Protein AF-A0A4P5QQM6-F1 (afdb_monomer)

Solvent-accessible surface area (backbone atoms only — not comparable to full-atom values): 51561 Å² total; per-residue (Å²): 108,37,74,22,31,48,23,88,73,41,32,28,24,44,24,43,24,39,34,57,88,54,42,33,37,31,19,16,26,48,24,46,38,66,28,71,62,77,76,40,7,29,31,35,34,35,30,49,86,85,70,85,52,37,51,79,44,75,39,62,28,41,76,70,37,54,58,41,33,13,32,40,58,60,100,52,33,38,42,35,30,29,49,24,30,30,33,38,33,30,24,88,82,72,78,56,39,54,76,45,78,45,79,28,31,42,33,54,14,52,36,50,87,80,37,30,66,53,44,24,47,29,15,43,35,78,42,67,71,57,35,38,38,32,14,22,1,35,64,18,20,81,56,20,36,23,66,73,70,45,75,44,67,42,86,26,6,26,36,33,34,26,31,87,77,12,32,77,59,45,78,36,34,34,16,35,48,27,25,28,10,47,10,58,38,73,81,70,48,32,36,34,32,23,31,37,34,84,83,70,81,40,45,18,30,33,40,74,57,88,55,64,42,40,46,18,37,69,25,25,59,77,74,36,53,91,75,29,54,78,56,58,44,76,67,44,83,49,31,30,17,14,24,27,42,38,41,40,67,63,47,69,92,66,35,77,23,44,34,34,16,19,36,64,77,26,20,37,30,34,43,48,68,45,82,47,75,66,50,63,37,61,81,48,85,67,44,67,73,42,81,35,58,32,16,28,15,35,32,61,23,49,58,34,40,37,37,39,26,14,30,42,72,50,56,55,34,70,62,68,82,74,15,17,28,31,34,32,37,56,42,88,90,54,76,60,74,83,80,75,64,66,91,77,49,52,69,70,56,30,60,55,37,29,69,46,83,29,49,51,45,24,42,53,28,38,55,52,57,67,75,45,83,89,49,74,66,59,46,49,54,25,52,51,47,38,65,39,80,91,51,58,67,50,34,19,44,43,24,43,29,57,50,40,51,64,18,24,77,60,60,45,69,70,57,52,52,57,51,56,60,51,43,78,40,76,93,50,20,34,58,40,34,41,45,56,22,54,38,20,56,66,39,25,78,71,61,47,57,90,67,65,65,67,58,32,58,51,26,56,69,44,92,49,45,39,28,22,40,24,13,51,52,14,34,48,57,29,52,48,59,92,45,39,58,68,47,47,65,35,32,63,48,94,44,67,67,44,22,51,29,34,28,44,39,43,30,75,59,67,48,57,66,39,30,48,56,44,57,70,35,84,85,50,54,70,68,30,28,49,34,24,40,60,16,44,37,65,40,95,44,69,70,50,56,53,53,43,52,59,47,55,76,71,56,71,60,66,75,71,37,48,54,46,53,50,25,44,40,51,49,33,40,44,70,39,86,84,83,80,82,77,73,65,73,70,54,67,47,47,22,82,40,88,50,68,26,80,53,98,55,22,66,63,42,47,53,54,52,52,50,43,46,73,72,39,57,73,70,51,24,54,51,48,48,51,43,28,50,42,40,71,48,87,53,72,68,45,55,54,46,39,52,58,44,33,78,78,35,75,85,35,41,61,58,40,41,59,51,45,60,72,42,95,65,77,60,77,88,48,45,66,58,39,27,49,47,17,63,43,87,89,56,56,62,61,55,30,22,44,23,24,42,39,36,29,76,42,93,41,71,66,33,52,52,22,35,40,50,28,46,44,54,43,65,69,51,89,71,93,50,69,38,35,55,49,21,47,55,36,35,67,68,23,79,46,50,61,82,43,48,69,57,29,52,61,40,36,67,45,68,91,44,82,46,13,38,52,21,38,37,46,32,54,46,43,42,69,52,93,70,81,63,70,63,51,20,51,52,26,42,51,52,50,56,61,32,54,73,38,70,73,46,28,40,36,45,49,54,21,34,48,75,72,60,50,68,93,46,51,70,62,39,61,60,27,53,72,38,90,50,64,66,38,16,51,47,22,51,53,31,34,64,74,68,66,63,78,88,80,80,78,79,90,57,66,43,41,61,80,50,57,69,71,58,46,41,64,47,32,73,76,39,81,40,50,45,72,59,7,52,50,45,39,52,74,59,48,46,61,64,40,40,22,65,53,91,91,50,76,66,36,44,69,66,38,34,52,38,51,79,78,39,54,71,59,57,48,48,45,45,56,64,41,24,56,81,62,63,58,89,70,56,54,33,33,39,39,33,31,72,89,70,52,75,51,63,26,21,62,79,45,80,55,98,63,35,38,31,33,32,26,63,85,47,48,76,48,75,44,48,54,89,50,54,67,44,80,44,74,52,85,53,42,86,59,61,72,57,63,59,31,85,31,24,46,50,53,50,14,2,35,51,46,27,45,46,48,42,49,70,68,128

Radius of gyration: 36.92 Å; Cα contacts (8 Å, |Δi|>4): 2162; chains: 1; bounding box: 78×96×104 Å

pLDDT: mean 92.13, std 6.58, range [40.66, 98.75]

Mean predicted aligned error: 12.24 Å

Secondary structure (DSSP, 8-state):
-EEEE-HHHHSSEEEEEE-TTS-EEEEEETTTTT---SS-EEEEEEE-SSSSSS--EEEEEEEEESS---EEEETTEEEEEETTEEEEEE-TTSSSS--EEEEEEE-SS--TTT--STTSEEEEEE-TTSPEEEEEBTT-EEEEEETT--EEEE-S-EEEEE-TTS---EES-B--SB----EE-TT--EEEEPPP-SSSS---EEEEE-SS-B--TTTTTTT-GGGSPPPSEE--S--EEEEEEE--TT-GGGSSEEEEEETTTTEEEEEEEEEETTEEEEEEEEEEEEE-SSEEEEEE-TTSPEEEEE-TT--SS---S---EEEEE--TT--PPPPP-TTTS-HHHHHHHTT-SSHHHHHHHHHHHHHSPP-HHHHHHHHHHHH-TTS-HHHHHHHHHHHHGGGTTS--HHHHHHHHHGGGSTTTHHHHHHHHHTS-HHHHHTT---S-HHHHHHHHT-SSHHHHHHHHHHHHHTT-GGGHHHHHGGGG-SSHHHHHHHHHHHHHHT-HHHHHHHHT-TTS-HHHHHHHHHHHTT---HHHHHHHHHHHHH--SHHHHHHHHHHHHHHS-EEPPP-S----SS-----S-SSEE--TTHHHHHHHHHHHHHHS-HHHHHHHHHHHHHTT---HHHHHHHHHHHTT-GGGHHHHHHHHHH-SS--GGGHHHHHHHHH-SSS-HHHHHHHHHHHTTS--HHHHHHHHHHHHHHTTSSS--HHHHHHHHHHHT-GGGGGGHHHHHHHHHSTTSTTHHHHHHHHHHHHT-SSS-HHHHHHHHHHHHHHHHSHHHHHHHHHHHHHTT-GGGHHHHHHGGG-SSHHHHHHHHHHHHHHT----PPP-SPBGGGS-HHHHHHHHTS----HHHHHHHHHHTTHHHH-B-STTS---SSB-TTHHHHS-HHHHHHHHH-TTTSPPTT--EEEEEETTS-EEEEEEEEE-SSEEEEE-TTS-EEEEEGGGEEEEEE-SS-SS-TTTTTTSBHHHHHHHHHHHHHHTT--

Sequence (1003 aa):
MTLFANSKAANYPVCVASAPDGTLYVSSDGNGSLGRQPHRGRILRLRDTDGDGRADEVREFVTDIDSPRGLVWDSDRLYLIHPPDISVYVDKDGKGVASEEKTIVKGIAFGFDGRPADHTTNGLELGIDGYLYIAGGDFGFMDAVGTDGRHLQHRGGGVIRVRPDGSGLELVSTGTRNIVGVAVGPLMNMFARDNTNDGDGWDVRFHHFTGLEHHGYPVLYKNFPDEEIAPLNDYGGGSGCGAVFLDEPGFGKWNNAPLTADWGTGALWHHTVERKGSTYAETVKPAPFIKLQRPTDADVDALGHVYGASWRGGGFSWSGPDVGYIVRVTPGDFKAPALPDFSRATDEALVKLLESPGHRTRLEAQRTLLRRDDSPATRGLLLALAADKSKPLATRIAALYGVSQRNVGAPDEANIKAVAALASEPAIQPYVLLALGDSGLAAREQARSLVPASLFSAGMKSSDAQTRLNAVIGATRQRTTSLAPEIAALLGDGDDVIVHTTQRALAMLDTPDACFAIVDDEKAAAKTRDSALRSLRMMHTPQVADGLIKRLAVTNGMDARKGLLAALCRLHFTEGKWTGAGWGTRPDHRGPYYQPAPWSETDKIAAALKSAVAGGPPGEASFLVSELRRNRIQFNEALQRILTLAKNDAKALPELVAELAVAAAVPADSIPLLAQVARSKDLDASVTAQAVAVLAKTDSADGSLASLEAIARLGEIAGPSKERDRAMGAFFNAPKLESHHLLFEAEAEKSGTPLAKWADAALLTLSARKTGGPESRELSAKALDAGWRNPGRRLQILKAVGDIRHTGYADKVLAALDDPDKAVAAEAKNVVLKLKLKQVTRDAGPVIGKMEIKDVIAQVVKTRGDVALGEQLFTRQTCVACHTTAQNQPQKGPYLGNIAQTYKRPELAESILDPNKTIAQGFVTNVFTLKDGTVNAGFVVREGAEGITLRNVAAQEVTYNVKDIAKRETLPTSIMPPGLVNSLTVREFAGLLDYLESLAAKK

Foldseek 3Di:
DFQAWFCVQQPQFFEWEAEQVGWIKTWHAQFFQARLDFFRIFIKTFDDPPPPRYTPDIDTQGRGAAQWAAWYDFDFWIWIDGPPFIKIFGRPPPPSHGPDIDTFKGFQWHHSVLGGNHQAWHHWDAALLQKIKIWHAQLTTAWMAGPVGDTDGDHATAIWIAGPNRPDTDGFEGAAHGWREWAQDLVRWIKTWGAALVPQQRATFIAITQGLFHQQPPAQRPPPVVLHDHGLDGDGHWAKAYKYAAQAPQPPPQHRWIWIDTQGVFAGWTFDWDDDFQHIHRPDDIDGPDGGHRWHYWYAHRQGKIKIWHQVQDDNGRRDSRGIGMHIDHRDPDGGDDQDPLLPDDLLRLLVQLLPSGPNSLSNSLSSLVVDDDDPVSLVSLLVQLLDPVGDNSSNLSSLSSQLVVQQDPHDLVSLVSLLVSLVDPSCVLSSLQSLLRGPNPCLVVLHRSHDLVSLLVQCVDPGRSSNQSSLSSCLSSLVLVCLLSLLVQCPPPDVSSNSSSLSSCLSSLPLVSLLVLLPDPPHDPSSNLSSLSSLLSHQDPCSLVSLLVCLVPDDDQSSNLSSLLSLLSNLFDADNDPSDHDRSRQDNADPHNRTDGDPCNVVSVVSLLCCLQPPDLVNNLSNLSSNVSHVHDDPSSLVSLLVVCVPDVVSLLSNLSNLLPDPDDDPSCLVSLLVLLQDPPDDLQSNLSSLLSLLQDLDLSSLQSLLNSLLVQVVPPDDDPSSVSSCVSNLPRLSLLSCLVVLLVLLVVQPDSRNLVSLLSLLSLLPDPDDDPVSNVVSVVSVVVQCVDPRSVLSNLVSCLVVVRPVCLVVLVVQCPPPDPSSNVSSVVSCVSNVRDDDDADPFDFCLVDDLVVLLVLLVVAAAAQVLLVVLCVVLVVVLQEALDPPDQGQDDHLLQVCVVDPSSRVSCCLQCVLVDPDPQWFWKWWQFPVRDIDIAGFPDDDDFWTWGAHSNSDIDIDGPVGTPDMDTDSDGPNDHCSRRRHHSRSVSNNSVNSNVSNVDD

Structure (mmCIF, N/CA/C/O backbone):
data_AF-A0A4P5QQM6-F1
#
_entry.id   AF-A0A4P5QQM6-F1
#
loop_
_atom_site.group_PDB
_atom_site.id
_atom_site.type_symbol
_atom_site.label_atom_id
_atom_site.label_alt_id
_atom_site.label_comp_id
_atom_site.label_asym_id
_atom_site.label_entity_id
_atom_site.label_seq_id
_atom_site.pdbx_PDB_ins_code
_atom_site.Cartn_x
_atom_site.Cartn_y
_atom_site.Cartn_z
_atom_site.occupancy
_atom_site.B_iso_or_equiv
_atom_site.auth_seq_id
_atom_site.auth_comp_id
_atom_site.auth_asym_id
_atom_site.auth_atom_id
_atom_site.pdbx_PDB_model_num
ATOM 1 N N . MET A 1 1 ? 7.889 -19.321 27.268 1.00 92.06 1 MET A N 1
ATOM 2 C CA . MET A 1 1 ? 7.406 -19.693 25.920 1.00 92.06 1 MET A CA 1
ATOM 3 C C . MET A 1 1 ? 7.237 -21.199 25.871 1.00 92.06 1 MET A C 1
ATOM 5 O O . MET A 1 1 ? 8.177 -21.900 26.233 1.00 92.06 1 MET A O 1
ATOM 9 N N . THR A 1 2 ? 6.080 -21.680 25.431 1.00 94.25 2 THR A N 1
ATOM 10 C CA . THR A 1 2 ? 5.761 -23.102 25.247 1.00 94.25 2 THR A CA 1
ATOM 11 C C . THR A 1 2 ? 5.351 -23.370 23.797 1.00 9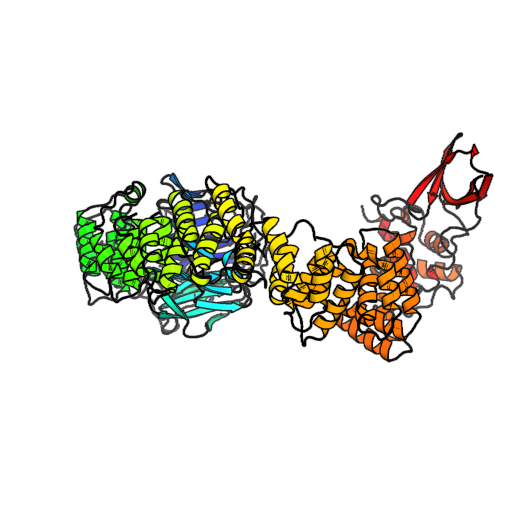4.25 2 THR A C 1
ATOM 13 O O . THR A 1 2 ? 4.919 -22.465 23.079 1.00 94.25 2 THR A O 1
ATOM 16 N N . LEU A 1 3 ? 5.513 -24.617 23.344 1.00 97.06 3 LEU A N 1
ATOM 17 C CA . LEU A 1 3 ? 4.882 -25.090 22.112 1.00 97.06 3 LEU A CA 1
ATOM 18 C C . LEU A 1 3 ? 3.417 -25.380 22.438 1.00 97.06 3 LEU A C 1
ATOM 20 O O . LEU A 1 3 ? 3.131 -26.426 23.013 1.00 97.06 3 LEU A O 1
ATOM 24 N N . PHE A 1 4 ? 2.530 -24.451 22.097 1.00 98.38 4 PHE A N 1
ATOM 25 C CA . PHE A 1 4 ? 1.111 -24.557 22.415 1.00 98.38 4 PHE A CA 1
ATOM 26 C C . PHE A 1 4 ? 0.431 -25.631 21.567 1.00 98.38 4 PHE A C 1
ATOM 28 O O . PHE A 1 4 ? -0.237 -26.505 22.100 1.00 98.38 4 PHE A O 1
ATOM 35 N N . ALA A 1 5 ? 0.668 -25.623 20.253 1.00 98.12 5 ALA A N 1
ATOM 36 C CA . ALA A 1 5 ? 0.112 -26.612 19.335 1.00 98.12 5 ALA A CA 1
ATOM 37 C C . ALA A 1 5 ? 1.133 -26.993 18.260 1.00 98.12 5 ALA A C 1
ATOM 39 O O . ALA A 1 5 ? 1.821 -26.138 17.706 1.00 98.12 5 ALA A O 1
ATOM 40 N N . ASN A 1 6 ? 1.249 -28.285 17.955 1.00 96.25 6 ASN A N 1
ATOM 41 C CA . ASN A 1 6 ? 2.136 -28.796 16.905 1.00 96.25 6 ASN A CA 1
ATOM 42 C C . ASN A 1 6 ? 1.429 -28.844 15.530 1.00 96.25 6 ASN A C 1
ATOM 44 O O . ASN A 1 6 ? 0.271 -28.449 15.403 1.00 96.25 6 ASN A O 1
ATOM 48 N N . SER A 1 7 ? 2.107 -29.360 14.500 1.00 93.94 7 SER A N 1
ATOM 49 C CA . SER A 1 7 ? 1.568 -29.451 13.132 1.00 93.94 7 SER A CA 1
ATOM 50 C C . SER A 1 7 ? 0.314 -30.317 13.002 1.00 93.94 7 SER A C 1
ATOM 52 O O . SER A 1 7 ? -0.481 -30.077 12.096 1.00 93.94 7 SER A O 1
ATOM 54 N N . LYS A 1 8 ? 0.120 -31.298 13.893 1.00 91.75 8 LYS A N 1
ATOM 55 C CA . LYS A 1 8 ? -1.077 -32.150 13.908 1.00 91.75 8 LYS A CA 1
ATOM 56 C C . LYS A 1 8 ? -2.287 -31.413 14.474 1.00 91.75 8 LYS A C 1
ATOM 58 O O . LYS A 1 8 ? -3.390 -31.625 13.994 1.00 91.75 8 LYS A O 1
ATOM 63 N N . ALA A 1 9 ? -2.064 -30.565 15.478 1.00 94.06 9 ALA A N 1
ATOM 64 C CA . ALA A 1 9 ? -3.120 -29.805 16.138 1.00 94.06 9 ALA A CA 1
ATOM 65 C C . ALA A 1 9 ? -3.485 -28.514 15.389 1.00 94.06 9 ALA A C 1
ATOM 67 O O . ALA A 1 9 ? -4.660 -28.203 15.288 1.00 94.06 9 ALA A O 1
ATOM 68 N N . ALA A 1 10 ? -2.503 -27.766 14.868 1.00 93.81 10 ALA A N 1
ATOM 69 C CA . ALA A 1 10 ? -2.738 -26.454 14.251 1.00 93.81 10 ALA A CA 1
ATOM 70 C C . ALA A 1 10 ? -2.789 -26.476 12.715 1.00 93.81 10 ALA A C 1
ATOM 72 O O . ALA A 1 10 ? -3.545 -25.712 12.138 1.00 93.81 10 ALA A O 1
ATOM 73 N N . ASN A 1 11 ? -1.968 -27.321 12.078 1.00 93.38 11 ASN A N 1
ATOM 74 C CA . ASN A 1 11 ? -1.870 -27.560 10.632 1.00 93.38 11 ASN A CA 1
ATOM 75 C C . ASN A 1 11 ? -1.995 -26.325 9.712 1.00 93.38 11 ASN A C 1
ATOM 77 O O . ASN A 1 11 ? -3.091 -25.861 9.447 1.00 93.38 11 ASN A O 1
ATOM 81 N N . TYR A 1 12 ? -0.900 -25.827 9.132 1.00 96.00 12 TYR A N 1
ATOM 82 C CA . TYR A 1 12 ? -0.921 -24.601 8.306 1.00 96.00 12 TYR A CA 1
ATOM 83 C C . TYR A 1 12 ? -1.575 -23.375 8.992 1.00 96.00 12 TYR A C 1
ATOM 85 O O . TYR A 1 12 ? -2.402 -22.709 8.368 1.00 96.00 12 TYR A O 1
ATOM 93 N N . PRO A 1 13 ? -1.191 -23.008 10.229 1.00 96.88 13 PRO A N 1
ATOM 94 C CA . PRO A 1 13 ? -1.775 -21.850 10.902 1.00 96.88 13 PRO A CA 1
ATOM 95 C C . PRO A 1 13 ? -1.432 -20.541 10.164 1.00 96.88 13 PRO A C 1
ATOM 97 O O . PRO A 1 13 ? -0.259 -20.171 10.066 1.00 96.88 13 PRO A O 1
ATOM 100 N N . VAL A 1 14 ? -2.443 -19.856 9.629 1.00 94.81 14 VAL A N 1
ATOM 101 C CA . VAL A 1 14 ? -2.299 -18.607 8.856 1.00 94.81 14 VAL A CA 1
ATOM 102 C C . VAL A 1 14 ? -2.520 -17.393 9.736 1.00 94.81 14 VAL A C 1
ATOM 104 O O . VAL A 1 14 ? -1.648 -16.538 9.814 1.00 94.81 14 VAL A O 1
ATOM 107 N N . CYS A 1 15 ? -3.671 -17.355 10.399 1.00 96.62 15 CYS A N 1
ATOM 108 C CA . CYS A 1 15 ? -4.093 -16.290 11.295 1.00 96.62 15 CYS A CA 1
ATOM 109 C C . CYS A 1 15 ? -4.615 -16.893 12.600 1.00 96.62 15 CYS A C 1
ATOM 111 O O . CYS A 1 15 ? -5.053 -18.051 12.618 1.00 96.62 15 CYS A O 1
ATOM 113 N N . VAL A 1 16 ? -4.568 -16.126 13.685 1.00 98.00 16 VAL A N 1
ATOM 114 C CA . VAL A 1 16 ? -5.028 -16.565 15.009 1.00 98.00 16 VAL A CA 1
ATOM 115 C C . VAL A 1 16 ? -5.898 -15.501 15.666 1.00 98.00 16 VAL A C 1
ATOM 117 O O . VAL A 1 16 ? -5.625 -14.319 15.529 1.00 98.00 16 VAL A O 1
ATOM 120 N N . ALA A 1 17 ? -6.925 -15.929 16.400 1.00 98.00 17 ALA A N 1
ATOM 121 C CA . ALA A 1 17 ? -7.713 -15.053 17.262 1.00 98.00 17 ALA A CA 1
ATOM 122 C C . ALA A 1 17 ? -7.949 -15.722 18.609 1.00 98.00 17 ALA A C 1
ATOM 124 O O . ALA A 1 17 ? -8.361 -16.879 18.685 1.00 98.00 17 ALA A O 1
ATOM 125 N N . SER A 1 18 ? -7.714 -14.987 19.676 1.00 97.31 18 SER A N 1
ATOM 126 C CA . SER A 1 18 ? -7.841 -15.441 21.046 1.00 97.31 18 SER A CA 1
ATOM 127 C C . SER A 1 18 ? -9.101 -14.867 21.690 1.00 97.31 18 SER A C 1
ATOM 129 O O . SER A 1 18 ? -9.411 -13.673 21.598 1.00 97.31 18 SER A O 1
ATOM 131 N N . ALA A 1 19 ? -9.853 -15.744 22.348 1.00 96.81 19 ALA A N 1
ATOM 132 C CA . ALA A 1 19 ? -10.905 -15.346 23.265 1.00 96.81 19 ALA A CA 1
ATOM 133 C C . ALA A 1 19 ? -10.286 -14.859 24.587 1.00 96.81 19 ALA A C 1
ATOM 135 O O . ALA A 1 19 ? -9.160 -15.247 24.915 1.00 96.81 19 ALA A O 1
ATOM 136 N N . PRO A 1 20 ? -11.008 -14.052 25.389 1.00 96.31 20 PRO A N 1
ATOM 137 C CA . PRO A 1 20 ? -10.490 -13.548 26.660 1.00 96.31 20 PRO A CA 1
ATOM 138 C C . PRO A 1 20 ? -9.941 -14.640 27.589 1.00 96.31 20 PRO A C 1
ATOM 140 O O . PRO A 1 20 ? -8.935 -14.412 28.249 1.00 96.31 20 PRO A O 1
ATOM 143 N N . ASP A 1 21 ? -10.563 -15.821 27.605 1.00 94.81 21 ASP A N 1
ATOM 144 C CA . ASP A 1 21 ? -10.225 -16.954 28.476 1.00 94.81 21 ASP A CA 1
ATOM 145 C C . ASP A 1 21 ? -9.032 -17.809 28.005 1.00 94.81 21 ASP A C 1
ATOM 147 O O . ASP A 1 21 ? -8.696 -18.798 28.654 1.00 94.81 21 ASP A O 1
ATOM 151 N N . GLY A 1 22 ? -8.394 -17.444 26.890 1.00 95.56 22 GLY A N 1
ATOM 152 C CA . GLY A 1 22 ? -7.282 -18.189 26.299 1.00 95.56 22 GLY A CA 1
ATOM 153 C C . GLY A 1 22 ? -7.687 -19.320 25.356 1.00 95.56 22 GLY A C 1
ATOM 154 O O . GLY A 1 22 ? -6.818 -20.033 24.851 1.00 95.56 22 GLY A O 1
ATOM 155 N N . THR A 1 23 ? -8.979 -19.473 25.048 1.00 97.31 23 THR A N 1
ATOM 156 C CA . THR A 1 23 ? -9.409 -20.284 23.902 1.00 97.31 23 THR A CA 1
ATOM 157 C C . THR A 1 23 ? -8.877 -19.661 22.611 1.00 97.31 23 THR A C 1
ATOM 159 O O . THR A 1 23 ? -9.110 -18.484 22.341 1.00 97.31 23 THR A O 1
ATOM 162 N N . LEU A 1 24 ? -8.179 -20.450 21.791 1.00 98.38 24 LEU A N 1
ATOM 163 C CA . LEU A 1 24 ? -7.566 -19.975 20.552 1.00 98.38 24 LEU A CA 1
ATOM 164 C C . LEU A 1 24 ? -8.308 -20.510 19.328 1.00 98.38 24 LEU A C 1
ATOM 166 O O . LEU A 1 24 ? -8.484 -21.718 19.178 1.00 98.38 24 LEU A O 1
ATOM 170 N N . TYR A 1 25 ? -8.667 -19.617 18.418 1.00 98.50 25 TYR A N 1
ATOM 171 C CA . TYR A 1 25 ? -9.161 -19.931 17.086 1.00 98.50 25 TYR A CA 1
ATOM 172 C C . TYR A 1 25 ? -8.033 -19.764 16.075 1.00 98.50 25 TYR A C 1
ATOM 174 O O . TYR A 1 25 ? -7.270 -18.800 16.122 1.00 98.50 25 TYR A O 1
ATOM 182 N N . VAL A 1 26 ? -7.907 -20.723 15.166 1.00 98.44 26 VAL A N 1
ATOM 183 C CA . VAL A 1 26 ? -6.791 -20.817 14.225 1.00 98.44 26 VAL A CA 1
ATOM 184 C C . VAL A 1 26 ? -7.347 -20.991 12.827 1.00 98.44 26 VAL A C 1
ATOM 186 O O . VAL A 1 26 ? -8.009 -21.991 12.547 1.00 98.44 26 VAL A O 1
ATOM 189 N N . SER A 1 27 ? -7.030 -20.053 11.939 1.00 97.06 27 SER A N 1
ATOM 190 C CA . SER A 1 27 ? -7.163 -20.294 10.507 1.00 97.06 27 SER A CA 1
ATOM 191 C C . SER A 1 27 ? -6.106 -21.310 10.072 1.00 97.06 27 SER A C 1
ATOM 193 O O . SER A 1 27 ? -4.907 -21.077 10.231 1.00 97.06 27 SER A O 1
ATOM 195 N N . SER A 1 28 ? -6.559 -22.434 9.527 1.00 96.25 28 SER A N 1
ATOM 196 C CA . SER A 1 28 ? -5.742 -23.496 8.949 1.00 96.25 28 SER A CA 1
ATOM 197 C C . SER A 1 28 ? -5.982 -23.501 7.443 1.00 96.25 28 SER A C 1
ATOM 199 O O . SER A 1 28 ? -7.099 -23.789 7.028 1.00 96.25 28 SER A O 1
ATOM 201 N N . ASP A 1 29 ? -4.973 -23.180 6.624 1.00 94.56 29 ASP A N 1
ATOM 202 C CA . ASP A 1 29 ? -5.118 -23.165 5.156 1.00 94.56 29 ASP A CA 1
ATOM 203 C C . ASP A 1 29 ? -3.972 -23.892 4.443 1.00 94.56 29 ASP A C 1
ATOM 205 O O . ASP A 1 29 ? -2.853 -23.388 4.302 1.00 94.56 29 ASP A O 1
ATOM 209 N N . GLY A 1 30 ? -4.276 -25.080 3.918 1.00 92.19 30 GLY A N 1
ATOM 210 C CA . GLY A 1 30 ? -3.333 -25.866 3.127 1.00 92.19 30 GLY A CA 1
ATOM 211 C C . GLY A 1 30 ? -2.978 -25.268 1.757 1.00 92.19 30 GLY A C 1
ATOM 212 O O . GLY A 1 30 ? -2.060 -25.776 1.105 1.00 92.19 30 GLY A O 1
ATOM 213 N N . ASN A 1 31 ? -3.672 -24.230 1.276 1.00 90.31 31 ASN A N 1
ATOM 214 C CA . ASN A 1 31 ? -3.333 -23.592 0.001 1.00 90.31 31 ASN A CA 1
ATOM 215 C C . ASN A 1 31 ? -2.077 -22.719 0.075 1.00 90.31 31 ASN A C 1
ATOM 217 O O . ASN A 1 31 ? -1.391 -22.565 -0.940 1.00 90.31 31 ASN A O 1
ATOM 221 N N . GLY A 1 32 ? -1.733 -22.185 1.247 1.00 87.31 32 GLY A N 1
ATOM 222 C CA . GLY A 1 32 ? -0.711 -21.143 1.340 1.00 87.31 32 GLY A CA 1
ATOM 223 C C . GLY A 1 32 ? -1.089 -19.905 0.510 1.00 87.31 32 GLY A C 1
ATOM 224 O O . GLY A 1 32 ? -2.259 -19.664 0.238 1.00 87.31 32 GLY A O 1
ATOM 225 N N . SER A 1 33 ? -0.099 -19.117 0.073 1.00 86.12 33 SER A N 1
ATOM 226 C CA . SER A 1 33 ? -0.379 -17.862 -0.657 1.00 86.12 33 SER A CA 1
ATOM 227 C C . SER A 1 33 ? -0.891 -18.077 -2.091 1.00 86.12 33 SER A C 1
ATOM 229 O O . SER A 1 33 ? -1.746 -17.338 -2.562 1.00 86.12 33 SER A O 1
ATOM 231 N N . LEU A 1 34 ? -0.361 -19.074 -2.814 1.00 89.81 34 LEU A N 1
ATOM 232 C CA . LEU A 1 34 ? -0.574 -19.258 -4.261 1.00 89.81 34 LEU A CA 1
ATOM 233 C C . LEU A 1 34 ? -1.428 -20.482 -4.624 1.00 89.81 34 LEU A C 1
ATOM 235 O O . LEU A 1 34 ? -1.773 -20.650 -5.797 1.00 89.81 34 LEU A O 1
ATOM 239 N N . GLY A 1 35 ? -1.743 -21.354 -3.660 1.00 90.00 35 GLY A N 1
ATOM 240 C CA . GLY A 1 35 ? -2.627 -22.497 -3.879 1.00 90.00 35 GLY A CA 1
ATOM 241 C C . GLY A 1 35 ? -4.060 -22.070 -4.202 1.00 90.00 35 GLY A C 1
ATOM 242 O O . GLY A 1 35 ? -4.499 -20.982 -3.845 1.00 90.00 35 GLY A O 1
ATOM 243 N N . ARG A 1 36 ? -4.780 -22.934 -4.923 1.00 91.12 36 ARG A N 1
ATOM 244 C CA . ARG A 1 36 ? -6.157 -22.696 -5.400 1.00 91.12 36 ARG A CA 1
ATOM 245 C C . ARG A 1 36 ? -7.021 -23.959 -5.335 1.00 91.12 36 ARG A C 1
ATOM 247 O O . ARG A 1 36 ? -7.911 -24.156 -6.153 1.00 91.12 36 ARG A O 1
ATOM 254 N N . GLN A 1 37 ? -6.662 -24.891 -4.463 1.00 89.69 37 GLN A N 1
ATOM 255 C CA . GLN A 1 37 ? -7.363 -26.161 -4.340 1.00 89.69 37 GLN A CA 1
ATOM 256 C C . GLN A 1 37 ? -8.490 -25.990 -3.316 1.00 89.69 37 GLN A C 1
ATOM 258 O O . GLN A 1 37 ? -8.184 -25.608 -2.185 1.00 89.69 37 GLN A O 1
ATOM 263 N N . PRO A 1 38 ? -9.751 -26.267 -3.680 1.00 89.56 38 PRO A N 1
ATOM 264 C CA . PRO A 1 38 ? -10.863 -26.122 -2.750 1.00 89.56 38 PRO A CA 1
ATOM 265 C C . PRO A 1 38 ? -10.757 -27.126 -1.595 1.00 89.56 38 PRO A C 1
ATOM 267 O O . PRO A 1 38 ? -10.023 -28.120 -1.692 1.00 89.56 38 PRO A O 1
ATOM 270 N N . HIS A 1 39 ? -11.507 -26.881 -0.523 1.00 90.06 39 HIS A N 1
ATOM 271 C CA . HIS A 1 39 ? -11.645 -27.785 0.629 1.00 90.06 39 HIS A CA 1
ATOM 272 C C . HIS A 1 39 ? -10.334 -28.059 1.377 1.00 90.06 39 HIS A C 1
ATOM 274 O O . HIS A 1 39 ? -10.070 -29.162 1.867 1.00 90.06 39 HIS A O 1
ATOM 280 N N . ARG A 1 40 ? -9.450 -27.057 1.421 1.00 90.50 40 ARG A N 1
ATOM 281 C CA . ARG A 1 40 ? -8.166 -27.133 2.142 1.00 90.50 40 ARG A CA 1
ATOM 282 C C . ARG A 1 40 ? -8.099 -26.272 3.386 1.00 90.50 40 ARG A C 1
ATOM 284 O O . ARG A 1 40 ? -7.150 -26.445 4.158 1.00 90.50 40 ARG A O 1
ATOM 291 N N . GLY A 1 41 ? -9.048 -25.361 3.549 1.00 94.31 41 GLY A N 1
ATOM 292 C CA . GLY A 1 41 ? -9.109 -24.487 4.699 1.00 94.31 41 GLY A CA 1
ATOM 293 C C . GLY A 1 41 ? -10.158 -24.935 5.709 1.00 94.31 41 GLY A C 1
ATOM 294 O O . GLY A 1 41 ? -11.136 -25.602 5.377 1.00 94.31 41 GLY A O 1
ATOM 295 N N . ARG A 1 42 ? -9.907 -24.592 6.969 1.00 96.69 42 ARG A N 1
ATOM 296 C CA . ARG A 1 42 ? -10.791 -24.825 8.114 1.00 96.69 42 ARG A CA 1
ATOM 297 C C . ARG A 1 42 ? -10.425 -23.876 9.248 1.00 96.69 42 ARG A C 1
ATOM 299 O O . ARG A 1 42 ? -9.322 -23.327 9.271 1.00 96.69 42 ARG A O 1
ATOM 306 N N . ILE A 1 43 ? -11.325 -23.715 10.210 1.00 98.25 43 ILE A N 1
ATOM 307 C CA . ILE A 1 43 ? -11.037 -23.025 11.468 1.00 98.25 43 ILE A CA 1
ATOM 308 C C . ILE A 1 43 ? -10.974 -24.050 12.590 1.00 98.25 43 ILE A C 1
ATOM 310 O O . ILE A 1 43 ? -11.911 -24.823 12.788 1.00 98.25 43 ILE A O 1
ATOM 314 N N . LEU A 1 44 ? -9.885 -24.036 13.350 1.00 98.06 44 LEU A N 1
ATOM 315 C CA . LEU A 1 44 ? -9.685 -24.906 14.505 1.00 98.06 44 LEU A CA 1
ATOM 316 C C . LEU A 1 44 ? -9.873 -24.111 15.796 1.00 98.06 44 LEU A C 1
ATOM 318 O O . LEU A 1 44 ? -9.399 -22.984 15.894 1.00 98.06 44 LEU A O 1
ATOM 322 N N . ARG A 1 45 ? -10.518 -24.711 16.795 1.00 98.00 45 ARG A N 1
ATOM 323 C CA . ARG A 1 45 ? -10.552 -24.241 18.181 1.00 98.00 45 ARG A CA 1
ATOM 324 C C . ARG A 1 45 ? -9.599 -25.086 19.014 1.00 98.00 45 ARG A C 1
ATOM 326 O O . ARG A 1 45 ? -9.723 -26.311 19.029 1.00 98.00 45 ARG A O 1
ATOM 333 N N . LEU A 1 46 ? -8.688 -24.431 19.720 1.00 98.31 46 LEU A N 1
ATOM 334 C CA . LEU A 1 46 ? -7.680 -25.038 20.579 1.00 98.31 46 LEU A CA 1
ATOM 335 C C . LEU A 1 46 ? -7.857 -24.545 22.018 1.00 98.31 46 LEU A C 1
ATOM 337 O O . LEU A 1 46 ? -8.013 -23.342 22.238 1.00 98.31 46 LEU A O 1
ATOM 341 N N . ARG A 1 47 ? -7.815 -25.455 22.995 1.00 97.62 47 ARG A N 1
ATOM 342 C CA . ARG A 1 47 ? -7.859 -25.116 24.429 1.00 97.62 47 ARG A CA 1
ATOM 343 C C . ARG A 1 47 ? -6.794 -25.873 25.205 1.00 97.62 47 ARG A C 1
ATOM 345 O O . ARG A 1 47 ? -6.464 -26.996 24.845 1.00 97.62 47 ARG A O 1
ATOM 352 N N . ASP A 1 48 ? -6.297 -25.220 26.246 1.00 96.62 48 ASP A N 1
ATOM 353 C CA . ASP A 1 48 ? -5.439 -25.768 27.297 1.00 96.62 48 ASP A CA 1
ATOM 354 C C . ASP A 1 48 ? -6.319 -25.952 28.540 1.00 96.62 48 ASP A C 1
ATOM 356 O O . ASP A 1 48 ? -6.624 -24.978 29.232 1.00 96.62 48 ASP A O 1
ATOM 360 N N . THR A 1 49 ? -6.858 -27.160 28.737 1.00 95.69 49 THR A N 1
ATOM 361 C CA . THR A 1 49 ? -7.848 -27.422 29.794 1.00 95.69 49 THR A CA 1
ATOM 362 C C . THR A 1 49 ? -7.232 -27.779 31.144 1.00 95.69 49 THR A C 1
ATOM 364 O O . THR A 1 49 ? -7.927 -27.688 32.159 1.00 95.69 49 THR A O 1
ATOM 367 N N . ASP A 1 50 ? -5.945 -28.133 31.181 1.00 94.88 50 ASP A N 1
ATOM 368 C CA . ASP A 1 50 ? -5.206 -28.455 32.406 1.00 94.88 50 ASP A CA 1
ATOM 369 C C . ASP A 1 50 ? -4.231 -27.351 32.869 1.00 94.88 50 ASP A C 1
ATOM 371 O O . ASP A 1 50 ? -3.757 -27.380 34.009 1.00 94.88 50 ASP A O 1
ATOM 375 N N . GLY A 1 51 ? -3.994 -26.333 32.036 1.00 91.12 51 GLY A N 1
ATOM 376 C CA . GLY A 1 51 ? -3.166 -25.170 32.338 1.00 91.12 51 GLY A CA 1
ATOM 377 C C . GLY A 1 51 ? -1.660 -25.397 32.162 1.00 91.12 51 GLY A C 1
ATOM 378 O O . GLY A 1 51 ? -0.874 -24.566 32.632 1.00 91.12 51 GLY A O 1
ATOM 379 N N . ASP A 1 52 ? -1.221 -26.487 31.518 1.00 92.25 52 ASP A N 1
ATOM 380 C CA . ASP A 1 52 ? 0.205 -26.814 31.336 1.00 92.25 52 ASP A CA 1
ATOM 381 C C . ASP A 1 52 ? 0.907 -25.964 30.254 1.00 92.25 52 ASP A C 1
ATOM 383 O O . ASP A 1 52 ? 2.139 -25.981 30.104 1.00 92.25 52 ASP A O 1
ATOM 387 N N . GLY A 1 53 ? 0.128 -25.188 29.504 1.00 92.06 53 GLY A N 1
ATOM 388 C CA . GLY A 1 53 ? 0.587 -24.360 28.404 1.00 92.06 53 GLY A CA 1
ATOM 389 C C . GLY A 1 53 ? 0.653 -25.011 27.044 1.00 92.06 53 GLY A C 1
ATOM 390 O O . GLY A 1 53 ? 1.336 -24.472 26.157 1.00 92.06 53 GLY A O 1
ATOM 391 N N . ARG A 1 54 ? -0.070 -26.111 26.866 1.00 96.25 54 ARG A N 1
ATOM 392 C CA . ARG A 1 54 ? -0.275 -26.817 25.608 1.00 96.25 54 ARG A CA 1
ATOM 393 C C . ARG A 1 54 ? -1.762 -27.020 25.373 1.00 96.25 54 ARG A C 1
ATOM 395 O O . ARG A 1 54 ? -2.531 -27.247 26.293 1.00 96.25 54 ARG A O 1
ATOM 402 N N . ALA A 1 55 ? -2.161 -26.957 24.111 1.00 97.25 55 ALA A N 1
ATOM 403 C CA . ALA A 1 55 ? -3.509 -27.326 23.738 1.00 97.25 55 ALA A CA 1
ATOM 404 C C . ALA A 1 55 ? -3.684 -28.846 23.877 1.00 97.25 55 ALA A C 1
ATOM 406 O O . ALA A 1 55 ? -2.975 -29.616 23.220 1.00 97.25 55 ALA A O 1
ATOM 407 N N . ASP A 1 56 ? -4.636 -29.261 24.704 1.00 95.94 56 ASP A N 1
ATOM 408 C CA . ASP A 1 56 ? -5.041 -30.652 24.926 1.00 95.94 56 ASP A CA 1
ATOM 409 C C . ASP A 1 56 ? -6.390 -30.974 24.257 1.00 95.94 56 ASP A C 1
ATOM 411 O O . ASP A 1 56 ? -6.695 -32.137 23.985 1.00 95.94 56 ASP A O 1
ATOM 415 N N . GLU A 1 57 ? -7.156 -29.945 23.887 1.00 96.94 57 GLU A N 1
ATOM 416 C CA . GLU A 1 57 ? -8.386 -30.067 23.119 1.00 96.94 57 GLU A CA 1
ATOM 417 C C . GLU A 1 57 ? -8.277 -29.362 21.762 1.00 96.94 57 GLU A C 1
ATOM 419 O O . GLU A 1 57 ? -7.929 -28.183 21.676 1.00 96.94 57 GLU A O 1
ATOM 424 N N . VAL A 1 58 ? -8.644 -30.084 20.698 1.00 96.88 58 VAL A N 1
ATOM 425 C CA . VAL A 1 58 ? -8.733 -29.579 19.322 1.00 96.88 58 VAL A CA 1
ATOM 426 C C . VAL A 1 58 ? -10.117 -29.895 18.770 1.00 96.88 58 VAL A C 1
ATOM 428 O O . VAL A 1 58 ? -10.538 -31.053 18.794 1.00 96.88 58 VAL A O 1
ATOM 431 N N . ARG A 1 59 ? -10.821 -28.887 18.250 1.00 96.38 59 ARG A N 1
ATOM 432 C CA . ARG A 1 59 ? -12.081 -29.068 17.511 1.00 96.38 59 ARG A CA 1
ATOM 433 C C . ARG A 1 59 ? -12.063 -28.291 16.206 1.00 96.38 59 ARG A C 1
ATOM 435 O O . ARG A 1 59 ? -11.499 -27.206 16.145 1.00 96.38 59 ARG A O 1
ATOM 442 N N . GLU A 1 60 ? -12.713 -28.815 15.177 1.00 96.75 60 GLU A N 1
ATOM 443 C CA . GLU A 1 60 ? -12.997 -28.041 13.969 1.00 96.75 60 GLU A CA 1
ATOM 444 C C . GLU A 1 60 ? -14.205 -27.144 14.247 1.00 96.75 60 GLU A C 1
ATOM 446 O O . GLU A 1 60 ? -15.324 -27.622 14.422 1.00 96.75 60 GLU A O 1
ATOM 451 N N . PHE A 1 61 ? -13.957 -25.842 14.361 1.00 97.81 61 PHE A N 1
ATOM 452 C CA . PHE A 1 61 ? -14.993 -24.838 14.576 1.00 97.81 61 PHE A CA 1
ATOM 453 C C . PHE A 1 61 ? -15.805 -24.604 13.297 1.00 97.81 61 PHE A C 1
ATOM 455 O O . PHE A 1 61 ? -17.031 -24.541 13.345 1.00 97.81 61 PHE A O 1
ATOM 462 N N . VAL A 1 62 ? -15.101 -24.526 12.162 1.00 97.06 62 VAL A N 1
ATOM 463 C CA . VAL A 1 62 ? -15.641 -24.505 10.794 1.00 97.06 62 VAL A CA 1
ATOM 464 C C . VAL A 1 62 ? -14.834 -25.521 9.994 1.00 97.06 62 VAL A C 1
ATOM 466 O O . VAL A 1 62 ? -13.610 -25.414 9.940 1.00 97.06 62 VAL A O 1
ATOM 469 N N . THR A 1 63 ? -15.492 -26.524 9.418 1.00 92.69 63 THR A N 1
ATOM 470 C CA . THR A 1 63 ? -14.828 -27.723 8.871 1.00 92.69 63 THR A CA 1
ATOM 471 C C . THR A 1 63 ? -14.312 -27.556 7.445 1.00 92.69 63 THR A C 1
ATOM 473 O O . THR A 1 63 ? -13.379 -28.247 7.051 1.00 92.69 63 THR A O 1
ATOM 476 N N . ASP A 1 64 ? -14.929 -26.675 6.659 1.00 89.69 64 ASP A N 1
ATOM 477 C CA . ASP A 1 64 ? -14.658 -26.548 5.229 1.00 89.69 64 ASP A CA 1
ATOM 478 C C . ASP A 1 64 ? -14.872 -25.103 4.782 1.00 89.69 64 ASP A C 1
ATOM 480 O O . ASP A 1 64 ? -16.003 -24.618 4.745 1.00 89.69 64 ASP A O 1
ATOM 484 N N . ILE A 1 65 ? -13.774 -24.398 4.517 1.00 92.88 65 ILE A N 1
ATOM 485 C CA . ILE A 1 65 ? -13.804 -23.023 4.028 1.00 92.88 65 ILE A CA 1
ATOM 486 C C . ILE A 1 65 ? -12.566 -22.727 3.187 1.00 92.88 65 ILE A C 1
ATOM 488 O O . ILE A 1 65 ? -11.457 -23.140 3.525 1.00 92.88 65 ILE A O 1
ATOM 492 N N . ASP A 1 66 ? -12.729 -21.991 2.095 1.00 89.56 66 ASP A N 1
ATOM 493 C CA . ASP A 1 66 ? -11.615 -21.674 1.210 1.00 89.56 66 ASP A CA 1
ATOM 494 C C . ASP A 1 66 ? -10.845 -20.441 1.694 1.00 89.56 66 ASP A C 1
ATOM 496 O O . ASP A 1 66 ? -11.412 -19.395 2.001 1.00 89.56 66 ASP A O 1
ATOM 500 N N . SER A 1 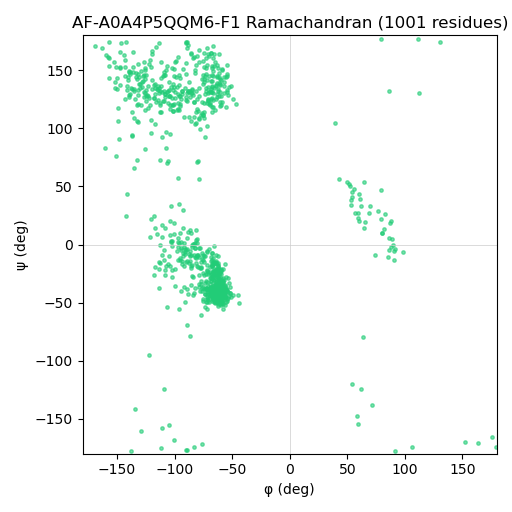67 ? -9.519 -20.584 1.763 1.00 91.12 67 SER A N 1
ATOM 501 C CA . SER A 1 67 ? -8.571 -19.531 2.142 1.00 91.12 67 SER A CA 1
ATOM 502 C C . SER A 1 67 ? -8.998 -18.668 3.341 1.00 91.12 67 SER A C 1
ATOM 504 O O . SER A 1 67 ? -9.032 -17.442 3.222 1.00 91.12 67 SER A O 1
ATOM 506 N N . PRO A 1 68 ? -9.282 -19.263 4.517 1.00 94.81 68 PRO A N 1
ATOM 507 C CA . PRO A 1 68 ? -9.579 -18.488 5.717 1.00 94.81 68 PRO A CA 1
ATOM 508 C C . PRO A 1 68 ? -8.390 -17.579 6.057 1.00 94.81 68 PRO A C 1
ATOM 510 O O . PRO A 1 68 ? -7.264 -18.048 6.227 1.00 94.81 68 PRO A O 1
ATOM 513 N N . ARG A 1 69 ? -8.607 -16.266 6.139 1.00 94.38 69 ARG A N 1
ATOM 514 C CA . ARG A 1 69 ? -7.572 -15.263 6.440 1.00 94.38 69 ARG A CA 1
ATOM 515 C C . ARG A 1 69 ? -7.790 -14.686 7.833 1.00 94.38 69 ARG A C 1
ATOM 517 O O . ARG A 1 69 ? -7.795 -15.456 8.784 1.00 94.38 69 ARG A O 1
ATOM 524 N N . GLY A 1 70 ? -7.908 -13.366 7.966 1.00 94.38 70 GLY A N 1
ATOM 525 C CA . GLY A 1 70 ? -8.061 -12.684 9.245 1.00 94.38 70 GLY A CA 1
ATOM 526 C C . GLY A 1 70 ? -9.319 -13.117 9.982 1.00 94.38 70 GLY A C 1
ATOM 527 O O . GLY A 1 70 ? -10.384 -13.242 9.374 1.00 94.38 70 GLY A O 1
ATOM 528 N N . LEU A 1 71 ? -9.191 -13.314 11.292 1.00 95.94 71 LEU A N 1
ATOM 529 C CA . LEU A 1 71 ? -10.298 -13.670 12.165 1.00 95.94 71 LEU A CA 1
ATOM 530 C C . LEU A 1 71 ? -10.264 -12.864 13.461 1.00 95.94 71 LEU A C 1
ATOM 532 O O . LEU A 1 71 ? -9.194 -12.525 13.946 1.00 95.94 71 LEU A O 1
ATOM 536 N N . VAL A 1 72 ? -11.440 -12.585 14.023 1.00 97.19 72 VAL A N 1
ATOM 537 C CA . VAL A 1 72 ? -11.607 -11.939 15.333 1.00 97.19 72 VAL A CA 1
ATOM 538 C C . VAL A 1 72 ? -12.716 -12.644 16.101 1.00 97.19 72 VAL A C 1
ATOM 540 O O . VAL A 1 72 ? -13.800 -12.869 15.559 1.00 97.19 72 VAL A O 1
ATOM 543 N N . TRP A 1 73 ? -12.464 -12.951 17.372 1.00 97.00 73 TRP A N 1
ATOM 544 C CA . TRP A 1 73 ? -13.477 -13.453 18.299 1.00 97.00 73 TRP A CA 1
ATOM 545 C C . TRP A 1 73 ? -14.164 -12.305 19.054 1.00 97.00 73 TRP A C 1
ATOM 547 O O . TRP A 1 73 ? -13.488 -11.413 19.565 1.00 97.00 73 TRP A O 1
ATOM 557 N N . ASP A 1 74 ? -15.496 -12.338 19.151 1.00 95.50 74 ASP A N 1
ATOM 558 C CA . ASP A 1 74 ? -16.310 -11.392 19.935 1.00 95.50 74 ASP A CA 1
ATOM 559 C C . ASP A 1 74 ? -17.409 -12.158 20.690 1.00 95.50 74 ASP A C 1
ATOM 561 O O . ASP A 1 74 ? -18.496 -12.391 20.162 1.00 95.50 74 ASP A O 1
ATOM 565 N N . SER A 1 75 ? -17.140 -12.535 21.943 1.00 92.50 75 SER A N 1
ATOM 566 C CA . SER A 1 75 ? -18.059 -13.261 22.836 1.00 92.50 75 SER A CA 1
ATOM 567 C C . SER A 1 75 ? -18.460 -14.672 22.386 1.00 92.50 75 SER A C 1
ATOM 569 O O . SER A 1 75 ? -17.910 -15.638 22.906 1.00 92.50 75 SER A O 1
ATOM 571 N N . ASP A 1 76 ? -19.405 -14.791 21.452 1.00 93.88 76 ASP A N 1
ATOM 572 C CA . ASP A 1 76 ? -20.043 -16.036 20.994 1.00 93.88 76 ASP A CA 1
ATOM 573 C C . ASP A 1 76 ? -19.869 -16.272 19.488 1.00 93.88 76 ASP A C 1
ATOM 575 O O . ASP A 1 76 ? -20.485 -17.171 18.911 1.00 93.88 76 ASP A O 1
ATOM 579 N N . ARG A 1 77 ? -19.081 -15.428 18.819 1.00 96.38 77 ARG A N 1
ATOM 580 C CA . ARG A 1 77 ? -18.951 -15.447 17.365 1.00 96.38 77 ARG A CA 1
ATOM 581 C C . ARG A 1 77 ? -17.544 -15.137 16.894 1.00 96.38 77 ARG A C 1
ATOM 583 O O . ARG A 1 77 ? -16.805 -14.378 17.520 1.00 96.38 77 ARG A O 1
ATOM 590 N N . LEU A 1 78 ? -17.241 -15.671 15.720 1.00 98.12 78 LEU A N 1
ATOM 591 C CA . LEU A 1 78 ? -16.023 -15.430 14.975 1.00 98.12 78 LEU A CA 1
ATOM 592 C C . LEU A 1 78 ? -16.344 -14.654 13.699 1.00 98.12 78 LEU A C 1
ATOM 594 O O . LEU A 1 78 ? -17.092 -15.138 12.850 1.00 98.12 78 LEU A O 1
ATOM 598 N N . TYR A 1 79 ? -15.761 -13.472 13.544 1.00 98.44 79 TYR A N 1
ATOM 599 C CA . TYR A 1 79 ? -15.719 -12.778 12.260 1.00 98.44 79 TYR A CA 1
ATOM 600 C C . TYR A 1 79 ? -14.533 -13.303 11.466 1.00 98.44 79 TYR A C 1
ATOM 602 O O . TYR A 1 79 ? -13.444 -13.422 12.020 1.00 98.44 79 TYR A O 1
ATOM 610 N N . LEU A 1 80 ? -14.742 -13.619 10.193 1.00 98.00 80 LEU A N 1
ATOM 611 C CA . LEU A 1 80 ? -13.749 -14.272 9.353 1.00 98.00 80 LEU A CA 1
ATOM 612 C C . LEU A 1 80 ? -13.753 -13.670 7.952 1.00 98.00 80 LEU A C 1
ATOM 614 O O . LEU A 1 80 ? -14.791 -13.630 7.287 1.00 98.00 80 LEU A O 1
ATOM 618 N N . ILE A 1 81 ? -12.573 -13.256 7.500 1.00 96.75 81 ILE A N 1
ATOM 619 C CA . ILE A 1 81 ? -12.308 -12.966 6.094 1.00 96.75 81 ILE A CA 1
ATOM 620 C C . ILE A 1 81 ? -11.990 -14.286 5.397 1.00 96.75 81 ILE A C 1
ATOM 622 O O . ILE A 1 81 ? -11.047 -14.982 5.772 1.00 96.75 81 ILE A O 1
ATOM 626 N N . HIS A 1 82 ? -12.754 -14.616 4.366 1.00 93.88 82 HIS A N 1
ATOM 627 C CA . HIS A 1 82 ? -12.519 -15.758 3.489 1.00 93.88 82 HIS A CA 1
ATOM 628 C C . HIS A 1 82 ? -12.759 -15.281 2.053 1.00 93.88 82 HIS A C 1
ATOM 630 O O . HIS A 1 82 ? -13.901 -15.163 1.622 1.00 93.88 82 HIS A O 1
ATOM 636 N N . PRO A 1 83 ? -11.708 -14.857 1.326 1.00 93.12 83 PRO A N 1
ATOM 637 C CA . PRO A 1 83 ? -11.873 -14.237 0.019 1.00 93.12 83 PRO A CA 1
ATOM 638 C C . PRO A 1 83 ? -12.794 -15.055 -0.906 1.00 93.12 83 PRO A C 1
ATOM 640 O O . PRO A 1 83 ? -12.530 -16.237 -1.134 1.00 93.12 83 PRO A O 1
ATOM 643 N N . PRO A 1 84 ? -13.856 -14.436 -1.459 1.00 94.56 84 PRO A N 1
ATOM 644 C CA . PRO A 1 84 ? -14.028 -12.988 -1.603 1.00 94.56 84 PRO A CA 1
ATOM 645 C C . PRO A 1 84 ? -14.756 -12.253 -0.458 1.00 94.56 84 PRO A C 1
ATOM 647 O O . PRO A 1 84 ? -14.868 -11.031 -0.530 1.00 94.56 84 PRO A O 1
ATOM 650 N N . ASP A 1 85 ? -15.244 -12.930 0.580 1.00 97.19 85 ASP A N 1
ATOM 651 C CA . ASP A 1 85 ? -16.256 -12.392 1.497 1.00 97.19 85 ASP A CA 1
ATOM 652 C C . ASP A 1 85 ? -15.767 -12.231 2.952 1.00 97.19 85 ASP A C 1
ATOM 654 O O . ASP A 1 85 ? -14.700 -12.699 3.356 1.00 97.19 85 ASP A O 1
ATOM 658 N N . ILE A 1 86 ? -16.581 -11.547 3.763 1.00 98.06 86 ILE A N 1
ATOM 659 C CA . ILE A 1 86 ? -16.485 -11.549 5.229 1.00 98.06 86 ILE A CA 1
ATOM 660 C C . ILE A 1 86 ? -17.771 -12.139 5.786 1.00 98.06 86 ILE A C 1
ATOM 662 O O . ILE A 1 86 ? -18.867 -11.650 5.493 1.00 98.06 86 ILE A O 1
ATOM 666 N N . SER A 1 87 ? -17.640 -13.157 6.632 1.00 98.12 87 SER A N 1
ATOM 667 C CA . SER A 1 87 ? -18.771 -13.791 7.310 1.00 98.12 87 SER A CA 1
ATOM 668 C C . SER A 1 87 ? -18.575 -13.843 8.819 1.00 98.12 87 SER A C 1
ATOM 670 O O . SER A 1 87 ? -17.458 -13.766 9.326 1.00 98.12 87 SER A O 1
ATOM 672 N N . VAL A 1 88 ? -19.688 -13.948 9.538 1.00 98.19 88 VAL A N 1
ATOM 673 C CA . VAL A 1 88 ? -19.726 -14.204 10.975 1.00 98.19 88 VAL A CA 1
ATOM 674 C C . VAL A 1 88 ? -20.247 -15.614 11.229 1.00 98.19 88 VAL A C 1
ATOM 676 O O . VAL A 1 88 ? -21.271 -16.004 10.668 1.00 98.19 88 VAL A O 1
ATOM 679 N N . TYR A 1 89 ? -19.545 -16.352 12.083 1.00 98.06 89 TYR A N 1
ATOM 680 C CA . TYR A 1 89 ? -19.870 -17.710 12.511 1.00 98.06 89 TYR A CA 1
ATOM 681 C C . TYR A 1 89 ? -20.208 -17.702 14.000 1.00 98.06 89 TYR A C 1
ATOM 683 O O . TYR A 1 89 ? -19.397 -17.232 14.795 1.00 98.06 89 TYR A O 1
ATOM 691 N N . VAL A 1 90 ? -21.384 -18.191 14.392 1.00 97.06 90 VAL A N 1
ATOM 692 C CA . VAL A 1 90 ? -21.901 -18.067 15.770 1.00 97.06 90 VAL A CA 1
ATOM 693 C C . VAL A 1 90 ? -21.982 -19.429 16.461 1.00 97.06 90 VAL A C 1
ATOM 695 O O . VAL A 1 90 ? -22.552 -20.378 15.922 1.00 97.06 90 VAL A O 1
ATOM 698 N N . ASP A 1 91 ? -21.470 -19.511 17.686 1.00 95.12 91 ASP A N 1
ATOM 699 C CA . ASP A 1 91 ? -21.522 -20.671 18.584 1.00 95.12 91 ASP A CA 1
ATOM 700 C C . ASP A 1 91 ? -22.535 -20.434 19.709 1.00 95.12 91 ASP A C 1
ATOM 702 O O . ASP A 1 91 ? -22.187 -20.196 20.865 1.00 95.12 91 ASP A O 1
ATOM 706 N N . LYS A 1 92 ? -23.825 -20.460 19.361 1.00 88.56 92 LYS A N 1
ATOM 707 C CA . LYS A 1 92 ? -24.903 -20.110 20.300 1.00 88.56 92 LYS A CA 1
ATOM 708 C C . LYS A 1 92 ? -24.998 -21.041 21.504 1.00 88.56 92 LYS A C 1
ATOM 710 O O . LYS A 1 92 ? -25.505 -20.630 22.545 1.00 88.56 92 LYS A O 1
ATOM 715 N N . ASP A 1 93 ? -24.587 -22.298 21.351 1.00 88.62 93 ASP A N 1
ATOM 716 C CA . ASP A 1 93 ? -24.706 -23.320 22.391 1.00 88.62 93 ASP A CA 1
ATOM 717 C C . ASP A 1 93 ? -23.391 -23.606 23.133 1.00 88.62 93 ASP A C 1
ATOM 719 O O . ASP A 1 93 ? -23.373 -24.457 24.027 1.00 88.62 93 ASP A O 1
ATOM 723 N N . GLY A 1 94 ? -22.314 -22.879 22.809 1.00 88.50 94 GLY A N 1
ATOM 724 C CA . GLY A 1 94 ? -21.027 -22.974 23.496 1.00 88.50 94 GLY A CA 1
ATOM 725 C C . GLY A 1 94 ? -20.333 -24.326 23.321 1.00 88.50 94 GLY A C 1
ATOM 726 O O . GLY A 1 94 ? -19.474 -24.699 24.127 1.00 88.50 94 GLY A O 1
ATOM 727 N N . LYS A 1 95 ? -20.709 -25.116 22.306 1.00 90.25 95 LYS A N 1
ATOM 728 C CA . LYS A 1 95 ? -20.041 -26.394 22.003 1.00 90.25 95 LYS A CA 1
ATOM 729 C C . LYS A 1 95 ? -18.736 -26.168 21.235 1.00 90.25 95 LYS A C 1
ATOM 731 O O . LYS A 1 95 ? -17.939 -27.106 21.073 1.00 90.25 95 LYS A O 1
ATOM 736 N N . GLY A 1 96 ? -18.499 -24.931 20.802 1.00 91.06 96 GLY A N 1
ATOM 737 C CA . GLY A 1 96 ? -17.401 -24.451 19.975 1.00 91.06 96 GLY A CA 1
ATOM 738 C C . GLY A 1 96 ? -17.290 -25.207 18.665 1.00 91.06 96 GLY A C 1
ATOM 739 O O . GLY A 1 96 ? -16.206 -25.643 18.274 1.00 91.06 96 GLY A O 1
ATOM 740 N N . VAL A 1 97 ? -18.451 -25.332 18.032 1.00 94.88 97 VAL A N 1
ATOM 741 C CA . VAL A 1 97 ? -18.645 -25.570 16.606 1.00 94.88 97 VAL A CA 1
ATOM 742 C C . VAL A 1 97 ? -19.624 -24.497 16.145 1.00 94.88 97 VAL A C 1
ATOM 744 O O . VAL A 1 97 ? -20.608 -24.235 16.835 1.00 94.88 97 VAL A O 1
ATOM 747 N N . ALA A 1 98 ? -19.365 -23.863 15.005 1.00 95.62 98 ALA A N 1
ATOM 748 C CA . ALA A 1 98 ? -20.283 -22.867 14.477 1.00 95.62 98 ALA A CA 1
ATOM 749 C C . ALA A 1 98 ? -21.651 -23.504 14.179 1.00 95.62 98 ALA A C 1
ATOM 751 O O . ALA A 1 98 ? -21.755 -24.518 13.491 1.00 95.62 98 ALA A O 1
ATOM 752 N N . SER A 1 99 ? -22.703 -22.888 14.707 1.00 93.56 99 SER A N 1
ATOM 753 C CA . SER A 1 99 ? -24.102 -23.296 14.522 1.00 93.56 99 SER A CA 1
ATOM 754 C C . SER A 1 99 ? -24.842 -22.424 13.507 1.00 93.56 99 SER A C 1
ATOM 756 O O . SER A 1 99 ? -25.835 -22.859 12.930 1.00 93.56 99 SER A O 1
ATOM 758 N N . GLU A 1 100 ? -24.353 -21.204 13.269 1.00 95.88 100 GLU A N 1
ATOM 759 C CA . GLU A 1 100 ? -24.911 -20.262 12.300 1.00 95.88 100 GLU A CA 1
ATOM 760 C C . GLU A 1 100 ? -23.797 -19.549 11.540 1.00 95.88 100 GLU A C 1
ATOM 762 O O . GLU A 1 100 ? -22.736 -19.272 12.099 1.00 95.88 100 GLU A O 1
ATOM 767 N N . GLU A 1 101 ? -24.080 -19.204 10.287 1.00 96.25 101 GLU A N 1
ATOM 768 C CA . GLU A 1 101 ? -23.210 -18.431 9.408 1.00 96.25 101 GLU A CA 1
ATOM 769 C C . GLU A 1 101 ? -24.010 -17.299 8.760 1.00 96.25 101 GLU A C 1
ATOM 771 O O . GLU A 1 101 ? -25.145 -17.490 8.313 1.00 96.25 101 GLU A O 1
ATOM 776 N N . LYS A 1 102 ? -23.410 -16.109 8.681 1.00 97.62 102 LYS A N 1
ATOM 777 C CA . LYS A 1 102 ? -23.964 -14.981 7.931 1.00 97.62 102 LYS A CA 1
ATOM 778 C C . LYS A 1 102 ? -22.859 -14.182 7.251 1.00 97.62 102 LYS A C 1
ATOM 780 O O . LYS A 1 102 ? -21.984 -13.642 7.920 1.00 97.62 102 LYS A O 1
ATOM 785 N N . THR A 1 103 ? -22.959 -14.003 5.939 1.00 98.25 103 THR A N 1
ATOM 786 C CA . THR A 1 103 ? -22.110 -13.059 5.201 1.00 98.25 103 THR A CA 1
ATOM 787 C C . THR A 1 103 ? -22.499 -11.618 5.527 1.00 98.25 103 THR A C 1
ATOM 789 O O . THR A 1 103 ? -23.663 -11.236 5.379 1.00 98.25 103 THR A O 1
ATOM 792 N N . ILE A 1 104 ? -21.528 -10.819 5.976 1.00 98.31 104 ILE A N 1
ATOM 793 C CA . ILE A 1 104 ? -21.711 -9.409 6.359 1.00 98.31 104 ILE A CA 1
ATOM 794 C C . ILE A 1 104 ? -21.079 -8.432 5.363 1.00 98.31 104 ILE A C 1
ATOM 796 O O . ILE A 1 104 ? -21.508 -7.286 5.287 1.00 98.31 104 ILE A O 1
ATOM 800 N N . VAL A 1 105 ? -20.103 -8.883 4.573 1.00 98.56 105 VAL A N 1
ATOM 801 C CA . VAL A 1 105 ? -19.589 -8.138 3.419 1.00 98.56 105 VAL A CA 1
ATOM 802 C C . VAL A 1 105 ? -19.364 -9.114 2.277 1.00 98.56 105 VAL A C 1
ATOM 804 O O . VAL A 1 105 ? -18.716 -10.140 2.471 1.00 98.56 105 VAL A O 1
ATOM 807 N N . LYS A 1 106 ? -19.889 -8.793 1.095 1.00 98.31 106 LYS A N 1
ATOM 808 C CA . LYS A 1 106 ? -19.657 -9.570 -0.130 1.00 98.31 106 LYS A CA 1
ATOM 809 C C . LYS A 1 106 ? -18.599 -8.904 -0.993 1.00 98.31 106 LYS A C 1
ATOM 811 O O . LYS A 1 106 ? -18.601 -7.681 -1.053 1.00 98.31 106 LYS A O 1
ATOM 816 N N . GLY A 1 107 ? -17.762 -9.664 -1.692 1.00 96.62 107 GLY A N 1
ATOM 817 C CA . GLY A 1 107 ? -16.907 -9.139 -2.764 1.00 96.62 107 GLY A CA 1
ATOM 818 C C . GLY A 1 107 ? -15.780 -8.205 -2.309 1.00 96.62 107 GLY A C 1
ATOM 819 O O . GLY A 1 107 ? -15.352 -7.356 -3.087 1.00 96.62 107 GLY A O 1
ATOM 820 N N . ILE A 1 108 ? -15.286 -8.343 -1.074 1.00 96.44 108 ILE A N 1
ATOM 821 C CA . ILE A 1 108 ? -14.160 -7.556 -0.538 1.00 96.44 108 ILE A CA 1
ATOM 822 C C . ILE A 1 108 ? -12.782 -8.074 -0.971 1.00 96.44 108 ILE A C 1
ATOM 824 O O . ILE A 1 108 ? -11.751 -7.571 -0.530 1.00 96.44 108 ILE A O 1
ATOM 828 N N . ALA A 1 109 ? -12.738 -9.077 -1.837 1.00 94.94 109 ALA A N 1
ATOM 829 C CA . ALA A 1 109 ? -11.550 -9.536 -2.541 1.00 94.94 109 ALA A CA 1
ATOM 830 C C . ALA A 1 109 ? -11.974 -10.281 -3.815 1.00 94.94 109 ALA A C 1
ATOM 832 O O . ALA A 1 109 ? -13.156 -10.526 -4.052 1.00 94.94 109 ALA A O 1
ATOM 833 N N . PHE A 1 110 ? -11.003 -10.670 -4.636 1.00 91.44 110 PHE A N 1
ATOM 834 C CA . PHE A 1 110 ? -11.233 -11.677 -5.669 1.00 91.44 110 PHE A CA 1
ATOM 835 C C . PHE A 1 110 ? -11.341 -13.068 -5.033 1.00 91.44 110 PHE A C 1
ATOM 837 O O . PHE A 1 110 ? -10.627 -13.364 -4.074 1.00 91.44 110 PHE A O 1
ATOM 844 N N . GLY A 1 111 ? -12.199 -13.923 -5.590 1.00 86.94 111 GLY A N 1
ATOM 845 C CA . GLY A 1 111 ? -12.200 -15.349 -5.271 1.00 86.94 111 GLY A CA 1
ATOM 846 C C . GLY A 1 111 ? -10.958 -16.050 -5.829 1.00 86.94 111 GLY A C 1
ATOM 847 O O . GLY A 1 111 ? -10.291 -15.542 -6.734 1.00 86.94 111 GLY A O 1
ATOM 848 N N . PHE A 1 112 ? -10.658 -17.236 -5.301 1.00 84.00 112 PHE A N 1
ATOM 849 C CA . PHE A 1 112 ? -9.503 -18.067 -5.672 1.00 84.00 112 PHE A CA 1
ATOM 850 C C . PHE A 1 112 ? -9.455 -18.488 -7.157 1.00 84.00 112 PHE A C 1
ATOM 852 O O . PHE A 1 112 ? -8.375 -18.782 -7.687 1.00 84.00 112 PHE A O 1
ATOM 859 N N . ASP A 1 113 ? -10.593 -18.471 -7.856 1.00 81.88 113 ASP A N 1
ATOM 860 C CA . ASP A 1 113 ? -10.707 -18.641 -9.308 1.00 81.88 113 ASP A CA 1
ATOM 861 C C . ASP A 1 113 ? -10.086 -17.452 -10.066 1.00 81.88 113 ASP A C 1
ATOM 863 O O . ASP A 1 113 ? -9.275 -17.642 -10.977 1.00 81.88 113 ASP A O 1
ATOM 867 N N . GLY A 1 114 ? -10.361 -16.226 -9.618 1.00 83.56 114 GLY A N 1
ATOM 868 C CA . GLY A 1 114 ? -9.716 -15.012 -10.106 1.00 83.56 114 GLY A CA 1
ATOM 869 C C . GLY A 1 114 ? -8.265 -14.907 -9.635 1.00 83.56 114 GLY A C 1
ATOM 870 O O . GLY A 1 114 ? -7.333 -14.813 -10.443 1.00 83.56 114 GLY A O 1
ATOM 871 N N . ARG A 1 115 ? -8.044 -14.969 -8.319 1.00 87.44 115 ARG A N 1
ATOM 872 C CA . ARG A 1 115 ? -6.744 -14.727 -7.687 1.00 87.44 115 ARG A CA 1
ATOM 873 C C . ARG A 1 115 ? -6.586 -15.542 -6.396 1.00 87.44 115 ARG A C 1
ATOM 875 O O . ARG A 1 115 ? -7.494 -15.510 -5.578 1.00 87.44 115 ARG A O 1
ATOM 882 N N . PRO A 1 116 ? -5.447 -16.228 -6.166 1.00 88.75 116 PRO A N 1
ATOM 883 C CA . PRO A 1 116 ? -5.220 -16.890 -4.885 1.00 88.75 116 PRO A CA 1
ATOM 884 C C . PRO A 1 116 ? -5.088 -15.833 -3.777 1.00 88.75 116 PRO A C 1
ATOM 886 O O . PRO A 1 116 ? -4.948 -14.647 -4.069 1.00 88.75 116 PRO A O 1
ATOM 889 N N . ALA A 1 117 ? -5.071 -16.252 -2.514 1.00 88.00 117 ALA A N 1
ATOM 890 C CA . ALA A 1 117 ? -5.100 -15.337 -1.370 1.00 88.00 117 ALA A CA 1
ATOM 891 C C . ALA A 1 117 ? -3.840 -14.436 -1.225 1.00 88.00 117 ALA A C 1
ATOM 893 O O . ALA A 1 117 ? -3.740 -13.598 -0.328 1.00 88.00 117 ALA A O 1
ATOM 894 N N . ASP A 1 118 ? -2.855 -14.582 -2.110 1.00 88.69 118 ASP A N 1
ATOM 895 C CA . ASP A 1 118 ? -1.707 -13.692 -2.226 1.00 88.69 118 ASP A CA 1
ATOM 896 C C . ASP A 1 118 ? -2.123 -12.251 -2.548 1.00 88.69 118 ASP A C 1
ATOM 898 O O . ASP A 1 118 ? -2.690 -11.971 -3.609 1.00 88.69 118 ASP A O 1
ATOM 902 N N . HIS A 1 119 ? -1.779 -11.323 -1.654 1.00 90.69 119 HIS A N 1
ATOM 903 C CA . HIS A 1 119 ? -2.085 -9.896 -1.779 1.00 90.69 119 HIS A CA 1
ATOM 904 C C . HIS A 1 119 ? -3.580 -9.559 -1.934 1.00 90.69 119 HIS A C 1
ATOM 906 O O . HIS A 1 119 ? -3.952 -8.547 -2.535 1.00 90.69 119 HIS A O 1
ATOM 912 N N . THR A 1 120 ? -4.455 -10.413 -1.413 1.00 90.56 120 THR A N 1
ATOM 913 C CA . THR A 1 120 ? -5.878 -10.095 -1.291 1.00 90.56 120 THR A CA 1
ATOM 914 C C . THR A 1 120 ? -6.131 -9.272 -0.031 1.00 90.56 120 THR A C 1
ATOM 916 O O . THR A 1 120 ? -5.211 -8.884 0.686 1.00 90.56 120 THR A O 1
ATOM 919 N N . THR A 1 121 ? -7.397 -9.019 0.275 1.00 93.19 121 THR A N 1
ATOM 920 C CA . THR A 1 121 ? -7.804 -8.641 1.629 1.00 93.19 121 THR A CA 1
ATOM 921 C C . THR A 1 121 ? -7.446 -9.770 2.604 1.00 93.19 121 THR A C 1
ATOM 923 O O . THR A 1 121 ? -7.685 -10.942 2.304 1.00 93.19 121 THR A O 1
ATOM 926 N N . ASN A 1 122 ? -6.803 -9.423 3.723 1.00 92.12 122 ASN A N 1
ATOM 927 C CA . ASN A 1 122 ? -6.120 -10.362 4.616 1.00 92.12 122 ASN A CA 1
ATOM 928 C C . ASN A 1 122 ? -6.666 -10.315 6.054 1.00 92.12 122 ASN A C 1
ATOM 930 O O . ASN A 1 122 ? -7.599 -11.045 6.369 1.00 92.12 122 ASN A O 1
ATOM 934 N N . GLY A 1 123 ? -6.023 -9.541 6.934 1.00 92.94 123 GLY A N 1
ATOM 935 C CA . GLY A 1 123 ? -6.222 -9.533 8.382 1.00 92.94 123 GLY A CA 1
ATOM 936 C C . GLY A 1 123 ? -7.431 -8.730 8.838 1.00 92.94 123 GLY A C 1
ATOM 937 O O . GLY A 1 123 ? -7.932 -7.877 8.104 1.00 92.94 123 GLY A O 1
ATOM 938 N N . LEU A 1 124 ? -7.858 -9.004 10.069 1.00 95.75 124 LEU A N 1
ATOM 939 C CA . LEU A 1 124 ? -9.020 -8.416 10.721 1.00 95.75 124 LEU A CA 1
ATOM 940 C C . LEU A 1 124 ? -8.663 -8.100 12.180 1.00 95.75 124 LEU A C 1
ATOM 942 O O . LEU A 1 124 ? -8.095 -8.957 12.843 1.00 95.75 124 LEU A O 1
ATOM 946 N N . GLU A 1 125 ? -9.012 -6.915 12.676 1.00 97.06 125 GLU A N 1
ATOM 947 C CA . GLU A 1 125 ? -8.827 -6.508 14.080 1.00 97.06 125 GLU A CA 1
ATOM 948 C C . GLU A 1 125 ? -10.048 -5.707 14.556 1.00 97.06 125 GLU A C 1
ATOM 950 O O . GLU A 1 125 ? -10.627 -4.952 13.774 1.00 97.06 125 GLU A O 1
ATOM 955 N N . LEU A 1 126 ? -10.463 -5.840 15.820 1.00 97.50 126 LEU A N 1
ATOM 956 C CA . LEU A 1 126 ? -11.611 -5.097 16.361 1.00 97.50 126 LEU A CA 1
ATOM 957 C C . LEU A 1 126 ? -11.139 -3.915 17.208 1.00 97.50 126 LEU A C 1
ATOM 959 O O . LEU A 1 126 ? -10.577 -4.083 18.287 1.00 97.50 126 LEU A O 1
ATOM 963 N N . GLY A 1 127 ? -11.435 -2.702 16.744 1.00 97.44 127 GLY A N 1
ATOM 964 C CA . GLY A 1 127 ? -11.160 -1.482 17.494 1.00 97.44 127 GLY A CA 1
ATOM 965 C C . GLY A 1 127 ? -12.126 -1.276 18.662 1.00 97.44 127 GLY A C 1
ATOM 966 O O . GLY A 1 127 ? -13.295 -1.670 18.617 1.00 97.44 127 GLY A O 1
ATOM 967 N N . ILE A 1 128 ? -11.666 -0.564 19.698 1.00 97.44 128 ILE A N 1
ATOM 968 C CA . ILE A 1 128 ? -12.512 -0.151 20.835 1.00 97.44 128 ILE A CA 1
ATOM 969 C C . ILE A 1 128 ? -13.596 0.865 20.426 1.00 97.44 128 ILE A C 1
ATOM 971 O O . ILE A 1 128 ? -14.521 1.138 21.189 1.00 97.44 128 ILE A O 1
ATOM 975 N N . ASP A 1 129 ? -13.501 1.424 19.219 1.00 96.62 129 ASP A N 1
ATOM 976 C CA . ASP A 1 129 ? -14.529 2.248 18.581 1.00 96.62 129 ASP A CA 1
ATOM 977 C C . ASP A 1 129 ? -15.631 1.426 17.886 1.00 96.62 129 ASP A C 1
ATOM 979 O O . ASP A 1 129 ? -16.593 2.000 17.364 1.00 96.62 129 ASP A O 1
ATOM 983 N N . GLY A 1 130 ? -15.506 0.094 17.893 1.00 95.00 130 GLY A N 1
ATOM 984 C CA . GLY A 1 130 ? -16.479 -0.857 17.375 1.00 95.00 130 GLY A CA 1
ATOM 985 C C . GLY A 1 130 ? -16.459 -1.038 15.866 1.00 95.00 130 GLY A C 1
ATOM 986 O O . GLY A 1 130 ? -17.492 -1.409 15.306 1.00 95.00 130 GLY A O 1
ATOM 987 N N . TYR A 1 131 ? -15.359 -0.719 15.189 1.00 97.50 131 TYR A N 1
ATOM 988 C CA . TYR A 1 131 ? -15.136 -1.127 13.803 1.00 97.50 131 TYR A CA 1
ATOM 989 C C . TYR A 1 131 ? -14.244 -2.366 13.728 1.00 97.50 131 TYR A C 1
ATOM 991 O O . TYR A 1 131 ? -13.285 -2.511 14.482 1.00 97.50 131 TYR A O 1
ATOM 999 N N . LEU A 1 132 ? -14.544 -3.230 12.763 1.00 98.38 132 LEU A N 1
ATOM 1000 C CA . LEU A 1 132 ? -13.616 -4.226 12.254 1.00 98.38 132 LEU A CA 1
ATOM 1001 C C . LEU A 1 132 ? -12.685 -3.542 11.248 1.00 98.38 132 LEU A C 1
ATOM 1003 O O . LEU A 1 132 ? -13.148 -3.054 10.216 1.00 98.38 132 LEU A O 1
ATOM 1007 N N . TYR A 1 133 ? -11.396 -3.499 11.558 1.00 98.50 133 TYR A N 1
ATOM 1008 C CA . TYR A 1 133 ? -10.331 -2.976 10.711 1.00 98.50 133 TYR A CA 1
ATOM 1009 C C . TYR A 1 133 ? -9.714 -4.096 9.895 1.00 98.50 133 TYR A C 1
ATOM 1011 O O . TYR A 1 133 ? -9.391 -5.158 10.417 1.00 98.50 133 TYR A O 1
ATOM 1019 N N . ILE A 1 134 ? -9.558 -3.847 8.603 1.00 98.19 134 ILE A N 1
ATOM 1020 C CA . ILE A 1 134 ? -9.243 -4.856 7.605 1.00 98.19 134 ILE A CA 1
ATOM 1021 C C . ILE A 1 134 ? -7.959 -4.455 6.878 1.00 98.19 134 ILE A C 1
ATOM 1023 O O . ILE A 1 134 ? -7.858 -3.346 6.344 1.00 98.19 134 ILE A O 1
ATOM 1027 N N . ALA A 1 135 ? -6.992 -5.370 6.827 1.00 97.81 135 ALA A N 1
ATOM 1028 C CA . ALA A 1 135 ? -5.742 -5.191 6.095 1.00 97.81 135 ALA A CA 1
ATOM 1029 C C . ALA A 1 135 ? -5.943 -5.544 4.608 1.00 97.81 135 ALA A C 1
ATOM 1031 O O . ALA A 1 135 ? -6.141 -6.712 4.264 1.00 97.81 135 ALA A O 1
ATOM 1032 N N . GLY A 1 136 ? -5.921 -4.545 3.723 1.00 96.19 136 GLY A N 1
ATOM 1033 C CA . GLY A 1 136 ? -6.117 -4.711 2.281 1.00 96.19 136 GLY A CA 1
ATOM 1034 C C . GLY A 1 136 ? -4.807 -4.780 1.495 1.00 96.19 136 GLY A C 1
ATOM 1035 O O . GLY A 1 136 ? -3.954 -3.896 1.627 1.00 96.19 136 GLY A O 1
ATOM 1036 N N . GLY A 1 137 ? -4.672 -5.800 0.643 1.00 94.62 137 GLY A N 1
ATOM 1037 C CA . GLY A 1 137 ? -3.601 -5.917 -0.349 1.00 94.62 137 GLY A CA 1
ATOM 1038 C C . GLY A 1 137 ? -3.899 -5.201 -1.672 1.00 94.62 137 GLY A C 1
ATOM 1039 O O . GLY A 1 137 ? -5.034 -4.836 -1.971 1.00 94.62 137 GLY A O 1
ATOM 1040 N N . ASP A 1 138 ? -2.858 -5.004 -2.478 1.00 93.31 138 ASP A N 1
ATOM 1041 C CA . ASP A 1 138 ? -2.820 -4.110 -3.636 1.00 93.31 138 ASP A CA 1
ATOM 1042 C C . ASP A 1 138 ? -3.693 -4.522 -4.812 1.00 93.31 138 ASP A C 1
ATOM 1044 O O . ASP A 1 138 ? -4.042 -3.680 -5.638 1.00 93.31 138 ASP A O 1
ATOM 1048 N N . PHE A 1 139 ? -4.128 -5.776 -4.865 1.00 91.88 139 PHE A N 1
ATOM 1049 C CA . PHE A 1 139 ? -5.111 -6.183 -5.862 1.00 91.88 139 PHE A CA 1
ATOM 1050 C C . PHE A 1 139 ? -6.499 -5.629 -5.570 1.00 91.88 139 PHE A C 1
ATOM 1052 O O . PHE A 1 139 ? -7.273 -5.490 -6.511 1.00 91.88 139 PHE A O 1
ATOM 1059 N N . GLY A 1 140 ? -6.790 -5.262 -4.319 1.00 93.69 140 GLY A N 1
ATOM 1060 C CA . GLY A 1 140 ? -8.046 -4.637 -3.932 1.00 93.69 140 GLY A CA 1
ATOM 1061 C C . GLY A 1 140 ? -9.279 -5.483 -4.266 1.00 93.69 140 GLY A C 1
ATOM 1062 O O . GLY A 1 140 ? -9.242 -6.717 -4.218 1.00 93.69 140 GLY A O 1
ATOM 1063 N N . PHE A 1 141 ? -10.383 -4.809 -4.588 1.00 94.88 141 PHE A N 1
ATOM 1064 C CA . PHE A 1 141 ? -11.681 -5.424 -4.858 1.00 94.88 141 PHE A CA 1
ATOM 1065 C C . PHE A 1 141 ? -12.592 -4.535 -5.713 1.00 94.88 141 PHE A C 1
ATOM 1067 O O . PHE A 1 141 ? -12.618 -3.310 -5.582 1.00 94.88 141 PHE A O 1
ATOM 1074 N N . MET A 1 142 ? -13.356 -5.175 -6.598 1.00 93.69 142 MET A N 1
ATOM 1075 C CA . MET A 1 142 ? -14.134 -4.498 -7.641 1.00 93.69 142 MET A CA 1
ATOM 1076 C C . MET A 1 142 ? -15.434 -3.872 -7.135 1.00 93.69 142 MET A C 1
ATOM 1078 O O . MET A 1 142 ? -15.803 -2.798 -7.612 1.00 93.69 142 MET A O 1
ATOM 1082 N N . ASP A 1 143 ? -16.136 -4.575 -6.244 1.00 95.62 143 ASP A N 1
ATOM 1083 C CA . ASP A 1 143 ? -17.473 -4.212 -5.774 1.00 95.62 143 ASP A CA 1
ATOM 1084 C C . ASP A 1 143 ? -17.782 -4.928 -4.452 1.00 95.62 143 ASP A C 1
ATOM 1086 O O . ASP A 1 143 ? -18.381 -6.005 -4.425 1.00 95.62 143 ASP A O 1
ATOM 1090 N N . ALA A 1 144 ? -17.305 -4.349 -3.352 1.00 97.88 144 ALA A N 1
ATOM 1091 C CA . ALA A 1 144 ? -17.600 -4.835 -2.017 1.00 97.88 144 ALA A CA 1
ATOM 1092 C C . ALA A 1 144 ? -18.929 -4.259 -1.522 1.00 97.88 144 ALA A C 1
ATOM 1094 O O . ALA A 1 144 ? -19.141 -3.049 -1.610 1.00 97.88 144 ALA A O 1
ATOM 1095 N N . VAL A 1 145 ? -19.797 -5.106 -0.967 1.00 98.44 145 VAL A N 1
ATOM 1096 C CA . VAL A 1 145 ? -21.157 -4.726 -0.560 1.00 98.44 145 VAL A CA 1
ATOM 1097 C C . VAL A 1 145 ? -21.387 -5.025 0.916 1.00 98.44 145 VAL A C 1
ATOM 1099 O O . VAL A 1 145 ? -21.335 -6.186 1.328 1.00 98.44 145 VAL A O 1
ATOM 1102 N N . GLY A 1 146 ? -21.652 -3.978 1.701 1.00 97.88 146 GLY A N 1
ATOM 1103 C CA . GLY A 1 146 ? -22.057 -4.078 3.107 1.00 97.88 146 GLY A CA 1
ATOM 1104 C C . GLY A 1 146 ? -23.538 -4.439 3.282 1.00 97.88 146 GLY A C 1
ATOM 1105 O O . GLY A 1 146 ? -24.335 -4.367 2.344 1.00 97.88 146 GLY A O 1
ATOM 1106 N N . THR A 1 147 ? -23.946 -4.799 4.501 1.00 97.06 147 THR A N 1
ATOM 1107 C CA . THR A 1 147 ? -25.344 -5.183 4.805 1.00 97.06 147 THR A CA 1
ATOM 1108 C C . THR A 1 147 ? -26.342 -4.031 4.692 1.00 97.06 147 THR A C 1
ATOM 1110 O O . THR A 1 147 ? -27.540 -4.268 4.554 1.00 97.06 147 THR A O 1
ATOM 1113 N N . ASP A 1 148 ? -25.856 -2.793 4.721 1.00 93.94 148 ASP A N 1
ATOM 1114 C CA . ASP A 1 148 ? -26.631 -1.565 4.539 1.00 93.94 148 ASP A CA 1
ATOM 1115 C C . ASP A 1 148 ? -26.740 -1.122 3.067 1.00 93.94 148 ASP A C 1
ATOM 1117 O O . ASP A 1 148 ? -27.281 -0.052 2.784 1.00 93.94 148 ASP A O 1
ATOM 1121 N N . GLY A 1 149 ? -26.234 -1.933 2.131 1.00 94.69 149 GLY A N 1
ATOM 1122 C CA . GLY A 1 149 ? -26.256 -1.654 0.697 1.00 94.69 149 GLY A CA 1
ATOM 1123 C C . GLY A 1 149 ? -25.171 -0.685 0.229 1.00 94.69 149 GLY A C 1
ATOM 1124 O O . GLY A 1 149 ? -25.220 -0.244 -0.917 1.00 94.69 149 GLY A O 1
ATOM 1125 N N . ARG A 1 150 ? -24.193 -0.328 1.073 1.00 93.62 150 ARG A N 1
ATOM 1126 C CA . ARG A 1 150 ? -23.031 0.449 0.623 1.00 93.62 150 ARG A CA 1
ATOM 1127 C C . ARG A 1 150 ? -22.152 -0.381 -0.298 1.00 93.62 150 ARG A C 1
ATOM 1129 O O . ARG A 1 150 ? -21.759 -1.488 0.059 1.00 93.62 150 ARG A O 1
ATOM 1136 N N . HIS A 1 151 ? -21.809 0.214 -1.434 1.00 96.44 151 HIS A N 1
ATOM 1137 C CA . HIS A 1 151 ? -20.854 -0.322 -2.391 1.00 96.44 151 HIS A CA 1
ATOM 1138 C C . HIS A 1 151 ? -19.511 0.387 -2.241 1.00 96.44 151 HIS A C 1
ATOM 1140 O O . HIS A 1 151 ? -19.458 1.612 -2.107 1.00 96.44 151 HIS A O 1
ATOM 1146 N N . LEU A 1 152 ? -18.428 -0.377 -2.307 1.00 95.94 152 LEU A N 1
ATOM 1147 C CA . LEU A 1 152 ? -17.071 0.143 -2.271 1.00 95.94 152 LEU A CA 1
ATOM 1148 C C . LEU A 1 152 ? -16.229 -0.541 -3.347 1.00 95.94 152 LEU A C 1
ATOM 1150 O O . LEU A 1 152 ? -16.224 -1.761 -3.468 1.00 95.94 152 LEU A O 1
ATOM 1154 N N . GLN A 1 153 ? -15.471 0.251 -4.095 1.00 94.69 153 GLN A N 1
ATOM 1155 C CA . GLN A 1 153 ? -14.420 -0.234 -4.981 1.00 94.69 153 GLN A CA 1
ATOM 1156 C C . GLN A 1 153 ? -13.083 0.273 -4.456 1.00 94.69 153 GLN A C 1
ATOM 1158 O O . GLN A 1 153 ? -12.968 1.448 -4.102 1.00 94.69 153 GLN A O 1
ATOM 1163 N N . HIS A 1 154 ? -12.069 -0.588 -4.440 1.00 93.94 154 HIS A N 1
ATOM 1164 C CA . HIS A 1 154 ? -10.715 -0.183 -4.087 1.00 93.94 154 HIS A CA 1
ATOM 1165 C C . HIS A 1 154 ? -9.693 -0.859 -4.988 1.00 93.94 154 HIS A C 1
ATOM 1167 O O . HIS A 1 154 ? -9.703 -2.077 -5.146 1.00 93.94 154 HIS A O 1
ATOM 1173 N N . ARG A 1 155 ? -8.802 -0.060 -5.573 1.00 90.81 155 ARG A N 1
ATOM 1174 C CA . ARG A 1 155 ? -7.723 -0.514 -6.450 1.00 90.81 155 ARG A CA 1
ATOM 1175 C C . ARG A 1 155 ? -6.395 -0.091 -5.832 1.00 90.81 155 ARG A C 1
ATOM 1177 O O . ARG A 1 155 ? -5.956 1.041 -6.014 1.00 90.81 155 ARG A O 1
ATOM 1184 N N . GLY A 1 156 ? -5.771 -0.998 -5.094 1.00 92.06 156 GLY A N 1
ATOM 1185 C CA . GLY A 1 156 ? -4.599 -0.726 -4.264 1.00 92.06 156 GLY A CA 1
ATOM 1186 C C . GLY A 1 156 ? -4.782 -1.279 -2.854 1.00 92.06 156 GLY A C 1
ATOM 1187 O O . GLY A 1 156 ? -5.843 -1.800 -2.520 1.00 92.06 156 GLY A O 1
ATOM 1188 N N . GLY A 1 157 ? -3.733 -1.193 -2.034 1.00 95.31 157 GLY A N 1
ATOM 1189 C CA . GLY A 1 157 ? -3.775 -1.641 -0.646 1.00 95.31 157 GLY A CA 1
ATOM 1190 C C . GLY A 1 157 ? -4.226 -0.521 0.282 1.00 95.31 157 GLY A C 1
ATOM 1191 O O . GLY A 1 157 ? -4.416 0.627 -0.139 1.00 95.31 157 GLY A O 1
ATOM 1192 N N . GLY A 1 158 ? -4.418 -0.846 1.550 1.00 97.06 158 GLY A N 1
ATOM 1193 C CA . GLY A 1 158 ? -4.737 0.126 2.590 1.00 97.06 158 GLY A CA 1
ATOM 1194 C C . GLY A 1 158 ? -5.531 -0.498 3.722 1.00 97.06 158 GLY A C 1
ATOM 1195 O O . GLY A 1 158 ? -5.688 -1.716 3.786 1.00 97.06 158 GLY A O 1
ATOM 1196 N N . VAL A 1 159 ? -6.040 0.345 4.612 1.00 98.50 159 VAL A N 1
ATOM 1197 C CA . VAL A 1 159 ? -6.909 -0.088 5.706 1.00 98.50 159 VAL A CA 1
ATOM 1198 C C . VAL A 1 159 ? -8.361 0.184 5.330 1.00 98.50 159 VAL A C 1
ATOM 1200 O O . VAL A 1 159 ? -8.726 1.311 4.990 1.00 98.50 159 VAL A O 1
ATOM 1203 N N . ILE A 1 160 ? -9.193 -0.851 5.407 1.00 98.50 160 ILE A N 1
ATOM 1204 C CA . ILE A 1 160 ? -10.650 -0.779 5.236 1.00 98.50 160 ILE A CA 1
ATOM 1205 C C . ILE A 1 160 ? -11.293 -0.949 6.613 1.00 98.50 160 ILE A C 1
ATOM 1207 O O . ILE A 1 160 ? -10.694 -1.557 7.501 1.00 98.50 160 ILE A O 1
ATOM 1211 N N . ARG A 1 161 ? -12.498 -0.418 6.823 1.00 97.69 161 ARG A N 1
ATOM 1212 C CA . ARG A 1 161 ? -13.278 -0.731 8.022 1.00 97.69 161 ARG A CA 1
ATOM 1213 C C . ARG A 1 161 ? -14.745 -0.998 7.724 1.00 97.69 161 ARG A C 1
ATOM 1215 O O . ARG A 1 161 ? -15.296 -0.472 6.760 1.00 97.69 161 ARG A O 1
ATOM 1222 N N . VAL A 1 162 ? -15.368 -1.804 8.577 1.00 97.94 162 VAL A N 1
ATOM 1223 C CA . VAL A 1 162 ? -16.806 -2.107 8.554 1.00 97.94 162 VAL A CA 1
ATOM 1224 C C . VAL A 1 162 ? -17.305 -2.342 9.977 1.00 97.94 162 VAL A C 1
ATOM 1226 O O . VAL A 1 162 ? -16.537 -2.726 10.860 1.00 97.94 162 VAL A O 1
ATOM 1229 N N . ARG A 1 163 ? -18.579 -2.075 10.251 1.00 96.31 163 ARG A N 1
ATOM 1230 C CA . ARG A 1 163 ? -19.184 -2.411 11.540 1.00 96.31 163 ARG A CA 1
ATOM 1231 C C . ARG A 1 163 ? -19.387 -3.927 11.660 1.00 96.31 163 ARG A C 1
ATOM 1233 O O . ARG A 1 163 ? -19.558 -4.601 10.646 1.00 96.31 163 ARG A O 1
ATOM 1240 N N . PRO A 1 164 ? -19.428 -4.479 12.884 1.00 95.69 164 PRO A N 1
ATOM 1241 C CA . PRO A 1 164 ? -19.676 -5.904 13.105 1.00 95.69 164 PRO A CA 1
ATOM 1242 C C . PRO A 1 164 ? -21.005 -6.423 12.528 1.00 95.69 164 PRO A C 1
ATOM 1244 O O . PRO A 1 164 ? -21.149 -7.615 12.279 1.00 95.69 164 PRO A O 1
ATOM 1247 N N . ASP A 1 165 ? -21.982 -5.546 12.288 1.00 94.94 165 ASP A N 1
ATOM 1248 C CA . ASP A 1 165 ? -23.237 -5.894 11.613 1.00 94.94 165 ASP A CA 1
ATOM 1249 C C . ASP A 1 165 ? -23.156 -5.848 10.071 1.00 94.94 165 ASP A C 1
ATOM 1251 O O . ASP A 1 165 ? -24.132 -6.192 9.399 1.00 94.94 165 ASP A O 1
ATOM 1255 N N . GLY A 1 166 ? -22.006 -5.460 9.508 1.00 96.62 166 GLY A N 1
ATOM 1256 C CA . GLY A 1 166 ? -21.752 -5.303 8.073 1.00 96.62 166 GLY A CA 1
ATOM 1257 C C . GLY A 1 166 ? -22.054 -3.909 7.516 1.00 96.62 166 GLY A C 1
ATOM 1258 O O . GLY A 1 166 ? -21.866 -3.684 6.320 1.00 96.62 166 GLY A O 1
ATOM 1259 N N . SER A 1 167 ? -22.522 -2.978 8.349 1.00 95.38 167 SER A N 1
ATOM 1260 C CA . SER A 1 167 ? -22.812 -1.604 7.936 1.00 95.38 167 SER A CA 1
ATOM 1261 C C . SER A 1 167 ? -21.562 -0.719 7.930 1.00 95.38 167 SER A C 1
ATOM 1263 O O . SER A 1 167 ? -20.540 -1.015 8.549 1.00 95.38 167 SER A O 1
ATOM 1265 N N . GLY A 1 168 ? -21.626 0.405 7.224 1.00 94.00 168 GLY A N 1
ATOM 1266 C CA . GLY A 1 168 ? -20.600 1.446 7.280 1.00 94.00 168 GLY A CA 1
ATOM 1267 C C . GLY A 1 168 ? -19.269 1.052 6.652 1.00 94.00 168 GLY A C 1
ATOM 1268 O O . GLY A 1 168 ? -18.229 1.482 7.145 1.00 94.00 168 GLY A O 1
ATOM 1269 N N . LEU A 1 169 ? -19.307 0.237 5.594 1.00 96.94 169 LEU A N 1
ATOM 1270 C CA . LEU A 1 169 ? -18.135 -0.142 4.809 1.00 96.94 169 LEU A CA 1
ATOM 1271 C C . LEU A 1 169 ? -17.462 1.096 4.189 1.00 96.94 169 LEU A C 1
ATOM 1273 O O . LEU A 1 169 ? -18.086 1.812 3.406 1.00 96.94 169 LEU A O 1
ATOM 1277 N N . GLU A 1 170 ? -16.194 1.344 4.529 1.00 95.75 170 GLU A N 1
ATOM 1278 C CA . GLU A 1 170 ? -15.438 2.503 4.034 1.00 95.75 170 GLU A CA 1
ATOM 1279 C C . GLU A 1 170 ? -13.911 2.314 4.082 1.00 95.75 170 GLU A C 1
ATOM 1281 O O . GLU A 1 170 ? -13.383 1.489 4.831 1.00 95.75 170 GLU A O 1
ATOM 1286 N N . LEU A 1 171 ? -13.188 3.121 3.296 1.00 97.19 171 LEU A N 1
ATOM 1287 C CA . LEU A 1 171 ? -11.725 3.196 3.333 1.00 97.19 171 LEU A CA 1
ATOM 1288 C C . LEU A 1 171 ? -11.263 4.099 4.481 1.00 97.19 171 LEU A C 1
ATOM 1290 O O . LEU A 1 171 ? -11.732 5.228 4.626 1.00 97.19 171 LEU A O 1
ATOM 1294 N N . VAL A 1 172 ? -10.295 3.620 5.259 1.00 97.50 172 VAL A N 1
ATOM 1295 C CA . VAL A 1 172 ? -9.584 4.414 6.269 1.00 97.50 172 VAL A CA 1
ATOM 1296 C C . VAL A 1 172 ? -8.346 5.043 5.651 1.00 97.50 172 VAL A C 1
ATOM 1298 O O . VAL A 1 172 ? -8.150 6.245 5.782 1.00 97.50 172 VAL A O 1
ATOM 1301 N N . SER A 1 173 ? -7.537 4.246 4.957 1.00 97.62 173 SER A N 1
ATOM 1302 C CA . SER A 1 173 ? -6.295 4.673 4.313 1.00 97.62 173 SER A CA 1
ATOM 1303 C C . SER A 1 173 ? -6.098 3.929 2.996 1.00 97.62 173 SER A C 1
ATOM 1305 O O . SER A 1 173 ? -6.727 2.900 2.746 1.00 97.62 173 SER A O 1
ATOM 1307 N N . THR A 1 174 ? -5.224 4.447 2.138 1.00 97.06 174 THR A N 1
ATOM 1308 C CA . THR A 1 174 ? -4.947 3.857 0.819 1.00 97.06 174 THR A CA 1
ATOM 1309 C C . THR A 1 174 ? -3.453 3.828 0.521 1.00 97.06 174 THR A C 1
ATOM 1311 O O . THR A 1 174 ? -2.661 4.498 1.179 1.00 97.06 174 THR A O 1
ATOM 1314 N N . GLY A 1 175 ? -3.050 3.070 -0.492 1.00 95.31 175 GLY A N 1
ATOM 1315 C CA . GLY A 1 175 ? -1.721 3.146 -1.086 1.00 95.31 175 GLY A CA 1
ATOM 1316 C C . GLY A 1 175 ? -0.619 2.375 -0.359 1.00 95.31 175 GLY A C 1
ATOM 1317 O O . GLY A 1 175 ? 0.543 2.755 -0.456 1.00 95.31 175 GLY A O 1
ATOM 1318 N N . THR A 1 176 ? -0.954 1.315 0.373 1.00 96.31 176 THR A N 1
ATOM 1319 C CA . THR A 1 176 ? 0.027 0.282 0.759 1.00 96.31 176 THR A CA 1
ATOM 1320 C C . THR A 1 176 ? 0.087 -0.813 -0.311 1.00 96.31 176 THR A C 1
ATOM 1322 O O . THR A 1 176 ? -0.746 -0.844 -1.225 1.00 96.31 176 THR A O 1
ATOM 1325 N N . ARG A 1 177 ? 1.080 -1.703 -0.234 1.00 94.62 177 ARG A N 1
ATOM 1326 C CA . ARG A 1 177 ? 1.221 -2.834 -1.156 1.00 94.62 177 ARG A CA 1
ATOM 1327 C C . ARG A 1 177 ? 0.475 -4.071 -0.665 1.00 94.62 177 ARG A C 1
ATOM 1329 O O . ARG A 1 177 ? -0.489 -4.496 -1.270 1.00 94.62 177 ARG A O 1
ATOM 1336 N N . ASN A 1 178 ? 0.920 -4.701 0.404 1.00 94.12 178 ASN A N 1
ATOM 1337 C CA . ASN A 1 178 ? 0.301 -5.899 0.951 1.00 94.12 178 ASN A CA 1
ATOM 1338 C C . ASN A 1 178 ? 0.527 -5.971 2.460 1.00 94.12 178 ASN A C 1
ATOM 1340 O O . ASN A 1 178 ? 1.346 -6.754 2.944 1.00 94.12 178 ASN A O 1
ATOM 1344 N N . ILE A 1 179 ? -0.227 -5.157 3.195 1.00 96.12 179 ILE A N 1
ATOM 1345 C CA . ILE A 1 179 ? -0.352 -5.329 4.639 1.00 96.12 179 ILE A CA 1
ATOM 1346 C C . ILE A 1 179 ? -1.228 -6.555 4.915 1.00 96.12 179 ILE A C 1
ATOM 1348 O O . ILE A 1 179 ? -2.293 -6.732 4.319 1.00 96.12 179 ILE A O 1
ATOM 1352 N N . VAL A 1 180 ? -0.767 -7.424 5.813 1.00 95.69 180 VAL A N 1
ATOM 1353 C CA . VAL A 1 180 ? -1.475 -8.671 6.142 1.00 95.69 180 VAL A CA 1
ATOM 1354 C C . VAL A 1 180 ? -2.225 -8.558 7.468 1.00 95.69 180 VAL A C 1
ATOM 1356 O O . VAL A 1 180 ? -3.267 -9.184 7.598 1.00 95.69 180 VAL A O 1
ATOM 1359 N N . GLY A 1 181 ? -1.767 -7.726 8.407 1.00 96.19 181 GLY A N 1
ATOM 1360 C CA . GLY A 1 181 ? -2.474 -7.401 9.650 1.00 96.19 181 GLY A CA 1
ATOM 1361 C C . GLY A 1 181 ? -2.280 -5.939 10.053 1.00 96.19 181 GLY A C 1
ATOM 1362 O O . GLY A 1 181 ? -1.324 -5.293 9.618 1.00 96.19 181 GLY A O 1
ATOM 1363 N N . VAL A 1 182 ? -3.194 -5.420 10.875 1.00 97.62 182 VAL A N 1
ATOM 1364 C CA . VAL A 1 182 ? -3.146 -4.057 11.423 1.00 97.62 182 VAL A CA 1
ATOM 1365 C C . VAL A 1 182 ? -3.250 -4.148 12.940 1.00 97.62 182 VAL A C 1
ATOM 1367 O O . VAL A 1 182 ? -4.282 -4.543 13.465 1.00 97.62 182 VAL A O 1
ATOM 1370 N N . ALA A 1 183 ? -2.199 -3.744 13.647 1.00 98.00 183 ALA A N 1
ATOM 1371 C CA . ALA A 1 183 ? -2.201 -3.656 15.100 1.00 98.00 183 ALA A CA 1
ATOM 1372 C C . ALA A 1 183 ? -2.955 -2.393 15.541 1.00 98.00 183 ALA A C 1
ATOM 1374 O O . ALA A 1 183 ? -2.460 -1.282 15.325 1.00 98.00 183 ALA A O 1
ATOM 1375 N N . VAL A 1 184 ? -4.122 -2.559 16.167 1.00 98.00 184 VAL A N 1
ATOM 1376 C CA . VAL A 1 184 ? -4.941 -1.459 16.704 1.00 98.00 184 VAL A CA 1
ATOM 1377 C C . VAL A 1 184 ? -4.743 -1.364 18.217 1.00 98.00 184 VAL A C 1
ATOM 1379 O O . VAL A 1 184 ? -5.004 -2.313 18.947 1.00 98.00 184 VAL A O 1
ATOM 1382 N N . GLY A 1 185 ? -4.259 -0.221 18.703 1.00 96.75 185 GLY A N 1
ATOM 1383 C CA . GLY A 1 185 ? -4.058 0.011 20.135 1.00 96.75 185 GLY A CA 1
ATOM 1384 C C . GLY A 1 185 ? -5.286 0.576 20.860 1.00 96.75 185 GLY A C 1
ATOM 1385 O O . GLY A 1 185 ? -6.238 1.046 20.232 1.00 96.75 185 GLY A O 1
ATOM 1386 N N . PRO A 1 186 ? -5.246 0.652 22.204 1.00 96.38 186 PRO A N 1
ATOM 1387 C CA . PRO A 1 186 ? -6.352 1.157 23.026 1.00 96.38 186 PRO A CA 1
ATOM 1388 C C . PRO A 1 186 ? -6.654 2.651 22.822 1.00 96.38 186 PRO A C 1
ATOM 1390 O O . PRO A 1 186 ? -7.712 3.127 23.233 1.00 96.38 186 PRO A O 1
ATOM 1393 N N . LEU A 1 187 ? -5.726 3.397 22.214 1.00 96.19 187 LEU A N 1
ATOM 1394 C CA . LEU A 1 187 ? -5.892 4.800 21.834 1.00 96.19 187 LEU A CA 1
ATOM 1395 C C . LEU A 1 187 ? -6.212 4.952 20.336 1.00 96.19 187 LEU A C 1
ATOM 1397 O O . LEU A 1 187 ? -6.025 6.027 19.780 1.00 96.19 187 LEU A O 1
ATOM 1401 N N . MET A 1 188 ? -6.669 3.889 19.665 1.00 95.75 188 MET A N 1
ATOM 1402 C CA . MET A 1 188 ? -6.978 3.877 18.226 1.00 95.75 188 MET A CA 1
ATOM 1403 C C . MET A 1 188 ? -5.789 4.210 17.307 1.00 95.75 188 MET A C 1
ATOM 1405 O O . MET A 1 188 ? -5.976 4.573 16.150 1.00 95.75 188 MET A O 1
ATOM 1409 N N . ASN A 1 189 ? -4.557 4.069 17.800 1.00 95.12 189 ASN A N 1
ATOM 1410 C CA . ASN A 1 189 ? -3.356 4.088 16.969 1.00 95.12 189 ASN A CA 1
ATOM 1411 C C . ASN A 1 189 ? -3.265 2.787 16.157 1.00 95.12 189 ASN A C 1
ATOM 1413 O O . ASN A 1 189 ? -3.445 1.703 16.712 1.00 95.12 189 ASN A O 1
ATOM 1417 N N . MET A 1 190 ? -2.960 2.883 14.866 1.00 98.12 190 MET A N 1
ATOM 1418 C CA . MET A 1 190 ? -2.977 1.737 13.954 1.00 98.12 190 MET A CA 1
ATOM 1419 C C . MET A 1 190 ? -1.639 1.584 13.249 1.00 98.12 190 MET A C 1
ATOM 1421 O O . MET A 1 190 ? -1.167 2.533 12.625 1.00 98.12 190 MET A O 1
ATOM 1425 N N . PHE A 1 191 ? -1.051 0.391 13.309 1.00 98.50 191 PHE A N 1
ATOM 1426 C CA . PHE A 1 191 ? 0.259 0.121 12.723 1.00 98.50 191 PHE A CA 1
ATOM 1427 C C . PHE A 1 191 ? 0.259 -1.144 11.874 1.00 98.50 191 PHE A C 1
ATOM 1429 O O . PHE A 1 191 ? -0.374 -2.134 12.232 1.00 98.50 191 PHE A O 1
ATOM 1436 N N . ALA A 1 192 ? 1.020 -1.147 10.783 1.00 97.81 192 ALA A N 1
ATOM 1437 C CA . ALA A 1 192 ? 1.258 -2.362 10.008 1.00 97.81 192 ALA A CA 1
ATOM 1438 C C . ALA A 1 192 ? 2.650 -2.369 9.383 1.00 97.81 192 ALA A C 1
ATOM 1440 O O . ALA A 1 192 ? 3.223 -1.323 9.069 1.00 97.81 192 ALA A O 1
ATOM 1441 N N . ARG A 1 193 ? 3.164 -3.580 9.169 1.00 95.75 193 ARG A N 1
ATOM 1442 C CA . ARG A 1 193 ? 4.334 -3.835 8.332 1.00 95.75 193 ARG A CA 1
ATOM 1443 C C . ARG A 1 193 ? 3.854 -4.238 6.939 1.00 95.75 193 ARG A C 1
ATOM 1445 O O . ARG A 1 193 ? 3.040 -5.147 6.810 1.00 95.75 193 ARG A O 1
ATOM 1452 N N . ASP A 1 194 ? 4.361 -3.557 5.922 1.00 95.31 194 ASP A N 1
ATOM 1453 C CA . ASP A 1 194 ? 4.039 -3.794 4.516 1.00 95.31 194 ASP A CA 1
ATOM 1454 C C . ASP A 1 194 ? 5.093 -4.687 3.829 1.00 95.31 194 ASP A C 1
ATOM 1456 O O . ASP A 1 194 ? 6.221 -4.821 4.309 1.00 95.31 194 ASP A O 1
ATOM 1460 N N . ASN A 1 195 ? 4.749 -5.293 2.692 1.00 91.75 195 ASN A N 1
ATOM 1461 C CA . ASN A 1 195 ? 5.648 -6.151 1.917 1.00 91.75 195 ASN A CA 1
ATOM 1462 C C . ASN A 1 195 ? 6.453 -5.377 0.875 1.00 91.75 195 ASN A C 1
ATOM 1464 O O . ASN A 1 195 ? 5.941 -4.469 0.227 1.00 91.75 195 ASN A O 1
ATOM 1468 N N . THR A 1 196 ? 7.684 -5.832 0.623 1.00 90.31 196 THR A N 1
ATOM 1469 C CA . THR A 1 196 ? 8.531 -5.327 -0.470 1.00 90.31 196 THR A CA 1
ATOM 1470 C C . THR A 1 196 ? 7.981 -5.684 -1.854 1.00 90.31 196 THR A C 1
ATOM 1472 O O . THR A 1 196 ? 7.364 -6.728 -2.032 1.00 90.31 196 THR A O 1
ATOM 1475 N N . ASN A 1 197 ? 8.277 -4.867 -2.866 1.00 87.19 197 ASN A N 1
ATOM 1476 C CA . ASN A 1 197 ? 8.023 -5.130 -4.283 1.00 87.19 197 ASN A CA 1
ATOM 1477 C C . ASN A 1 197 ? 9.202 -5.794 -5.027 1.00 87.19 197 ASN A C 1
ATOM 1479 O O . ASN A 1 197 ? 9.379 -5.597 -6.231 1.00 87.19 197 ASN A O 1
ATOM 1483 N N . ASP A 1 198 ? 10.009 -6.582 -4.315 1.00 82.06 198 ASP A N 1
ATOM 1484 C CA . ASP A 1 198 ? 11.093 -7.401 -4.872 1.00 82.06 198 ASP A CA 1
ATOM 1485 C C . ASP A 1 198 ? 12.176 -6.584 -5.603 1.00 82.06 198 ASP A C 1
ATOM 1487 O O . ASP A 1 198 ? 12.665 -6.947 -6.683 1.00 82.06 198 ASP A O 1
ATOM 1491 N N . GLY A 1 199 ? 12.568 -5.463 -4.988 1.00 76.81 199 GLY A N 1
ATOM 1492 C CA . GLY A 1 199 ? 13.700 -4.642 -5.421 1.00 76.81 199 GLY A CA 1
ATOM 1493 C C . GLY A 1 199 ? 13.372 -3.588 -6.479 1.00 76.81 199 GLY A C 1
ATOM 1494 O O . GLY A 1 199 ? 14.294 -3.080 -7.129 1.00 76.81 199 GLY A O 1
ATOM 1495 N N . ASP A 1 200 ? 12.092 -3.241 -6.644 1.00 80.56 200 ASP A N 1
ATOM 1496 C CA . ASP A 1 200 ? 11.625 -2.166 -7.520 1.00 80.56 200 ASP A CA 1
ATOM 1497 C C . ASP A 1 200 ? 11.246 -0.887 -6.745 1.00 80.56 200 ASP A C 1
ATOM 1499 O O . ASP A 1 200 ? 10.342 -0.152 -7.142 1.00 80.56 200 ASP A O 1
ATOM 1503 N N . GLY A 1 201 ? 11.941 -0.602 -5.639 1.00 84.00 201 GLY A N 1
ATOM 1504 C CA . GLY A 1 201 ? 11.892 0.676 -4.910 1.00 84.00 201 GLY A CA 1
ATOM 1505 C C . GLY A 1 201 ? 10.826 0.801 -3.816 1.00 84.00 201 GLY A C 1
ATOM 1506 O O . GLY A 1 201 ? 10.682 1.883 -3.257 1.00 84.00 201 GLY A O 1
ATOM 1507 N N . TRP A 1 202 ? 10.080 -0.265 -3.521 1.00 91.00 202 TRP A N 1
ATOM 1508 C CA . TRP A 1 202 ? 9.217 -0.351 -2.342 1.00 91.00 202 TRP A CA 1
ATOM 1509 C C . TRP A 1 202 ? 9.738 -1.485 -1.466 1.00 91.00 202 TRP A C 1
ATOM 1511 O O . TRP A 1 202 ? 9.587 -2.657 -1.805 1.00 91.00 202 TRP A O 1
ATOM 1521 N N . ASP A 1 203 ? 10.414 -1.146 -0.381 1.00 92.12 203 ASP A N 1
ATOM 1522 C CA . ASP A 1 203 ? 10.946 -2.113 0.573 1.00 92.12 203 ASP A CA 1
ATOM 1523 C C . ASP A 1 203 ? 9.913 -2.419 1.675 1.00 92.12 203 ASP A C 1
ATOM 1525 O O . ASP A 1 203 ? 8.759 -1.992 1.596 1.00 92.12 203 ASP A O 1
ATOM 1529 N N . VAL A 1 204 ? 10.272 -3.236 2.666 1.00 94.06 204 VAL A N 1
ATOM 1530 C CA . VAL A 1 204 ? 9.408 -3.489 3.826 1.00 94.06 204 VAL A CA 1
ATOM 1531 C C . VAL A 1 204 ? 9.305 -2.208 4.639 1.00 94.06 204 VAL A C 1
ATOM 1533 O O . VAL A 1 204 ? 10.279 -1.760 5.242 1.00 94.06 204 VAL A O 1
ATOM 1536 N N . ARG A 1 205 ? 8.104 -1.641 4.681 1.00 95.25 205 ARG A N 1
ATOM 1537 C CA . ARG A 1 205 ? 7.814 -0.363 5.331 1.00 95.25 205 ARG A CA 1
ATOM 1538 C C . ARG A 1 205 ? 6.978 -0.565 6.587 1.00 95.25 205 ARG A C 1
ATOM 1540 O O . ARG A 1 205 ? 6.110 -1.436 6.633 1.00 95.25 205 ARG A O 1
ATOM 1547 N N . PHE A 1 206 ? 7.221 0.253 7.605 1.00 97.88 206 PHE A N 1
ATOM 1548 C CA . PHE A 1 206 ? 6.394 0.313 8.808 1.00 97.88 206 PHE A CA 1
ATOM 1549 C C . PHE A 1 206 ? 5.508 1.554 8.770 1.00 97.88 206 PHE A C 1
ATOM 1551 O O . PHE A 1 206 ? 6.011 2.672 8.694 1.00 97.88 206 PHE A O 1
ATOM 1558 N N . HIS A 1 207 ? 4.194 1.364 8.802 1.00 98.12 207 HIS A N 1
ATOM 1559 C CA . HIS A 1 207 ? 3.206 2.427 8.630 1.00 98.12 207 HIS A CA 1
ATOM 1560 C C . HIS A 1 207 ? 2.481 2.734 9.940 1.00 98.12 207 HIS A C 1
ATOM 1562 O O . HIS A 1 207 ? 2.233 1.834 10.741 1.00 98.12 207 HIS A O 1
ATOM 1568 N N . HIS A 1 208 ? 2.094 4.000 10.106 1.00 98.38 208 HIS A N 1
ATOM 1569 C CA . HIS A 1 208 ? 1.049 4.432 11.031 1.00 98.38 208 HIS A CA 1
ATOM 1570 C C . HIS A 1 208 ? -0.130 4.968 10.214 1.00 98.38 208 HIS A C 1
ATOM 1572 O O . HIS A 1 208 ? 0.093 5.719 9.263 1.00 98.38 208 HIS A O 1
ATOM 1578 N N . PHE A 1 209 ? -1.352 4.578 10.577 1.00 98.25 209 PHE A N 1
ATOM 1579 C CA . PHE A 1 209 ? -2.578 4.979 9.885 1.00 98.25 209 PHE A CA 1
ATOM 1580 C C . PHE A 1 209 ? -3.410 5.908 10.764 1.00 98.25 209 PHE A C 1
ATOM 1582 O O . PHE A 1 209 ? -3.673 5.603 11.928 1.00 98.25 209 PHE A O 1
ATOM 1589 N N . THR A 1 210 ? -3.844 7.026 10.193 1.00 95.00 210 THR A N 1
ATOM 1590 C CA . THR A 1 210 ? -4.547 8.103 10.899 1.00 95.00 210 THR A CA 1
ATOM 1591 C C . THR A 1 210 ? -5.968 8.345 10.386 1.00 95.00 210 THR A C 1
ATOM 1593 O O . THR A 1 210 ? -6.823 8.769 11.160 1.00 95.00 210 THR A O 1
ATOM 1596 N N . GLY A 1 211 ? -6.254 8.018 9.124 1.00 94.81 211 GLY A N 1
ATOM 1597 C CA . GLY A 1 211 ? -7.488 8.326 8.406 1.00 94.81 211 GLY A CA 1
ATOM 1598 C C . GLY A 1 211 ? -7.303 9.337 7.259 1.00 94.81 211 GLY A C 1
ATOM 1599 O O . GLY A 1 211 ? -6.821 10.445 7.458 1.00 94.81 211 GLY A O 1
ATOM 1600 N N . LEU A 1 212 ? -7.826 8.983 6.076 1.00 96.31 212 LEU A N 1
ATOM 1601 C CA . LEU A 1 212 ? -7.832 9.719 4.794 1.00 96.31 212 LEU A CA 1
ATOM 1602 C C . LEU A 1 212 ? -6.494 9.761 4.034 1.00 96.31 212 LEU A C 1
ATOM 1604 O O . LEU A 1 212 ? -6.466 10.183 2.868 1.00 96.31 212 LEU A O 1
ATOM 1608 N N . GLU A 1 213 ? -5.400 9.309 4.650 1.00 95.50 213 GLU A N 1
ATOM 1609 C CA . GLU A 1 213 ? -4.082 9.314 4.021 1.00 95.50 213 GLU A CA 1
ATOM 1610 C C . GLU A 1 213 ? -3.907 8.337 2.844 1.00 95.50 213 GLU A C 1
ATOM 1612 O O . GLU A 1 213 ? -4.687 7.408 2.601 1.00 95.50 213 GLU A O 1
ATOM 1617 N N . HIS A 1 214 ? -2.827 8.575 2.096 1.00 96.44 214 HIS A N 1
ATOM 1618 C CA . HIS A 1 214 ? -2.393 7.784 0.955 1.00 96.44 214 HIS A CA 1
ATOM 1619 C C . HIS A 1 214 ? -0.890 7.507 1.093 1.00 96.44 214 HIS A C 1
ATOM 1621 O O . HIS A 1 214 ? -0.094 8.441 1.132 1.00 96.44 214 HIS A O 1
ATOM 1627 N N . HIS A 1 215 ? -0.496 6.238 1.153 1.00 96.94 215 HIS A N 1
ATOM 1628 C CA . HIS A 1 215 ? 0.890 5.800 1.365 1.00 96.94 215 HIS A CA 1
ATOM 1629 C C . HIS A 1 215 ? 1.682 5.590 0.071 1.00 96.94 215 HIS A C 1
ATOM 1631 O O . HIS A 1 215 ? 2.893 5.430 0.127 1.00 96.94 215 HIS A O 1
ATOM 1637 N N . GLY A 1 216 ? 1.010 5.654 -1.083 1.00 93.81 216 GLY A N 1
ATOM 1638 C CA . GLY A 1 216 ? 1.630 5.932 -2.377 1.00 93.81 216 GLY A CA 1
ATOM 1639 C C . GLY A 1 216 ? 1.951 4.756 -3.295 1.00 93.81 216 GLY A C 1
ATOM 1640 O O . GLY A 1 216 ? 2.235 4.971 -4.474 1.00 93.81 216 GLY A O 1
ATOM 1641 N N . TYR A 1 217 ? 1.790 3.514 -2.857 1.00 93.56 217 TYR A N 1
ATOM 1642 C CA . TYR A 1 217 ? 1.763 2.369 -3.766 1.00 93.56 217 TYR A CA 1
ATOM 1643 C C . TYR A 1 217 ? 0.442 2.324 -4.572 1.00 93.56 217 TYR A C 1
ATOM 1645 O O . TYR A 1 217 ? -0.597 2.709 -4.043 1.00 93.56 217 TYR A O 1
ATOM 1653 N N . PRO A 1 218 ? 0.415 1.863 -5.838 1.00 89.31 218 PRO A N 1
ATOM 1654 C CA . PRO A 1 218 ? 1.548 1.470 -6.678 1.00 89.31 218 PRO A CA 1
ATOM 1655 C C . PRO A 1 218 ? 2.134 2.612 -7.523 1.00 89.31 218 PRO A C 1
ATOM 1657 O O . PRO A 1 218 ? 3.105 2.389 -8.239 1.00 89.31 218 PRO A O 1
ATOM 1660 N N . VAL A 1 219 ? 1.543 3.810 -7.515 1.00 87.88 219 VAL A N 1
ATOM 1661 C CA . VAL A 1 219 ? 1.810 4.833 -8.549 1.00 87.88 219 VAL A CA 1
ATOM 1662 C C . VAL A 1 219 ? 2.634 6.034 -8.082 1.00 87.88 219 VAL A C 1
ATOM 1664 O O . VAL A 1 219 ? 3.294 6.659 -8.908 1.00 87.88 219 VAL A O 1
ATOM 1667 N N . LEU A 1 220 ? 2.613 6.386 -6.793 1.00 91.62 220 LEU A N 1
ATOM 1668 C CA . LEU A 1 220 ? 3.248 7.610 -6.287 1.00 91.62 220 LEU A CA 1
ATOM 1669 C C . LEU A 1 220 ? 4.691 7.388 -5.823 1.00 91.62 220 LEU A C 1
ATOM 1671 O O . LEU A 1 220 ? 5.551 8.214 -6.104 1.00 91.62 220 LEU A O 1
ATOM 1675 N N . TYR A 1 221 ? 4.990 6.242 -5.220 1.00 89.94 221 TYR A N 1
ATOM 1676 C CA . TYR A 1 221 ? 6.219 5.994 -4.447 1.00 89.94 221 TYR A CA 1
ATOM 1677 C C . TYR A 1 221 ? 7.574 6.221 -5.125 1.00 89.94 221 TYR A C 1
ATOM 1679 O O . TYR A 1 221 ? 8.596 6.317 -4.448 1.00 89.94 221 TYR A O 1
ATOM 1687 N N . LYS A 1 222 ? 7.613 6.298 -6.458 1.00 87.19 222 LYS A N 1
ATOM 1688 C CA . LYS A 1 222 ? 8.830 6.610 -7.222 1.00 87.19 222 LYS A CA 1
ATOM 1689 C C . LYS A 1 222 ? 8.827 8.006 -7.810 1.00 87.19 222 LYS A C 1
ATOM 1691 O O . LYS A 1 222 ? 9.791 8.745 -7.653 1.00 87.19 222 LYS A O 1
ATOM 1696 N N . ASN A 1 223 ? 7.774 8.325 -8.554 1.00 88.00 223 ASN A N 1
ATOM 1697 C CA . ASN A 1 223 ? 7.720 9.537 -9.362 1.00 88.00 223 ASN A CA 1
ATOM 1698 C C . ASN A 1 223 ? 7.024 10.692 -8.650 1.00 88.00 223 ASN A C 1
ATOM 1700 O O . ASN A 1 223 ? 7.099 11.809 -9.141 1.00 88.00 223 ASN A O 1
ATOM 1704 N N . PHE A 1 224 ? 6.331 10.437 -7.546 1.00 92.00 224 PHE A N 1
ATOM 1705 C CA . PHE A 1 224 ? 5.555 11.401 -6.774 1.00 92.00 224 PHE A CA 1
ATOM 1706 C C . PHE A 1 224 ? 5.673 11.156 -5.250 1.00 92.00 224 PHE A C 1
ATOM 1708 O O . PHE A 1 224 ? 4.658 11.173 -4.551 1.00 92.00 224 PHE A O 1
ATOM 1715 N N . PRO A 1 225 ? 6.877 10.880 -4.702 1.00 90.94 225 PRO A N 1
ATOM 1716 C CA . PRO A 1 225 ? 7.037 10.536 -3.285 1.00 90.94 225 PRO A CA 1
ATOM 1717 C C . PRO A 1 225 ? 6.714 11.709 -2.344 1.00 90.94 225 PRO A C 1
ATOM 1719 O O . PRO A 1 225 ? 6.512 11.528 -1.152 1.00 90.94 225 PRO A O 1
ATOM 1722 N N . ASP A 1 226 ? 6.645 12.927 -2.871 1.00 91.81 226 ASP A N 1
ATOM 1723 C CA . ASP A 1 226 ? 6.198 14.131 -2.177 1.00 91.81 226 ASP A CA 1
ATOM 1724 C C . ASP A 1 226 ? 4.660 14.257 -2.117 1.00 91.81 226 ASP A C 1
ATOM 1726 O O . ASP A 1 226 ? 4.128 15.273 -1.666 1.00 91.81 226 ASP A O 1
ATOM 1730 N N . GLU A 1 227 ? 3.928 13.261 -2.617 1.00 93.62 227 GLU A N 1
ATOM 1731 C CA . GLU A 1 227 ? 2.462 13.172 -2.593 1.00 93.62 227 GLU A CA 1
ATOM 1732 C C . GLU A 1 227 ? 1.945 12.036 -1.699 1.00 93.62 227 GLU A C 1
ATOM 1734 O O . GLU A 1 227 ? 0.733 11.830 -1.619 1.00 93.62 227 GLU A O 1
ATOM 1739 N N . GLU A 1 228 ? 2.843 11.279 -1.066 1.00 94.06 228 GLU A N 1
ATOM 1740 C CA . GLU A 1 228 ? 2.509 10.175 -0.167 1.00 94.06 228 GLU A CA 1
ATOM 1741 C C . GLU A 1 228 ? 2.885 10.481 1.285 1.00 94.06 228 GLU A C 1
ATOM 1743 O O . GLU A 1 228 ? 3.780 11.278 1.567 1.00 94.06 228 GLU A O 1
ATOM 1748 N N . ILE A 1 229 ? 2.227 9.796 2.222 1.00 95.31 229 ILE A N 1
ATOM 1749 C CA . ILE A 1 229 ? 2.700 9.732 3.603 1.00 95.31 229 ILE A CA 1
ATOM 1750 C C . ILE A 1 229 ? 3.899 8.797 3.682 1.00 95.31 229 ILE A C 1
ATOM 1752 O O . ILE A 1 229 ? 3.792 7.600 3.396 1.00 95.31 229 ILE A O 1
ATOM 1756 N N . ALA A 1 230 ? 5.017 9.347 4.151 1.00 94.44 230 ALA A N 1
ATOM 1757 C CA . ALA A 1 230 ? 6.222 8.584 4.423 1.00 94.44 230 ALA A CA 1
ATOM 1758 C C . ALA A 1 230 ? 5.960 7.487 5.475 1.00 94.44 230 ALA A C 1
ATOM 1760 O O . ALA A 1 230 ? 5.240 7.721 6.453 1.00 94.44 230 ALA A O 1
ATOM 1761 N N . PRO A 1 231 ? 6.555 6.293 5.314 1.00 96.00 231 PRO A N 1
ATOM 1762 C CA . PRO A 1 231 ? 6.523 5.291 6.366 1.00 96.00 231 PRO A CA 1
ATOM 1763 C C . PRO A 1 231 ? 7.297 5.788 7.596 1.00 96.00 231 PRO A C 1
ATOM 1765 O O . PRO A 1 231 ? 8.192 6.627 7.493 1.00 96.00 231 PRO A O 1
ATOM 1768 N N . LEU A 1 232 ? 6.988 5.230 8.766 1.00 97.25 232 LEU A N 1
ATOM 1769 C CA . LEU A 1 232 ? 7.756 5.475 9.986 1.00 97.25 232 LEU A CA 1
ATOM 1770 C C . LEU A 1 232 ? 9.192 4.962 9.864 1.00 97.25 232 LEU A C 1
ATOM 1772 O O . LEU A 1 232 ? 10.104 5.555 10.438 1.00 97.25 232 LEU A O 1
ATOM 1776 N N . ASN A 1 233 ? 9.377 3.849 9.149 1.00 96.38 233 ASN A N 1
ATOM 1777 C CA . ASN A 1 233 ? 10.688 3.283 8.864 1.00 96.38 233 ASN A CA 1
ATOM 1778 C C . ASN A 1 233 ? 10.666 2.372 7.627 1.00 96.38 233 ASN A C 1
ATOM 1780 O O . ASN A 1 233 ? 9.608 1.880 7.225 1.00 96.38 233 ASN A O 1
ATOM 1784 N N . ASP A 1 234 ? 11.849 2.124 7.072 1.00 94.31 234 ASP A N 1
ATOM 1785 C CA . ASP A 1 234 ? 12.105 1.209 5.962 1.00 94.31 234 ASP A CA 1
ATOM 1786 C C . ASP A 1 234 ? 13.157 0.172 6.392 1.00 94.31 234 ASP A C 1
ATOM 1788 O O . ASP A 1 234 ? 14.211 0.511 6.940 1.00 94.31 234 ASP A O 1
ATOM 1792 N N . TYR A 1 235 ? 12.855 -1.109 6.190 1.00 93.19 235 TYR A N 1
ATOM 1793 C CA . TYR A 1 235 ? 13.678 -2.228 6.644 1.00 93.19 235 TYR A CA 1
ATOM 1794 C C . TYR A 1 235 ? 14.354 -3.004 5.506 1.00 93.19 235 TYR A C 1
ATOM 1796 O O . TYR A 1 235 ? 14.997 -4.023 5.775 1.00 93.19 235 TYR A O 1
ATOM 1804 N N . GLY A 1 236 ? 14.256 -2.549 4.255 1.00 91.00 236 GLY A N 1
ATOM 1805 C CA . GLY A 1 236 ? 14.799 -3.268 3.104 1.00 91.00 236 GLY A CA 1
ATOM 1806 C C . GLY A 1 236 ? 14.005 -4.540 2.772 1.00 91.00 236 GLY A C 1
ATOM 1807 O O . GLY A 1 236 ? 12.777 -4.559 2.791 1.00 91.00 236 GLY A O 1
ATOM 1808 N N . GLY A 1 237 ? 14.702 -5.631 2.443 1.00 88.38 237 GLY A N 1
ATOM 1809 C CA . GLY A 1 237 ? 14.058 -6.900 2.089 1.00 88.38 237 GLY A CA 1
ATOM 1810 C C . GLY A 1 237 ? 13.385 -7.599 3.278 1.00 88.38 237 GLY A C 1
ATOM 1811 O O . GLY A 1 237 ? 13.902 -7.596 4.392 1.00 88.38 237 GLY A O 1
ATOM 1812 N N . GLY A 1 238 ? 12.265 -8.273 3.024 1.00 90.38 238 GLY A N 1
ATOM 1813 C CA . GLY A 1 238 ? 11.519 -9.044 4.021 1.00 90.38 238 GLY A CA 1
ATOM 1814 C C . GLY A 1 238 ? 10.105 -9.353 3.532 1.00 90.38 238 GLY A C 1
ATOM 1815 O O . GLY A 1 238 ? 9.791 -9.135 2.364 1.00 90.38 238 GLY A O 1
ATOM 1816 N N . SER A 1 239 ? 9.257 -9.881 4.412 1.00 92.88 239 SER A N 1
ATOM 1817 C CA . SER A 1 239 ? 7.863 -10.195 4.078 1.00 92.88 239 SER A CA 1
ATOM 1818 C C . SER A 1 239 ? 7.002 -10.015 5.319 1.00 92.88 239 SER A C 1
ATOM 1820 O O . SER A 1 239 ? 6.863 -10.953 6.103 1.00 92.88 239 SER A O 1
ATOM 1822 N N . GLY A 1 240 ? 6.455 -8.813 5.505 1.00 94.44 240 GLY A N 1
ATOM 1823 C CA . GLY A 1 240 ? 5.498 -8.517 6.566 1.00 94.44 240 GLY A CA 1
ATOM 1824 C C . GLY A 1 240 ? 4.280 -9.444 6.526 1.00 94.44 240 GLY A C 1
ATOM 1825 O O . GLY A 1 240 ? 3.839 -9.904 5.473 1.00 94.44 240 GLY A O 1
ATOM 1826 N N . CYS A 1 241 ? 3.778 -9.797 7.701 1.00 95.44 241 CYS A N 1
ATOM 1827 C CA . CYS A 1 241 ? 2.609 -10.651 7.868 1.00 95.44 241 CYS A CA 1
ATOM 1828 C C . CYS A 1 241 ? 1.663 -10.037 8.918 1.00 95.44 241 CYS A C 1
ATOM 1830 O O . CYS A 1 241 ? 1.458 -8.821 8.913 1.00 95.44 241 CYS A O 1
ATOM 1832 N N . GLY A 1 242 ? 1.035 -10.857 9.760 1.00 96.38 242 GLY A N 1
ATOM 1833 C CA . GLY A 1 242 ? 0.092 -10.406 10.777 1.00 96.38 242 GLY A CA 1
ATOM 1834 C C . GLY A 1 242 ? 0.690 -9.456 11.818 1.00 96.38 242 GLY A C 1
ATOM 1835 O O . GLY A 1 242 ? 1.913 -9.317 11.944 1.00 96.38 242 GLY A O 1
ATOM 1836 N N . ALA A 1 243 ? -0.181 -8.768 12.549 1.00 97.38 243 ALA A N 1
ATOM 1837 C CA . ALA A 1 243 ? 0.202 -7.757 13.523 1.00 97.38 243 ALA A CA 1
ATOM 1838 C C . ALA A 1 243 ? -0.822 -7.679 14.657 1.00 97.38 243 ALA A C 1
ATOM 1840 O O . ALA A 1 243 ? -2.014 -7.758 14.397 1.00 97.38 243 ALA A O 1
ATOM 1841 N N . VAL A 1 244 ? -0.347 -7.449 15.882 1.00 97.50 244 VAL A N 1
ATOM 1842 C CA . VAL A 1 244 ? -1.175 -7.276 17.088 1.00 97.50 244 VAL A CA 1
ATOM 1843 C C . VAL A 1 244 ? -0.600 -6.161 17.954 1.00 97.50 244 VAL A C 1
ATOM 1845 O O . VAL A 1 244 ? 0.613 -5.945 17.967 1.00 97.50 244 VAL A O 1
ATOM 1848 N N . PHE A 1 245 ? -1.443 -5.430 18.680 1.00 98.00 245 PHE A N 1
ATOM 1849 C CA . PHE A 1 245 ? -0.982 -4.442 19.655 1.00 98.00 245 PHE A CA 1
ATOM 1850 C C . PHE A 1 245 ? -0.926 -5.059 21.056 1.00 98.00 245 PHE A C 1
ATOM 1852 O O . PHE A 1 245 ? -1.946 -5.486 21.591 1.00 98.00 245 PHE A O 1
ATOM 1859 N N . LEU A 1 246 ? 0.257 -5.095 21.672 1.00 97.75 246 LEU A N 1
ATOM 1860 C CA . LEU A 1 246 ? 0.424 -5.624 23.022 1.00 97.75 246 LEU A CA 1
ATOM 1861 C C . LEU A 1 246 ? 0.133 -4.522 24.049 1.00 97.75 246 LEU A C 1
ATOM 1863 O O . LEU A 1 246 ? 0.938 -3.606 24.216 1.00 97.75 246 LEU A O 1
ATOM 1867 N N . ASP A 1 247 ? -1.017 -4.612 24.719 1.00 96.62 247 ASP A N 1
ATOM 1868 C CA . ASP A 1 247 ? -1.378 -3.805 25.894 1.00 96.62 247 ASP A CA 1
ATOM 1869 C C . ASP A 1 247 ? -2.011 -4.677 26.994 1.00 96.62 247 ASP A C 1
ATOM 1871 O O . ASP A 1 247 ? -3.193 -4.558 27.317 1.00 96.62 247 ASP A O 1
ATOM 1875 N N . GLU A 1 248 ? -1.213 -5.588 27.549 1.00 96.12 248 GLU A N 1
ATOM 1876 C CA . GLU A 1 248 ? -1.624 -6.505 28.611 1.00 96.12 248 GLU A CA 1
ATOM 1877 C C . GLU A 1 248 ? -0.652 -6.486 29.808 1.00 96.12 248 GLU A C 1
ATOM 1879 O O . GLU A 1 248 ? 0.555 -6.248 29.652 1.00 96.12 248 GLU A O 1
ATOM 1884 N N . PRO A 1 249 ? -1.136 -6.728 31.041 1.00 93.38 249 PRO A N 1
ATOM 1885 C CA . PRO A 1 249 ? -0.287 -6.692 32.225 1.00 93.38 249 PRO A CA 1
ATOM 1886 C C . PRO A 1 249 ? 0.816 -7.766 32.204 1.00 93.38 249 PRO A C 1
ATOM 1888 O O . PRO A 1 249 ? 0.696 -8.818 31.585 1.00 93.38 249 PRO A O 1
ATOM 1891 N N . GLY A 1 250 ? 1.918 -7.506 32.915 1.00 93.19 250 GLY A N 1
ATOM 1892 C CA . GLY A 1 250 ? 3.027 -8.459 33.071 1.00 93.19 250 GLY A CA 1
ATOM 1893 C C . GLY A 1 250 ? 4.143 -8.361 32.022 1.00 93.19 250 GLY A C 1
ATOM 1894 O O . GLY A 1 250 ? 5.234 -8.874 32.259 1.00 93.19 250 GLY A O 1
ATOM 1895 N N . PHE A 1 251 ? 3.941 -7.648 30.909 1.00 93.94 251 PHE A N 1
ATOM 1896 C CA . PHE A 1 251 ? 4.932 -7.558 29.822 1.00 93.94 251 PHE A CA 1
ATOM 1897 C C . PHE A 1 251 ? 5.999 -6.459 29.983 1.00 93.94 251 PHE A C 1
ATOM 1899 O O . PHE A 1 251 ? 7.000 -6.452 29.259 1.00 93.94 251 PHE A O 1
ATOM 1906 N N . GLY A 1 252 ? 5.839 -5.551 30.952 1.00 92.94 252 GLY A N 1
ATOM 1907 C CA . GLY A 1 252 ? 6.824 -4.512 31.268 1.00 92.94 252 GLY A CA 1
ATOM 1908 C C . GLY A 1 252 ? 7.199 -3.676 30.040 1.00 92.94 252 GLY A C 1
ATOM 1909 O O . GLY A 1 252 ? 6.338 -3.064 29.419 1.00 92.94 252 GLY A O 1
ATOM 1910 N N . LYS A 1 253 ? 8.486 -3.680 29.669 1.00 91.50 253 LYS A N 1
ATOM 1911 C CA . LYS A 1 253 ? 9.012 -2.903 28.530 1.00 91.50 253 LYS A CA 1
ATOM 1912 C C . LYS A 1 253 ? 8.489 -3.326 27.150 1.00 91.50 253 LYS A C 1
ATOM 1914 O O . LYS A 1 253 ? 8.742 -2.609 26.193 1.00 91.50 253 LYS A O 1
ATOM 1919 N N . TRP A 1 254 ? 7.871 -4.504 27.041 1.00 94.75 254 TRP A N 1
ATOM 1920 C CA . TRP A 1 254 ? 7.303 -5.001 25.784 1.00 94.75 254 TRP A CA 1
ATOM 1921 C C . TRP A 1 254 ? 5.863 -4.525 25.563 1.00 94.75 254 TRP A C 1
ATOM 1923 O O . TRP A 1 254 ? 5.296 -4.779 24.507 1.00 94.75 254 TRP A O 1
ATOM 1933 N N . ASN A 1 255 ? 5.260 -3.894 26.574 1.00 95.06 255 ASN A N 1
ATOM 1934 C CA . ASN A 1 255 ? 3.873 -3.460 26.541 1.00 95.06 255 ASN A CA 1
ATOM 1935 C C . ASN A 1 255 ? 3.711 -2.078 25.888 1.00 95.06 255 ASN A C 1
ATOM 1937 O O . ASN A 1 255 ? 4.666 -1.306 25.821 1.00 95.06 255 ASN A O 1
ATOM 1941 N N . ASN A 1 256 ? 2.479 -1.732 25.510 1.00 95.50 256 ASN A N 1
ATOM 1942 C CA . ASN A 1 256 ? 2.112 -0.509 24.788 1.00 95.50 256 ASN A CA 1
ATOM 1943 C C . ASN A 1 256 ? 2.786 -0.384 23.412 1.00 95.50 256 ASN A C 1
ATOM 1945 O O . ASN A 1 256 ? 3.204 0.707 23.018 1.00 95.50 256 ASN A O 1
ATOM 1949 N N . ALA A 1 257 ? 2.909 -1.495 22.687 1.00 96.94 257 ALA A N 1
ATOM 1950 C CA . ALA A 1 257 ? 3.666 -1.543 21.443 1.00 96.94 257 ALA A CA 1
ATOM 1951 C C . ALA A 1 257 ? 3.015 -2.454 20.393 1.00 96.94 257 ALA A C 1
ATOM 1953 O O . ALA A 1 257 ? 2.469 -3.506 20.739 1.00 96.94 257 ALA A O 1
ATOM 1954 N N . PRO A 1 258 ? 3.110 -2.107 19.097 1.00 97.88 258 PRO A N 1
ATOM 1955 C CA . PRO A 1 258 ? 2.725 -3.020 18.039 1.00 97.88 258 PRO A CA 1
ATOM 1956 C C . PRO A 1 258 ? 3.786 -4.114 17.865 1.00 97.88 258 PRO A C 1
ATOM 1958 O O . PRO A 1 258 ? 4.997 -3.861 17.861 1.00 97.88 258 PRO A O 1
ATOM 1961 N N . LEU A 1 259 ? 3.306 -5.339 17.684 1.00 98.25 259 LEU A N 1
ATOM 1962 C CA . LEU A 1 259 ? 4.074 -6.502 17.277 1.00 98.25 259 LEU A CA 1
ATOM 1963 C C . LEU A 1 259 ? 3.747 -6.825 15.816 1.00 98.25 259 LEU A C 1
ATOM 1965 O O . LEU A 1 259 ? 2.574 -6.889 15.461 1.00 98.25 259 LEU A O 1
ATOM 1969 N N . THR A 1 260 ? 4.755 -7.049 14.969 1.00 97.94 260 THR A N 1
ATOM 1970 C CA . THR A 1 260 ? 4.546 -7.428 13.558 1.00 97.94 260 THR A CA 1
ATOM 1971 C C . THR A 1 260 ? 5.313 -8.693 13.194 1.00 97.94 260 THR A C 1
ATOM 1973 O O . THR A 1 260 ? 6.500 -8.835 13.495 1.00 97.94 260 THR A O 1
ATOM 1976 N N . ALA A 1 261 ? 4.639 -9.650 12.563 1.00 97.75 261 ALA A N 1
ATOM 1977 C CA . ALA A 1 261 ? 5.264 -10.849 12.031 1.00 97.75 261 ALA A CA 1
ATOM 1978 C C . ALA A 1 261 ? 6.006 -10.521 10.731 1.00 97.75 261 ALA A C 1
ATOM 1980 O O . ALA A 1 261 ? 5.535 -9.737 9.907 1.00 97.75 261 ALA A O 1
ATOM 1981 N N . ASP A 1 262 ? 7.165 -11.143 10.526 1.00 96.56 262 ASP A N 1
ATOM 1982 C CA . ASP A 1 262 ? 7.878 -11.073 9.253 1.00 96.56 262 ASP A CA 1
ATOM 1983 C C . ASP A 1 262 ? 8.380 -12.460 8.840 1.00 96.56 262 ASP A C 1
ATOM 1985 O O . ASP A 1 262 ? 9.298 -13.037 9.439 1.00 96.56 262 ASP A O 1
ATOM 1989 N N . TRP A 1 263 ? 7.740 -13.001 7.805 1.00 94.00 263 TRP A N 1
ATOM 1990 C CA . TRP A 1 263 ? 7.975 -14.338 7.277 1.00 94.00 263 TRP A CA 1
ATOM 1991 C C . TRP A 1 263 ? 9.402 -14.521 6.757 1.00 94.00 263 TRP A C 1
ATOM 1993 O O . TRP A 1 263 ? 10.001 -15.582 6.957 1.00 94.00 263 TRP A O 1
ATOM 2003 N N . GLY A 1 264 ? 9.953 -13.482 6.121 1.00 91.25 264 GLY A N 1
ATOM 2004 C CA . GLY A 1 264 ? 11.274 -13.508 5.496 1.00 91.25 264 GLY A CA 1
ATOM 2005 C C . GLY A 1 264 ? 12.415 -13.423 6.507 1.00 91.25 264 GLY A C 1
ATOM 2006 O O . GLY A 1 264 ? 13.417 -14.124 6.366 1.00 91.25 264 GLY A O 1
ATOM 2007 N N . THR A 1 265 ? 12.261 -12.597 7.544 1.00 93.12 265 THR A N 1
ATOM 2008 C CA . THR A 1 265 ? 13.300 -12.385 8.569 1.00 93.12 265 THR A CA 1
ATOM 2009 C C . THR A 1 265 ? 13.175 -13.319 9.776 1.00 93.12 265 THR A C 1
ATOM 2011 O O . THR A 1 265 ? 14.162 -13.535 10.481 1.00 93.12 265 THR A O 1
ATOM 2014 N N . GLY A 1 266 ? 12.006 -13.933 9.994 1.00 95.56 266 GLY A N 1
ATOM 2015 C CA . GLY A 1 266 ? 11.822 -14.999 10.980 1.00 95.56 266 GLY A CA 1
ATOM 2016 C C . GLY A 1 266 ? 11.688 -14.516 12.428 1.00 95.56 266 GLY A C 1
ATOM 2017 O O . GLY A 1 266 ? 12.330 -15.063 13.335 1.00 95.56 266 GLY A O 1
ATOM 2018 N N . ALA A 1 267 ? 10.862 -13.497 12.668 1.00 96.56 267 ALA A N 1
ATOM 2019 C CA . ALA A 1 267 ? 10.542 -13.039 14.019 1.00 96.56 267 ALA A CA 1
ATOM 2020 C C . ALA A 1 267 ? 9.165 -12.372 14.114 1.00 96.56 267 ALA A C 1
ATOM 2022 O O . ALA A 1 267 ? 8.643 -11.843 13.132 1.00 96.56 267 ALA A O 1
ATOM 2023 N N . LEU A 1 268 ? 8.622 -12.375 15.333 1.00 97.62 268 LEU A N 1
ATOM 2024 C CA . LEU A 1 268 ? 7.618 -11.405 15.751 1.00 97.62 268 LEU A CA 1
ATOM 2025 C C . LEU A 1 268 ? 8.379 -10.192 16.299 1.00 97.62 268 LEU A C 1
ATOM 2027 O O . LEU A 1 268 ? 9.068 -10.291 17.318 1.00 97.62 268 LEU A O 1
ATOM 2031 N N . TRP A 1 269 ? 8.339 -9.083 15.571 1.00 97.88 269 TRP A N 1
ATOM 2032 C CA . TRP A 1 269 ? 9.095 -7.867 15.847 1.00 97.88 269 TRP A CA 1
ATOM 2033 C C . TRP A 1 269 ? 8.314 -6.934 16.759 1.00 97.88 269 TRP A C 1
ATOM 2035 O O . TRP A 1 269 ? 7.169 -6.619 16.471 1.00 97.88 269 TRP A O 1
ATOM 2045 N N . HIS A 1 270 ? 8.954 -6.462 17.821 1.00 98.06 270 HIS A N 1
ATOM 2046 C CA . HIS A 1 270 ? 8.451 -5.409 18.689 1.00 98.06 270 HIS A CA 1
ATOM 2047 C C . HIS A 1 270 ? 8.974 -4.051 18.233 1.00 98.06 270 HIS A C 1
ATOM 2049 O O . HIS A 1 270 ? 10.186 -3.875 18.054 1.00 98.06 270 HIS A O 1
ATOM 2055 N N . HIS A 1 271 ? 8.065 -3.089 18.127 1.00 97.75 271 HIS A N 1
ATOM 2056 C CA . HIS A 1 271 ? 8.349 -1.731 17.687 1.00 97.75 271 HIS A CA 1
ATOM 2057 C C . HIS A 1 271 ? 8.215 -0.743 18.847 1.00 97.75 271 HIS A C 1
ATOM 2059 O O . HIS A 1 271 ? 7.157 -0.633 19.461 1.00 97.75 271 HIS A O 1
ATOM 2065 N N . THR A 1 272 ? 9.277 0.009 19.129 1.00 96.62 272 THR A N 1
ATOM 2066 C CA . THR A 1 272 ? 9.236 1.086 20.126 1.00 96.62 272 THR A CA 1
ATOM 2067 C C . THR A 1 272 ? 8.880 2.393 19.428 1.00 96.62 272 THR A C 1
ATOM 2069 O O . THR A 1 272 ? 9.687 2.929 18.668 1.00 96.62 272 THR A O 1
ATOM 2072 N N . VAL A 1 273 ? 7.672 2.898 19.683 1.00 96.19 273 VAL A N 1
ATOM 2073 C CA . VAL A 1 273 ? 7.140 4.106 19.042 1.00 96.19 273 VAL A CA 1
ATOM 2074 C C . VAL A 1 273 ? 6.809 5.190 20.060 1.00 96.19 273 VAL A C 1
ATOM 2076 O O . VAL A 1 273 ? 6.270 4.915 21.130 1.00 96.19 273 VAL A O 1
ATOM 2079 N N . GLU A 1 274 ? 7.085 6.439 19.700 1.00 95.94 274 GLU A N 1
ATOM 2080 C CA . GLU A 1 274 ? 6.728 7.619 20.489 1.00 95.94 274 GLU A CA 1
ATOM 2081 C C . GLU A 1 274 ? 5.940 8.606 19.632 1.00 95.94 274 GLU A C 1
ATOM 2083 O O . GLU A 1 274 ? 6.164 8.723 18.425 1.00 95.94 274 GLU A O 1
ATOM 2088 N N . ARG A 1 275 ? 4.990 9.316 20.249 1.00 95.38 275 ARG A N 1
ATOM 2089 C CA . ARG A 1 275 ? 4.152 10.288 19.540 1.00 95.38 275 ARG A CA 1
ATOM 2090 C C . ARG A 1 275 ? 5.002 11.470 19.070 1.00 95.38 275 ARG A C 1
ATOM 2092 O O . ARG A 1 275 ? 5.704 12.092 19.865 1.00 95.38 275 ARG A O 1
ATOM 2099 N N . LYS A 1 276 ? 4.874 11.830 17.794 1.00 96.25 276 LYS A N 1
ATOM 2100 C CA . LYS A 1 276 ? 5.516 12.984 17.158 1.00 96.25 276 LYS A CA 1
ATOM 2101 C C . LYS A 1 276 ? 4.465 13.761 16.370 1.00 96.25 276 LYS A C 1
ATOM 2103 O O . LYS A 1 276 ? 4.047 13.336 15.297 1.00 96.25 276 LYS A O 1
ATOM 2108 N N . GLY A 1 277 ? 4.052 14.907 16.910 1.00 96.56 277 GLY A N 1
ATOM 2109 C CA . GLY A 1 277 ? 2.983 15.705 16.312 1.00 96.56 277 GLY A CA 1
ATOM 2110 C C . GLY A 1 277 ? 1.670 14.922 16.270 1.00 96.56 277 GLY A C 1
ATOM 2111 O O . GLY A 1 277 ? 1.198 14.456 17.308 1.00 96.56 277 GLY A O 1
ATOM 2112 N N . SER A 1 278 ? 1.088 14.801 15.081 1.00 96.88 278 SER A N 1
ATOM 2113 C CA . SER A 1 278 ? -0.158 14.080 14.816 1.00 96.88 278 SER A CA 1
ATOM 2114 C C . SER A 1 278 ? 0.044 12.578 14.535 1.00 96.88 278 SER A C 1
ATOM 2116 O O . SER A 1 278 ? -0.929 11.831 14.440 1.00 96.88 278 SER A O 1
ATOM 2118 N N . THR A 1 279 ? 1.301 12.124 14.452 1.00 97.19 279 THR A N 1
ATOM 2119 C CA . THR A 1 279 ? 1.699 10.742 14.138 1.00 97.19 279 THR A CA 1
ATOM 2120 C C . THR A 1 279 ? 2.703 10.198 15.166 1.00 97.19 279 THR A C 1
ATOM 2122 O O . THR A 1 279 ? 2.796 10.700 16.289 1.00 97.19 279 THR A O 1
ATOM 2125 N N . TYR A 1 280 ? 3.447 9.150 14.812 1.00 97.62 280 TYR A N 1
ATOM 2126 C CA . TYR A 1 280 ? 4.488 8.530 15.628 1.00 97.62 280 TYR A CA 1
ATOM 2127 C C . TYR A 1 280 ? 5.858 8.573 14.944 1.00 97.62 280 TYR A C 1
ATOM 2129 O O . TYR A 1 280 ? 5.976 8.853 13.755 1.00 97.62 280 TYR A O 1
ATOM 2137 N N . ALA A 1 281 ? 6.903 8.290 15.712 1.00 96.56 281 ALA A N 1
ATOM 2138 C CA .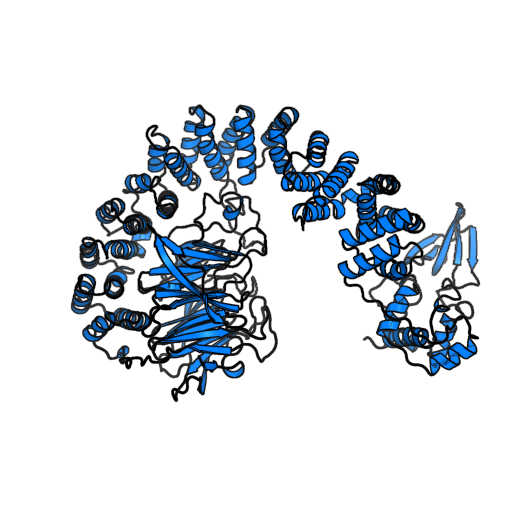 ALA A 1 281 ? 8.228 7.941 15.222 1.00 96.56 281 ALA A CA 1
ATOM 2139 C C . ALA A 1 281 ? 8.679 6.638 15.890 1.00 96.56 281 ALA A C 1
ATOM 2141 O O . ALA A 1 281 ? 8.459 6.450 17.087 1.00 96.56 281 ALA A O 1
ATOM 2142 N N . GLU A 1 282 ? 9.326 5.750 15.134 1.00 95.44 282 GLU A N 1
ATOM 2143 C CA . GLU A 1 282 ? 10.029 4.606 15.714 1.00 95.44 282 GLU A CA 1
ATOM 2144 C C . GLU A 1 282 ? 11.379 5.088 16.261 1.00 95.44 282 GLU A C 1
ATOM 2146 O O . GLU A 1 282 ? 12.276 5.455 15.501 1.00 95.44 282 GLU A O 1
ATOM 2151 N N . THR A 1 283 ? 11.513 5.146 17.587 1.00 91.00 283 THR A N 1
ATOM 2152 C CA . THR A 1 283 ? 12.677 5.769 18.243 1.00 91.00 283 THR A CA 1
ATOM 2153 C C . THR A 1 283 ? 13.865 4.824 18.376 1.00 91.00 283 THR A C 1
ATOM 2155 O O . THR A 1 283 ? 14.999 5.269 18.565 1.00 91.00 283 THR A O 1
ATOM 2158 N N . VAL A 1 284 ? 13.631 3.518 18.237 1.00 92.81 284 VAL A N 1
ATOM 2159 C CA . VAL A 1 284 ? 14.656 2.473 18.305 1.00 92.81 284 VAL A CA 1
ATOM 2160 C C . VAL A 1 284 ? 14.366 1.414 17.249 1.00 92.81 284 VAL A C 1
ATOM 2162 O O . VAL A 1 284 ? 13.215 1.041 17.043 1.00 92.81 284 VAL A O 1
ATOM 2165 N N . LYS A 1 285 ? 15.418 0.882 16.613 1.00 93.62 285 LYS A N 1
ATOM 2166 C CA . LYS A 1 285 ? 15.301 -0.245 15.676 1.00 93.62 285 LYS A CA 1
ATOM 2167 C C . LYS A 1 285 ? 14.503 -1.397 16.317 1.00 93.62 285 LYS A C 1
ATOM 2169 O O . LYS A 1 285 ? 14.801 -1.740 17.466 1.00 93.62 285 LYS A O 1
ATOM 2174 N N . PRO A 1 286 ? 13.567 -2.039 15.591 1.00 95.25 286 PRO A N 1
ATOM 2175 C CA . PRO A 1 286 ? 12.728 -3.077 16.168 1.00 95.25 286 PRO A CA 1
ATOM 2176 C C . PRO A 1 286 ? 13.566 -4.250 16.680 1.00 95.25 286 PRO A C 1
ATOM 2178 O O . PRO A 1 286 ? 14.563 -4.653 16.070 1.00 95.25 286 PRO A O 1
ATOM 2181 N N . ALA A 1 287 ? 13.140 -4.809 17.809 1.00 96.06 287 ALA A N 1
ATOM 2182 C CA . ALA A 1 287 ? 13.770 -5.960 18.447 1.00 96.06 287 ALA A CA 1
ATOM 2183 C C . ALA A 1 287 ? 12.871 -7.194 18.293 1.00 96.06 287 ALA A C 1
ATOM 2185 O O . ALA A 1 287 ? 11.649 -7.059 18.328 1.00 96.06 287 ALA A O 1
ATOM 2186 N N . PRO A 1 288 ? 13.422 -8.409 18.139 1.00 96.81 288 PRO A N 1
ATOM 2187 C CA . PRO A 1 288 ? 12.587 -9.602 18.114 1.00 96.81 288 PRO A CA 1
ATOM 2188 C C . PRO A 1 288 ? 11.970 -9.805 19.504 1.00 96.81 288 PRO A C 1
ATOM 2190 O O . PRO A 1 288 ? 12.703 -10.022 20.470 1.00 96.81 288 PRO A O 1
ATOM 2193 N N . PHE A 1 289 ? 10.640 -9.763 19.601 1.00 97.19 289 PHE A N 1
ATOM 2194 C CA . PHE A 1 289 ? 9.918 -10.203 20.798 1.00 97.19 289 PHE A CA 1
ATOM 2195 C C . PHE A 1 289 ? 10.137 -11.705 2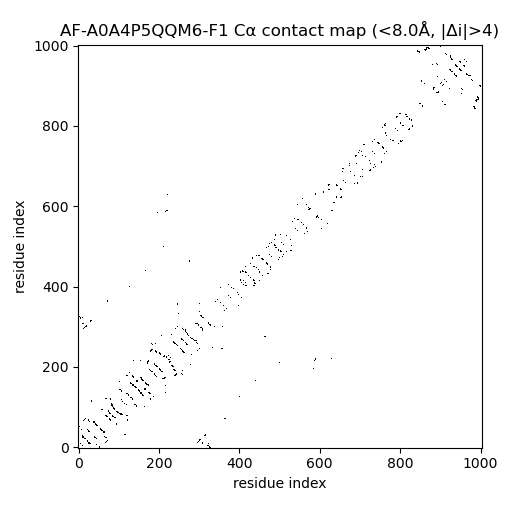0.991 1.00 97.19 289 PHE A C 1
ATOM 2197 O O . PHE A 1 289 ? 10.592 -12.156 22.041 1.00 97.19 289 PHE A O 1
ATOM 2204 N N . ILE A 1 290 ? 9.924 -12.467 19.913 1.00 96.31 290 ILE A N 1
ATOM 2205 C CA . ILE A 1 290 ? 10.333 -13.866 19.787 1.00 96.31 290 ILE A CA 1
ATOM 2206 C C . ILE A 1 290 ? 10.885 -14.139 18.388 1.00 96.31 290 ILE A C 1
ATOM 2208 O O . ILE A 1 290 ? 10.427 -13.578 17.392 1.00 96.31 290 ILE A O 1
ATOM 2212 N N . LYS A 1 291 ? 11.860 -15.048 18.303 1.00 96.44 291 LYS A N 1
ATOM 2213 C CA . LYS A 1 291 ? 12.283 -15.630 17.024 1.00 96.44 291 LYS A CA 1
ATOM 2214 C C . LYS A 1 291 ? 11.362 -16.792 16.688 1.00 96.44 291 LYS A C 1
ATOM 2216 O O . LYS A 1 291 ? 11.189 -17.698 17.502 1.00 96.44 291 LYS A O 1
ATOM 2221 N N . LEU A 1 292 ? 10.813 -16.779 15.484 1.00 94.56 292 LEU A N 1
ATOM 2222 C CA . LEU A 1 292 ? 9.869 -17.782 15.015 1.00 94.56 292 LEU A CA 1
ATOM 2223 C C . LEU A 1 292 ? 10.185 -18.061 13.549 1.00 94.56 292 LEU A C 1
ATOM 2225 O O . LEU A 1 292 ? 10.412 -17.132 12.788 1.00 94.56 292 LEU A O 1
ATOM 2229 N N . GLN A 1 293 ? 10.261 -19.320 13.126 1.00 94.00 293 GLN A N 1
ATOM 2230 C CA . GLN A 1 293 ? 10.484 -19.585 11.704 1.00 94.00 293 GLN A CA 1
ATOM 2231 C C . GLN A 1 293 ? 9.202 -19.283 10.945 1.00 94.00 293 GLN A C 1
ATOM 2233 O O . GLN A 1 293 ? 8.159 -19.822 11.307 1.00 94.00 293 GLN A O 1
ATOM 2238 N N . ARG A 1 294 ? 9.285 -18.485 9.877 1.00 95.25 294 ARG A N 1
ATOM 2239 C CA . ARG A 1 294 ? 8.138 -18.218 9.002 1.00 95.25 294 ARG A CA 1
ATOM 2240 C C . ARG A 1 294 ? 6.877 -17.798 9.791 1.00 95.25 294 ARG A C 1
ATOM 2242 O O . ARG A 1 294 ? 5.857 -18.476 9.663 1.00 95.25 294 ARG A O 1
ATOM 2249 N N . PRO A 1 295 ? 6.952 -16.765 10.651 1.00 97.12 295 PRO A N 1
ATOM 2250 C CA . PRO A 1 295 ? 5.795 -16.300 11.401 1.00 97.12 295 PRO A CA 1
ATOM 2251 C C . PRO A 1 295 ? 4.739 -15.778 10.429 1.00 97.12 295 PRO A C 1
ATOM 2253 O O . PRO A 1 295 ? 5.083 -15.120 9.447 1.00 97.12 295 PRO A O 1
ATOM 2256 N N . THR A 1 296 ? 3.480 -16.089 10.701 1.00 96.50 296 THR A N 1
ATOM 2257 C CA . THR A 1 296 ? 2.346 -15.691 9.857 1.00 96.50 296 THR A CA 1
ATOM 2258 C C . THR A 1 296 ? 1.434 -14.707 10.566 1.00 96.50 296 THR A C 1
ATOM 2260 O O . THR A 1 296 ? 0.982 -13.753 9.941 1.00 96.50 296 THR A O 1
ATOM 2263 N N . ASP A 1 297 ? 1.228 -14.876 11.871 1.00 97.75 297 ASP A N 1
ATOM 2264 C CA . ASP A 1 297 ? 0.356 -14.010 12.661 1.00 97.75 297 ASP A CA 1
ATOM 2265 C C . ASP A 1 297 ? 0.616 -14.148 14.167 1.00 97.75 297 ASP A C 1
ATOM 2267 O O . ASP A 1 297 ? 1.340 -15.055 14.603 1.00 97.75 297 ASP A O 1
ATOM 2271 N N . ALA A 1 298 ? 0.031 -13.252 14.958 1.00 97.81 298 ALA A N 1
ATOM 2272 C CA . ALA A 1 298 ? 0.023 -13.320 16.411 1.00 97.81 298 ALA A CA 1
ATOM 2273 C C . ALA A 1 298 ? -1.227 -12.653 16.995 1.00 97.81 298 ALA A C 1
ATOM 2275 O O . ALA A 1 298 ? -1.739 -11.713 16.405 1.00 97.81 298 ALA A O 1
ATOM 2276 N N . ASP A 1 299 ? -1.656 -13.092 18.179 1.00 98.00 299 ASP A N 1
ATOM 2277 C CA . ASP A 1 299 ? -2.728 -12.440 18.944 1.00 98.00 299 ASP A CA 1
ATOM 2278 C C . ASP A 1 299 ? -2.498 -12.588 20.463 1.00 98.00 299 ASP A C 1
ATOM 2280 O O . ASP A 1 299 ? -1.645 -13.379 20.886 1.00 98.00 299 ASP A O 1
ATOM 2284 N N . VAL A 1 300 ? -3.216 -11.821 21.288 1.00 97.31 300 VAL A N 1
ATOM 2285 C CA . VAL A 1 300 ? -3.087 -11.791 22.752 1.00 97.31 300 VAL A CA 1
ATOM 2286 C C . VAL A 1 300 ? -4.440 -11.890 23.469 1.00 97.31 300 VAL A C 1
ATOM 2288 O O . VAL A 1 300 ? -5.380 -11.162 23.146 1.00 97.31 300 VAL A O 1
ATOM 2291 N N . ASP A 1 301 ? -4.527 -12.763 24.479 1.00 96.69 301 ASP A N 1
ATOM 2292 C CA . ASP A 1 301 ? -5.734 -12.939 25.302 1.00 96.69 301 ASP A CA 1
ATOM 2293 C C . ASP A 1 301 ? -5.770 -12.017 26.541 1.00 96.69 301 ASP A C 1
ATOM 2295 O O . ASP A 1 301 ? -4.815 -11.304 26.852 1.00 96.69 301 ASP A O 1
ATOM 2299 N N . ALA A 1 302 ? -6.884 -12.033 27.284 1.00 95.81 302 ALA A N 1
ATOM 2300 C CA . ALA A 1 302 ? -7.048 -11.223 28.498 1.00 95.81 302 ALA A CA 1
ATOM 2301 C C . ALA A 1 302 ? -6.319 -11.797 29.731 1.00 95.81 302 ALA A C 1
ATOM 2303 O O . ALA A 1 302 ? -6.340 -11.185 30.801 1.00 95.81 302 ALA A O 1
ATOM 2304 N N . LEU A 1 303 ? -5.679 -12.962 29.593 1.00 94.25 303 LEU A N 1
ATOM 2305 C CA . LEU A 1 303 ? -4.840 -13.589 30.615 1.00 94.25 303 LEU A CA 1
ATOM 2306 C C . LEU A 1 303 ? -3.351 -13.262 30.408 1.00 94.25 303 LEU A C 1
ATOM 2308 O O . LEU A 1 303 ? -2.501 -13.702 31.185 1.00 94.25 303 LEU A O 1
ATOM 2312 N N . GLY A 1 304 ? -3.019 -12.462 29.391 1.00 92.56 304 GLY A N 1
ATOM 2313 C CA . GLY A 1 304 ? -1.649 -12.080 29.078 1.00 92.56 304 GLY A CA 1
ATOM 2314 C C . GLY A 1 304 ? -0.865 -13.190 28.380 1.00 92.56 304 GLY A C 1
ATOM 2315 O O . GLY A 1 304 ? 0.354 -13.268 28.535 1.00 92.56 304 GLY A O 1
ATOM 2316 N N . HIS A 1 305 ? -1.524 -14.064 27.619 1.00 95.88 305 HIS A N 1
ATOM 2317 C CA . HIS A 1 305 ? -0.845 -14.993 26.725 1.00 95.88 305 HIS A CA 1
ATOM 2318 C C . HIS A 1 305 ? -0.760 -14.425 25.314 1.00 95.88 305 HIS A C 1
ATOM 2320 O O . HIS A 1 305 ? -1.776 -14.121 24.700 1.00 95.88 305 HIS A O 1
ATOM 2326 N N . VAL A 1 306 ? 0.456 -14.352 24.770 1.00 97.88 306 VAL A N 1
ATOM 2327 C CA . VAL A 1 306 ? 0.682 -14.016 23.357 1.00 97.88 306 VAL A CA 1
ATOM 2328 C C . VAL A 1 306 ? 0.872 -15.303 22.564 1.00 97.88 306 VAL A C 1
ATOM 2330 O O . VAL A 1 306 ? 1.797 -16.076 22.837 1.00 97.88 306 VAL A O 1
ATOM 2333 N N . TYR A 1 307 ? 0.029 -15.523 21.564 1.00 98.44 307 TYR A N 1
ATOM 2334 C CA . TYR A 1 307 ? 0.102 -16.653 20.645 1.00 98.44 307 TYR A CA 1
ATOM 2335 C C . TYR A 1 307 ? 0.806 -16.230 19.359 1.00 98.44 307 TYR A C 1
ATOM 2337 O O . TYR A 1 307 ? 0.522 -15.168 18.822 1.00 98.44 307 TYR A O 1
ATOM 2345 N N . GLY A 1 308 ? 1.729 -17.051 18.859 1.00 98.19 308 GLY A N 1
ATOM 2346 C CA . GLY A 1 308 ? 2.424 -16.812 17.591 1.00 98.19 308 GLY A CA 1
ATOM 2347 C C . GLY A 1 308 ? 2.279 -17.999 16.648 1.00 98.19 308 GLY A C 1
ATOM 2348 O O . GLY A 1 308 ? 2.673 -19.116 16.999 1.00 98.19 308 GLY A O 1
ATOM 2349 N N . ALA A 1 309 ? 1.751 -17.759 15.451 1.00 98.06 309 ALA A N 1
ATOM 2350 C CA . ALA A 1 309 ? 1.588 -18.756 14.401 1.00 98.06 309 ALA A CA 1
ATOM 2351 C C . ALA A 1 309 ? 2.840 -18.860 13.519 1.00 98.06 309 ALA A C 1
ATOM 2353 O O . ALA A 1 309 ? 3.477 -17.863 13.174 1.00 98.06 309 ALA A O 1
ATOM 2354 N N . SER A 1 310 ? 3.205 -20.089 13.153 1.00 96.94 310 SER A N 1
ATOM 2355 C CA . SER A 1 310 ? 4.354 -20.395 12.303 1.00 96.94 310 SER A CA 1
ATOM 2356 C C . SER A 1 310 ? 3.963 -21.319 11.163 1.00 96.94 310 SER A C 1
ATOM 2358 O O . SER A 1 310 ? 3.388 -22.383 11.384 1.00 96.94 310 SER A O 1
ATOM 2360 N N . TRP A 1 311 ? 4.421 -20.988 9.959 1.00 94.88 311 TRP A N 1
ATOM 2361 C CA . TRP A 1 311 ? 4.382 -21.845 8.773 1.00 94.88 311 TRP A CA 1
ATOM 2362 C C . TRP A 1 311 ? 5.694 -22.602 8.538 1.00 94.88 311 TRP A C 1
ATOM 2364 O O . TRP A 1 311 ? 6.119 -22.836 7.401 1.00 94.88 311 TRP A O 1
ATOM 2374 N N . ARG A 1 312 ? 6.394 -23.013 9.599 1.00 94.69 312 ARG A N 1
ATOM 2375 C CA . ARG A 1 312 ? 7.580 -23.865 9.435 1.00 94.69 312 ARG A CA 1
ATOM 2376 C C . ARG A 1 312 ? 7.244 -25.110 8.607 1.00 94.69 312 ARG A C 1
ATOM 2378 O O . ARG A 1 312 ? 6.312 -25.841 8.927 1.00 94.69 312 ARG A O 1
ATOM 2385 N N . GLY A 1 313 ? 8.050 -25.365 7.577 1.00 90.69 313 GLY A N 1
ATOM 2386 C CA . GLY A 1 313 ? 7.850 -26.476 6.640 1.00 90.69 313 GLY A CA 1
ATOM 2387 C C . GLY A 1 313 ? 6.902 -26.165 5.475 1.00 90.69 313 GLY A C 1
ATOM 2388 O O . GLY A 1 313 ? 6.885 -26.928 4.519 1.00 90.69 313 GLY A O 1
ATOM 2389 N N . GLY A 1 314 ? 6.176 -25.041 5.503 1.00 88.94 314 GLY A N 1
ATOM 2390 C CA . GLY A 1 314 ? 5.252 -24.621 4.442 1.00 88.94 314 GLY A CA 1
ATOM 2391 C C . GLY A 1 314 ? 5.872 -23.638 3.452 1.00 88.94 314 GLY A C 1
ATOM 2392 O O . GLY A 1 314 ? 6.709 -22.822 3.834 1.00 88.94 314 GLY A O 1
ATOM 2393 N N . GLY A 1 315 ? 5.488 -23.711 2.180 1.00 87.81 315 GLY A N 1
ATOM 2394 C CA . GLY A 1 315 ? 5.854 -22.756 1.130 1.00 87.81 315 GLY A CA 1
ATOM 2395 C C . GLY A 1 315 ? 4.666 -21.916 0.655 1.00 87.81 315 GLY A C 1
ATOM 2396 O O . GLY A 1 315 ? 3.660 -21.786 1.340 1.00 87.81 315 GLY A O 1
ATOM 2397 N N . PHE A 1 316 ? 4.769 -21.380 -0.562 1.00 87.69 316 PHE A N 1
ATOM 2398 C CA . PHE A 1 316 ? 3.671 -20.652 -1.210 1.00 87.69 316 PHE A CA 1
ATOM 2399 C C . PHE A 1 316 ? 2.512 -21.555 -1.667 1.00 87.69 316 PHE A C 1
ATOM 2401 O O . PHE A 1 316 ? 1.504 -21.061 -2.159 1.00 87.69 316 PHE A O 1
ATOM 2408 N N . SER A 1 317 ? 2.658 -22.873 -1.563 1.00 88.25 317 SER A N 1
ATOM 2409 C CA . SER A 1 317 ? 1.653 -23.867 -1.943 1.00 88.25 317 SER A CA 1
ATOM 2410 C C . SER A 1 317 ? 1.743 -25.074 -1.009 1.00 88.25 317 SER A C 1
ATOM 2412 O O . SER A 1 317 ? 2.679 -25.172 -0.203 1.00 88.25 317 SER A O 1
ATOM 2414 N N . TRP A 1 318 ? 0.801 -26.011 -1.146 1.00 90.56 318 TRP A N 1
ATOM 2415 C CA . TRP A 1 318 ? 0.782 -27.256 -0.378 1.00 90.56 318 TRP A CA 1
ATOM 2416 C C . TRP A 1 318 ? 2.158 -27.937 -0.352 1.00 90.56 318 TRP A C 1
ATOM 2418 O O . TRP A 1 318 ? 2.726 -28.281 -1.388 1.00 90.56 318 TRP A O 1
ATOM 2428 N N . SER A 1 319 ? 2.684 -28.132 0.854 1.00 91.06 319 SER A N 1
ATOM 2429 C CA . SER A 1 319 ? 4.022 -28.670 1.129 1.00 91.06 319 SER A CA 1
ATOM 2430 C C . SER A 1 319 ? 3.986 -30.025 1.853 1.00 91.06 319 SER A C 1
ATOM 2432 O O . SER A 1 319 ? 5.022 -30.521 2.285 1.00 91.06 319 SER A O 1
ATOM 2434 N N . GLY A 1 320 ? 2.804 -30.639 1.978 1.00 91.38 320 GLY A N 1
ATOM 2435 C CA . GLY A 1 320 ? 2.585 -31.885 2.721 1.00 91.38 320 GLY A CA 1
ATOM 2436 C C . GLY A 1 320 ? 1.752 -31.693 3.994 1.00 91.38 320 GLY A C 1
ATOM 2437 O O . GLY A 1 320 ? 1.372 -30.569 4.312 1.00 91.38 320 GLY A O 1
ATOM 2438 N N . PRO A 1 321 ? 1.433 -32.778 4.716 1.00 88.06 321 PRO A N 1
ATOM 2439 C CA . PRO A 1 321 ? 0.488 -32.743 5.832 1.00 88.06 321 PRO A CA 1
ATOM 2440 C C . PRO A 1 321 ? 1.063 -32.160 7.129 1.00 88.06 321 PRO A C 1
ATOM 2442 O O . PRO A 1 321 ? 0.288 -31.739 7.974 1.00 88.06 321 PRO A O 1
ATOM 2445 N N . ASP A 1 322 ? 2.385 -32.101 7.304 1.00 91.81 322 ASP A N 1
ATOM 2446 C CA . ASP A 1 322 ? 3.021 -31.705 8.569 1.00 91.81 322 ASP A CA 1
ATOM 2447 C C . ASP A 1 322 ? 3.641 -30.304 8.495 1.00 91.81 322 ASP A C 1
ATOM 2449 O O . ASP A 1 322 ? 4.863 -30.136 8.505 1.00 91.81 322 ASP A O 1
ATOM 2453 N N . VAL A 1 323 ? 2.788 -29.280 8.424 1.00 95.50 323 VAL A N 1
ATOM 2454 C CA . VAL A 1 323 ? 3.226 -27.879 8.351 1.00 95.50 323 VAL A CA 1
ATOM 2455 C C . VAL A 1 323 ? 2.766 -27.078 9.557 1.00 95.50 323 VAL A C 1
ATOM 2457 O O . VAL A 1 323 ? 1.599 -27.095 9.946 1.00 95.50 323 VAL A O 1
ATOM 2460 N N . GLY A 1 324 ? 3.711 -26.306 10.082 1.00 96.62 324 GLY A N 1
ATOM 2461 C CA . GLY A 1 324 ? 3.467 -25.242 11.035 1.00 96.62 324 GLY A CA 1
ATOM 2462 C C . GLY A 1 324 ? 3.249 -25.681 12.476 1.00 96.62 324 GLY A C 1
ATOM 2463 O O . GLY A 1 324 ? 3.322 -26.860 12.818 1.00 96.62 324 GLY A O 1
ATOM 2464 N N . TYR A 1 325 ? 3.085 -24.687 13.341 1.00 97.62 325 TYR A N 1
ATOM 2465 C CA . TYR A 1 325 ? 2.836 -24.834 14.774 1.00 97.62 325 TYR A CA 1
ATOM 2466 C C . TYR A 1 325 ? 2.435 -23.484 15.380 1.00 97.62 325 TYR A C 1
ATOM 2468 O O . TYR A 1 325 ? 2.575 -22.444 14.735 1.00 97.62 325 TYR A O 1
ATOM 2476 N N . ILE A 1 326 ? 1.989 -23.504 16.635 1.00 98.62 326 ILE A N 1
ATOM 2477 C CA . ILE A 1 326 ? 1.674 -22.314 17.430 1.00 98.62 326 ILE A CA 1
ATOM 2478 C C . ILE A 1 326 ? 2.500 -22.337 18.712 1.00 98.62 326 ILE A C 1
ATOM 2480 O O . ILE A 1 326 ? 2.625 -23.373 19.371 1.00 98.62 326 ILE A O 1
ATOM 2484 N N . VAL A 1 327 ? 3.068 -21.190 19.073 1.00 98.38 327 VAL A N 1
ATOM 2485 C CA . VAL A 1 327 ? 3.726 -20.975 20.369 1.00 98.38 327 VAL A CA 1
ATOM 2486 C C . VAL A 1 327 ? 2.876 -20.083 21.255 1.00 98.38 327 VAL A C 1
ATOM 2488 O O . VAL A 1 327 ? 2.187 -19.206 20.745 1.00 98.38 327 VAL A O 1
ATOM 2491 N N . ARG A 1 328 ? 2.977 -20.274 22.573 1.00 97.25 328 ARG A N 1
ATOM 2492 C CA . ARG A 1 328 ? 2.413 -19.369 23.581 1.00 97.25 328 ARG A CA 1
ATOM 2493 C C . ARG A 1 328 ? 3.535 -18.732 24.393 1.00 97.25 328 ARG A C 1
ATOM 2495 O O . ARG A 1 328 ? 4.466 -19.410 24.844 1.00 97.25 328 ARG A O 1
ATOM 2502 N N . VAL A 1 329 ? 3.464 -17.424 24.592 1.00 96.06 329 VAL A N 1
ATOM 2503 C CA . VAL A 1 329 ? 4.359 -16.654 25.457 1.00 96.06 329 VAL A CA 1
ATOM 2504 C C . VAL A 1 329 ? 3.549 -16.131 26.634 1.00 96.06 329 VAL A C 1
ATOM 2506 O O . VAL A 1 329 ? 2.588 -15.398 26.446 1.00 96.06 329 VAL A O 1
ATOM 2509 N N . THR A 1 330 ? 3.971 -16.500 27.840 1.00 92.50 330 THR A N 1
ATOM 2510 C CA . THR A 1 330 ? 3.400 -16.038 29.110 1.00 92.50 330 THR A CA 1
ATOM 2511 C C . THR A 1 330 ? 4.483 -15.257 29.865 1.00 92.50 330 THR A C 1
ATOM 2513 O O . THR A 1 330 ? 5.639 -15.710 29.859 1.00 92.50 330 THR A O 1
ATOM 2516 N N . PRO A 1 331 ? 4.173 -14.114 30.505 1.00 89.12 331 PRO A N 1
ATOM 2517 C CA . PRO A 1 331 ? 5.125 -13.427 31.366 1.00 89.12 331 PRO A CA 1
ATOM 2518 C C . PRO A 1 331 ? 5.455 -14.287 32.595 1.00 89.12 331 PRO A C 1
ATOM 2520 O O . PRO A 1 331 ? 4.563 -14.859 33.208 1.00 89.12 331 PRO A O 1
ATOM 2523 N N . GLY A 1 332 ? 6.742 -14.397 32.940 1.00 83.75 332 GLY A N 1
ATOM 2524 C CA . GLY A 1 332 ? 7.239 -15.412 33.884 1.00 83.75 332 GLY A CA 1
ATOM 2525 C C . GLY A 1 332 ? 6.602 -15.368 35.278 1.00 83.75 332 GLY A C 1
ATOM 2526 O O . GLY A 1 332 ? 6.049 -16.368 35.721 1.00 83.75 332 GLY A O 1
ATOM 2527 N N . ASP A 1 333 ? 6.651 -14.213 35.945 1.00 82.94 333 ASP A N 1
ATOM 2528 C CA . ASP A 1 333 ? 6.160 -14.054 37.325 1.00 82.94 333 ASP A CA 1
ATOM 2529 C C . ASP A 1 333 ? 4.735 -13.474 37.399 1.00 82.94 333 ASP A C 1
ATOM 2531 O O . ASP A 1 333 ? 4.233 -13.162 38.482 1.00 82.94 333 ASP A O 1
ATOM 2535 N N . PHE A 1 334 ? 4.071 -13.291 36.254 1.00 86.12 334 PHE A N 1
ATOM 2536 C CA . PHE A 1 334 ? 2.739 -12.699 36.205 1.00 86.12 334 PHE A CA 1
ATOM 2537 C C . PHE A 1 334 ? 1.660 -13.760 36.427 1.00 86.12 334 PHE A C 1
ATOM 2539 O O . PHE A 1 334 ? 1.635 -14.794 35.765 1.00 86.12 334 PHE A O 1
ATOM 2546 N N . LYS A 1 335 ? 0.730 -13.472 37.340 1.00 86.44 335 LYS A N 1
ATOM 2547 C CA . LYS A 1 335 ? -0.502 -14.243 37.511 1.00 86.44 335 LYS A CA 1
ATOM 2548 C C . LYS A 1 335 ? -1.679 -13.374 37.104 1.00 86.44 335 LYS A C 1
ATOM 2550 O O . LYS A 1 335 ? -1.955 -12.373 37.766 1.00 86.44 335 LYS A O 1
ATOM 2555 N N . ALA A 1 336 ? -2.354 -13.769 36.032 1.00 86.75 336 ALA A N 1
ATOM 2556 C CA . ALA A 1 336 ? -3.547 -13.083 35.572 1.00 86.75 336 ALA A CA 1
ATOM 2557 C C . ALA A 1 336 ? -4.653 -13.128 36.642 1.00 86.75 336 ALA A C 1
ATOM 2559 O O . ALA A 1 336 ? -4.842 -14.168 37.285 1.00 86.75 336 ALA A O 1
ATOM 2560 N N . PRO A 1 337 ? -5.393 -12.026 36.852 1.00 85.62 337 PRO A N 1
ATOM 2561 C CA . PRO A 1 337 ? -6.624 -12.061 37.628 1.00 85.62 337 PRO A CA 1
ATOM 2562 C C . PRO A 1 337 ? -7.632 -13.028 36.998 1.00 85.62 337 PRO A C 1
ATOM 2564 O O . PRO A 1 337 ? -7.670 -13.185 35.779 1.00 85.62 337 PRO A O 1
ATOM 2567 N N . ALA A 1 338 ? -8.489 -13.634 37.822 1.00 88.69 338 ALA A N 1
ATOM 2568 C CA . ALA A 1 338 ? -9.611 -14.408 37.306 1.00 88.69 338 ALA A CA 1
ATOM 2569 C C . ALA A 1 338 ? -10.553 -13.496 36.506 1.00 88.69 338 ALA A C 1
ATOM 2571 O O . ALA A 1 338 ? -10.930 -12.418 36.977 1.00 88.69 338 ALA A O 1
ATOM 2572 N N . LEU A 1 339 ? -10.940 -13.942 35.311 1.00 92.69 339 LEU A N 1
ATOM 2573 C CA . LEU A 1 339 ? -11.897 -13.218 34.486 1.00 92.69 339 LEU A CA 1
ATOM 2574 C C . LEU A 1 339 ? -13.314 -13.377 35.055 1.00 92.69 339 LEU A C 1
ATOM 2576 O O . LEU A 1 339 ? -13.680 -14.469 35.500 1.00 92.69 339 LEU A O 1
ATOM 2580 N N . PRO A 1 340 ? -14.125 -12.309 35.056 1.00 94.06 340 PRO A N 1
ATOM 2581 C CA . PRO A 1 340 ? -15.527 -12.409 35.423 1.00 94.06 340 PRO A CA 1
ATOM 2582 C C . PRO A 1 340 ? -16.324 -13.117 34.322 1.00 94.06 340 PRO A C 1
ATOM 2584 O O . PRO A 1 340 ? -15.938 -13.125 33.155 1.00 94.06 340 PRO A O 1
ATOM 2587 N N . ASP A 1 341 ? -17.501 -13.632 34.674 1.00 94.62 341 ASP A N 1
ATOM 2588 C CA . ASP A 1 341 ? -18.510 -13.982 33.674 1.00 94.62 341 ASP A CA 1
ATOM 2589 C C . ASP A 1 341 ? -19.127 -12.686 33.125 1.00 94.62 341 ASP A C 1
ATOM 2591 O O . ASP A 1 341 ? -20.065 -12.126 33.702 1.00 94.62 341 ASP A O 1
ATOM 2595 N N . PHE A 1 342 ? -18.562 -12.183 32.024 1.00 95.56 342 PHE A N 1
ATOM 2596 C CA . PHE A 1 342 ? -19.003 -10.945 31.376 1.00 95.56 342 PHE A CA 1
ATOM 2597 C C . PHE A 1 342 ? -20.497 -10.979 31.036 1.00 95.56 342 PHE A C 1
ATOM 2599 O O . PHE A 1 342 ? -21.199 -9.988 31.240 1.00 95.56 342 PHE A O 1
ATOM 2606 N N . SER A 1 343 ? -21.010 -12.131 30.590 1.00 92.69 343 SER A N 1
ATOM 2607 C CA . SER A 1 343 ? -22.408 -12.280 30.176 1.00 92.69 343 SER A CA 1
ATOM 2608 C C . SER A 1 343 ? -23.388 -12.055 31.332 1.00 92.69 343 SER A C 1
ATOM 2610 O O . SER A 1 343 ? -24.459 -11.476 31.126 1.00 92.69 343 SER A O 1
ATOM 2612 N N . ARG A 1 344 ? -22.995 -12.438 32.557 1.00 95.31 344 ARG A N 1
ATOM 2613 C CA . ARG A 1 344 ? -23.805 -12.330 33.783 1.00 95.31 344 ARG A CA 1
ATOM 2614 C C . ARG A 1 344 ? -23.511 -11.095 34.634 1.00 95.31 344 ARG A C 1
ATOM 2616 O O . ARG A 1 344 ? -24.285 -10.800 35.543 1.00 95.31 344 ARG A O 1
ATOM 2623 N N . ALA A 1 345 ? -22.419 -10.379 34.377 1.00 97.06 345 ALA A N 1
ATOM 2624 C CA . ALA A 1 345 ? -22.070 -9.161 35.106 1.00 97.06 345 ALA A CA 1
ATOM 2625 C C . ALA A 1 345 ? -23.127 -8.054 34.904 1.00 97.06 345 ALA A C 1
ATOM 2627 O O . ALA A 1 345 ? -23.694 -7.925 33.818 1.00 97.06 345 ALA A O 1
ATOM 2628 N N . THR A 1 346 ? -23.396 -7.230 35.924 1.00 97.25 346 THR A N 1
ATOM 2629 C CA . THR A 1 346 ? -24.289 -6.061 35.771 1.00 97.25 346 THR A CA 1
ATOM 2630 C C . THR A 1 346 ? -23.629 -4.974 34.923 1.00 97.25 346 THR A C 1
ATOM 2632 O O . THR A 1 346 ? -22.410 -4.983 34.738 1.00 97.25 346 THR A O 1
ATOM 2635 N N . ASP A 1 347 ? -24.407 -4.017 34.418 1.00 97.50 347 ASP A N 1
ATOM 2636 C CA . ASP A 1 347 ? -23.859 -2.898 33.644 1.00 97.50 347 ASP A CA 1
ATOM 2637 C C . ASP A 1 347 ? -22.862 -2.070 34.473 1.00 97.50 347 ASP A C 1
ATOM 2639 O O . ASP A 1 347 ? -21.806 -1.699 33.967 1.00 97.50 347 ASP A O 1
ATOM 2643 N N . GLU A 1 348 ? -23.118 -1.857 35.769 1.00 97.88 348 GLU A N 1
ATOM 2644 C CA . GLU A 1 348 ? -22.185 -1.187 36.687 1.00 97.88 348 GLU A CA 1
ATOM 2645 C C . GLU A 1 348 ? -20.865 -1.954 36.810 1.00 97.88 348 GLU A C 1
ATOM 2647 O O . GLU A 1 348 ? -19.786 -1.356 36.778 1.00 97.88 348 GLU A O 1
ATOM 2652 N N . ALA A 1 349 ? -20.940 -3.282 36.937 1.00 98.06 349 ALA A N 1
ATOM 2653 C CA . ALA A 1 349 ? -19.763 -4.137 37.020 1.00 98.06 349 ALA A CA 1
ATOM 2654 C C . ALA A 1 349 ? -18.970 -4.125 35.703 1.00 98.06 349 ALA A C 1
ATOM 2656 O O . ALA A 1 349 ? -17.744 -4.027 35.729 1.00 98.06 349 ALA A O 1
ATOM 2657 N N . LEU A 1 350 ? -19.649 -4.152 34.554 1.00 98.19 350 LEU A N 1
ATOM 2658 C CA . LEU A 1 350 ? -19.015 -4.045 33.238 1.00 98.19 350 LEU A CA 1
ATOM 2659 C C . LEU A 1 350 ? -18.350 -2.679 33.028 1.00 98.19 350 LEU A C 1
ATOM 2661 O O . LEU A 1 350 ? -17.208 -2.626 32.576 1.00 98.19 350 LEU A O 1
ATOM 2665 N N . VAL A 1 351 ? -18.999 -1.576 33.416 1.00 98.44 351 VAL A N 1
ATOM 2666 C CA . VAL A 1 351 ? -18.375 -0.242 33.373 1.00 98.44 351 VAL A CA 1
ATOM 2667 C C . VAL A 1 351 ? -17.141 -0.201 34.278 1.00 98.44 351 VAL A C 1
ATOM 2669 O O . VAL A 1 351 ? -16.113 0.348 33.882 1.00 98.44 351 VAL A O 1
ATOM 2672 N N . LYS A 1 352 ? -17.185 -0.841 35.454 1.00 98.12 352 LYS A N 1
ATOM 2673 C CA . LYS A 1 352 ? -16.019 -0.939 36.342 1.00 98.12 352 LYS A CA 1
ATOM 2674 C C . LYS A 1 352 ? -14.857 -1.710 35.707 1.00 98.12 352 LYS A C 1
ATOM 2676 O O . LYS A 1 352 ? -13.704 -1.337 35.917 1.00 98.12 352 LYS A O 1
ATOM 2681 N N . LEU A 1 353 ? -15.134 -2.739 34.904 1.00 97.81 353 LEU A N 1
ATOM 2682 C CA . LEU A 1 353 ? -14.110 -3.507 34.182 1.00 97.81 353 LEU A CA 1
ATOM 2683 C C . LEU A 1 353 ? -13.396 -2.697 33.089 1.00 97.81 353 LEU A C 1
ATOM 2685 O O . LEU A 1 353 ? -12.278 -3.052 32.718 1.00 97.81 353 LEU A O 1
ATOM 2689 N N . LEU A 1 354 ? -13.957 -1.572 32.631 1.00 98.31 354 LEU A N 1
ATOM 2690 C CA . LEU A 1 354 ? -13.248 -0.646 31.736 1.00 98.31 354 LEU A CA 1
ATOM 2691 C C . LEU A 1 354 ? -12.032 0.018 32.414 1.00 98.31 354 LEU A C 1
ATOM 2693 O O . LEU A 1 354 ? -11.146 0.535 31.731 1.00 98.31 354 LEU A O 1
ATOM 2697 N N . GLU A 1 355 ? -11.950 -0.015 33.749 1.00 97.62 355 GLU A N 1
ATOM 2698 C CA . GLU A 1 355 ? -10.761 0.395 34.511 1.00 97.62 355 GLU A CA 1
ATOM 2699 C C . GLU A 1 355 ? -9.652 -0.675 34.530 1.00 97.62 355 GLU A C 1
ATOM 2701 O O . GLU A 1 355 ? -8.588 -0.431 35.099 1.00 97.62 355 GLU A O 1
ATOM 2706 N N . SER A 1 356 ? -9.872 -1.853 33.930 1.00 95.75 356 SER A N 1
ATOM 2707 C CA . SER A 1 356 ? -8.850 -2.901 33.850 1.00 95.75 356 SER A CA 1
ATOM 2708 C C . SER A 1 356 ? -7.579 -2.387 33.159 1.00 95.75 356 SER A C 1
ATOM 2710 O O . SER A 1 356 ? -7.679 -1.687 32.143 1.00 95.75 356 SER A O 1
ATOM 2712 N N . PRO A 1 357 ? -6.377 -2.753 33.648 1.00 93.69 357 PRO A N 1
ATOM 2713 C CA . PRO A 1 357 ? -5.129 -2.420 32.969 1.00 93.69 357 PRO A CA 1
ATOM 2714 C C . PRO A 1 357 ? -4.965 -3.142 31.620 1.00 93.69 357 PRO A C 1
ATOM 2716 O O . PRO A 1 357 ? -4.254 -2.620 30.770 1.00 93.69 357 PRO A O 1
ATOM 2719 N N . GLY A 1 358 ? -5.642 -4.275 31.389 1.00 95.06 358 GLY A N 1
ATOM 2720 C CA . GLY A 1 358 ? -5.569 -5.035 30.132 1.00 95.06 358 GLY A CA 1
ATOM 2721 C C . GLY A 1 358 ? -6.571 -4.572 29.074 1.00 95.06 358 GLY A C 1
ATOM 2722 O O . GLY A 1 358 ? -7.764 -4.416 29.364 1.00 95.06 358 GLY A O 1
ATOM 2723 N N . HIS A 1 359 ? -6.104 -4.358 27.845 1.00 96.25 359 HIS A N 1
ATOM 2724 C CA . HIS A 1 359 ? -6.928 -3.926 26.718 1.00 96.25 359 HIS A CA 1
ATOM 2725 C C . HIS A 1 359 ? -8.048 -4.911 26.378 1.00 96.25 359 HIS A C 1
ATOM 2727 O O . HIS A 1 359 ? -9.193 -4.480 26.210 1.00 96.25 359 HIS A O 1
ATOM 2733 N N . ARG A 1 360 ? -7.763 -6.215 26.347 1.00 96.38 360 ARG A N 1
ATOM 2734 C CA . ARG A 1 360 ? -8.735 -7.254 25.979 1.00 96.38 360 ARG A CA 1
ATOM 2735 C C . ARG A 1 360 ? -9.894 -7.331 26.970 1.00 96.38 360 ARG A C 1
ATOM 2737 O O . ARG A 1 360 ? -11.043 -7.469 26.561 1.00 96.38 360 ARG A O 1
ATOM 2744 N N . THR A 1 361 ? -9.626 -7.130 28.265 1.00 97.00 361 THR A N 1
ATOM 2745 C CA . THR A 1 361 ? -10.687 -7.041 29.289 1.00 97.00 361 THR A CA 1
ATOM 2746 C C . THR A 1 361 ? -11.583 -5.821 29.065 1.00 97.00 361 THR A C 1
ATOM 2748 O O . THR A 1 361 ? -12.807 -5.933 29.151 1.00 97.00 361 THR A O 1
ATOM 2751 N N . ARG A 1 362 ? -10.992 -4.650 28.768 1.00 97.69 362 ARG A N 1
ATOM 2752 C CA . ARG A 1 362 ? -11.763 -3.426 28.485 1.00 97.69 362 ARG A CA 1
ATOM 2753 C C . ARG A 1 362 ? -12.638 -3.604 27.244 1.00 97.69 362 ARG A C 1
ATOM 2755 O O . ARG A 1 362 ? -13.798 -3.196 27.264 1.00 97.69 362 ARG A O 1
ATOM 2762 N N . LEU A 1 363 ? -12.090 -4.217 26.193 1.00 97.44 363 LEU A N 1
ATOM 2763 C CA . LEU A 1 363 ? -12.810 -4.488 24.954 1.00 97.44 363 LEU A CA 1
ATOM 2764 C C . LEU A 1 363 ? -13.998 -5.423 25.206 1.00 97.44 363 LEU A C 1
ATOM 2766 O O . LEU A 1 363 ? -15.122 -5.033 24.910 1.00 97.44 363 LEU A O 1
ATOM 2770 N N . GLU A 1 364 ? -13.798 -6.584 25.836 1.00 97.56 364 GLU A N 1
ATOM 2771 C CA . GLU A 1 364 ? -14.894 -7.532 26.099 1.00 97.56 364 GLU A CA 1
ATOM 2772 C C . GLU A 1 364 ? -16.003 -6.916 26.970 1.00 97.56 364 GLU A C 1
ATOM 2774 O O . GLU A 1 364 ? -17.194 -7.073 26.679 1.00 97.56 364 GLU A O 1
ATOM 2779 N N . ALA A 1 365 ? -15.635 -6.151 28.005 1.00 97.94 365 ALA A N 1
ATOM 2780 C CA . ALA A 1 365 ? -16.606 -5.468 28.856 1.00 97.94 365 ALA A CA 1
ATOM 2781 C C . ALA A 1 365 ? -17.434 -4.430 28.075 1.00 97.94 365 ALA A C 1
ATOM 2783 O O . ALA A 1 365 ? -18.663 -4.407 28.185 1.00 97.94 365 ALA A O 1
ATOM 2784 N N . GLN A 1 366 ? -16.787 -3.605 27.243 1.00 97.88 366 GLN A N 1
ATOM 2785 C CA . GLN A 1 366 ? -17.476 -2.614 26.411 1.00 97.88 366 GLN A CA 1
ATOM 2786 C C . GLN A 1 366 ? -18.378 -3.284 25.366 1.00 97.88 366 GLN A C 1
ATOM 2788 O O . GLN A 1 366 ? -19.536 -2.899 25.202 1.00 97.88 366 GLN A O 1
ATOM 2793 N N . ARG A 1 367 ? -17.870 -4.304 24.671 1.00 96.44 367 ARG A N 1
ATOM 2794 C CA . ARG A 1 367 ? -18.621 -5.047 23.654 1.00 96.44 367 ARG A CA 1
ATOM 2795 C C . ARG A 1 367 ? -19.840 -5.739 24.256 1.00 96.44 367 ARG A C 1
ATOM 2797 O O . ARG A 1 367 ? -20.911 -5.713 23.654 1.00 96.44 367 ARG A O 1
ATOM 2804 N N . THR A 1 368 ? -19.721 -6.249 25.481 1.00 96.62 368 THR A N 1
ATOM 2805 C CA . THR A 1 368 ? -20.856 -6.807 26.226 1.00 96.62 368 THR A CA 1
ATOM 2806 C C . THR A 1 368 ? -21.920 -5.751 26.522 1.00 96.62 368 THR A C 1
ATOM 2808 O O . THR A 1 368 ? -23.095 -6.003 26.266 1.00 96.62 368 THR A O 1
ATOM 2811 N N . LEU A 1 369 ? -21.534 -4.554 26.979 1.00 96.62 369 LEU A N 1
ATOM 2812 C CA . LEU A 1 369 ? -22.470 -3.437 27.189 1.00 96.62 369 LEU A CA 1
ATOM 2813 C C . LEU A 1 369 ? -23.192 -3.022 25.898 1.00 96.62 369 LEU A C 1
ATOM 2815 O O . LEU A 1 369 ? -24.368 -2.667 25.932 1.00 96.62 369 LEU A O 1
ATOM 2819 N N . LEU A 1 370 ? -22.500 -3.058 24.758 1.00 94.56 370 LEU A N 1
ATOM 2820 C CA . LEU A 1 370 ? -23.045 -2.654 23.458 1.00 94.56 370 LEU A CA 1
ATOM 2821 C C . LEU A 1 370 ? -23.969 -3.701 22.823 1.00 94.56 370 LEU A C 1
ATOM 2823 O O . LEU A 1 370 ? -24.781 -3.349 21.972 1.00 94.56 370 LEU A O 1
ATOM 2827 N N . ARG A 1 371 ? -23.873 -4.970 23.237 1.00 92.25 371 ARG A N 1
ATOM 2828 C CA . ARG A 1 371 ? -24.838 -6.021 22.871 1.00 92.25 371 ARG A CA 1
ATOM 2829 C C . ARG A 1 371 ? -26.147 -5.935 23.662 1.00 92.25 371 ARG A C 1
ATOM 2831 O O . ARG A 1 371 ? -27.116 -6.586 23.282 1.00 92.25 371 ARG A O 1
ATOM 2838 N N . ARG A 1 372 ? -26.169 -5.178 24.763 1.00 92.38 372 ARG A N 1
ATOM 2839 C CA . ARG A 1 372 ? -27.356 -4.953 25.597 1.00 92.38 372 ARG A CA 1
ATOM 2840 C C . ARG A 1 372 ? -28.134 -3.727 25.127 1.00 92.38 372 ARG A C 1
ATOM 2842 O O . ARG A 1 372 ? -27.572 -2.799 24.533 1.00 92.38 372 ARG A O 1
ATOM 2849 N N . ASP A 1 373 ? -29.421 -3.711 25.462 1.00 89.94 373 ASP A N 1
ATOM 2850 C CA . ASP A 1 373 ? -30.288 -2.559 25.231 1.00 89.94 373 ASP A CA 1
ATOM 2851 C C . ASP A 1 373 ? -29.701 -1.288 25.858 1.00 89.94 373 ASP A C 1
ATOM 2853 O O . ASP A 1 373 ? -29.045 -1.311 26.902 1.00 89.94 373 ASP A O 1
ATOM 2857 N N . ASP A 1 374 ? -29.917 -0.154 25.195 1.00 87.75 374 ASP A N 1
ATOM 2858 C CA . ASP A 1 374 ? -29.488 1.135 25.725 1.00 87.75 374 ASP A CA 1
ATOM 2859 C C . ASP A 1 374 ? -30.330 1.559 26.930 1.00 87.75 374 ASP A C 1
ATOM 2861 O O . ASP A 1 374 ? -31.558 1.508 26.891 1.00 87.75 374 ASP A O 1
ATOM 2865 N N . SER A 1 375 ? -29.670 2.058 27.978 1.00 90.62 375 SER A N 1
ATOM 2866 C CA . SER A 1 375 ? -30.332 2.613 29.155 1.00 90.62 375 SER A CA 1
ATOM 2867 C C . SER A 1 375 ? -29.716 3.963 29.555 1.00 90.62 375 SER A C 1
ATOM 2869 O O . SER A 1 375 ? -28.491 4.134 29.490 1.00 90.62 375 SER A O 1
ATOM 2871 N N . PRO A 1 376 ? -30.524 4.938 30.020 1.00 91.81 376 PRO A N 1
ATOM 2872 C CA . PRO A 1 376 ? -30.003 6.204 30.538 1.00 91.81 376 PRO A CA 1
ATOM 2873 C C . PRO A 1 376 ? -29.031 6.033 31.713 1.00 91.81 376 PRO A C 1
ATOM 2875 O O . PRO A 1 376 ? -28.093 6.819 31.846 1.00 91.81 376 PRO A O 1
ATOM 2878 N N . ALA A 1 377 ? -29.227 5.005 32.549 1.00 94.69 377 ALA A N 1
ATOM 2879 C CA . ALA A 1 377 ? -28.348 4.708 33.679 1.00 94.69 377 ALA A CA 1
ATOM 2880 C C . ALA A 1 377 ? -26.948 4.301 33.194 1.00 94.69 377 ALA A C 1
ATOM 2882 O O . ALA A 1 377 ? -25.951 4.902 33.595 1.00 94.69 377 ALA A O 1
ATOM 2883 N N . THR A 1 378 ? -26.882 3.359 32.250 1.00 95.25 378 THR A N 1
ATOM 2884 C CA . THR A 1 378 ? -25.632 2.880 31.647 1.00 95.25 378 THR A CA 1
ATOM 2885 C C . THR A 1 378 ? -24.909 4.003 30.903 1.00 95.25 378 THR A C 1
ATOM 2887 O O . THR A 1 378 ? -23.701 4.180 31.072 1.00 95.25 378 THR A O 1
ATOM 2890 N N . ARG A 1 379 ? -25.642 4.836 30.148 1.00 94.62 379 ARG A N 1
ATOM 2891 C CA . ARG A 1 379 ? -25.084 6.050 29.522 1.00 94.62 379 ARG A CA 1
ATOM 2892 C C . ARG A 1 379 ? -24.498 7.015 30.547 1.00 94.62 379 ARG A C 1
ATOM 2894 O O . ARG A 1 379 ? -23.394 7.512 30.341 1.00 94.62 379 ARG A O 1
ATOM 2901 N N . GLY A 1 380 ? -25.204 7.257 31.651 1.00 96.75 380 GLY A N 1
ATOM 2902 C CA . GLY A 1 380 ? -24.728 8.110 32.739 1.00 96.75 380 GLY A CA 1
ATOM 2903 C C . GLY A 1 380 ? -23.410 7.616 33.339 1.00 96.75 380 GLY A C 1
ATOM 2904 O O . GLY A 1 380 ? -22.484 8.408 33.506 1.00 96.75 380 GLY A O 1
ATOM 2905 N N . LEU A 1 381 ? -23.294 6.308 33.589 1.00 98.12 381 LEU A N 1
ATOM 2906 C CA . LEU A 1 381 ? -22.070 5.684 34.106 1.00 98.12 381 LEU A CA 1
ATOM 2907 C C . LEU A 1 381 ? -20.890 5.820 33.132 1.00 98.12 381 LEU A C 1
ATOM 2909 O O . LEU A 1 381 ? -19.792 6.195 33.541 1.00 98.12 381 LEU A O 1
ATOM 2913 N N . LEU A 1 382 ? -21.116 5.565 31.840 1.00 98.25 382 LEU A N 1
ATOM 2914 C CA . LEU A 1 382 ? -20.087 5.690 30.802 1.00 98.25 382 LEU A CA 1
ATOM 2915 C C . LEU A 1 382 ? -19.621 7.141 30.626 1.00 98.25 382 LEU A C 1
ATOM 2917 O O . LEU A 1 382 ? -18.420 7.399 30.561 1.00 98.25 382 LEU A O 1
ATOM 2921 N N . LEU A 1 383 ? -20.550 8.100 30.595 1.00 98.25 383 LEU A N 1
ATOM 2922 C CA . LEU A 1 383 ? -20.224 9.526 30.504 1.00 98.25 383 LEU A CA 1
ATOM 2923 C C . LEU A 1 383 ? -19.439 10.004 31.729 1.00 98.25 383 LEU A C 1
ATOM 2925 O O . LEU A 1 383 ? -18.452 10.726 31.576 1.00 98.25 383 LEU A O 1
ATOM 2929 N N . ALA A 1 384 ? -19.834 9.572 32.931 1.00 98.44 384 ALA A N 1
ATOM 2930 C CA . ALA A 1 384 ? -19.107 9.878 34.159 1.00 98.44 384 ALA A CA 1
ATOM 2931 C C . ALA A 1 384 ? -17.675 9.322 34.115 1.00 98.44 384 ALA A C 1
ATOM 2933 O O . ALA A 1 384 ? -16.728 10.047 34.418 1.00 98.44 384 ALA A O 1
ATOM 2934 N N . LEU A 1 385 ? -17.501 8.074 33.664 1.00 98.75 385 LEU A N 1
ATOM 2935 C CA . LEU A 1 385 ? -16.182 7.456 33.541 1.00 98.75 385 LEU A CA 1
ATOM 2936 C C . LEU A 1 385 ? -15.312 8.132 32.468 1.00 98.75 385 LEU A C 1
ATOM 2938 O O . LEU A 1 385 ? -14.123 8.348 32.689 1.00 98.75 385 LEU A O 1
ATOM 2942 N N . ALA A 1 386 ? -15.884 8.522 31.326 1.00 98.62 386 ALA A N 1
ATOM 2943 C CA . ALA A 1 386 ? -15.164 9.258 30.284 1.00 98.62 386 ALA A CA 1
ATOM 2944 C C . ALA A 1 386 ? -14.698 10.652 30.764 1.00 98.62 386 ALA A C 1
ATOM 2946 O O . ALA A 1 386 ? -13.612 11.124 30.396 1.00 98.62 386 ALA A O 1
ATOM 2947 N N . ALA A 1 387 ? -15.495 11.305 31.615 1.00 98.38 387 ALA A N 1
ATOM 2948 C CA . ALA A 1 387 ? -15.190 12.609 32.201 1.00 98.38 387 ALA A CA 1
ATOM 2949 C C . ALA A 1 387 ? -14.182 12.553 33.369 1.00 98.38 387 ALA A C 1
ATOM 2951 O O . ALA A 1 387 ? -13.552 13.570 33.671 1.00 98.38 387 ALA A O 1
ATOM 2952 N N . ASP A 1 388 ? -13.997 11.395 34.012 1.00 98.19 388 ASP A N 1
ATOM 2953 C CA . ASP A 1 388 ? -13.145 11.247 35.196 1.00 98.19 388 ASP A CA 1
ATOM 2954 C C . ASP A 1 388 ? -11.647 11.338 34.853 1.00 98.19 388 ASP A C 1
ATOM 2956 O O . ASP A 1 388 ? -11.012 10.388 34.392 1.00 98.19 388 ASP A O 1
ATOM 2960 N N . LYS A 1 389 ? -11.053 12.504 35.126 1.00 97.69 389 LYS A N 1
ATOM 2961 C CA . LYS A 1 389 ? -9.637 12.804 34.855 1.00 97.69 389 LYS A CA 1
ATOM 2962 C C . LYS A 1 389 ? -8.661 12.019 35.735 1.00 97.69 389 LYS A C 1
ATOM 2964 O O . LYS A 1 389 ? -7.473 12.006 35.426 1.00 97.69 389 LYS A O 1
ATOM 2969 N N . SER A 1 390 ? -9.132 11.383 36.811 1.00 97.56 390 SER A N 1
ATOM 2970 C CA . SER A 1 390 ? -8.294 10.526 37.658 1.00 97.56 390 SER A CA 1
ATOM 2971 C C . SER A 1 390 ? -8.000 9.167 37.016 1.00 97.56 390 SER A C 1
ATOM 2973 O O . SER A 1 390 ? -7.121 8.441 37.482 1.00 97.56 390 SER A O 1
ATOM 2975 N N . LYS A 1 391 ? -8.724 8.811 35.946 1.00 98.19 391 LYS A N 1
ATOM 2976 C CA . LYS A 1 391 ? -8.586 7.529 35.254 1.00 98.19 391 LYS A CA 1
ATOM 2977 C C . LYS A 1 391 ? -7.608 7.603 34.081 1.00 98.19 391 LYS A C 1
ATOM 2979 O O . LYS A 1 391 ? -7.500 8.650 33.435 1.00 98.19 391 LYS A O 1
ATOM 2984 N N . PRO A 1 392 ? -6.936 6.483 33.747 1.00 97.62 392 PRO A N 1
ATOM 2985 C CA . PRO A 1 392 ? -6.109 6.391 32.549 1.00 97.62 392 PRO A CA 1
ATOM 2986 C C . PRO A 1 392 ? -6.886 6.761 31.283 1.00 97.62 392 PRO A C 1
ATOM 2988 O O . PRO A 1 392 ? -8.072 6.454 31.147 1.00 97.62 392 PRO A O 1
ATOM 2991 N N . LEU A 1 393 ? -6.203 7.371 30.315 1.00 97.81 393 LEU A N 1
ATOM 2992 C CA . LEU A 1 393 ? -6.837 7.826 29.076 1.00 97.81 393 LEU A CA 1
ATOM 2993 C C . LEU A 1 393 ? -7.506 6.677 28.298 1.00 97.81 393 LEU A C 1
ATOM 2995 O O . LEU A 1 393 ? -8.625 6.846 27.824 1.00 97.81 393 LEU A O 1
ATOM 2999 N N . ALA A 1 394 ? -6.882 5.496 28.240 1.00 97.94 394 ALA A N 1
ATOM 3000 C CA . ALA A 1 394 ? -7.448 4.308 27.593 1.00 97.94 394 ALA A CA 1
ATOM 3001 C C . ALA A 1 394 ? -8.797 3.870 28.199 1.00 97.94 394 ALA A C 1
ATOM 3003 O O . ALA A 1 394 ? -9.721 3.519 27.468 1.00 97.94 394 ALA A O 1
ATOM 3004 N N . THR A 1 395 ? -8.945 3.945 29.526 1.00 98.56 395 THR A N 1
ATOM 3005 C CA . THR A 1 395 ? -10.215 3.677 30.222 1.00 98.56 395 THR A CA 1
ATOM 3006 C C . THR A 1 395 ? -11.283 4.688 29.826 1.00 98.56 395 THR A C 1
ATOM 3008 O O . THR A 1 395 ? -12.408 4.319 29.488 1.00 98.56 395 THR A O 1
ATOM 3011 N N . ARG A 1 396 ? -10.923 5.974 29.821 1.00 98.62 396 ARG A N 1
ATOM 3012 C CA . ARG A 1 396 ? -11.843 7.061 29.466 1.00 98.62 396 ARG A CA 1
ATOM 3013 C C . ARG A 1 396 ? -12.300 6.961 28.008 1.00 98.62 396 ARG A C 1
ATOM 3015 O O . ARG A 1 396 ? -13.465 7.208 27.718 1.00 98.62 396 ARG A O 1
ATOM 3022 N N . ILE A 1 397 ? -11.405 6.555 27.107 1.00 98.38 397 ILE A N 1
ATOM 3023 C CA . ILE A 1 397 ? -11.699 6.313 25.689 1.00 98.38 397 ILE A CA 1
ATOM 3024 C C . ILE A 1 397 ? -12.610 5.096 25.505 1.00 98.38 397 ILE A C 1
ATOM 3026 O O . ILE A 1 397 ? -13.570 5.174 24.742 1.00 98.38 397 ILE A O 1
ATOM 3030 N N . ALA A 1 398 ? -12.374 3.999 26.230 1.00 98.56 398 ALA A N 1
ATOM 3031 C CA . ALA A 1 398 ? -13.274 2.847 26.200 1.00 98.56 398 ALA A CA 1
ATOM 3032 C C . ALA A 1 398 ? -14.696 3.234 26.645 1.00 98.56 398 ALA A C 1
ATOM 3034 O O . ALA A 1 398 ? -15.674 2.836 26.011 1.00 98.56 398 ALA A O 1
ATOM 3035 N N . ALA A 1 399 ? -14.823 4.078 27.672 1.00 98.56 399 ALA A N 1
ATOM 3036 C CA . ALA A 1 399 ? -16.115 4.600 28.109 1.00 98.56 399 ALA A CA 1
ATOM 3037 C C . ALA A 1 399 ? -16.757 5.544 27.072 1.00 98.56 399 ALA A C 1
ATOM 3039 O O . ALA A 1 399 ? -17.935 5.386 26.749 1.00 98.56 399 ALA A O 1
ATOM 3040 N N . LEU A 1 400 ? -15.976 6.468 26.490 1.00 98.50 400 LEU A N 1
ATOM 3041 C CA . LEU A 1 400 ? -16.404 7.362 25.405 1.00 98.50 400 LEU A CA 1
ATOM 3042 C C . LEU A 1 400 ? -16.981 6.579 24.222 1.00 98.50 400 LEU A C 1
ATOM 3044 O O . LEU A 1 400 ? -18.064 6.900 23.740 1.00 98.50 400 LEU A O 1
ATOM 3048 N N . TYR A 1 401 ? -16.281 5.546 23.757 1.00 97.88 401 TYR A N 1
ATOM 3049 C CA . TYR A 1 401 ? -16.767 4.739 22.643 1.00 97.88 401 TYR A CA 1
ATOM 3050 C C . TYR A 1 401 ? -17.936 3.827 23.032 1.00 97.88 401 TYR A C 1
ATOM 3052 O O . TYR A 1 401 ? -18.785 3.554 22.188 1.00 97.88 401 TYR A O 1
ATOM 3060 N N . GLY A 1 402 ? -18.061 3.444 24.307 1.00 96.44 402 GLY A N 1
ATOM 3061 C CA . GLY A 1 402 ? -19.244 2.744 24.816 1.00 96.44 402 GLY A CA 1
ATOM 3062 C C . GLY A 1 402 ? -20.529 3.579 24.727 1.00 96.44 402 GLY A C 1
ATOM 3063 O O . GLY A 1 402 ? -21.616 3.020 24.584 1.00 96.44 402 GLY A O 1
ATOM 3064 N N . VAL A 1 403 ? -20.423 4.914 24.780 1.00 95.44 403 VAL A N 1
ATOM 3065 C CA . VAL A 1 403 ? -21.569 5.823 24.607 1.00 95.44 403 VAL A CA 1
ATOM 3066 C C . VAL A 1 403 ? -21.732 6.313 23.165 1.00 95.44 403 VAL A C 1
ATOM 3068 O O . VAL A 1 403 ? -22.858 6.385 22.670 1.00 95.44 403 VAL A O 1
ATOM 3071 N N . SER A 1 404 ? -20.643 6.629 22.458 1.00 94.50 404 SER A N 1
ATOM 3072 C CA . SER A 1 404 ? -20.721 7.230 21.119 1.00 94.50 404 SER A CA 1
ATOM 3073 C C . SER A 1 404 ? -21.166 6.248 20.036 1.00 94.50 404 SER A C 1
ATOM 3075 O O . SER A 1 404 ? -21.879 6.648 19.117 1.00 94.50 404 SER A O 1
ATOM 3077 N N . GLN A 1 405 ? -20.836 4.957 20.166 1.00 93.12 405 GLN A N 1
ATOM 3078 C CA . GLN A 1 405 ? -21.254 3.925 19.209 1.00 93.12 405 GLN A CA 1
ATOM 3079 C C . GLN A 1 405 ? -22.780 3.783 19.112 1.00 93.12 405 GLN A C 1
ATOM 3081 O O . GLN A 1 405 ? -23.303 3.399 18.067 1.00 93.12 405 GLN A O 1
ATOM 3086 N N . ARG A 1 406 ? -23.515 4.180 20.158 1.00 86.44 406 ARG A N 1
ATOM 3087 C CA . ARG A 1 406 ? -24.984 4.194 20.149 1.00 86.44 406 ARG A CA 1
ATOM 3088 C C . ARG A 1 406 ? -25.570 5.241 19.185 1.00 86.44 406 ARG A C 1
ATOM 3090 O O . ARG A 1 406 ? -26.723 5.109 18.799 1.00 86.44 406 ARG A O 1
ATOM 3097 N N . ASN A 1 407 ? -24.777 6.220 18.731 1.00 80.31 407 ASN A N 1
ATOM 3098 C CA . ASN A 1 407 ? -25.184 7.235 17.744 1.00 80.31 407 ASN A CA 1
ATOM 3099 C C . ASN A 1 407 ? -24.936 6.831 16.283 1.00 80.31 407 ASN A C 1
ATOM 3101 O O . ASN A 1 407 ? -25.243 7.614 15.384 1.00 80.31 407 ASN A O 1
ATOM 3105 N N . VAL A 1 408 ? -24.324 5.673 16.015 1.00 78.56 408 VAL A N 1
ATOM 3106 C CA . VAL A 1 408 ? -23.887 5.307 14.655 1.00 78.56 408 VAL A CA 1
ATOM 3107 C C . VAL A 1 408 ? -25.087 5.020 13.754 1.00 78.56 408 VAL A C 1
ATOM 3109 O O . VAL A 1 408 ? -25.171 5.581 12.663 1.00 78.56 408 VAL A O 1
ATOM 3112 N N . GLY A 1 409 ? -26.023 4.181 14.211 1.00 73.81 409 GLY A N 1
ATOM 3113 C CA . GLY A 1 409 ? -27.206 3.791 13.437 1.00 73.81 409 GLY A CA 1
ATOM 3114 C C . GLY A 1 409 ? -28.283 4.878 13.407 1.00 73.81 409 GLY A C 1
ATOM 3115 O O . GLY A 1 409 ? -28.620 5.393 12.342 1.00 73.81 409 GLY A O 1
ATOM 3116 N N . ALA A 1 410 ? -28.798 5.247 14.583 1.00 74.69 410 ALA A N 1
ATOM 3117 C CA . ALA A 1 410 ? -29.803 6.293 14.758 1.00 74.69 410 ALA A CA 1
ATOM 3118 C C . ALA A 1 410 ? -29.239 7.382 15.687 1.00 74.69 410 ALA A C 1
ATOM 3120 O O . ALA A 1 410 ? -29.076 7.131 16.881 1.00 74.69 410 ALA A O 1
ATOM 3121 N N . PRO A 1 411 ? -28.883 8.568 15.167 1.00 78.56 411 PRO A N 1
ATOM 3122 C CA . PRO A 1 411 ? -28.262 9.600 15.987 1.00 78.56 411 PRO A CA 1
ATOM 3123 C C . PRO A 1 411 ? -29.264 10.212 16.982 1.00 78.56 411 PRO A C 1
ATOM 3125 O O . PRO A 1 411 ? -30.352 10.630 16.593 1.00 78.56 411 PRO A O 1
ATOM 3128 N N . ASP A 1 412 ? -28.870 10.298 18.256 1.00 85.44 412 ASP A N 1
ATOM 3129 C CA . ASP A 1 412 ? -29.611 10.964 19.337 1.00 85.44 412 ASP A CA 1
ATOM 3130 C C . ASP A 1 412 ? -28.950 12.317 19.650 1.00 85.44 412 ASP A C 1
ATOM 3132 O O . ASP A 1 412 ? -27.801 12.370 20.094 1.00 85.44 412 ASP A O 1
ATOM 3136 N N . GLU A 1 413 ? -29.668 13.425 19.433 1.00 88.25 413 GLU A N 1
ATOM 3137 C CA . GLU A 1 413 ? -29.165 14.783 19.689 1.00 88.25 413 GLU A CA 1
ATOM 3138 C C . GLU A 1 413 ? -28.720 14.991 21.144 1.00 88.25 413 GLU A C 1
ATOM 3140 O O . GLU A 1 413 ? -27.704 15.649 21.395 1.00 88.25 413 GLU A O 1
ATOM 3145 N N . ALA A 1 414 ? -29.442 14.419 22.114 1.00 90.69 414 ALA A N 1
ATOM 3146 C CA . ALA A 1 414 ? -29.091 14.543 23.524 1.00 90.69 414 ALA A CA 1
ATOM 3147 C C . ALA A 1 414 ? -27.769 13.824 23.815 1.00 90.69 414 ALA A C 1
ATOM 3149 O O . ALA A 1 414 ? -26.907 14.358 24.520 1.00 90.69 414 ALA A O 1
ATOM 3150 N N . ASN A 1 415 ? -27.578 12.646 23.218 1.00 90.94 415 ASN A N 1
ATOM 3151 C CA . ASN A 1 415 ? -26.346 11.883 23.348 1.00 90.94 415 ASN A CA 1
ATOM 3152 C C . ASN A 1 415 ? -25.170 12.556 22.619 1.00 90.94 415 ASN A C 1
ATOM 3154 O O . ASN A 1 415 ? -24.083 12.661 23.184 1.00 90.94 415 ASN A O 1
ATOM 3158 N N . ILE A 1 416 ? -25.379 13.082 21.407 1.00 92.88 416 ILE A N 1
ATOM 3159 C CA . ILE A 1 416 ? -24.375 13.873 20.672 1.00 92.88 416 ILE A CA 1
ATOM 3160 C C . ILE A 1 416 ? -23.924 15.068 21.511 1.00 92.88 416 ILE A C 1
ATOM 3162 O O . ILE A 1 416 ? -22.724 15.297 21.659 1.00 92.88 416 ILE A O 1
ATOM 3166 N N . LYS A 1 417 ? -24.865 15.804 22.115 1.00 94.25 417 LYS A N 1
ATOM 3167 C CA . LYS A 1 417 ? -24.557 16.942 22.989 1.00 94.25 417 LYS A CA 1
ATOM 3168 C C . LYS A 1 417 ? -23.756 16.520 24.224 1.00 94.25 417 LYS A C 1
ATOM 3170 O O . LYS A 1 417 ? -22.806 17.211 24.590 1.00 94.25 417 LYS A O 1
ATOM 3175 N N . ALA A 1 418 ? -24.115 15.400 24.853 1.00 95.00 418 ALA A N 1
ATOM 3176 C CA . ALA A 1 418 ? -23.401 14.874 26.015 1.00 95.00 418 ALA A CA 1
ATOM 3177 C C . ALA A 1 418 ? -21.964 14.450 25.666 1.00 95.00 418 ALA A C 1
ATOM 3179 O O . ALA A 1 418 ? -21.026 14.818 26.372 1.00 95.00 418 ALA A O 1
ATOM 3180 N N . VAL A 1 419 ? -21.776 13.749 24.544 1.00 96.56 419 VAL A N 1
ATOM 3181 C CA . VAL A 1 419 ? -20.448 13.376 24.035 1.00 96.56 419 VAL A CA 1
ATOM 3182 C C . VAL A 1 419 ? -19.636 14.621 23.662 1.00 96.56 419 VAL A C 1
ATOM 3184 O O . VAL A 1 419 ? -18.478 14.731 24.054 1.00 96.56 419 VAL A O 1
ATOM 3187 N N . ALA A 1 420 ? -20.239 15.602 22.984 1.00 96.62 420 ALA A N 1
ATOM 3188 C CA . ALA A 1 420 ? -19.576 16.852 22.609 1.00 96.62 420 ALA A CA 1
ATOM 3189 C C . ALA A 1 420 ? -19.092 17.664 23.820 1.00 96.62 420 ALA A C 1
ATOM 3191 O O . ALA A 1 420 ? -18.049 18.311 23.741 1.00 96.62 420 ALA A O 1
ATOM 3192 N N . ALA A 1 421 ? -19.787 17.603 24.960 1.00 96.69 421 ALA A N 1
ATOM 3193 C CA . ALA A 1 421 ? -19.361 18.285 26.183 1.00 96.69 421 ALA A CA 1
ATOM 3194 C C . ALA A 1 421 ? -17.995 17.787 26.704 1.00 96.69 421 ALA A C 1
ATOM 3196 O O . ALA A 1 421 ? -17.230 18.568 27.282 1.00 96.69 421 ALA A O 1
ATOM 3197 N N . LEU A 1 422 ? -17.642 16.521 26.444 1.00 97.81 422 LEU A N 1
ATOM 3198 C CA . LEU A 1 422 ? -16.342 15.947 26.815 1.00 97.81 422 LEU A CA 1
ATOM 3199 C C . LEU A 1 422 ? -15.173 16.593 26.053 1.00 97.81 422 LEU A C 1
ATOM 3201 O O . LEU A 1 422 ? -14.047 16.586 26.545 1.00 97.81 422 LEU A O 1
ATOM 3205 N N . ALA A 1 423 ? -15.427 17.203 24.889 1.00 97.12 423 ALA A N 1
ATOM 3206 C CA . ALA A 1 423 ? -14.405 17.864 24.075 1.00 97.12 423 ALA A CA 1
ATOM 3207 C C . ALA A 1 423 ? -13.809 19.127 24.720 1.00 97.12 423 ALA A C 1
ATOM 3209 O O . ALA A 1 423 ? -12.860 19.692 24.181 1.00 97.12 423 ALA A O 1
ATOM 3210 N N . SER A 1 424 ? -14.359 19.583 25.849 1.00 95.06 424 SER A N 1
ATOM 3211 C CA . SER A 1 424 ? -13.776 20.661 26.654 1.00 95.06 424 SER A CA 1
ATOM 3212 C C . SER A 1 424 ? -12.470 20.256 27.350 1.00 95.06 424 SER A C 1
ATOM 3214 O O . SER A 1 424 ? -11.689 21.128 27.724 1.00 95.06 424 SER A O 1
ATOM 3216 N N . GLU A 1 425 ? -12.205 18.953 27.500 1.00 96.50 425 GLU A N 1
ATOM 3217 C CA . GLU A 1 425 ? -10.989 18.433 28.122 1.00 96.50 425 GLU A CA 1
ATOM 3218 C C . GLU A 1 425 ? -9.932 18.057 27.062 1.00 96.50 425 GLU A C 1
ATOM 3220 O O . GLU A 1 425 ? -10.148 17.100 26.309 1.00 96.50 425 GLU A O 1
ATOM 3225 N N . PRO A 1 426 ? -8.755 18.718 27.026 1.00 96.31 426 PRO A N 1
ATOM 3226 C CA . PRO A 1 426 ? -7.777 18.546 25.944 1.00 96.31 426 PRO A CA 1
ATOM 3227 C C . PRO A 1 426 ? -7.313 17.104 25.709 1.00 96.31 426 PRO A C 1
ATOM 3229 O O . PRO A 1 426 ? -7.161 16.684 24.567 1.00 96.31 426 PRO A O 1
ATOM 3232 N N . ALA A 1 427 ? -7.125 16.317 26.774 1.00 96.62 427 ALA A N 1
ATOM 3233 C CA . ALA A 1 427 ? -6.602 14.953 26.660 1.00 96.62 427 ALA A CA 1
ATOM 3234 C C . ALA A 1 427 ? -7.549 13.985 25.924 1.00 96.62 427 ALA A C 1
ATOM 3236 O O . ALA A 1 427 ? -7.080 13.042 25.291 1.00 96.62 427 ALA A O 1
ATOM 3237 N N . ILE A 1 428 ? -8.871 14.197 26.011 1.00 98.00 428 ILE A N 1
ATOM 3238 C CA . ILE A 1 428 ? -9.875 13.327 25.373 1.00 98.00 428 ILE A CA 1
ATOM 3239 C C . ILE A 1 428 ? -10.478 13.950 24.106 1.00 98.00 428 ILE A C 1
ATOM 3241 O O . ILE A 1 428 ? -11.013 13.232 23.263 1.00 98.00 428 ILE A O 1
ATOM 3245 N N . GLN A 1 429 ? -10.354 15.271 23.940 1.00 98.31 429 GLN A N 1
ATOM 3246 C CA . GLN A 1 429 ? -10.857 16.031 22.798 1.00 98.31 429 GLN A CA 1
ATOM 3247 C C . GLN A 1 429 ? -10.596 15.384 21.421 1.00 98.31 429 GLN A C 1
ATOM 3249 O O . GLN A 1 429 ? -11.573 15.220 20.687 1.00 98.31 429 GLN A O 1
ATOM 3254 N N . PRO A 1 430 ? -9.371 14.951 21.047 1.00 98.12 430 PRO A N 1
ATOM 3255 C CA . PRO A 1 430 ? -9.139 14.336 19.735 1.00 98.12 430 PRO A CA 1
ATOM 3256 C C . PRO A 1 430 ? -10.000 13.087 19.495 1.00 98.12 430 PRO A C 1
ATOM 3258 O O . PRO A 1 430 ? -10.441 12.848 18.372 1.00 98.12 430 PRO A O 1
ATOM 3261 N N . TYR A 1 431 ? -10.278 12.302 20.534 1.00 98.25 431 TYR A N 1
ATOM 3262 C CA . TYR A 1 431 ? -11.088 11.085 20.435 1.00 98.25 431 TYR A CA 1
ATOM 3263 C C . TYR A 1 431 ? -12.582 11.402 20.380 1.00 98.25 431 TYR A C 1
ATOM 3265 O O . TYR A 1 431 ? -13.325 10.737 19.665 1.00 98.25 431 TYR A O 1
ATOM 3273 N N . VAL A 1 432 ? -13.022 12.457 21.075 1.00 98.44 432 VAL A N 1
ATOM 3274 C CA . VAL A 1 432 ? -14.401 12.960 20.976 1.00 98.44 432 VAL A CA 1
ATOM 3275 C C . VAL A 1 432 ? -14.701 13.430 19.551 1.00 98.44 432 VAL A C 1
ATOM 3277 O O . VAL A 1 432 ? -15.763 13.119 19.016 1.00 98.44 432 VAL A O 1
ATOM 3280 N N . LEU A 1 433 ? -13.756 14.128 18.911 1.00 98.06 433 LEU A N 1
ATOM 3281 C CA . LEU A 1 433 ? -13.898 14.597 17.529 1.00 98.06 433 LEU A CA 1
ATOM 3282 C C . LEU A 1 433 ? -14.036 13.434 16.532 1.00 98.06 433 LEU A C 1
ATOM 3284 O O . LEU A 1 433 ? -14.906 13.493 15.665 1.00 98.06 433 LEU A O 1
ATOM 3288 N N . LEU A 1 434 ? -13.249 12.359 16.679 1.00 95.62 434 LEU A N 1
ATOM 3289 C CA . LEU A 1 434 ? -13.402 11.152 15.849 1.00 95.62 434 LEU A CA 1
ATOM 3290 C C . LEU A 1 434 ? -14.724 10.426 16.118 1.00 95.62 434 LEU A C 1
ATOM 3292 O O . LEU A 1 434 ? -15.438 10.096 15.175 1.00 95.62 434 LEU A O 1
ATOM 3296 N N . ALA A 1 435 ? -15.078 10.230 17.391 1.00 96.38 435 ALA A N 1
ATOM 3297 C CA . ALA A 1 435 ? -16.319 9.572 17.793 1.00 96.38 435 ALA A CA 1
ATOM 3298 C C . ALA A 1 435 ? -17.566 10.280 17.231 1.00 96.38 435 ALA A C 1
ATOM 3300 O O . ALA A 1 435 ? -18.500 9.636 16.751 1.00 96.38 435 ALA A O 1
ATOM 3301 N N . LEU A 1 436 ? -17.575 11.614 17.253 1.00 95.12 436 LEU A N 1
ATOM 3302 C CA . LEU A 1 436 ? -18.644 12.407 16.648 1.00 95.12 436 LEU A CA 1
ATOM 3303 C C . LEU A 1 436 ? -18.562 12.415 15.120 1.00 95.12 436 LEU A C 1
ATOM 3305 O O . LEU A 1 436 ? -19.596 12.377 14.463 1.00 95.12 436 LEU A O 1
ATOM 3309 N N . GLY A 1 437 ? -17.356 12.371 14.551 1.00 93.81 437 GLY A N 1
ATOM 3310 C CA . GLY A 1 437 ? -17.138 12.154 13.120 1.00 93.81 437 GLY A CA 1
ATOM 3311 C C . GLY A 1 437 ? -17.818 10.890 12.575 1.00 93.81 437 GLY A C 1
ATOM 3312 O O . GLY A 1 437 ? -18.244 10.881 11.422 1.00 93.81 437 GLY A O 1
ATOM 3313 N N . ASP A 1 438 ? -17.989 9.866 13.414 1.00 92.00 438 ASP A N 1
ATOM 3314 C CA . ASP A 1 438 ? -18.619 8.585 13.065 1.00 92.00 438 ASP A CA 1
ATOM 3315 C C . ASP A 1 438 ? -20.113 8.493 13.456 1.00 92.00 438 ASP A C 1
ATOM 3317 O O . ASP A 1 438 ? -20.751 7.461 13.237 1.00 92.00 438 ASP A O 1
ATOM 3321 N N . SER A 1 439 ? -20.697 9.560 14.015 1.00 91.25 439 SER A N 1
ATOM 3322 C CA . SER A 1 439 ? -22.119 9.599 14.388 1.00 91.25 439 SER A CA 1
ATOM 3323 C C . SER A 1 439 ? -23.032 9.754 13.165 1.00 91.25 439 SER A C 1
ATOM 3325 O O . SER A 1 439 ? -22.698 10.457 12.211 1.00 91.25 439 SER A O 1
ATOM 3327 N N . GLY A 1 440 ? -24.215 9.135 13.204 1.00 85.94 440 GLY A N 1
ATOM 3328 C CA . GLY A 1 440 ? -25.250 9.294 12.182 1.00 85.94 440 GLY A CA 1
ATOM 3329 C C . GLY A 1 440 ? -24.843 8.775 10.803 1.00 85.94 440 GLY A C 1
ATOM 3330 O O . GLY A 1 440 ? -24.954 9.499 9.815 1.00 85.94 440 GLY A O 1
ATOM 3331 N N . LEU A 1 441 ? -24.404 7.517 10.719 1.00 83.88 441 LEU A N 1
ATOM 3332 C CA . LEU A 1 441 ? -23.881 6.882 9.507 1.00 83.88 441 LEU A CA 1
ATOM 3333 C C . LEU A 1 441 ? -24.823 7.024 8.294 1.00 83.88 441 LEU A C 1
ATOM 3335 O O . LEU A 1 441 ? -24.365 7.284 7.184 1.00 83.88 441 LEU A O 1
ATOM 3339 N N . ALA A 1 442 ? -26.136 6.867 8.469 1.00 75.94 442 ALA A N 1
ATOM 3340 C CA . ALA A 1 442 ? -27.101 7.067 7.383 1.00 75.94 442 ALA A CA 1
ATOM 3341 C C . ALA A 1 442 ? -27.318 8.558 7.049 1.00 75.94 442 ALA A C 1
ATOM 3343 O O . ALA A 1 442 ? -27.434 8.927 5.880 1.00 75.94 442 ALA A O 1
ATOM 3344 N N . ALA A 1 443 ? -27.336 9.423 8.066 1.00 75.69 443 ALA A N 1
ATOM 3345 C CA . ALA A 1 443 ? -27.579 10.857 7.913 1.00 75.69 443 ALA A CA 1
ATOM 3346 C C . ALA A 1 443 ? -26.418 11.571 7.194 1.00 75.69 443 ALA A C 1
ATOM 3348 O O . ALA A 1 443 ? -26.657 12.421 6.331 1.00 75.69 443 ALA A O 1
ATOM 3349 N N . ARG A 1 444 ? -25.166 11.168 7.461 1.00 79.06 444 ARG A N 1
ATOM 3350 C CA . ARG A 1 444 ? -23.976 11.729 6.799 1.00 79.06 444 ARG A CA 1
ATOM 3351 C C . ARG A 1 444 ? -23.941 11.470 5.288 1.00 79.06 444 ARG A C 1
ATOM 3353 O O . ARG A 1 444 ? -23.460 12.326 4.553 1.00 79.06 444 ARG A O 1
ATOM 3360 N N . GLU A 1 445 ? -24.487 10.354 4.790 1.00 73.56 445 GLU A N 1
ATOM 3361 C CA . GLU A 1 445 ? -24.564 10.111 3.330 1.00 73.56 445 GLU A CA 1
ATOM 3362 C C . GLU A 1 445 ? -25.545 11.047 2.640 1.00 73.56 445 GLU A C 1
ATOM 3364 O O . GLU A 1 445 ? -25.365 11.401 1.480 1.00 73.56 445 GLU A O 1
ATOM 3369 N N . GLN A 1 446 ? -26.565 11.484 3.374 1.00 73.25 446 GLN A N 1
ATOM 3370 C CA . GLN A 1 446 ? -27.538 12.466 2.909 1.00 73.25 446 GLN A CA 1
ATOM 3371 C C . GLN A 1 446 ? -27.065 13.907 3.161 1.00 73.25 446 GLN A C 1
ATOM 3373 O O . GLN A 1 446 ? -27.871 14.831 3.067 1.00 73.25 446 GLN A O 1
ATOM 3378 N N . ALA A 1 447 ? -25.784 14.101 3.514 1.00 74.31 447 ALA A N 1
ATOM 3379 C CA . ALA A 1 447 ? -25.186 15.386 3.882 1.00 74.31 447 ALA A CA 1
ATOM 3380 C C . ALA A 1 447 ? -25.952 16.130 4.999 1.00 74.31 447 ALA A C 1
ATOM 3382 O O . ALA A 1 447 ? -26.017 17.359 5.020 1.00 74.31 447 ALA A O 1
ATOM 3383 N N . ARG A 1 448 ? -26.547 15.386 5.942 1.00 74.81 448 ARG A N 1
ATOM 3384 C CA . ARG A 1 448 ? -27.235 15.922 7.125 1.00 74.81 448 ARG A CA 1
ATOM 3385 C C . ARG A 1 448 ? -26.431 15.578 8.377 1.00 74.81 448 ARG A C 1
ATOM 3387 O O . ARG A 1 448 ? -26.601 14.504 8.945 1.00 74.81 448 ARG A O 1
ATOM 3394 N N . SER A 1 449 ? -25.548 16.485 8.795 1.00 81.06 449 SER A N 1
ATOM 3395 C CA . SER A 1 449 ? -24.808 16.357 10.058 1.00 81.06 449 SER A CA 1
ATOM 3396 C C . SER A 1 449 ? -25.618 16.931 11.220 1.00 81.06 449 SER A C 1
ATOM 3398 O O . SER A 1 449 ? -26.116 18.054 11.145 1.00 81.06 449 SER A O 1
ATOM 3400 N N . LEU A 1 450 ? -25.714 16.168 12.310 1.00 83.06 450 LEU A N 1
ATOM 3401 C CA . LEU A 1 450 ? -26.241 16.634 13.600 1.00 83.06 450 LEU A CA 1
ATOM 3402 C C . LEU A 1 450 ? -25.123 17.105 14.543 1.00 83.06 450 LEU A C 1
ATOM 3404 O O . LEU A 1 450 ? -25.388 17.574 15.649 1.00 83.06 450 LEU A O 1
ATOM 3408 N N . VAL A 1 451 ? -23.862 16.979 14.122 1.00 91.12 451 VAL A N 1
ATOM 3409 C CA . VAL A 1 451 ? -22.704 17.399 14.909 1.00 91.12 451 VAL A CA 1
ATOM 3410 C C . VAL A 1 451 ? -22.430 18.884 14.649 1.00 91.12 451 VAL A C 1
ATOM 3412 O O . VAL A 1 451 ? -22.258 19.276 13.493 1.00 91.12 451 VAL A O 1
ATOM 3415 N N . PRO A 1 452 ? -22.338 19.732 15.691 1.00 90.94 452 PRO A N 1
ATOM 3416 C CA . PRO A 1 452 ? -22.072 21.156 15.509 1.00 90.94 452 PRO A CA 1
ATOM 3417 C C . PRO A 1 452 ? -20.731 21.423 14.811 1.00 90.94 452 PRO A C 1
ATOM 3419 O O . PRO A 1 452 ? -19.671 21.080 15.334 1.00 90.94 452 PRO A O 1
ATOM 3422 N N . ALA A 1 453 ? -20.757 2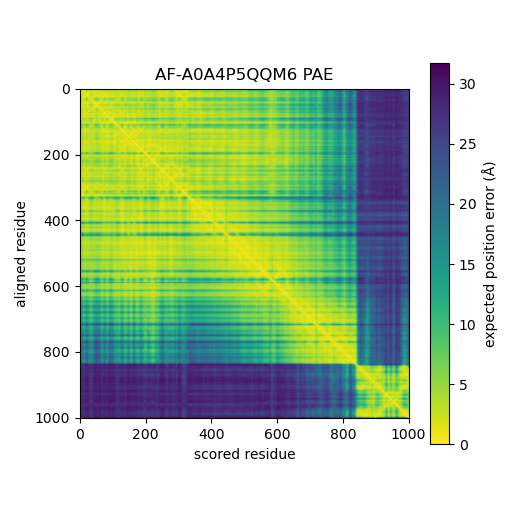2.125 13.673 1.00 94.69 453 ALA A N 1
ATOM 3423 C CA . ALA A 1 453 ? -19.549 22.511 12.931 1.00 94.69 453 ALA A CA 1
ATOM 3424 C C . ALA A 1 453 ? -18.556 23.335 13.779 1.00 94.69 453 ALA A C 1
ATOM 3426 O O . ALA A 1 453 ? -17.340 23.234 13.609 1.00 94.69 453 ALA A O 1
ATOM 3427 N N . SER A 1 454 ? -19.060 24.113 14.743 1.00 95.88 454 SER A N 1
ATOM 3428 C CA . SER A 1 454 ? -18.239 24.887 15.683 1.00 95.88 454 SER A CA 1
ATOM 3429 C C . SER A 1 454 ? -17.276 24.020 16.497 1.00 95.88 454 SER A C 1
ATOM 3431 O O . SER A 1 454 ? -16.198 24.491 16.856 1.00 95.88 454 SER A O 1
ATOM 3433 N N . LEU A 1 455 ? -17.623 22.753 16.744 1.00 96.44 455 LEU A N 1
ATOM 3434 C CA . LEU A 1 455 ? -16.772 21.816 17.466 1.00 96.44 455 LEU A CA 1
ATOM 3435 C C . LEU A 1 455 ? -15.510 21.475 16.665 1.00 96.44 455 LEU A C 1
ATOM 3437 O O . LEU A 1 455 ? -14.398 21.578 17.181 1.00 96.44 455 LEU A O 1
ATOM 3441 N N . PHE A 1 456 ? -15.676 21.125 15.387 1.00 98.06 456 PHE A N 1
ATOM 3442 C CA . PHE A 1 456 ? -14.550 20.858 14.496 1.00 98.06 456 PHE A CA 1
ATOM 3443 C C . PHE A 1 456 ? -13.736 22.131 14.233 1.00 98.06 456 PHE A C 1
ATOM 3445 O O . PHE A 1 456 ? -12.511 22.088 14.297 1.00 98.06 456 PHE A O 1
ATOM 3452 N N . SER A 1 457 ? -14.396 23.281 14.046 1.00 98.25 457 SER A N 1
ATOM 3453 C CA . SER A 1 457 ? -13.715 24.581 13.909 1.00 98.25 457 SER A CA 1
ATOM 3454 C C . SER A 1 457 ? -12.824 24.899 15.118 1.00 98.25 457 SER A C 1
ATOM 3456 O O . SER A 1 457 ? -11.704 25.381 14.953 1.00 98.25 457 SER A O 1
ATOM 3458 N N . ALA A 1 458 ? -13.284 24.605 16.340 1.00 97.94 458 ALA A N 1
ATOM 3459 C CA . ALA A 1 458 ? -12.476 24.767 17.548 1.00 97.94 458 ALA A CA 1
ATOM 3460 C C . ALA A 1 458 ? -11.293 23.784 17.585 1.00 97.94 458 ALA A C 1
ATOM 3462 O O . ALA A 1 458 ? -10.174 24.191 17.893 1.00 97.94 458 ALA A O 1
ATOM 3463 N N . GLY A 1 459 ? -11.514 22.518 17.214 1.00 98.31 459 GLY A N 1
ATOM 3464 C CA . GLY A 1 459 ? -10.461 21.502 17.148 1.00 98.31 459 GLY A CA 1
ATOM 3465 C C . GLY A 1 459 ? -9.344 21.843 16.154 1.00 98.31 459 GLY A C 1
ATOM 3466 O O . GLY A 1 459 ? -8.170 21.703 16.487 1.00 98.31 459 GLY A O 1
ATOM 3467 N N . MET A 1 460 ? -9.684 22.388 14.980 1.00 98.44 460 MET A N 1
ATOM 3468 C CA . MET A 1 460 ? -8.713 22.847 13.968 1.00 98.44 460 MET A CA 1
ATOM 3469 C C . MET A 1 460 ? -7.810 23.986 14.469 1.00 98.44 460 MET A C 1
ATOM 3471 O O . MET A 1 460 ? -6.714 24.174 13.952 1.00 98.44 460 MET A O 1
ATOM 3475 N N . LYS A 1 461 ? -8.242 24.728 15.497 1.00 97.44 461 LYS A N 1
ATOM 3476 C CA . LYS A 1 461 ? -7.488 25.831 16.120 1.00 97.44 461 LYS A CA 1
ATOM 3477 C C . LYS A 1 461 ? -6.676 25.386 17.344 1.00 97.44 461 LYS A C 1
ATOM 3479 O O . LYS A 1 461 ? -6.051 26.222 17.994 1.00 97.44 461 LYS A O 1
ATOM 3484 N N . SER A 1 462 ? -6.694 24.095 17.683 1.00 97.81 462 SER A N 1
ATOM 3485 C CA . SER A 1 462 ? -5.974 23.554 18.838 1.00 97.81 462 SER A CA 1
ATOM 3486 C C . SER A 1 462 ? -4.456 23.621 18.656 1.00 97.81 462 SER A C 1
ATOM 3488 O O . SER A 1 462 ? -3.924 23.413 17.563 1.00 97.81 462 SER A O 1
ATOM 3490 N N . SER A 1 463 ? -3.733 23.844 19.755 1.00 96.31 463 SER A N 1
ATOM 3491 C CA . SER A 1 463 ? -2.273 23.716 19.778 1.00 96.31 463 SER A CA 1
ATOM 3492 C C . SER A 1 463 ? -1.812 22.260 19.638 1.00 96.31 463 SER A C 1
ATOM 3494 O O . SER A 1 463 ? -0.708 22.017 19.149 1.00 96.31 463 SER A O 1
ATOM 3496 N N . ASP A 1 464 ? -2.657 21.286 19.992 1.00 97.75 464 ASP A N 1
ATOM 3497 C CA . ASP A 1 464 ? -2.359 19.863 19.841 1.00 97.75 464 ASP A CA 1
ATOM 3498 C C . ASP A 1 464 ? -2.596 19.375 18.401 1.00 97.75 464 ASP A C 1
ATOM 3500 O O . ASP A 1 464 ? -3.686 19.504 17.842 1.00 97.75 464 ASP A O 1
ATOM 3504 N N . ALA A 1 465 ? -1.564 18.775 17.805 1.00 98.38 465 ALA A N 1
ATOM 3505 C CA . ALA A 1 465 ? -1.566 18.355 16.405 1.00 98.38 465 ALA A CA 1
ATOM 3506 C C . ALA A 1 465 ? -2.583 17.237 16.102 1.00 98.38 465 ALA A C 1
ATOM 3508 O O . ALA A 1 465 ? -3.285 17.303 15.096 1.00 98.38 465 ALA A O 1
ATOM 3509 N N . GLN A 1 466 ? -2.736 16.239 16.978 1.00 97.69 466 GLN A N 1
ATOM 3510 C CA . GLN A 1 466 ? -3.735 15.176 16.782 1.00 97.69 466 GLN A CA 1
ATOM 3511 C C . GLN A 1 466 ? -5.162 15.713 16.884 1.00 97.69 466 GLN A C 1
ATOM 3513 O O . GLN A 1 466 ? -6.042 15.260 16.162 1.00 97.69 466 GLN A O 1
ATOM 3518 N N . THR A 1 467 ? -5.402 16.699 17.749 1.00 98.62 467 THR A N 1
ATOM 3519 C CA . THR A 1 467 ? -6.698 17.380 17.827 1.00 98.62 467 THR A CA 1
ATOM 3520 C C . THR A 1 467 ? -7.034 18.075 16.512 1.00 98.62 467 THR A C 1
ATOM 3522 O O . THR A 1 467 ? -8.146 17.900 16.013 1.00 98.62 467 THR A O 1
ATOM 3525 N N . ARG A 1 468 ? -6.079 18.804 15.914 1.00 98.69 468 ARG A N 1
ATOM 3526 C CA . ARG A 1 468 ? -6.276 19.418 14.591 1.00 98.69 468 ARG A CA 1
ATOM 3527 C C . ARG A 1 468 ? -6.551 18.364 13.519 1.00 98.69 468 ARG A C 1
ATOM 3529 O O . ARG A 1 468 ? -7.533 18.491 12.792 1.00 98.69 468 ARG A O 1
ATOM 3536 N N . LEU A 1 469 ? -5.748 17.297 13.474 1.00 98.69 469 LEU A N 1
ATOM 3537 C CA . LEU A 1 469 ? -5.917 16.188 12.529 1.00 98.69 469 LEU A CA 1
ATOM 3538 C C . LEU A 1 469 ? -7.312 15.552 12.637 1.00 98.69 469 LEU A C 1
ATOM 3540 O O . LEU A 1 469 ? -8.046 15.455 11.655 1.00 98.69 469 LEU A O 1
ATOM 3544 N N . ASN A 1 470 ? -7.714 15.179 13.850 1.00 98.56 470 ASN A N 1
ATOM 3545 C CA . ASN A 1 470 ? -8.990 14.519 14.101 1.00 98.56 470 ASN A CA 1
ATOM 3546 C C . ASN A 1 470 ? -10.185 15.448 13.857 1.00 98.56 470 ASN A C 1
ATOM 3548 O O . ASN A 1 470 ? -11.254 14.974 13.473 1.00 98.56 470 ASN A O 1
ATOM 3552 N N . ALA A 1 471 ? -10.016 16.763 14.030 1.00 98.69 471 ALA A N 1
ATOM 3553 C CA . ALA A 1 471 ? -11.027 17.742 13.648 1.00 98.69 471 ALA A CA 1
ATOM 3554 C C . ALA A 1 471 ? -11.259 17.763 12.130 1.00 98.69 471 ALA A C 1
ATOM 3556 O O . ALA A 1 471 ? -12.410 17.784 11.697 1.00 98.69 471 ALA A O 1
ATOM 3557 N N . VAL A 1 472 ? -10.186 17.709 11.329 1.00 98.75 472 VAL A N 1
ATOM 3558 C CA . VAL A 1 472 ? -10.265 17.622 9.859 1.00 98.75 472 VAL A CA 1
ATOM 3559 C C . VAL A 1 472 ? -10.932 16.318 9.429 1.00 98.75 472 VAL A C 1
ATOM 3561 O O . VAL A 1 472 ? -11.877 16.347 8.638 1.00 98.75 472 VAL A O 1
ATOM 3564 N N . ILE A 1 473 ? -10.509 15.179 9.987 1.00 98.25 473 ILE A N 1
ATOM 3565 C CA . ILE A 1 473 ? -11.097 13.867 9.674 1.00 98.25 473 ILE A CA 1
ATOM 3566 C C . ILE A 1 473 ? -12.586 13.844 10.036 1.00 98.25 473 ILE A C 1
ATOM 3568 O O . ILE A 1 473 ? -13.418 13.471 9.208 1.00 98.25 473 ILE A O 1
ATOM 3572 N N . GLY A 1 474 ? -12.941 14.287 11.246 1.00 96.69 474 GLY A N 1
ATOM 3573 C CA . GLY A 1 474 ? -14.325 14.322 11.714 1.00 96.69 474 GLY A CA 1
ATOM 3574 C C . GLY A 1 474 ? -15.217 15.235 10.868 1.00 96.69 474 GLY A C 1
ATOM 3575 O O . GLY A 1 474 ? -16.291 14.810 10.442 1.00 96.69 474 GLY A O 1
ATOM 3576 N N . ALA A 1 475 ? -14.749 16.446 10.539 1.00 96.88 475 ALA A N 1
ATOM 3577 C CA . ALA A 1 475 ? -15.473 17.367 9.661 1.00 96.88 475 ALA A CA 1
ATOM 3578 C C . ALA A 1 475 ? -15.692 16.780 8.258 1.00 96.88 475 ALA A C 1
ATOM 3580 O O . ALA A 1 475 ? -16.784 16.927 7.700 1.00 96.88 475 ALA A O 1
ATOM 3581 N N . THR A 1 476 ? -14.682 16.084 7.722 1.00 96.25 476 THR A N 1
ATOM 3582 C CA . THR A 1 476 ? -14.735 15.429 6.406 1.00 96.25 476 THR A CA 1
ATOM 3583 C C . THR A 1 476 ? -15.748 14.288 6.396 1.00 96.25 476 THR A C 1
ATOM 3585 O O . THR A 1 476 ? -16.604 14.239 5.516 1.00 96.25 476 THR A O 1
ATOM 3588 N N . ARG A 1 477 ? -15.726 13.408 7.408 1.00 93.75 477 ARG A N 1
ATOM 3589 C CA . ARG A 1 477 ? -16.692 12.300 7.540 1.00 93.75 477 ARG A CA 1
ATOM 3590 C C . ARG A 1 477 ? -18.133 12.788 7.694 1.00 93.75 477 ARG A C 1
ATOM 3592 O O . ARG A 1 477 ? -19.048 12.159 7.172 1.00 93.75 477 ARG A O 1
ATOM 3599 N N . GLN A 1 478 ? -18.329 13.930 8.353 1.00 93.38 478 GLN A N 1
ATOM 3600 C CA . GLN A 1 478 ? -19.634 14.587 8.485 1.00 93.38 478 GLN A CA 1
ATOM 3601 C C . GLN A 1 478 ? -20.024 15.437 7.261 1.00 93.38 478 GLN A C 1
ATOM 3603 O O . GLN A 1 478 ? -21.085 16.058 7.270 1.00 93.38 478 GLN A O 1
ATOM 3608 N N . ARG A 1 479 ? -19.190 15.476 6.208 1.00 93.81 479 ARG A N 1
ATOM 3609 C CA . ARG A 1 479 ? -19.387 16.275 4.985 1.00 93.81 479 ARG A CA 1
ATOM 3610 C C . ARG A 1 479 ? -19.629 17.771 5.264 1.00 93.81 479 ARG A C 1
ATOM 3612 O O . ARG A 1 479 ? -20.439 18.418 4.604 1.00 93.81 479 ARG A O 1
ATOM 3619 N N . THR A 1 480 ? -18.925 18.335 6.250 1.00 93.94 480 THR A N 1
ATOM 3620 C CA . THR A 1 480 ? -19.106 19.729 6.705 1.00 93.94 480 THR A CA 1
ATOM 3621 C C . THR A 1 480 ? -18.402 20.732 5.773 1.00 93.94 480 THR A C 1
ATOM 3623 O O . THR A 1 480 ? -17.391 21.332 6.135 1.00 93.94 480 THR A O 1
ATOM 3626 N N . THR A 1 481 ? -18.931 20.941 4.564 1.00 95.00 481 THR A N 1
ATOM 3627 C CA . THR A 1 481 ? -18.331 21.833 3.543 1.00 95.00 481 THR A CA 1
ATOM 3628 C C . THR A 1 481 ? -18.240 23.299 3.973 1.00 95.00 481 THR A C 1
ATOM 3630 O O . THR A 1 481 ? -17.371 24.027 3.498 1.00 95.00 481 THR A O 1
ATOM 3633 N N . SER A 1 482 ? -19.071 23.740 4.924 1.00 95.75 482 SER A N 1
ATOM 3634 C CA . SER A 1 482 ? -19.022 25.102 5.474 1.00 95.75 482 SER A CA 1
ATOM 3635 C C . SER A 1 482 ? -17.707 25.436 6.187 1.00 95.75 482 SER A C 1
ATOM 3637 O O . SER A 1 482 ? -17.442 26.610 6.412 1.00 95.75 482 SER A O 1
ATOM 3639 N N . LEU A 1 483 ? -16.907 24.427 6.557 1.00 97.75 483 LEU A N 1
ATOM 3640 C CA . LEU A 1 483 ? -15.590 24.591 7.186 1.00 97.75 483 LEU A CA 1
ATOM 3641 C C . LEU A 1 483 ? -14.427 24.537 6.185 1.00 97.75 483 LEU A C 1
ATOM 3643 O O . LEU A 1 483 ? -13.271 24.450 6.594 1.00 97.75 483 LEU A O 1
ATOM 3647 N N . ALA A 1 484 ? -14.698 24.552 4.877 1.00 98.31 484 ALA A N 1
ATOM 3648 C CA . ALA A 1 484 ? -13.645 24.497 3.865 1.00 98.31 484 ALA A CA 1
ATOM 3649 C C . ALA A 1 484 ? -12.560 25.584 4.027 1.00 98.31 484 ALA A C 1
ATOM 3651 O O . ALA A 1 484 ? -11.388 25.239 3.877 1.00 98.31 484 ALA A O 1
ATOM 3652 N N . PRO A 1 485 ? -12.873 26.850 4.383 1.00 98.31 485 PRO A N 1
ATOM 3653 C CA . PRO A 1 485 ? -11.842 27.855 4.651 1.00 98.31 485 PRO A CA 1
ATOM 3654 C C . PRO A 1 485 ? -10.948 27.508 5.850 1.00 98.31 485 PRO A C 1
ATOM 3656 O O . PRO A 1 485 ? -9.728 27.643 5.761 1.00 98.31 485 PRO A O 1
ATOM 3659 N N . GLU A 1 486 ? -11.519 27.031 6.962 1.00 98.31 486 GLU A N 1
ATOM 3660 C CA . GLU A 1 486 ? -10.743 26.608 8.134 1.00 98.31 486 GLU A CA 1
ATOM 3661 C C . GLU A 1 486 ? -9.898 25.364 7.857 1.00 98.31 486 GLU A C 1
ATOM 3663 O O . GLU A 1 486 ? -8.760 25.292 8.317 1.00 98.31 486 GLU A O 1
ATOM 3668 N N . ILE A 1 487 ? -10.423 24.414 7.079 1.00 98.69 487 ILE A N 1
ATOM 3669 C CA . ILE A 1 487 ? -9.656 23.253 6.622 1.00 98.69 487 ILE A CA 1
ATOM 3670 C C . ILE A 1 487 ? -8.493 23.735 5.742 1.00 98.69 487 ILE A C 1
ATOM 3672 O O . ILE A 1 487 ? -7.346 23.389 6.006 1.00 98.69 487 ILE A O 1
ATOM 3676 N N . ALA A 1 488 ? -8.744 24.596 4.751 1.00 98.56 488 ALA A N 1
ATOM 3677 C CA . ALA A 1 488 ? -7.710 25.116 3.853 1.00 98.56 488 ALA A CA 1
ATOM 3678 C C . ALA A 1 488 ? -6.596 25.893 4.575 1.00 98.56 488 ALA A C 1
ATOM 3680 O O . ALA A 1 488 ? -5.445 25.853 4.139 1.00 98.56 488 ALA A O 1
ATOM 3681 N N . ALA A 1 489 ? -6.890 26.530 5.712 1.00 97.62 489 ALA A N 1
ATOM 3682 C CA . ALA A 1 489 ? -5.878 27.194 6.532 1.00 97.62 489 ALA A CA 1
ATOM 3683 C C . ALA A 1 489 ? -4.790 26.232 7.061 1.00 97.62 489 ALA A C 1
ATOM 3685 O O . ALA A 1 489 ? -3.670 26.667 7.332 1.00 97.62 489 ALA A O 1
ATOM 3686 N N . LEU A 1 490 ? -5.078 24.927 7.157 1.00 98.50 490 LEU A N 1
ATOM 3687 C CA . LEU A 1 490 ? -4.130 23.896 7.599 1.00 98.50 490 LEU A CA 1
ATOM 3688 C C . LEU A 1 490 ? -3.226 23.358 6.472 1.00 98.50 490 LEU A C 1
ATOM 3690 O O . LEU A 1 490 ? -2.329 22.559 6.731 1.00 98.50 490 LEU A O 1
ATOM 3694 N N . LEU A 1 491 ? -3.371 23.833 5.227 1.00 98.38 491 LEU A N 1
ATOM 3695 C CA . LEU A 1 491 ? -2.484 23.459 4.109 1.00 98.38 491 LEU A CA 1
ATOM 3696 C C . LEU A 1 491 ? -1.023 23.912 4.297 1.00 98.38 491 LEU A C 1
ATOM 3698 O O . LEU A 1 491 ? -0.137 23.464 3.563 1.00 98.38 491 LEU A O 1
ATOM 3702 N N . GLY A 1 492 ? -0.784 24.812 5.254 1.00 96.44 492 GLY A N 1
ATOM 3703 C CA . GLY A 1 492 ? 0.534 25.279 5.680 1.00 96.44 492 GLY A CA 1
ATOM 3704 C C . GLY A 1 492 ? 0.934 24.827 7.087 1.00 96.44 492 GLY A C 1
ATOM 3705 O O . GLY A 1 492 ? 1.828 25.448 7.660 1.00 96.44 492 GLY A O 1
ATOM 3706 N N . ASP A 1 493 ? 0.268 23.818 7.666 1.00 97.88 493 ASP A N 1
ATOM 3707 C CA . ASP A 1 493 ? 0.628 23.285 8.988 1.00 97.88 493 ASP A CA 1
ATOM 3708 C C . ASP A 1 493 ? 2.082 22.762 9.000 1.00 97.88 493 ASP A C 1
ATOM 3710 O O . ASP A 1 493 ? 2.636 22.353 7.976 1.00 97.88 493 ASP A O 1
ATOM 3714 N N . GLY A 1 494 ? 2.721 22.808 10.171 1.00 96.31 494 GLY A N 1
ATOM 3715 C CA . GLY A 1 494 ? 4.083 22.303 10.363 1.00 96.31 494 GLY A CA 1
ATOM 3716 C C . GLY A 1 494 ? 4.167 20.775 10.433 1.00 96.31 494 GLY A C 1
ATOM 3717 O O . GLY A 1 494 ? 5.267 20.229 10.380 1.00 96.31 494 GLY A O 1
ATOM 3718 N N . ASP A 1 495 ? 3.030 20.094 10.572 1.00 97.75 495 ASP A N 1
ATOM 3719 C CA . ASP A 1 495 ? 2.914 18.639 10.582 1.00 97.75 495 ASP A CA 1
ATOM 3720 C C . ASP A 1 495 ? 2.488 18.109 9.200 1.00 97.75 495 ASP A C 1
ATOM 3722 O O . ASP A 1 495 ? 1.384 18.383 8.723 1.00 97.75 495 ASP A O 1
ATOM 3726 N N . ASP A 1 496 ? 3.358 17.332 8.548 1.00 96.62 496 ASP A N 1
ATOM 3727 C CA . ASP A 1 496 ? 3.125 16.872 7.171 1.00 96.62 496 ASP A CA 1
ATOM 3728 C C . ASP A 1 496 ? 1.916 15.919 7.045 1.00 96.62 496 ASP A C 1
ATOM 3730 O O . ASP A 1 496 ? 1.270 15.893 5.995 1.00 96.62 496 ASP A O 1
ATOM 3734 N N . VAL A 1 497 ? 1.547 15.183 8.105 1.00 98.12 497 VAL A N 1
ATOM 3735 C CA . VAL A 1 497 ? 0.356 14.312 8.087 1.00 98.12 497 VAL A CA 1
ATOM 3736 C C . VAL A 1 497 ? -0.922 15.149 8.104 1.00 98.12 497 VAL A C 1
ATOM 3738 O O . VAL A 1 497 ? -1.869 14.834 7.377 1.00 98.12 497 VAL A O 1
ATOM 3741 N N . ILE A 1 498 ? -0.940 16.258 8.853 1.00 98.62 498 ILE A N 1
ATOM 3742 C CA . ILE A 1 498 ? -2.048 17.225 8.814 1.00 98.62 498 ILE A CA 1
ATOM 3743 C C . ILE A 1 498 ? -2.154 17.847 7.425 1.00 98.62 498 ILE A C 1
ATOM 3745 O O . ILE A 1 498 ? -3.254 17.897 6.875 1.00 98.62 498 ILE A O 1
ATOM 3749 N N . VAL A 1 499 ? -1.037 18.280 6.832 1.00 98.50 499 VAL A N 1
ATOM 3750 C CA . VAL A 1 499 ? -1.034 18.881 5.489 1.00 98.50 499 VAL A CA 1
ATOM 3751 C C . VAL A 1 499 ? -1.589 17.902 4.451 1.00 98.50 499 VAL A C 1
ATOM 3753 O O . VAL A 1 499 ? -2.499 18.259 3.703 1.00 98.50 499 VAL A O 1
ATOM 3756 N N . HIS A 1 500 ? -1.107 16.657 4.433 1.00 98.50 500 HIS A N 1
ATOM 3757 C CA . HIS A 1 500 ? -1.593 15.617 3.519 1.00 98.50 500 HIS A CA 1
ATOM 3758 C C . HIS A 1 500 ? -3.084 15.324 3.715 1.00 98.50 500 HIS A C 1
ATOM 3760 O O . HIS A 1 500 ? -3.862 15.327 2.761 1.00 98.50 500 HIS A O 1
ATOM 3766 N N . THR A 1 501 ? -3.508 15.119 4.963 1.00 98.44 501 THR A N 1
ATOM 3767 C CA . THR A 1 501 ? -4.910 14.835 5.304 1.00 98.44 501 THR A CA 1
ATOM 3768 C C . THR A 1 501 ? -5.820 15.997 4.923 1.00 98.44 501 THR A C 1
ATOM 3770 O O . THR A 1 501 ? -6.912 15.782 4.408 1.00 98.44 501 THR A O 1
ATOM 3773 N N . THR A 1 502 ? -5.349 17.232 5.090 1.00 98.69 502 THR A N 1
ATOM 3774 C CA . THR A 1 502 ? -6.060 18.449 4.686 1.00 98.69 502 THR A CA 1
ATOM 3775 C C . THR A 1 502 ? -6.241 18.514 3.170 1.00 98.69 502 THR A C 1
ATOM 3777 O O . THR A 1 502 ? -7.339 18.804 2.696 1.00 98.69 502 THR A O 1
ATOM 3780 N N . GLN A 1 503 ? -5.202 18.184 2.395 1.00 98.62 503 GLN A N 1
ATOM 3781 C CA . GLN A 1 503 ? -5.298 18.140 0.932 1.00 98.62 503 GLN A CA 1
ATOM 3782 C C . GLN A 1 503 ? -6.348 17.125 0.467 1.00 98.62 503 GLN A C 1
ATOM 3784 O O . GLN A 1 503 ? -7.160 17.408 -0.417 1.00 98.62 503 GLN A O 1
ATOM 3789 N N . ARG A 1 504 ? -6.349 15.942 1.093 1.00 98.19 504 ARG A N 1
ATOM 3790 C CA . ARG A 1 504 ? -7.320 14.871 0.837 1.00 98.19 504 ARG A CA 1
ATOM 3791 C C . ARG A 1 504 ? -8.732 15.288 1.243 1.00 98.19 504 ARG A C 1
ATOM 3793 O O . ARG A 1 504 ? -9.658 15.098 0.463 1.00 98.19 504 ARG A O 1
ATOM 3800 N N . ALA A 1 505 ? -8.888 15.901 2.415 1.00 98.50 505 ALA A N 1
ATOM 3801 C CA . ALA A 1 505 ? -10.163 16.378 2.936 1.00 98.50 505 ALA A CA 1
ATOM 3802 C C . ALA A 1 505 ? -10.828 17.396 2.003 1.00 98.50 505 ALA A C 1
ATOM 3804 O O . ALA A 1 505 ? -11.991 17.223 1.649 1.00 98.50 505 ALA A O 1
ATOM 3805 N N . LEU A 1 506 ? -10.088 18.414 1.548 1.00 98.69 506 LEU A N 1
ATOM 3806 C CA . LEU A 1 506 ? -10.617 19.416 0.615 1.00 98.69 506 LEU A CA 1
ATOM 3807 C C . LEU A 1 506 ? -11.072 18.774 -0.695 1.00 98.69 506 LEU A C 1
ATOM 3809 O O . LEU A 1 506 ? -12.155 19.095 -1.175 1.00 98.69 506 LEU A O 1
ATOM 3813 N N . ALA A 1 507 ? -10.280 17.846 -1.244 1.00 98.00 507 ALA A N 1
ATOM 3814 C CA . ALA A 1 507 ? -10.638 17.110 -2.456 1.00 98.00 507 ALA A CA 1
ATOM 3815 C C . ALA A 1 507 ? -11.884 16.233 -2.272 1.00 98.00 507 ALA A C 1
ATOM 3817 O O . ALA A 1 507 ? -12.750 16.219 -3.138 1.00 98.00 507 ALA A O 1
ATOM 3818 N N . MET A 1 508 ? -12.013 15.545 -1.136 1.00 96.19 508 MET A N 1
ATOM 3819 C CA . MET A 1 508 ? -13.186 14.720 -0.824 1.00 96.19 508 MET A CA 1
ATOM 3820 C C . MET A 1 508 ? -14.456 15.543 -0.582 1.00 96.19 508 MET A C 1
ATOM 3822 O O . MET A 1 508 ? -15.553 15.066 -0.865 1.00 96.19 508 MET A O 1
ATOM 3826 N N . LEU A 1 509 ? -14.316 16.757 -0.045 1.00 96.06 509 LEU A N 1
ATOM 3827 C CA . LEU A 1 509 ? -15.418 17.702 0.137 1.00 96.06 509 LEU A CA 1
ATOM 3828 C C . LEU A 1 509 ? -15.768 18.468 -1.150 1.00 96.06 509 LEU A C 1
ATOM 3830 O O . LEU A 1 509 ? -16.792 19.145 -1.166 1.00 96.06 509 LEU A O 1
ATOM 3834 N N . ASP A 1 510 ? -14.938 18.356 -2.195 1.00 97.06 510 ASP A N 1
ATOM 3835 C CA . ASP A 1 510 ? -15.063 19.042 -3.487 1.00 97.06 510 ASP A CA 1
ATOM 3836 C C . ASP A 1 510 ? -15.254 20.565 -3.343 1.00 97.06 510 ASP A C 1
ATOM 3838 O O . ASP A 1 510 ? -16.197 21.163 -3.858 1.00 97.06 510 ASP A O 1
ATOM 3842 N N . THR A 1 511 ? -14.360 21.212 -2.583 1.00 97.38 511 THR A N 1
ATOM 3843 C CA . THR A 1 511 ? -14.431 22.656 -2.281 1.00 97.38 511 THR A CA 1
ATOM 3844 C C . THR A 1 511 ? -13.279 23.449 -2.916 1.00 97.38 511 THR A C 1
ATOM 3846 O O . THR A 1 511 ? -12.364 23.886 -2.206 1.00 97.38 511 THR A O 1
ATOM 3849 N N . PRO A 1 512 ? -13.284 23.661 -4.247 1.00 98.44 512 PRO A N 1
ATOM 3850 C CA . PRO A 1 512 ? -12.171 24.293 -4.959 1.00 98.44 512 PRO A CA 1
ATOM 3851 C C . PRO A 1 512 ? -11.979 25.778 -4.628 1.00 98.44 512 PRO A C 1
ATOM 3853 O O . PRO A 1 512 ? -10.850 26.265 -4.676 1.00 98.44 512 PRO A O 1
ATOM 3856 N N . ASP A 1 513 ? -13.037 26.499 -4.247 1.00 98.62 513 ASP A N 1
ATOM 3857 C CA . ASP A 1 513 ? -12.958 27.938 -3.954 1.00 98.62 513 ASP A CA 1
ATOM 3858 C C . ASP A 1 513 ? -12.039 28.249 -2.766 1.00 98.62 513 ASP A C 1
ATOM 3860 O O . ASP A 1 513 ? -11.266 29.207 -2.816 1.00 98.62 513 ASP A O 1
ATOM 3864 N N . ALA A 1 514 ? -12.048 27.403 -1.729 1.00 98.38 514 ALA A N 1
ATOM 3865 C CA . ALA A 1 514 ? -11.150 27.548 -0.584 1.00 98.38 514 ALA A CA 1
ATOM 3866 C C . ALA A 1 514 ? -9.677 27.364 -0.990 1.00 98.38 514 ALA A C 1
ATOM 3868 O O . ALA A 1 514 ? -8.805 28.097 -0.527 1.00 98.38 514 ALA A O 1
ATOM 3869 N N . CYS A 1 515 ? -9.394 26.433 -1.905 1.00 98.69 515 CYS A N 1
ATOM 3870 C CA . CYS A 1 515 ? -8.051 26.231 -2.442 1.00 98.69 515 CYS A CA 1
ATOM 3871 C C . CYS A 1 515 ? -7.622 27.401 -3.335 1.00 98.69 515 CYS A C 1
ATOM 3873 O O . CYS A 1 515 ? -6.502 27.893 -3.214 1.00 98.69 515 CYS A O 1
ATOM 3875 N N . PHE A 1 516 ? -8.504 27.876 -4.217 1.00 98.62 516 PHE A N 1
ATOM 3876 C CA . PHE A 1 516 ? -8.210 29.010 -5.089 1.00 98.62 516 PHE A CA 1
ATOM 3877 C C . PHE A 1 516 ? -7.937 30.296 -4.308 1.00 98.62 516 PHE A C 1
ATOM 3879 O O . PHE A 1 516 ? -7.012 31.017 -4.670 1.00 98.62 516 PHE A O 1
ATOM 3886 N N . ALA A 1 517 ? -8.651 30.538 -3.205 1.00 98.44 517 ALA A N 1
ATOM 3887 C CA . ALA A 1 517 ? -8.377 31.668 -2.320 1.00 98.44 517 ALA A CA 1
ATOM 3888 C C . ALA A 1 517 ? -6.930 31.664 -1.790 1.00 98.44 517 ALA A C 1
ATOM 3890 O O . ALA A 1 517 ? -6.311 32.719 -1.703 1.00 98.44 517 ALA A O 1
ATOM 3891 N N . ILE A 1 518 ? -6.369 30.486 -1.492 1.00 98.25 518 ILE A N 1
ATOM 3892 C CA . ILE A 1 518 ? -4.964 30.341 -1.084 1.00 98.25 518 ILE A CA 1
ATOM 3893 C C . ILE A 1 518 ? -4.012 30.535 -2.267 1.00 98.25 518 ILE A C 1
ATOM 3895 O O . ILE A 1 518 ? -2.989 31.197 -2.119 1.00 98.25 518 ILE A O 1
ATOM 3899 N N . VAL A 1 519 ? -4.328 29.969 -3.438 1.00 97.06 519 VAL A N 1
ATOM 3900 C CA . VAL A 1 519 ? -3.507 30.128 -4.655 1.00 97.06 519 VAL A CA 1
ATOM 3901 C C . VAL A 1 519 ? -3.376 31.601 -5.050 1.00 97.06 519 VAL A C 1
ATOM 3903 O O . VAL A 1 519 ? -2.291 32.022 -5.448 1.00 97.06 519 VAL A O 1
ATOM 3906 N N . ASP A 1 520 ? -4.455 32.370 -4.903 1.00 96.00 520 ASP A N 1
ATOM 3907 C CA . ASP A 1 520 ? -4.518 33.790 -5.257 1.00 96.00 520 ASP A CA 1
ATOM 3908 C C . ASP A 1 520 ? -3.937 34.714 -4.169 1.00 96.00 520 ASP A C 1
ATOM 3910 O O . ASP A 1 520 ? -3.726 35.902 -4.420 1.00 96.00 520 ASP A O 1
ATOM 3914 N N . ASP A 1 521 ? -3.650 34.197 -2.969 1.00 95.44 521 ASP A N 1
ATOM 3915 C CA . ASP A 1 521 ? -3.033 34.974 -1.896 1.00 95.44 521 ASP A CA 1
ATOM 3916 C C . ASP A 1 521 ? -1.510 35.073 -2.085 1.00 95.44 521 ASP A C 1
ATOM 3918 O O . ASP A 1 521 ? -0.732 34.150 -1.808 1.00 95.44 521 ASP A O 1
ATOM 3922 N N . GLU A 1 522 ? -1.055 36.246 -2.524 1.00 89.81 522 GLU A N 1
ATOM 3923 C CA . GLU A 1 522 ? 0.368 36.560 -2.669 1.00 89.81 522 GLU A CA 1
ATOM 3924 C C . GLU A 1 522 ? 1.131 36.496 -1.334 1.00 89.81 522 GLU A C 1
ATOM 3926 O O . GLU A 1 522 ? 2.337 36.235 -1.330 1.00 89.81 522 GLU A O 1
ATOM 3931 N N . LYS A 1 523 ? 0.443 36.675 -0.195 1.00 94.38 523 LYS A N 1
ATOM 3932 C CA . LYS A 1 523 ? 1.043 36.593 1.146 1.00 94.38 523 LYS A CA 1
ATOM 3933 C C . LYS A 1 523 ? 1.206 35.158 1.635 1.00 94.38 523 LYS A C 1
ATOM 3935 O O . LYS A 1 523 ? 1.991 34.931 2.556 1.00 94.38 523 LYS A O 1
ATOM 3940 N N . ALA A 1 524 ? 0.498 34.195 1.043 1.00 94.94 524 ALA A N 1
ATOM 3941 C CA . ALA A 1 524 ? 0.654 32.793 1.399 1.00 94.94 524 ALA A CA 1
ATOM 3942 C C . ALA A 1 524 ? 2.090 32.318 1.109 1.00 94.94 524 ALA A C 1
ATOM 3944 O O . ALA A 1 524 ? 2.751 32.761 0.166 1.00 94.94 524 ALA A O 1
ATOM 3945 N N . ALA A 1 525 ? 2.600 31.388 1.916 1.00 95.12 525 ALA A N 1
ATOM 3946 C CA . ALA A 1 525 ? 3.888 30.767 1.625 1.00 95.12 525 ALA A CA 1
ATOM 3947 C C . ALA A 1 525 ? 3.795 29.922 0.342 1.00 95.12 525 ALA A C 1
ATOM 3949 O O . ALA A 1 525 ? 2.753 29.330 0.052 1.00 95.12 525 ALA A O 1
ATOM 3950 N N . ALA A 1 526 ? 4.898 29.807 -0.407 1.00 92.75 526 ALA A N 1
ATOM 3951 C CA . ALA A 1 526 ? 4.930 29.022 -1.646 1.00 92.75 526 ALA A CA 1
ATOM 3952 C C . ALA A 1 526 ? 4.489 27.561 -1.423 1.00 92.75 526 ALA A C 1
ATOM 3954 O O . ALA A 1 526 ? 3.604 27.087 -2.129 1.00 92.75 526 ALA A O 1
ATOM 3955 N N . LYS A 1 527 ? 4.993 26.902 -0.363 1.00 93.06 527 LYS A N 1
ATOM 3956 C CA . LYS A 1 527 ? 4.581 25.536 0.025 1.00 93.06 527 LYS A CA 1
ATOM 3957 C C . LYS A 1 527 ? 3.065 25.437 0.264 1.00 93.06 527 LYS A C 1
ATOM 3959 O O . LYS A 1 527 ? 2.451 24.452 -0.125 1.00 93.06 527 LYS A O 1
ATOM 3964 N N . THR A 1 528 ? 2.446 26.458 0.862 1.00 97.06 528 THR A N 1
ATOM 3965 C CA . THR A 1 528 ? 0.997 26.487 1.127 1.00 97.06 528 THR A CA 1
ATOM 3966 C C . THR A 1 528 ? 0.188 26.614 -0.165 1.00 97.06 528 THR A C 1
ATOM 3968 O O . THR A 1 528 ? -0.807 25.908 -0.335 1.00 97.06 528 THR A O 1
ATOM 3971 N N . ARG A 1 529 ? 0.634 27.451 -1.114 1.00 96.69 529 ARG A N 1
ATOM 3972 C CA . ARG A 1 529 ? 0.030 27.520 -2.457 1.00 96.69 529 ARG A CA 1
ATOM 3973 C C . ARG A 1 529 ? 0.172 26.200 -3.213 1.00 96.69 529 ARG A C 1
ATOM 3975 O O . ARG A 1 529 ? -0.798 25.740 -3.811 1.00 96.69 529 ARG A O 1
ATOM 3982 N N . ASP A 1 530 ? 1.328 25.547 -3.121 1.00 95.56 530 ASP A N 1
ATOM 3983 C CA . ASP A 1 530 ? 1.551 24.230 -3.726 1.00 95.56 530 ASP A CA 1
ATOM 3984 C C . ASP A 1 530 ? 0.644 23.154 -3.110 1.00 95.56 530 ASP A C 1
ATOM 3986 O O . ASP A 1 530 ? 0.109 22.313 -3.833 1.00 95.56 530 ASP A O 1
ATOM 3990 N N . SER A 1 531 ? 0.409 23.194 -1.793 1.00 97.56 531 SER A N 1
ATOM 3991 C CA . SER A 1 531 ? -0.569 22.338 -1.104 1.00 97.56 531 SER A CA 1
ATOM 3992 C C . SER A 1 531 ? -2.008 22.580 -1.592 1.00 97.56 531 SER A C 1
ATOM 3994 O O . SER A 1 531 ? -2.774 21.631 -1.782 1.00 97.56 531 SER A O 1
ATOM 3996 N N . ALA A 1 532 ? -2.390 23.832 -1.853 1.00 98.50 532 ALA A N 1
ATOM 3997 C CA . ALA A 1 532 ? -3.700 24.149 -2.423 1.00 98.50 532 ALA A CA 1
ATOM 3998 C C . ALA A 1 532 ? -3.847 23.602 -3.855 1.00 98.50 532 ALA A C 1
ATOM 4000 O O . ALA A 1 532 ? -4.850 22.963 -4.177 1.00 98.50 532 ALA A O 1
ATOM 4001 N N . LEU A 1 533 ? -2.814 23.751 -4.692 1.00 98.25 533 LEU A N 1
ATOM 4002 C CA . LEU A 1 533 ? -2.765 23.161 -6.038 1.00 98.25 533 LEU A CA 1
ATOM 4003 C C . LEU A 1 533 ? -2.798 21.625 -6.002 1.00 98.25 533 LEU A C 1
ATOM 4005 O O . LEU A 1 533 ? -3.453 20.997 -6.836 1.00 98.25 533 LEU A O 1
ATOM 4009 N N . ARG A 1 534 ? -2.152 21.015 -5.000 1.00 96.75 534 ARG A N 1
ATOM 4010 C CA . ARG A 1 534 ? -2.211 19.574 -4.704 1.00 96.75 534 ARG A CA 1
ATOM 4011 C C . ARG A 1 534 ? -3.623 19.076 -4.425 1.00 96.75 534 ARG A C 1
ATOM 4013 O O . ARG A 1 534 ? -3.951 17.966 -4.834 1.00 96.75 534 ARG A O 1
ATOM 4020 N N . SER A 1 535 ? -4.435 19.892 -3.762 1.00 98.44 535 SER A N 1
ATOM 4021 C CA . SER A 1 535 ? -5.841 19.588 -3.484 1.00 98.44 535 SER A CA 1
ATOM 4022 C C . SER A 1 535 ? -6.682 19.709 -4.756 1.00 98.44 535 SER A C 1
ATOM 4024 O O . SER A 1 535 ? -7.393 18.776 -5.120 1.00 98.44 535 SER A O 1
ATOM 4026 N N . LEU A 1 536 ? -6.530 20.824 -5.485 1.00 98.69 536 LEU A N 1
ATOM 4027 C CA . LEU A 1 536 ? -7.263 21.107 -6.727 1.00 98.69 536 LEU A CA 1
ATOM 4028 C C . LEU A 1 536 ? -7.068 20.023 -7.787 1.00 98.69 536 LEU A C 1
ATOM 4030 O O . LEU A 1 536 ? -8.013 19.609 -8.443 1.00 98.69 536 LEU A O 1
ATOM 4034 N N . ARG A 1 537 ? -5.852 19.504 -7.939 1.00 96.44 537 ARG A N 1
ATOM 4035 C CA . ARG A 1 537 ? -5.568 18.484 -8.956 1.00 96.44 537 ARG A CA 1
ATOM 4036 C C . ARG A 1 537 ? -6.185 17.101 -8.679 1.00 96.44 537 ARG A C 1
ATOM 4038 O O . ARG A 1 537 ? -6.013 16.198 -9.489 1.00 96.44 537 ARG A O 1
ATOM 4045 N N . MET A 1 538 ? -6.850 16.916 -7.537 1.00 96.38 538 MET A N 1
ATOM 4046 C CA . MET A 1 538 ? -7.658 15.728 -7.229 1.00 96.38 538 MET A CA 1
ATOM 4047 C C . MET A 1 538 ? -9.159 15.945 -7.509 1.00 96.38 538 MET A C 1
ATOM 4049 O O . MET A 1 538 ? -9.939 15.016 -7.325 1.00 96.38 538 MET A O 1
ATOM 4053 N N . MET A 1 539 ? -9.562 17.150 -7.932 1.00 97.81 539 MET A N 1
ATOM 4054 C CA . MET A 1 539 ? -10.954 17.557 -8.155 1.00 97.81 539 MET A CA 1
ATOM 4055 C C . MET A 1 539 ? -11.249 17.666 -9.662 1.00 97.81 539 MET A C 1
ATOM 4057 O O . MET A 1 539 ? -10.969 18.685 -10.299 1.00 97.81 539 MET A O 1
ATOM 4061 N N . HIS A 1 540 ? -11.829 16.618 -10.249 1.00 97.38 540 HIS A N 1
ATOM 4062 C CA . HIS A 1 540 ? -12.172 16.561 -11.679 1.00 97.38 540 HIS A CA 1
ATOM 4063 C C . HIS A 1 540 ? -13.484 17.285 -11.976 1.00 97.38 540 HIS A C 1
ATOM 4065 O O . HIS A 1 540 ? -14.496 16.661 -12.295 1.00 97.38 540 HIS A O 1
ATOM 4071 N N . THR A 1 541 ? -13.463 18.616 -11.886 1.00 97.75 541 THR A N 1
ATOM 4072 C CA . THR A 1 541 ? -14.618 19.472 -12.193 1.00 97.75 541 THR A CA 1
ATOM 4073 C C . THR A 1 541 ? -14.276 20.549 -13.232 1.00 97.75 541 THR A C 1
ATOM 4075 O O . THR A 1 541 ? -13.137 21.032 -13.275 1.00 97.75 541 THR A O 1
ATOM 4078 N N . PRO A 1 542 ? -15.248 20.988 -14.061 1.00 98.44 542 PRO A N 1
ATOM 4079 C CA . PRO A 1 542 ? -15.035 22.091 -15.003 1.00 98.44 542 PRO A CA 1
ATOM 4080 C C . PRO A 1 542 ? -14.547 23.381 -14.328 1.00 98.44 542 PRO A C 1
ATOM 4082 O O . PRO A 1 542 ? -13.647 24.042 -14.843 1.00 98.44 542 PRO A O 1
ATOM 4085 N N . GLN A 1 543 ? -15.066 23.695 -13.132 1.00 98.38 543 GLN A N 1
ATOM 4086 C CA . GLN A 1 543 ? -14.663 24.865 -12.338 1.00 98.38 543 GLN A CA 1
ATOM 4087 C C . GLN A 1 543 ? -13.157 24.880 -12.054 1.00 98.38 543 GLN A C 1
ATOM 4089 O O . GLN A 1 543 ? -12.517 25.930 -12.147 1.00 98.38 543 GLN A O 1
ATOM 4094 N N . VAL A 1 544 ? -12.579 23.725 -11.722 1.00 98.75 544 VAL A N 1
ATOM 4095 C CA . VAL A 1 544 ? -11.150 23.617 -11.418 1.00 98.75 544 VAL A CA 1
ATOM 4096 C C . VAL A 1 544 ? -10.309 23.768 -12.680 1.00 98.75 544 VAL A C 1
ATOM 4098 O O . VAL A 1 544 ? -9.354 24.548 -12.678 1.00 98.75 544 VAL A O 1
ATOM 4101 N N . ALA A 1 545 ? -10.672 23.079 -13.765 1.00 98.69 545 ALA A N 1
ATOM 4102 C CA . ALA A 1 545 ? -9.958 23.177 -15.037 1.00 98.69 545 ALA A CA 1
ATOM 4103 C C . ALA A 1 545 ? -9.951 24.623 -15.566 1.00 98.69 545 ALA A C 1
ATOM 4105 O O . ALA A 1 545 ? -8.884 25.182 -15.834 1.00 98.69 545 ALA A O 1
ATOM 4106 N N . ASP A 1 546 ? -11.121 25.263 -15.629 1.00 98.69 546 ASP A N 1
ATOM 4107 C CA . ASP A 1 546 ? -11.260 26.652 -16.076 1.00 98.69 546 ASP A CA 1
ATOM 4108 C C . ASP A 1 546 ? -10.515 27.620 -15.147 1.00 98.69 546 ASP A C 1
ATOM 4110 O O . ASP A 1 546 ? -9.811 28.527 -15.606 1.00 98.69 546 ASP A O 1
ATOM 4114 N N . GLY A 1 547 ? -10.612 27.404 -13.832 1.00 98.56 547 GLY A N 1
ATOM 4115 C CA . GLY A 1 547 ? -9.926 28.206 -12.827 1.00 98.56 547 GLY A CA 1
ATOM 4116 C C . GLY A 1 547 ? -8.400 28.146 -12.943 1.00 98.56 547 GLY A C 1
ATOM 4117 O O . GLY A 1 547 ? -7.740 29.181 -12.813 1.00 98.56 547 GLY A O 1
ATOM 4118 N N . LEU A 1 548 ? -7.828 26.970 -13.212 1.00 98.69 548 LEU A N 1
ATOM 4119 C CA . LEU A 1 548 ? -6.387 26.792 -13.408 1.00 98.69 548 LEU A CA 1
ATOM 4120 C C . LEU A 1 548 ? -5.913 27.384 -14.740 1.00 98.69 548 LEU A C 1
ATOM 4122 O O . LEU A 1 548 ? -4.895 28.074 -14.763 1.00 98.69 548 LEU A O 1
ATOM 4126 N N . ILE A 1 549 ? -6.658 27.178 -15.833 1.00 98.69 549 ILE A N 1
ATOM 4127 C CA . ILE A 1 549 ? -6.325 27.732 -17.157 1.00 98.69 549 ILE A CA 1
ATOM 4128 C C . ILE A 1 549 ? -6.340 29.264 -17.121 1.00 98.69 549 ILE A C 1
ATOM 4130 O O . ILE A 1 549 ? -5.403 29.904 -17.605 1.00 98.69 549 ILE A O 1
ATOM 4134 N N . LYS A 1 550 ? -7.364 29.865 -16.501 1.00 98.31 550 LYS A N 1
ATOM 4135 C CA . LYS A 1 550 ? -7.462 31.322 -16.349 1.00 98.31 550 LYS A CA 1
ATOM 4136 C C . LYS A 1 550 ? -6.259 31.894 -15.598 1.00 98.31 550 LYS A C 1
ATOM 4138 O O . LYS A 1 550 ? -5.714 32.911 -16.017 1.00 98.31 550 LYS A O 1
ATOM 4143 N N . ARG A 1 551 ? -5.834 31.237 -14.513 1.00 97.62 551 ARG A N 1
ATOM 4144 C CA . ARG A 1 551 ? -4.653 31.642 -13.733 1.00 97.62 551 ARG A CA 1
ATOM 4145 C C . ARG A 1 551 ? -3.375 31.476 -14.544 1.00 97.62 551 ARG A C 1
ATOM 4147 O O . ARG A 1 551 ? -2.602 32.420 -14.651 1.00 97.62 551 ARG A O 1
ATOM 4154 N N . LEU A 1 552 ? -3.206 30.344 -15.229 1.00 97.19 552 LEU A N 1
ATOM 4155 C CA . LEU A 1 552 ? -2.052 30.101 -16.096 1.00 97.19 552 LEU A CA 1
ATOM 4156 C C . LEU A 1 552 ? -1.900 31.178 -17.183 1.00 97.19 552 LEU A C 1
ATOM 4158 O O . LEU A 1 552 ? -0.775 31.524 -17.531 1.00 97.19 552 LEU A O 1
ATOM 4162 N N . ALA A 1 553 ? -2.996 31.723 -17.712 1.00 95.50 553 ALA A N 1
ATOM 4163 C CA . ALA A 1 553 ? -2.949 32.760 -18.743 1.00 95.50 553 ALA A CA 1
ATOM 4164 C C . ALA A 1 553 ? -2.402 34.113 -18.247 1.00 95.50 553 ALA A C 1
ATOM 4166 O O . ALA A 1 553 ? -1.887 34.885 -19.052 1.00 95.50 553 ALA A O 1
ATOM 4167 N N . VAL A 1 554 ? -2.507 34.406 -16.945 1.00 94.94 554 VAL A N 1
ATOM 4168 C CA . VAL A 1 554 ? -2.115 35.703 -16.361 1.00 94.94 554 VAL A CA 1
ATOM 4169 C C . VAL A 1 554 ? -0.900 35.614 -15.432 1.00 94.94 554 VAL A C 1
ATOM 4171 O O . VAL A 1 554 ? -0.280 36.634 -15.136 1.00 94.94 554 VAL A O 1
ATOM 4174 N N . THR A 1 555 ? -0.530 34.413 -14.977 1.00 93.38 555 THR A N 1
ATOM 4175 C CA . THR A 1 555 ? 0.642 34.198 -14.123 1.00 93.38 555 THR A CA 1
ATOM 4176 C C . THR A 1 555 ? 1.935 34.276 -14.931 1.00 93.38 555 THR A C 1
ATOM 4178 O O . THR A 1 555 ? 2.166 33.494 -15.860 1.00 93.38 555 THR A O 1
ATOM 4181 N N . ASN A 1 556 ? 2.814 35.183 -14.504 1.00 87.31 556 ASN A N 1
ATOM 4182 C CA . ASN A 1 556 ? 4.172 35.341 -15.014 1.00 87.31 556 ASN A CA 1
ATOM 4183 C C . ASN A 1 556 ? 5.192 34.658 -14.095 1.00 87.31 556 ASN A C 1
ATOM 4185 O O . ASN A 1 556 ? 4.953 34.477 -12.903 1.00 87.31 556 ASN A O 1
ATOM 4189 N N . GLY A 1 557 ? 6.363 34.340 -14.646 1.00 85.94 557 GLY A N 1
ATOM 4190 C CA . GLY A 1 557 ? 7.453 33.714 -13.900 1.00 85.94 557 GLY A CA 1
ATOM 4191 C C . GLY A 1 557 ? 7.334 32.191 -13.852 1.00 85.94 557 GLY A C 1
ATOM 4192 O O . GLY A 1 557 ? 6.281 31.627 -13.567 1.00 85.94 557 GLY A O 1
ATOM 4193 N N . MET A 1 558 ? 8.445 31.520 -14.144 1.00 87.06 558 MET A N 1
ATOM 4194 C CA . MET A 1 558 ? 8.484 30.068 -14.316 1.00 87.06 558 MET A CA 1
ATOM 4195 C C . MET A 1 558 ? 8.010 29.315 -13.064 1.00 87.06 558 MET A C 1
ATOM 4197 O O . MET A 1 558 ? 7.200 28.401 -13.175 1.00 87.06 558 MET A O 1
ATOM 4201 N N . ASP A 1 559 ? 8.482 29.691 -11.873 1.00 85.31 559 ASP A N 1
ATOM 4202 C CA . ASP A 1 559 ? 8.217 28.903 -10.662 1.00 85.31 559 ASP A CA 1
ATOM 4203 C C . ASP A 1 559 ? 6.746 28.945 -10.230 1.00 85.31 559 ASP A C 1
ATOM 4205 O O . ASP A 1 559 ? 6.192 27.910 -9.872 1.00 85.31 559 ASP A O 1
ATOM 4209 N N . ALA A 1 560 ? 6.074 30.092 -10.373 1.00 86.19 560 ALA A N 1
ATOM 4210 C CA . ALA A 1 560 ? 4.641 30.207 -10.095 1.00 86.19 560 ALA A CA 1
ATOM 4211 C C . ALA A 1 560 ? 3.777 29.432 -11.111 1.00 86.19 560 ALA A C 1
ATOM 4213 O O . ALA A 1 560 ? 2.717 28.909 -10.769 1.00 86.19 560 ALA A O 1
ATOM 4214 N N . ARG A 1 561 ? 4.233 29.321 -12.367 1.00 94.38 561 ARG A N 1
ATOM 4215 C CA . ARG A 1 561 ? 3.518 28.600 -13.433 1.00 94.38 561 ARG A CA 1
ATOM 4216 C C . ARG A 1 561 ? 3.647 27.081 -13.324 1.00 94.38 561 ARG A C 1
ATOM 4218 O O . ARG A 1 561 ? 2.706 26.377 -13.686 1.00 94.38 561 ARG A O 1
ATOM 4225 N N . LYS A 1 562 ? 4.772 26.564 -12.810 1.00 94.69 562 LYS A N 1
ATOM 4226 C CA . LYS A 1 562 ? 5.025 25.113 -12.679 1.00 94.69 562 LYS A CA 1
ATOM 4227 C C . LYS A 1 562 ? 3.915 24.387 -11.919 1.00 94.69 562 LYS A C 1
ATOM 4229 O O . LYS A 1 562 ? 3.444 23.356 -12.391 1.00 94.69 562 LYS A O 1
ATOM 4234 N N . GLY A 1 563 ? 3.465 24.937 -10.789 1.00 94.81 563 GLY A N 1
ATOM 4235 C CA . GLY A 1 563 ? 2.399 24.331 -9.986 1.00 94.81 563 GLY A CA 1
ATOM 4236 C C . GLY A 1 563 ? 1.061 24.241 -10.734 1.00 94.81 563 GLY A C 1
ATOM 4237 O O . GLY A 1 563 ? 0.399 23.205 -10.698 1.00 94.81 563 GLY A O 1
ATOM 4238 N N . LEU A 1 564 ? 0.694 25.293 -11.477 1.00 97.81 564 LEU A N 1
ATOM 4239 C CA . LEU A 1 564 ? -0.518 25.322 -12.310 1.00 97.81 564 LEU A CA 1
ATOM 4240 C C . LEU A 1 564 ? -0.444 24.290 -13.444 1.00 97.81 564 LEU A C 1
ATOM 4242 O O . LEU A 1 564 ? -1.400 23.557 -13.688 1.00 97.81 564 LEU A O 1
ATOM 4246 N N . LEU A 1 565 ? 0.708 24.205 -14.112 1.00 98.00 565 LEU A N 1
ATOM 4247 C CA . LEU A 1 565 ? 0.958 23.239 -15.181 1.00 98.00 565 LEU A CA 1
ATOM 4248 C C . LEU A 1 565 ? 0.921 21.793 -14.675 1.00 98.00 565 LEU A C 1
ATOM 4250 O O . LEU A 1 565 ? 0.305 20.944 -15.317 1.00 98.00 565 LEU A O 1
ATOM 4254 N N . ALA A 1 566 ? 1.526 21.513 -13.518 1.00 96.81 566 ALA A N 1
ATOM 4255 C CA . ALA A 1 566 ? 1.484 20.193 -12.893 1.00 96.81 566 ALA A CA 1
ATOM 4256 C C . ALA A 1 566 ? 0.050 19.800 -12.499 1.00 96.81 566 ALA A C 1
ATOM 4258 O O . ALA A 1 566 ? -0.362 18.662 -12.728 1.00 96.81 566 ALA A O 1
ATOM 4259 N N . ALA A 1 567 ? -0.737 20.744 -11.966 1.00 97.56 567 ALA A N 1
ATOM 4260 C CA . ALA A 1 567 ? -2.146 20.517 -11.655 1.00 97.56 567 ALA A CA 1
ATOM 4261 C C . ALA A 1 567 ? -2.971 20.202 -12.916 1.00 97.56 567 ALA A C 1
ATOM 4263 O O . ALA A 1 567 ? -3.758 19.259 -12.913 1.00 97.56 567 ALA A O 1
ATOM 4264 N N . LEU A 1 568 ? -2.742 20.921 -14.020 1.00 98.56 568 LEU A N 1
ATOM 4265 C CA . LEU A 1 568 ? -3.395 20.643 -15.303 1.00 98.56 568 LEU A CA 1
ATOM 4266 C C . LEU A 1 568 ? -2.968 19.297 -15.905 1.00 98.56 568 LEU A C 1
ATOM 4268 O O . LEU A 1 568 ? -3.823 18.563 -16.392 1.00 98.56 568 LEU A O 1
ATOM 4272 N N . CYS A 1 569 ? -1.684 18.928 -15.834 1.00 97.69 569 CYS A N 1
ATOM 4273 C CA . CYS A 1 569 ? -1.226 17.600 -16.262 1.00 97.69 569 CYS A CA 1
ATOM 4274 C C . CYS A 1 569 ? -1.941 16.499 -15.472 1.00 97.69 569 CYS A C 1
ATOM 4276 O O . CYS A 1 569 ? -2.457 15.544 -16.043 1.00 97.69 569 CYS A O 1
ATOM 4278 N N . ARG A 1 570 ? -2.037 16.661 -14.154 1.00 96.19 570 ARG A N 1
ATOM 4279 C CA . ARG A 1 570 ? -2.722 15.712 -13.279 1.00 96.19 570 ARG A CA 1
ATOM 4280 C C . ARG A 1 570 ? -4.217 15.572 -13.602 1.00 96.19 570 ARG A C 1
ATOM 4282 O O . ARG A 1 570 ? -4.735 14.462 -13.568 1.00 96.19 570 ARG A O 1
ATOM 4289 N N . LEU A 1 571 ? -4.886 16.673 -13.943 1.00 97.88 571 LEU A N 1
ATOM 4290 C CA . LEU A 1 571 ? -6.310 16.699 -14.296 1.00 97.88 571 LEU A CA 1
ATOM 4291 C C . LEU A 1 571 ? -6.603 16.262 -15.733 1.00 97.88 571 LEU A C 1
ATOM 4293 O O . LEU A 1 571 ? -7.766 16.114 -16.081 1.00 97.88 571 LEU A O 1
ATOM 4297 N N . HIS A 1 572 ? -5.601 16.075 -16.594 1.00 97.88 572 HIS A N 1
ATOM 4298 C CA . HIS A 1 572 ? -5.843 15.770 -18.007 1.00 97.88 572 HIS A CA 1
ATOM 4299 C C . HIS A 1 572 ? -6.658 14.481 -18.206 1.00 97.88 572 HIS A C 1
ATOM 4301 O O . HIS A 1 572 ? -7.528 14.428 -19.076 1.00 97.88 572 HIS A O 1
ATOM 4307 N N . PHE A 1 573 ? -6.425 13.480 -17.357 1.00 97.19 573 PHE A N 1
ATOM 4308 C CA . PHE A 1 573 ? -7.171 12.225 -17.319 1.00 97.19 573 PHE A CA 1
ATOM 4309 C C . PHE A 1 573 ? -7.856 12.027 -15.971 1.00 97.19 573 PHE A C 1
ATOM 4311 O O . PHE A 1 573 ? -7.478 12.658 -14.990 1.00 97.19 573 PHE A O 1
ATOM 4318 N N . THR A 1 574 ? -8.819 11.111 -15.932 1.00 95.44 574 THR A N 1
ATOM 4319 C CA . THR A 1 574 ? -9.340 10.488 -14.708 1.00 95.44 574 THR A CA 1
ATOM 4320 C C . THR A 1 574 ? -8.984 8.996 -14.679 1.00 95.44 574 THR A C 1
ATOM 4322 O O . THR A 1 574 ? -8.455 8.464 -15.663 1.00 95.44 574 THR A O 1
ATOM 4325 N N . GLU A 1 575 ? -9.269 8.307 -13.573 1.00 92.06 575 GLU A N 1
ATOM 4326 C CA . GLU A 1 575 ? -9.215 6.843 -13.540 1.00 92.06 575 GLU A CA 1
ATOM 4327 C C . GLU A 1 575 ? -10.404 6.286 -14.331 1.00 92.06 575 GLU A C 1
ATOM 4329 O O . GLU A 1 575 ? -11.566 6.578 -14.048 1.00 92.06 575 GLU A O 1
ATOM 4334 N N . GLY A 1 576 ? -10.115 5.487 -15.349 1.00 91.50 576 GLY A N 1
ATOM 4335 C CA . GLY A 1 576 ? -11.113 4.792 -16.141 1.00 91.50 576 GLY A CA 1
ATOM 4336 C C . GLY A 1 576 ? -11.821 3.704 -15.341 1.00 91.50 576 GLY A C 1
ATOM 4337 O O . GLY A 1 576 ? -11.353 3.250 -14.298 1.00 91.50 576 GLY A O 1
ATOM 4338 N N . LYS A 1 577 ? -12.958 3.234 -15.865 1.00 90.75 577 LYS A N 1
ATOM 4339 C CA . LYS A 1 577 ? -13.691 2.116 -15.264 1.00 90.75 577 LYS A CA 1
ATOM 4340 C C . LYS A 1 577 ? -12.769 0.903 -15.132 1.00 90.75 577 LYS A C 1
ATOM 4342 O O . LYS A 1 577 ? -12.324 0.351 -16.140 1.00 90.75 577 LYS A O 1
ATOM 4347 N N . TRP A 1 578 ? -12.546 0.455 -13.900 1.00 90.44 578 TRP A N 1
ATOM 4348 C CA . TRP A 1 578 ? -11.738 -0.727 -13.657 1.00 90.44 578 TRP A CA 1
ATOM 4349 C C . TRP A 1 578 ? -12.443 -1.979 -14.193 1.00 90.44 578 TRP A C 1
ATOM 4351 O O . TRP A 1 578 ? -13.632 -2.196 -13.967 1.00 90.44 578 TRP A O 1
ATOM 4361 N N . THR A 1 579 ? -11.703 -2.795 -14.943 1.00 85.00 579 THR A N 1
ATOM 4362 C CA . THR A 1 579 ? -12.182 -4.028 -15.593 1.00 85.00 579 THR A CA 1
ATOM 4363 C C . THR A 1 579 ? -11.641 -5.307 -14.941 1.00 85.00 579 THR A C 1
ATOM 4365 O O . THR A 1 579 ? -11.706 -6.374 -15.543 1.00 85.00 579 THR A O 1
ATOM 4368 N N . GLY A 1 580 ? -11.063 -5.214 -13.737 1.00 83.38 580 GLY A N 1
ATOM 4369 C CA . GLY A 1 580 ? -10.444 -6.342 -13.022 1.00 83.38 580 GLY A CA 1
ATOM 4370 C C . GLY A 1 580 ? -8.966 -6.579 -13.348 1.00 83.38 580 GLY A C 1
ATOM 4371 O O . GLY A 1 580 ? -8.328 -7.436 -12.746 1.00 83.38 580 GLY A O 1
ATOM 4372 N N . ALA A 1 581 ? -8.377 -5.805 -14.265 1.00 81.56 581 ALA A N 1
ATOM 4373 C CA . ALA A 1 581 ? -6.947 -5.891 -14.556 1.00 81.56 581 ALA A CA 1
ATOM 4374 C C . ALA A 1 581 ? -6.096 -5.427 -13.354 1.00 81.56 581 ALA A C 1
ATOM 4376 O O . ALA A 1 581 ? -6.258 -4.297 -12.882 1.00 81.56 581 ALA A O 1
ATOM 4377 N N . GLY A 1 582 ? -5.184 -6.281 -12.884 1.00 79.12 582 GLY A N 1
ATOM 4378 C CA . GLY A 1 582 ? -4.207 -5.968 -11.834 1.00 79.12 582 GLY A CA 1
ATOM 4379 C C . GLY A 1 582 ? -2.810 -5.647 -12.380 1.00 79.12 582 GLY A C 1
ATOM 4380 O O . GLY A 1 582 ? -2.611 -5.480 -13.584 1.00 79.12 582 GLY A O 1
ATOM 4381 N N . TRP A 1 583 ? -1.815 -5.594 -11.496 1.00 82.50 583 TRP A N 1
ATOM 4382 C CA . TRP A 1 583 ? -0.397 -5.466 -11.851 1.00 82.50 583 TRP A CA 1
ATOM 4383 C C . TRP A 1 583 ? 0.421 -6.641 -11.311 1.00 82.50 583 TRP A C 1
ATOM 4385 O O . TRP A 1 583 ? 0.006 -7.351 -10.402 1.00 82.50 583 TRP A O 1
ATOM 4395 N N . GLY A 1 584 ? 1.588 -6.883 -11.910 1.00 78.12 584 GLY A N 1
ATOM 4396 C CA . GLY A 1 584 ? 2.580 -7.783 -11.322 1.00 78.12 584 GLY A CA 1
ATOM 4397 C C . GLY A 1 584 ? 3.316 -7.111 -10.162 1.00 78.12 584 GLY A C 1
ATOM 4398 O O . GLY A 1 584 ? 3.025 -5.979 -9.797 1.00 78.12 584 GLY A O 1
ATOM 4399 N N . THR A 1 585 ? 4.364 -7.750 -9.645 1.00 74.25 585 THR A N 1
ATOM 4400 C CA . THR A 1 585 ? 5.177 -7.194 -8.545 1.00 74.25 585 THR A CA 1
ATOM 4401 C C . THR A 1 585 ? 5.895 -5.880 -8.886 1.00 74.25 585 THR A C 1
ATOM 4403 O O . THR A 1 585 ? 6.419 -5.224 -7.991 1.00 74.25 585 THR A O 1
ATOM 4406 N N . ARG A 1 586 ? 5.903 -5.473 -10.162 1.00 80.56 586 ARG A N 1
ATOM 4407 C CA . ARG A 1 586 ? 6.548 -4.260 -10.684 1.00 80.56 586 ARG A CA 1
ATOM 4408 C C . ARG A 1 586 ? 5.535 -3.414 -11.464 1.00 80.56 586 ARG A C 1
ATOM 4410 O O . ARG A 1 586 ? 5.451 -3.556 -12.687 1.00 80.56 586 ARG A O 1
ATOM 4417 N N . PRO A 1 587 ? 4.716 -2.604 -10.778 1.00 83.69 587 PRO A N 1
ATOM 4418 C CA . PRO A 1 587 ? 3.744 -1.743 -11.435 1.00 83.69 587 PRO A CA 1
ATOM 4419 C C . PRO A 1 587 ? 4.425 -0.636 -12.254 1.00 83.69 587 PRO A C 1
ATOM 4421 O O . PRO A 1 587 ? 5.591 -0.288 -12.054 1.00 83.69 587 PRO A O 1
ATOM 4424 N N . ASP A 1 588 ? 3.680 -0.064 -13.197 1.00 83.44 588 ASP A N 1
ATOM 4425 C CA . ASP A 1 588 ? 4.113 1.144 -13.897 1.00 83.44 588 ASP A CA 1
ATOM 4426 C C . ASP A 1 588 ? 4.037 2.338 -12.936 1.00 83.44 588 ASP A C 1
ATOM 4428 O O . ASP A 1 588 ? 2.990 2.632 -12.367 1.00 83.44 588 ASP A O 1
ATOM 4432 N N . HIS A 1 589 ? 5.173 3.006 -12.768 1.00 84.38 589 HIS A N 1
ATOM 4433 C CA . HIS A 1 589 ? 5.406 4.102 -11.828 1.00 84.38 589 HIS A CA 1
ATOM 4434 C C . HIS A 1 589 ? 4.932 5.459 -12.370 1.00 84.38 589 HIS A C 1
ATOM 4436 O O . HIS A 1 589 ? 5.055 6.478 -11.693 1.00 84.38 589 HIS A O 1
ATOM 4442 N N . ARG A 1 590 ? 4.431 5.516 -13.609 1.00 86.06 590 ARG A N 1
ATOM 4443 C CA . ARG A 1 590 ? 3.749 6.699 -14.151 1.00 86.06 590 ARG A CA 1
ATOM 4444 C C . ARG A 1 590 ? 2.301 6.701 -13.682 1.00 86.06 590 ARG A C 1
ATOM 4446 O O . ARG A 1 590 ? 1.675 5.649 -13.556 1.00 86.06 590 ARG A O 1
ATOM 4453 N N . GLY A 1 591 ? 1.733 7.874 -13.473 1.00 80.06 591 GLY A N 1
ATOM 4454 C CA . GLY A 1 591 ? 0.439 7.989 -12.821 1.00 80.06 591 GLY A CA 1
ATOM 4455 C C . GLY A 1 591 ? -0.010 9.439 -12.674 1.00 80.06 591 GLY A C 1
ATOM 4456 O O . GLY A 1 591 ? 0.637 10.338 -13.186 1.00 80.06 591 GLY A O 1
ATOM 4457 N N . PRO A 1 592 ? -1.128 9.672 -11.990 1.00 78.75 592 PRO A N 1
ATOM 4458 C CA . PRO A 1 592 ? -1.578 8.856 -10.867 1.00 78.75 592 PRO A CA 1
ATOM 4459 C C . PRO A 1 592 ? -2.543 7.754 -11.282 1.00 78.75 592 PRO A C 1
ATOM 4461 O O . PRO A 1 592 ? -2.768 6.834 -10.510 1.00 78.75 592 PRO A O 1
ATOM 4464 N N . TYR A 1 593 ? -3.117 7.852 -12.481 1.00 88.50 593 TYR A N 1
ATOM 4465 C CA . TYR A 1 593 ? -4.145 6.929 -12.922 1.00 88.50 593 TYR A CA 1
ATOM 4466 C C . TYR A 1 593 ? -3.514 5.727 -13.589 1.00 88.50 593 TYR A C 1
ATOM 4468 O O . TYR A 1 593 ? -2.622 5.854 -14.437 1.00 88.50 593 TYR A O 1
ATOM 4476 N N . TYR A 1 594 ? -3.977 4.553 -13.189 1.00 85.25 594 TYR A N 1
ATOM 4477 C CA . TYR A 1 594 ? -3.515 3.302 -13.754 1.00 85.25 594 TYR A CA 1
ATOM 4478 C C . TYR A 1 594 ? -4.118 3.103 -15.151 1.00 85.25 594 TYR A C 1
ATOM 4480 O O . TYR A 1 594 ? -3.393 2.814 -16.104 1.00 85.25 594 TYR A O 1
ATOM 4488 N N . GLN A 1 595 ? -5.433 3.285 -15.285 1.00 89.00 595 GLN A N 1
ATOM 4489 C CA . GLN A 1 595 ? -6.158 3.304 -16.553 1.00 89.00 595 GLN A CA 1
ATOM 4490 C C . GLN A 1 595 ? -6.568 4.749 -16.859 1.00 89.00 595 GLN A C 1
ATOM 4492 O O . GLN A 1 595 ? -7.691 5.127 -16.547 1.00 89.00 595 GLN A O 1
ATOM 4497 N N . PRO A 1 596 ? -5.690 5.582 -17.447 1.00 92.12 596 PRO A N 1
ATOM 4498 C CA . PRO A 1 596 ? -6.063 6.946 -17.801 1.00 92.12 596 PRO A CA 1
ATOM 4499 C C . PRO A 1 596 ? -7.233 6.942 -18.791 1.00 92.12 596 PRO A C 1
ATOM 4501 O O . PRO A 1 596 ? -7.173 6.283 -19.831 1.00 92.12 596 PRO A O 1
ATOM 4504 N N . ALA A 1 597 ? -8.287 7.690 -18.471 1.00 95.50 597 ALA A N 1
ATOM 4505 C CA . ALA A 1 597 ? -9.445 7.886 -19.331 1.00 95.50 597 ALA A CA 1
ATOM 4506 C C . ALA A 1 597 ? -9.719 9.383 -19.549 1.00 95.50 597 ALA A C 1
ATOM 4508 O O . ALA A 1 597 ? -9.548 10.180 -18.618 1.00 95.50 597 ALA A O 1
ATOM 4509 N N . PRO A 1 598 ? -10.142 9.785 -20.762 1.00 97.00 598 PRO A N 1
ATOM 4510 C CA . PRO A 1 598 ? -10.592 11.147 -21.003 1.00 97.00 598 PRO A CA 1
ATOM 4511 C C . PRO A 1 598 ? -11.899 11.434 -20.247 1.00 97.00 598 PRO A C 1
ATOM 4513 O O . PRO A 1 598 ? -12.703 10.537 -19.995 1.00 97.00 598 PRO A O 1
ATOM 4516 N N . TRP A 1 599 ? -12.120 12.703 -19.926 1.00 97.69 599 TRP A N 1
ATOM 4517 C CA . TRP A 1 599 ? -13.338 13.243 -19.322 1.00 97.69 599 TRP A CA 1
ATOM 4518 C C . TRP A 1 599 ? -13.696 14.578 -19.995 1.00 97.69 599 TRP A C 1
ATOM 4520 O O . TRP A 1 599 ? -13.028 14.986 -20.947 1.00 97.69 599 TRP A O 1
ATOM 4530 N N . SER A 1 600 ? -14.758 15.256 -19.542 1.00 97.94 600 SER A N 1
ATOM 4531 C CA . SER A 1 600 ? -15.337 16.412 -20.254 1.00 97.94 600 SER A CA 1
ATOM 4532 C C . SER A 1 600 ? -14.345 17.545 -20.544 1.00 97.94 600 SER A C 1
ATOM 4534 O O . SER A 1 600 ? -14.503 18.242 -21.541 1.00 97.94 600 SER A O 1
ATOM 4536 N N . GLU A 1 601 ? -13.303 17.703 -19.720 1.00 98.44 601 GLU A N 1
ATOM 4537 C CA . GLU A 1 601 ? -12.320 18.786 -19.852 1.00 98.44 601 GLU A CA 1
ATOM 4538 C C . GLU A 1 601 ? -10.984 18.360 -20.483 1.00 98.44 601 GLU A C 1
ATOM 4540 O O . GLU A 1 601 ? -10.105 19.206 -20.670 1.00 98.44 601 GLU A O 1
ATOM 4545 N N . THR A 1 602 ? -10.800 17.082 -20.840 1.00 98.19 602 THR A N 1
ATOM 4546 C CA . THR A 1 602 ? -9.513 16.556 -21.338 1.00 98.19 602 THR A CA 1
ATOM 4547 C C . THR A 1 602 ? -8.979 17.346 -22.534 1.00 98.19 602 THR A C 1
ATOM 4549 O O . THR A 1 602 ? -7.813 17.750 -22.523 1.00 98.19 602 THR A O 1
ATOM 4552 N N . ASP A 1 603 ? -9.820 17.624 -23.534 1.00 98.31 603 ASP A N 1
ATOM 4553 C CA . ASP A 1 603 ? -9.413 18.341 -24.750 1.00 98.31 603 ASP A CA 1
ATOM 4554 C C . ASP A 1 603 ? -9.059 19.807 -24.469 1.00 98.31 603 ASP A C 1
ATOM 4556 O O . ASP A 1 603 ? -8.070 20.332 -24.990 1.00 98.31 603 ASP A O 1
ATOM 4560 N N . LYS A 1 604 ? -9.824 20.460 -23.587 1.00 98.50 604 LYS A N 1
ATOM 4561 C CA . LYS A 1 604 ? -9.576 21.843 -23.155 1.00 98.50 604 LYS A CA 1
ATOM 4562 C C . LYS A 1 604 ? -8.236 21.951 -22.423 1.00 98.50 604 LYS A C 1
ATOM 4564 O O . LYS A 1 604 ? -7.431 22.836 -22.720 1.00 98.50 604 LYS A O 1
ATOM 4569 N N . ILE A 1 605 ? -7.967 21.018 -21.511 1.00 98.62 605 ILE A N 1
ATOM 4570 C CA . ILE A 1 605 ? -6.694 20.926 -20.790 1.00 98.62 605 ILE A CA 1
ATOM 4571 C C . ILE A 1 605 ? -5.546 20.643 -21.769 1.00 98.62 605 ILE A C 1
ATOM 4573 O O . ILE A 1 605 ? -4.516 21.316 -21.708 1.00 98.62 605 ILE A O 1
ATOM 4577 N N . ALA A 1 606 ? -5.719 19.711 -22.714 1.00 98.25 606 ALA A N 1
ATOM 4578 C CA . ALA A 1 606 ? -4.718 19.435 -23.747 1.00 98.25 606 ALA A CA 1
ATOM 4579 C C . ALA A 1 606 ? -4.362 20.687 -24.554 1.00 98.25 606 ALA A C 1
ATOM 4581 O O . ALA A 1 606 ? -3.179 20.937 -24.783 1.00 98.25 606 ALA A O 1
ATOM 4582 N N . ALA A 1 607 ? -5.349 21.490 -24.959 1.00 97.88 607 ALA A N 1
ATOM 4583 C CA . ALA A 1 607 ? -5.099 22.728 -25.693 1.00 97.88 607 ALA A CA 1
ATOM 4584 C C . ALA A 1 607 ? -4.220 23.706 -24.889 1.00 97.88 607 ALA A C 1
ATOM 4586 O O . ALA A 1 607 ? -3.240 24.235 -25.422 1.00 97.88 607 ALA A O 1
ATOM 4587 N N . ALA A 1 608 ? -4.508 23.889 -23.596 1.00 97.69 608 ALA A N 1
ATOM 4588 C CA . ALA A 1 608 ? -3.710 24.742 -22.714 1.00 97.69 608 ALA A CA 1
ATOM 4589 C C . ALA A 1 608 ? -2.271 24.221 -22.539 1.00 97.69 608 ALA A C 1
ATOM 4591 O O . ALA A 1 608 ? -1.311 24.983 -22.681 1.00 97.69 608 ALA A O 1
ATOM 4592 N N . LEU A 1 609 ? -2.106 22.916 -22.292 1.00 97.88 609 LEU A N 1
ATOM 4593 C CA . LEU A 1 609 ? -0.795 22.284 -22.117 1.00 97.88 609 LEU A CA 1
ATOM 4594 C C . LEU A 1 609 ? 0.045 22.347 -23.402 1.00 97.88 609 LEU A C 1
ATOM 4596 O O . LEU A 1 609 ? 1.217 22.713 -23.352 1.00 97.88 609 LEU A O 1
ATOM 4600 N N . LYS A 1 610 ? -0.549 22.067 -24.569 1.00 96.44 610 LYS A N 1
ATOM 4601 C CA . LYS A 1 610 ? 0.129 22.179 -25.872 1.00 96.44 610 LYS A CA 1
ATOM 4602 C C . LYS A 1 610 ? 0.584 23.606 -26.159 1.00 96.44 610 LYS A C 1
ATOM 4604 O O . LYS A 1 610 ? 1.716 23.810 -26.599 1.00 96.44 610 LYS A O 1
ATOM 4609 N N . SER A 1 611 ? -0.262 24.595 -25.864 1.00 94.50 611 SER A N 1
ATOM 4610 C CA . SER A 1 611 ? 0.105 26.007 -25.993 1.00 94.50 611 SER A CA 1
ATOM 4611 C C . SER A 1 611 ? 1.291 26.366 -25.091 1.00 94.50 611 SER A C 1
ATOM 4613 O O . SER A 1 611 ? 2.205 27.062 -25.532 1.00 94.50 611 SER A O 1
ATOM 4615 N N . ALA A 1 612 ? 1.312 25.868 -23.850 1.00 94.25 612 ALA A N 1
ATOM 4616 C CA . ALA A 1 612 ? 2.412 26.100 -22.915 1.00 94.25 612 ALA A CA 1
ATOM 4617 C C . ALA A 1 612 ? 3.722 25.427 -23.367 1.00 94.25 612 ALA A C 1
ATOM 4619 O O . ALA A 1 612 ? 4.779 26.051 -23.305 1.00 94.25 612 ALA A O 1
ATOM 4620 N N . VAL A 1 613 ? 3.667 24.201 -23.900 1.00 93.06 613 VAL A N 1
ATOM 4621 C CA . VAL A 1 613 ? 4.839 23.520 -24.484 1.00 93.06 613 VAL A CA 1
ATOM 4622 C C . VAL A 1 613 ? 5.419 24.317 -25.657 1.00 93.06 613 VAL A C 1
ATOM 4624 O O . VAL A 1 613 ? 6.637 24.485 -25.752 1.00 93.06 613 VAL A O 1
ATOM 4627 N N . ALA A 1 614 ? 4.562 24.803 -26.559 1.00 90.06 614 ALA A N 1
ATOM 4628 C CA . ALA A 1 614 ? 4.993 25.496 -27.769 1.00 90.06 614 ALA A CA 1
ATOM 4629 C C . ALA A 1 614 ? 5.554 26.901 -27.483 1.00 90.06 614 ALA A C 1
ATOM 4631 O O . ALA A 1 614 ? 6.597 27.272 -28.027 1.00 90.06 614 ALA A O 1
ATOM 4632 N N . GLY A 1 615 ? 4.868 27.673 -26.633 1.00 86.44 615 GLY A N 1
ATOM 4633 C CA . GLY A 1 615 ? 5.192 29.075 -26.350 1.00 86.44 615 GLY A CA 1
ATOM 4634 C C . GLY A 1 615 ? 6.094 29.313 -25.135 1.00 86.44 615 GLY A C 1
ATOM 4635 O O . GLY A 1 615 ? 6.622 30.413 -24.986 1.00 86.44 615 GLY A O 1
ATOM 4636 N N . GLY A 1 616 ? 6.280 28.317 -24.263 1.00 86.81 616 GLY A N 1
ATOM 4637 C CA . GLY A 1 616 ? 7.002 28.470 -22.999 1.00 86.81 616 GLY A CA 1
ATOM 4638 C C . GLY A 1 616 ? 8.527 28.620 -23.154 1.00 86.81 616 GLY A C 1
ATOM 4639 O O . GLY A 1 616 ? 9.118 28.069 -24.097 1.00 86.81 616 GLY A O 1
ATOM 4640 N N . PRO A 1 617 ? 9.206 29.311 -22.211 1.00 89.44 617 PRO A N 1
ATOM 4641 C CA . PRO A 1 617 ? 10.668 29.345 -22.138 1.00 89.44 617 PRO A CA 1
ATOM 4642 C C . PRO A 1 617 ? 11.281 27.932 -22.072 1.00 89.44 617 PRO A C 1
ATOM 4644 O O . PRO A 1 617 ? 10.630 27.021 -21.557 1.00 89.44 617 PRO A O 1
ATOM 4647 N N . PRO A 1 618 ? 12.542 27.722 -22.507 1.00 88.88 618 PRO A N 1
ATOM 4648 C CA . PRO A 1 618 ? 13.178 26.398 -22.532 1.00 88.88 618 PRO A CA 1
ATOM 4649 C C . PRO A 1 618 ? 13.063 25.596 -21.225 1.00 88.88 618 PRO A C 1
ATOM 4651 O O . PRO A 1 618 ? 12.727 24.414 -21.261 1.00 88.88 618 PRO A O 1
ATOM 4654 N N . GLY A 1 619 ? 13.276 26.242 -20.072 1.00 88.44 619 GLY A N 1
ATOM 4655 C CA . GLY A 1 619 ? 13.168 25.592 -18.761 1.00 88.44 619 GLY A CA 1
ATOM 4656 C C . GLY A 1 619 ? 11.741 25.170 -18.391 1.00 88.44 619 GLY A C 1
ATOM 4657 O O . GLY A 1 619 ? 11.549 24.082 -17.855 1.00 88.44 619 GLY A O 1
ATOM 4658 N N . GLU A 1 620 ? 10.736 25.987 -18.725 1.00 91.25 620 GLU A N 1
ATOM 4659 C CA . GLU A 1 620 ? 9.318 25.649 -18.519 1.00 91.25 620 GLU A CA 1
ATOM 4660 C C . GLU A 1 620 ? 8.891 24.509 -19.447 1.00 91.25 620 GLU A C 1
ATOM 4662 O O . GLU A 1 620 ? 8.256 23.560 -18.996 1.00 91.25 620 GLU A O 1
ATOM 4667 N N . ALA A 1 621 ? 9.296 24.558 -20.721 1.00 90.12 621 ALA A N 1
ATOM 4668 C CA . ALA A 1 621 ? 9.010 23.499 -21.682 1.00 90.12 621 ALA A CA 1
ATOM 4669 C C . ALA A 1 621 ? 9.637 22.163 -21.248 1.00 90.12 621 ALA A C 1
ATOM 4671 O O . ALA A 1 621 ? 8.953 21.145 -21.264 1.00 90.12 621 ALA A O 1
ATOM 4672 N N . SER A 1 622 ? 10.898 22.160 -20.800 1.00 89.88 622 SER A N 1
ATOM 4673 C CA . SER A 1 622 ? 11.559 20.943 -20.305 1.00 89.88 622 SER A CA 1
ATOM 4674 C C . SER A 1 622 ? 10.866 20.368 -19.067 1.00 89.88 622 SER A C 1
ATOM 4676 O O . SER A 1 622 ? 10.663 19.158 -18.993 1.00 89.88 622 SER A O 1
ATOM 4678 N N . PHE A 1 623 ? 10.472 21.223 -18.116 1.00 93.12 623 PHE A N 1
ATOM 4679 C CA . PHE A 1 623 ? 9.680 20.809 -16.955 1.00 93.12 623 PHE A CA 1
ATOM 4680 C C . PHE A 1 623 ? 8.352 20.181 -17.389 1.00 93.12 623 PHE A C 1
ATOM 4682 O O . PHE A 1 623 ? 8.012 19.083 -16.954 1.00 93.12 623 PHE A O 1
ATOM 4689 N N . LEU A 1 624 ? 7.627 20.852 -18.286 1.00 94.56 624 LEU A N 1
ATOM 4690 C CA . LEU A 1 624 ? 6.312 20.415 -18.728 1.00 94.56 624 LEU A CA 1
ATOM 4691 C C . LEU A 1 624 ? 6.366 19.082 -19.480 1.00 94.56 624 LEU A C 1
ATOM 4693 O O . LEU A 1 624 ? 5.521 18.231 -19.239 1.00 94.56 624 LEU A O 1
ATOM 4697 N N . VAL A 1 625 ? 7.369 18.850 -20.332 1.00 93.25 625 VAL A N 1
ATOM 4698 C CA . VAL A 1 625 ? 7.559 17.538 -20.982 1.00 93.25 625 VAL A CA 1
ATOM 4699 C C . VAL A 1 625 ? 7.758 16.428 -19.943 1.00 93.25 625 VAL A C 1
ATOM 4701 O O . VAL A 1 625 ? 7.135 15.370 -20.048 1.00 93.25 625 VAL A O 1
ATOM 4704 N N . SER A 1 626 ? 8.547 16.685 -18.896 1.00 91.81 626 SER A N 1
ATOM 4705 C CA . SER A 1 626 ? 8.741 15.728 -17.799 1.00 91.81 626 SER A CA 1
ATOM 4706 C C . SER A 1 626 ? 7.430 15.441 -17.048 1.00 91.81 626 SER A C 1
ATOM 4708 O O . SER A 1 626 ? 7.100 14.278 -16.797 1.00 91.81 626 SER A O 1
ATOM 4710 N N . GLU A 1 627 ? 6.636 16.478 -16.753 1.00 93.94 627 GLU A N 1
ATOM 4711 C CA . GLU A 1 627 ? 5.321 16.343 -16.108 1.00 93.94 627 GLU A CA 1
ATOM 4712 C C . GLU A 1 627 ? 4.300 15.598 -16.977 1.00 93.94 627 GLU A C 1
ATOM 4714 O O . GLU A 1 627 ? 3.612 14.706 -16.475 1.00 93.94 627 GLU A O 1
ATOM 4719 N N . LEU A 1 628 ? 4.219 15.895 -18.279 1.00 94.25 628 LEU A N 1
ATOM 4720 C CA . LEU A 1 628 ? 3.347 15.186 -19.223 1.00 94.25 628 LEU A CA 1
ATOM 4721 C C . LEU A 1 628 ? 3.644 13.680 -19.195 1.00 94.25 628 LEU A C 1
ATOM 4723 O O . LEU A 1 628 ? 2.744 12.869 -18.969 1.00 94.25 628 LEU A O 1
ATOM 4727 N N . ARG A 1 629 ? 4.924 13.307 -19.308 1.00 90.44 629 ARG A N 1
ATOM 4728 C CA . ARG A 1 629 ? 5.384 11.913 -19.255 1.00 90.44 629 ARG A CA 1
ATOM 4729 C C . ARG A 1 629 ? 5.042 11.235 -17.931 1.00 90.44 629 ARG A C 1
ATOM 4731 O O . ARG A 1 629 ? 4.528 10.111 -17.935 1.00 90.44 629 ARG A O 1
ATOM 4738 N N . ARG A 1 630 ? 5.323 11.894 -16.799 1.00 90.88 630 ARG A N 1
ATOM 4739 C CA . ARG A 1 630 ? 4.993 11.382 -15.455 1.00 90.88 630 ARG A CA 1
ATOM 4740 C C . ARG A 1 630 ? 3.491 11.113 -15.317 1.00 90.88 630 ARG A C 1
ATOM 4742 O O . ARG A 1 630 ? 3.141 10.105 -14.707 1.00 90.88 630 ARG A O 1
ATOM 4749 N N . ASN A 1 631 ? 2.650 11.928 -15.967 1.00 93.50 631 ASN A N 1
ATOM 4750 C CA . ASN A 1 631 ? 1.186 11.811 -16.012 1.00 93.50 631 ASN A CA 1
ATOM 4751 C C . ASN A 1 631 ? 0.623 11.000 -17.201 1.00 93.50 631 ASN A C 1
ATOM 4753 O O . ASN A 1 631 ? -0.580 11.027 -17.447 1.00 93.50 631 ASN A O 1
ATOM 4757 N N . ARG A 1 632 ? 1.462 10.228 -17.914 1.00 91.50 632 ARG A N 1
ATOM 4758 C CA . ARG A 1 632 ? 1.072 9.377 -19.065 1.00 91.50 632 ARG A CA 1
ATOM 4759 C C . ARG A 1 632 ? 0.431 10.142 -20.232 1.00 91.50 632 ARG A C 1
ATOM 4761 O O . ARG A 1 632 ? -0.329 9.566 -21.007 1.00 91.50 632 ARG A O 1
ATOM 4768 N N . ILE A 1 633 ? 0.756 11.419 -20.382 1.00 92.25 633 ILE A N 1
ATOM 4769 C CA . ILE A 1 633 ? 0.278 12.269 -21.470 1.00 92.25 633 ILE A CA 1
ATOM 4770 C C . ILE A 1 633 ? 1.326 12.269 -22.574 1.00 92.25 633 ILE A C 1
ATOM 4772 O O . ILE A 1 633 ? 2.498 12.535 -22.319 1.00 92.25 633 ILE A O 1
ATOM 4776 N N . GLN A 1 634 ? 0.904 11.981 -23.803 1.00 88.12 634 GLN A N 1
ATOM 4777 C CA . GLN A 1 634 ? 1.781 11.976 -24.969 1.00 88.12 634 GLN A CA 1
ATOM 4778 C C . GLN A 1 634 ? 1.273 12.968 -26.010 1.00 88.12 634 GLN A C 1
ATOM 4780 O O . GLN A 1 634 ? 0.165 12.827 -26.525 1.00 88.12 634 GLN A O 1
ATOM 4785 N N . PHE A 1 635 ? 2.108 13.951 -26.341 1.00 89.88 635 PHE A N 1
ATOM 4786 C CA . PHE A 1 635 ? 1.866 14.910 -27.416 1.00 89.88 635 PHE A CA 1
ATOM 4787 C C . PHE A 1 635 ? 3.043 14.888 -28.389 1.00 89.88 635 PHE A C 1
ATOM 4789 O O . PHE A 1 635 ? 4.199 14.996 -27.980 1.00 89.88 635 PHE A O 1
ATOM 4796 N N . ASN A 1 636 ? 2.760 14.824 -29.689 1.00 87.19 636 ASN A N 1
ATOM 4797 C CA . ASN A 1 636 ? 3.806 14.901 -30.711 1.00 87.19 636 ASN A CA 1
ATOM 4798 C C . ASN A 1 636 ? 4.559 16.239 -30.625 1.00 87.19 636 ASN A C 1
ATOM 4800 O O . ASN A 1 636 ? 5.774 16.287 -30.793 1.00 87.19 636 ASN A O 1
ATOM 4804 N N . GLU A 1 637 ? 3.844 17.317 -30.304 1.00 88.06 637 GLU A N 1
ATOM 4805 C CA . GLU A 1 637 ? 4.374 18.664 -30.112 1.00 88.06 637 GLU A CA 1
ATOM 4806 C C . GLU A 1 637 ? 5.405 18.719 -28.970 1.00 88.06 637 GLU A C 1
ATOM 4808 O O . GLU A 1 637 ? 6.422 19.402 -29.091 1.00 88.06 637 GLU A O 1
ATOM 4813 N N . ALA A 1 638 ? 5.184 17.957 -27.892 1.00 88.19 638 ALA A N 1
ATOM 4814 C CA . ALA A 1 638 ? 6.108 17.849 -26.762 1.00 88.19 638 ALA A CA 1
ATOM 4815 C C . ALA A 1 638 ? 7.411 17.146 -27.157 1.00 88.19 638 ALA A C 1
ATOM 4817 O O . ALA A 1 638 ? 8.493 17.680 -26.898 1.00 88.19 638 ALA A O 1
ATOM 4818 N N . LEU A 1 639 ? 7.314 16.018 -27.867 1.00 89.75 639 LEU A N 1
ATOM 4819 C CA . LEU A 1 639 ? 8.482 15.306 -28.387 1.00 89.75 639 LEU A CA 1
ATOM 4820 C C . LEU A 1 639 ? 9.300 16.185 -29.350 1.00 89.75 639 LEU A C 1
ATOM 4822 O O . LEU A 1 639 ? 10.520 16.280 -29.224 1.00 89.75 639 LEU A O 1
ATOM 4826 N N . GLN A 1 640 ? 8.641 16.879 -30.283 1.00 90.06 640 GLN A N 1
ATOM 4827 C CA . GLN A 1 640 ? 9.324 17.780 -31.220 1.00 90.06 640 GLN A CA 1
ATOM 4828 C C . GLN A 1 640 ? 10.002 18.954 -30.503 1.00 90.06 640 GLN A C 1
ATOM 4830 O O . GLN A 1 640 ? 11.122 19.351 -30.852 1.00 90.06 640 GLN A O 1
ATOM 4835 N N . ARG A 1 641 ? 9.355 19.495 -29.464 1.00 91.31 641 ARG A N 1
ATOM 4836 C CA . ARG A 1 641 ? 9.915 20.579 -28.657 1.00 91.31 641 ARG A CA 1
ATOM 4837 C C . ARG A 1 641 ? 11.163 20.129 -27.904 1.00 91.31 641 ARG A C 1
ATOM 4839 O O . ARG A 1 641 ? 12.185 20.805 -28.017 1.00 91.31 641 ARG A O 1
ATOM 4846 N N . ILE A 1 642 ? 11.115 19.008 -27.181 1.00 92.31 642 ILE A N 1
ATOM 4847 C CA . ILE A 1 642 ? 12.276 18.542 -26.405 1.00 92.31 642 ILE A CA 1
ATOM 4848 C C . ILE A 1 642 ? 13.433 18.117 -27.311 1.00 92.31 642 ILE A C 1
ATOM 4850 O O . ILE A 1 642 ? 14.585 18.419 -27.012 1.00 92.31 642 ILE A O 1
ATOM 4854 N N . LEU A 1 643 ? 13.137 17.526 -28.471 1.00 92.25 643 LEU A N 1
ATOM 4855 C CA . LEU A 1 643 ? 14.134 17.202 -29.488 1.00 92.25 643 LEU A CA 1
ATOM 4856 C C . LEU A 1 643 ? 14.848 18.458 -30.011 1.00 92.25 643 LEU A C 1
ATOM 4858 O O . LEU A 1 643 ? 16.069 18.466 -30.148 1.00 92.25 643 LEU A O 1
ATOM 4862 N N . THR A 1 644 ? 14.107 19.541 -30.258 1.00 92.56 644 THR A N 1
ATOM 4863 C CA . THR A 1 644 ? 14.681 20.830 -30.684 1.00 92.56 644 THR A CA 1
ATOM 4864 C C . THR A 1 644 ? 15.563 21.452 -29.599 1.00 92.56 644 THR A C 1
ATOM 4866 O O . THR A 1 644 ? 16.623 22.000 -29.904 1.00 92.56 644 THR A O 1
ATOM 4869 N N . LEU A 1 645 ? 15.154 21.356 -28.331 1.00 91.94 645 LEU A N 1
ATOM 4870 C CA . LEU A 1 645 ? 15.946 21.844 -27.200 1.00 91.94 645 LEU A CA 1
ATOM 4871 C C . LEU A 1 645 ? 17.236 21.033 -27.031 1.00 91.94 645 LEU A C 1
ATOM 4873 O O . LEU A 1 645 ? 18.310 21.619 -26.947 1.00 91.94 645 LEU A O 1
ATOM 4877 N N . ALA A 1 646 ? 17.152 19.703 -27.076 1.00 92.62 646 ALA A N 1
ATOM 4878 C CA . ALA A 1 646 ? 18.290 18.799 -26.916 1.00 92.62 646 ALA A CA 1
ATOM 4879 C C . ALA A 1 646 ? 19.363 18.941 -28.010 1.00 92.62 646 ALA A C 1
ATOM 4881 O O . ALA A 1 646 ? 20.529 18.652 -27.756 1.00 92.62 646 ALA A O 1
ATOM 4882 N N . LYS A 1 647 ? 19.000 19.433 -29.205 1.00 92.31 647 LYS A N 1
ATOM 4883 C CA . LYS A 1 647 ? 19.970 19.786 -30.260 1.00 92.31 647 LYS A CA 1
ATOM 4884 C C . LYS A 1 647 ? 20.876 20.962 -29.868 1.00 92.31 647 LYS A C 1
ATOM 4886 O O . LYS A 1 647 ? 21.979 21.061 -30.391 1.00 92.31 647 LYS A O 1
ATOM 4891 N N . ASN A 1 648 ? 20.416 21.843 -28.977 1.00 89.44 648 ASN A N 1
ATOM 4892 C CA . ASN A 1 648 ? 21.097 23.096 -28.632 1.00 89.44 648 ASN A CA 1
ATOM 4893 C C . ASN A 1 648 ? 21.540 23.176 -27.160 1.00 89.44 648 ASN A C 1
ATOM 4895 O O . ASN A 1 648 ? 22.401 23.986 -26.830 1.00 89.44 648 ASN A O 1
ATOM 4899 N N . ASP A 1 649 ? 20.966 22.356 -26.277 1.00 87.69 649 ASP A N 1
ATOM 4900 C CA . ASP A 1 649 ? 21.272 22.320 -24.848 1.00 87.69 649 ASP A CA 1
ATOM 4901 C C . ASP A 1 649 ? 21.376 20.870 -24.354 1.00 87.69 649 ASP A C 1
ATOM 4903 O O . ASP A 1 649 ? 20.387 20.134 -24.284 1.00 87.69 649 ASP A O 1
ATOM 4907 N N . ALA A 1 650 ? 22.584 20.469 -23.950 1.00 87.00 650 ALA A N 1
ATOM 4908 C CA . ALA A 1 650 ? 22.853 19.136 -23.418 1.00 87.00 650 ALA A CA 1
ATOM 4909 C C . ALA A 1 650 ? 22.035 18.817 -22.152 1.00 87.00 650 ALA A C 1
ATOM 4911 O O . ALA A 1 650 ? 21.790 17.645 -21.862 1.00 87.00 650 ALA A O 1
ATOM 4912 N N . LYS A 1 651 ? 21.558 19.833 -21.417 1.00 88.19 651 LYS A N 1
ATOM 4913 C CA . LYS A 1 651 ? 20.706 19.644 -20.232 1.00 88.19 651 LYS A CA 1
ATOM 4914 C C . LYS A 1 651 ? 19.337 19.050 -20.565 1.00 88.19 651 LYS A C 1
ATOM 4916 O O . LYS A 1 651 ? 18.717 18.466 -19.684 1.00 88.19 651 LYS A O 1
ATOM 4921 N N . ALA A 1 652 ? 18.880 19.156 -21.814 1.00 90.81 652 ALA A N 1
ATOM 4922 C CA . ALA A 1 652 ? 17.622 18.561 -22.266 1.00 90.81 652 ALA A CA 1
ATOM 4923 C C . ALA A 1 652 ? 17.763 17.088 -22.704 1.00 90.81 652 ALA A C 1
ATOM 4925 O O . ALA A 1 652 ? 16.754 16.414 -22.914 1.00 90.81 652 ALA A O 1
ATOM 4926 N N . LEU A 1 653 ? 18.990 16.556 -22.820 1.00 92.00 653 LEU A N 1
ATOM 4927 C CA . LEU A 1 653 ? 19.229 15.173 -23.252 1.00 92.00 653 LEU A CA 1
ATOM 4928 C C . LEU A 1 653 ? 18.588 14.116 -22.333 1.00 92.00 653 LEU A C 1
ATOM 4930 O O . LEU A 1 653 ? 17.987 13.185 -22.873 1.00 92.00 653 LEU A O 1
ATOM 4934 N N . PRO A 1 654 ? 18.651 14.220 -20.986 1.00 91.44 654 PRO A N 1
ATOM 4935 C CA . PRO A 1 654 ? 17.997 13.247 -20.113 1.00 91.44 654 PRO A CA 1
ATOM 4936 C C . PRO A 1 654 ? 16.483 13.167 -20.333 1.00 91.44 654 PRO A C 1
ATOM 4938 O O . PRO A 1 654 ? 15.943 12.067 -20.413 1.00 91.44 654 PRO A O 1
ATOM 4941 N N . GLU A 1 655 ? 15.808 14.311 -20.495 1.00 90.25 655 GLU A N 1
ATOM 4942 C CA . GLU A 1 655 ? 14.359 14.354 -20.737 1.00 90.25 655 GLU A CA 1
ATOM 4943 C C . GLU A 1 655 ? 13.992 13.841 -22.137 1.00 90.25 655 GLU A C 1
ATOM 4945 O O . GLU A 1 655 ? 13.002 13.126 -22.285 1.00 90.25 655 GLU A O 1
ATOM 4950 N N . LEU A 1 656 ? 14.820 14.104 -23.158 1.00 93.62 656 LEU A N 1
ATOM 4951 C CA . LEU A 1 656 ? 14.642 13.508 -24.488 1.00 93.62 656 LEU A CA 1
ATOM 4952 C C . LEU A 1 656 ? 14.724 11.973 -24.438 1.00 93.62 656 LEU A C 1
ATOM 4954 O O . LEU A 1 656 ? 13.868 11.291 -25.000 1.00 93.62 656 LEU A O 1
ATOM 4958 N N . VAL A 1 657 ? 15.745 11.419 -23.774 1.00 94.25 657 VAL A N 1
ATOM 4959 C CA . VAL A 1 657 ? 15.927 9.960 -23.633 1.00 94.25 657 VAL A CA 1
ATOM 4960 C C . VAL A 1 657 ? 14.720 9.335 -22.939 1.00 94.25 657 VAL A C 1
ATOM 4962 O O . VAL A 1 657 ? 14.183 8.324 -23.393 1.00 94.25 657 VAL A O 1
ATOM 4965 N N . ALA A 1 658 ? 14.280 9.970 -21.859 1.00 89.88 658 ALA A N 1
ATOM 4966 C CA . ALA A 1 658 ? 13.111 9.590 -21.089 1.00 89.88 658 ALA A CA 1
ATOM 4967 C C . ALA A 1 658 ? 11.816 9.563 -21.920 1.00 89.88 658 ALA A C 1
ATOM 4969 O O . ALA A 1 658 ? 11.025 8.627 -21.784 1.00 89.88 658 ALA A O 1
ATOM 4970 N N . GLU A 1 659 ? 11.598 10.569 -22.768 1.00 89.50 659 GLU A N 1
ATOM 4971 C CA . GLU A 1 659 ? 10.431 10.649 -23.652 1.00 89.50 659 GLU A CA 1
ATOM 4972 C C . GLU A 1 659 ? 10.476 9.560 -24.737 1.00 89.50 659 GLU A C 1
ATOM 4974 O O . GLU A 1 659 ? 9.505 8.837 -24.967 1.00 89.50 659 GLU A O 1
ATOM 4979 N N . LEU A 1 660 ? 11.644 9.346 -25.348 1.00 91.62 660 LEU A N 1
ATOM 4980 C CA . LEU A 1 660 ? 11.841 8.316 -26.374 1.00 91.62 660 LEU A CA 1
ATOM 4981 C C . LEU A 1 660 ? 11.741 6.883 -25.827 1.00 91.62 660 LEU A C 1
ATOM 4983 O O . LEU A 1 660 ? 11.379 5.960 -26.561 1.00 91.62 660 LEU A O 1
ATOM 4987 N N . ALA A 1 661 ? 12.017 6.673 -24.537 1.00 88.50 661 ALA A N 1
ATOM 4988 C CA . ALA A 1 661 ? 11.866 5.371 -23.887 1.00 88.50 661 ALA A CA 1
ATOM 4989 C C . ALA A 1 661 ? 10.426 4.842 -23.949 1.00 88.50 661 ALA A C 1
ATOM 4991 O O . ALA A 1 661 ? 10.229 3.625 -24.054 1.00 88.50 661 ALA A O 1
ATOM 4992 N N . VAL A 1 662 ? 9.440 5.744 -23.948 1.00 83.00 662 VAL A N 1
ATOM 4993 C CA . VAL A 1 662 ? 8.005 5.424 -23.947 1.00 83.00 662 VAL A CA 1
ATOM 4994 C C . VAL A 1 662 ? 7.303 5.748 -25.268 1.00 83.00 662 VAL A C 1
ATOM 4996 O O . VAL A 1 662 ? 6.122 5.432 -25.419 1.00 83.00 662 VAL A O 1
ATOM 4999 N N . ALA A 1 663 ? 8.010 6.353 -26.223 1.00 84.50 663 ALA A N 1
ATOM 5000 C CA . ALA A 1 663 ? 7.488 6.639 -27.551 1.00 84.50 663 ALA A CA 1
ATOM 5001 C C . ALA A 1 663 ? 7.228 5.348 -28.347 1.00 84.50 663 ALA A C 1
ATOM 5003 O O . ALA A 1 663 ? 7.979 4.371 -28.256 1.00 84.50 663 ALA A O 1
ATOM 5004 N N . ALA A 1 664 ? 6.174 5.362 -29.167 1.00 81.75 664 ALA A N 1
ATOM 5005 C CA . ALA A 1 664 ? 5.828 4.243 -30.046 1.00 81.75 664 ALA A CA 1
ATOM 5006 C C . ALA A 1 664 ? 6.883 4.005 -31.142 1.00 81.75 664 ALA A C 1
ATOM 5008 O O . ALA A 1 664 ? 7.099 2.870 -31.563 1.00 81.75 664 ALA A O 1
ATOM 5009 N N . ALA A 1 665 ? 7.555 5.070 -31.583 1.00 86.44 665 ALA A N 1
ATOM 5010 C CA . ALA A 1 665 ? 8.623 5.028 -32.570 1.00 86.44 665 ALA A CA 1
ATOM 5011 C C . ALA A 1 665 ? 9.752 5.985 -32.174 1.00 86.44 665 ALA A C 1
ATOM 5013 O O . ALA A 1 665 ? 9.511 7.023 -31.559 1.00 86.44 665 ALA A O 1
ATOM 5014 N N . VAL A 1 666 ? 10.982 5.638 -32.556 1.00 91.75 666 VAL A N 1
ATOM 5015 C CA . VAL A 1 666 ? 12.170 6.468 -32.330 1.00 91.75 666 VAL A CA 1
ATOM 5016 C C . VAL A 1 666 ? 12.447 7.279 -33.604 1.00 91.75 666 VAL A C 1
ATOM 5018 O O . VAL A 1 666 ? 12.743 6.672 -34.636 1.00 91.75 666 VAL A O 1
ATOM 5021 N N . PRO A 1 667 ? 12.352 8.623 -33.579 1.00 92.44 667 PRO A N 1
ATOM 5022 C CA . PRO A 1 667 ? 12.660 9.462 -34.735 1.00 92.44 667 PRO A CA 1
ATOM 5023 C C . PRO A 1 667 ? 14.116 9.299 -35.180 1.00 92.44 667 PRO A C 1
ATOM 5025 O O . PRO A 1 667 ? 15.026 9.297 -34.347 1.00 92.44 667 PRO A O 1
ATOM 5028 N N . ALA A 1 668 ? 14.358 9.203 -36.488 1.00 92.00 668 ALA A N 1
ATOM 5029 C CA . ALA A 1 668 ? 15.703 8.982 -37.026 1.00 92.00 668 ALA A CA 1
ATOM 5030 C C . ALA A 1 668 ? 16.692 10.100 -36.645 1.00 92.00 668 ALA A C 1
ATOM 5032 O O . ALA A 1 668 ? 17.858 9.829 -36.369 1.00 92.00 668 ALA A O 1
ATOM 5033 N N . ASP A 1 669 ? 16.225 11.347 -36.556 1.00 91.94 669 ASP A N 1
ATOM 5034 C CA . ASP A 1 669 ? 17.045 12.503 -36.182 1.00 91.94 669 ASP A CA 1
ATOM 5035 C C . ASP A 1 669 ? 17.356 12.583 -34.674 1.00 91.94 669 ASP A C 1
ATOM 5037 O O . ASP A 1 669 ? 18.186 13.395 -34.265 1.00 91.94 669 ASP A O 1
ATOM 5041 N N . SER A 1 670 ? 16.751 11.716 -33.852 1.00 94.62 670 SER A N 1
ATOM 5042 C CA . SER A 1 670 ? 17.100 11.556 -32.434 1.00 94.62 670 SER A CA 1
ATOM 5043 C C . SER A 1 670 ? 18.266 10.588 -32.199 1.00 94.62 670 SER A C 1
ATOM 5045 O O . SER A 1 670 ? 18.932 10.670 -31.167 1.00 94.62 670 SER A O 1
ATOM 5047 N N . ILE A 1 671 ? 18.561 9.702 -33.160 1.00 95.75 671 ILE A N 1
ATOM 5048 C CA . ILE A 1 671 ? 19.599 8.665 -33.040 1.00 95.75 671 ILE A CA 1
ATOM 5049 C C . ILE A 1 671 ? 20.987 9.259 -32.740 1.00 95.75 671 ILE A C 1
ATOM 5051 O O . ILE A 1 671 ? 21.630 8.758 -31.817 1.00 95.75 671 ILE A O 1
ATOM 5055 N N . PRO A 1 672 ? 21.451 10.338 -33.409 1.00 96.50 672 PRO A N 1
ATOM 5056 C CA . PRO A 1 672 ? 22.748 10.939 -33.088 1.00 96.50 672 PRO A CA 1
ATOM 5057 C C . PRO A 1 672 ? 22.832 11.469 -31.649 1.00 96.50 672 PRO A C 1
ATOM 5059 O O . PRO A 1 672 ? 23.863 11.321 -30.996 1.00 96.50 672 PRO A O 1
ATOM 5062 N N . LEU A 1 673 ? 21.738 12.033 -31.125 1.00 96.38 673 LEU A N 1
ATOM 5063 C CA . LEU A 1 673 ? 21.668 12.533 -29.746 1.00 96.38 673 LEU A CA 1
ATOM 5064 C C . LEU A 1 673 ? 21.660 11.378 -28.737 1.00 96.38 673 LEU A C 1
ATOM 5066 O O . LEU A 1 673 ? 22.347 11.432 -27.721 1.00 96.38 673 LEU A O 1
ATOM 5070 N N . LEU A 1 674 ? 20.933 10.296 -29.027 1.00 97.00 674 LEU A N 1
ATOM 5071 C CA . LEU A 1 674 ? 20.952 9.080 -28.209 1.00 97.00 674 LEU A CA 1
ATOM 5072 C C . LEU A 1 674 ? 22.344 8.439 -28.179 1.00 97.00 674 LEU A C 1
ATOM 5074 O O . LEU A 1 674 ? 22.807 8.014 -27.121 1.00 97.00 674 LEU A O 1
ATOM 5078 N N . ALA A 1 675 ? 23.029 8.399 -29.321 1.00 96.56 675 ALA A N 1
ATOM 5079 C CA . ALA A 1 675 ? 24.388 7.887 -29.418 1.00 96.56 675 ALA A CA 1
ATOM 5080 C C . ALA A 1 675 ? 25.383 8.785 -28.660 1.00 96.56 675 ALA A C 1
ATOM 5082 O O . ALA A 1 675 ? 26.262 8.280 -27.962 1.00 96.56 675 ALA A O 1
ATOM 5083 N N . GLN A 1 676 ? 25.203 10.112 -28.707 1.00 95.19 676 GLN A N 1
ATOM 5084 C CA . GLN A 1 676 ? 25.938 11.061 -27.864 1.00 95.19 676 GLN A CA 1
ATOM 5085 C C . GLN A 1 676 ? 25.724 10.774 -26.371 1.00 95.19 676 GLN A C 1
ATOM 5087 O O . GLN A 1 676 ? 26.695 10.737 -25.616 1.00 95.19 676 GLN A O 1
ATOM 5092 N N . VAL A 1 677 ? 24.483 10.526 -25.935 1.00 95.94 677 VAL A N 1
ATOM 5093 C CA . VAL A 1 677 ? 24.182 10.167 -24.538 1.00 95.94 677 VAL A CA 1
ATOM 5094 C C . VAL A 1 677 ? 24.859 8.857 -24.149 1.00 95.94 677 VAL A C 1
ATOM 5096 O O . VAL A 1 677 ? 25.542 8.798 -23.129 1.00 95.94 677 VAL A O 1
ATOM 5099 N N . ALA A 1 678 ? 24.724 7.821 -24.977 1.00 95.31 678 ALA A N 1
ATOM 5100 C CA . ALA A 1 678 ? 25.349 6.525 -24.744 1.00 95.31 678 ALA A CA 1
ATOM 5101 C C . ALA A 1 678 ? 26.882 6.640 -24.623 1.00 95.31 678 ALA A C 1
ATOM 5103 O O . ALA A 1 678 ? 27.491 5.938 -23.818 1.00 95.31 678 ALA A O 1
ATOM 5104 N N . ARG A 1 679 ? 27.510 7.593 -25.322 1.00 94.00 679 ARG A N 1
ATOM 5105 C CA . ARG A 1 679 ? 28.958 7.877 -25.275 1.00 94.00 679 ARG A CA 1
ATOM 5106 C C . ARG A 1 679 ? 29.403 8.820 -24.158 1.00 94.00 679 ARG A C 1
ATOM 5108 O O . ARG A 1 679 ? 30.586 8.830 -23.819 1.00 94.00 679 ARG A O 1
ATOM 5115 N N . SER A 1 680 ? 28.487 9.588 -23.576 1.00 90.44 680 SER A N 1
ATOM 5116 C CA . SER A 1 680 ? 28.816 10.608 -22.580 1.00 90.44 680 SER A CA 1
ATOM 5117 C C . SER A 1 680 ? 29.299 10.005 -21.261 1.00 90.44 680 SER A C 1
ATOM 5119 O O . SER A 1 680 ? 28.653 9.127 -20.695 1.00 90.44 680 SER A O 1
ATOM 5121 N N . LYS A 1 681 ? 30.414 10.516 -20.733 1.00 86.62 681 LYS A N 1
ATOM 5122 C CA . LYS A 1 681 ? 30.902 10.179 -19.383 1.00 86.62 681 LYS A CA 1
ATOM 5123 C C . LYS A 1 681 ? 30.289 11.060 -18.292 1.00 86.62 681 LYS A C 1
ATOM 5125 O O . LYS A 1 681 ? 30.378 10.707 -17.123 1.00 86.62 681 LYS A O 1
ATOM 5130 N N . ASP A 1 682 ? 29.665 12.166 -18.687 1.00 87.50 682 ASP A N 1
ATOM 5131 C CA . ASP A 1 682 ? 29.176 13.206 -17.778 1.00 87.50 682 ASP A CA 1
ATOM 5132 C C . ASP A 1 682 ? 27.711 12.988 -17.364 1.00 87.50 682 ASP A C 1
ATOM 5134 O O . ASP A 1 682 ? 27.184 13.714 -16.524 1.00 87.50 682 ASP A O 1
ATOM 5138 N N . LEU A 1 683 ? 27.031 12.008 -17.971 1.00 87.19 683 LEU A N 1
ATOM 5139 C CA . LEU A 1 683 ? 25.630 11.690 -17.700 1.00 87.19 683 LEU A CA 1
ATOM 5140 C C . LEU A 1 683 ? 25.486 10.489 -16.765 1.00 87.19 683 LEU A C 1
ATOM 5142 O O . LEU A 1 683 ? 26.297 9.563 -16.768 1.00 87.19 683 LEU A O 1
ATOM 5146 N N . ASP A 1 684 ? 24.391 10.495 -16.006 1.00 88.69 684 ASP A N 1
ATOM 5147 C CA . ASP A 1 684 ? 24.055 9.439 -15.057 1.00 88.69 684 ASP A CA 1
ATOM 5148 C C . ASP A 1 684 ? 23.959 8.053 -15.731 1.00 88.69 684 ASP A C 1
ATOM 5150 O O . ASP A 1 684 ? 23.493 7.902 -16.871 1.00 88.69 684 ASP A O 1
ATOM 5154 N N . ALA A 1 685 ? 24.393 7.016 -15.010 1.00 90.50 685 ALA A N 1
ATOM 5155 C CA . ALA A 1 685 ? 24.403 5.637 -15.492 1.00 90.50 685 ALA A CA 1
ATOM 5156 C C . ALA A 1 685 ? 22.997 5.138 -15.878 1.00 90.50 685 ALA A C 1
ATOM 5158 O O . ALA A 1 685 ? 22.852 4.382 -16.843 1.00 90.50 685 ALA A O 1
ATOM 5159 N N . SER A 1 686 ? 21.954 5.597 -15.182 1.00 88.88 686 SER A N 1
ATOM 5160 C CA . SER A 1 686 ? 20.557 5.287 -15.486 1.00 88.88 686 SER A CA 1
ATOM 5161 C C . SER A 1 686 ? 20.123 5.899 -16.818 1.00 88.88 686 SER A C 1
ATOM 5163 O O . SER A 1 686 ? 19.522 5.208 -17.643 1.00 88.88 686 SER A O 1
ATOM 5165 N N . VAL A 1 687 ? 20.490 7.160 -17.080 1.00 91.88 687 VAL A N 1
ATOM 5166 C CA . VAL A 1 687 ? 20.203 7.842 -18.358 1.00 91.88 687 VAL A CA 1
ATOM 5167 C C . VAL A 1 687 ? 20.925 7.136 -19.506 1.00 91.88 687 VAL A C 1
ATOM 5169 O O . VAL A 1 687 ? 20.328 6.876 -20.550 1.00 91.88 687 VAL A O 1
ATOM 5172 N N . THR A 1 688 ? 22.180 6.736 -19.287 1.00 94.44 688 THR A N 1
ATOM 5173 C CA . THR A 1 688 ? 22.947 5.929 -20.247 1.00 94.44 688 THR A CA 1
ATOM 5174 C C . THR A 1 688 ? 22.236 4.606 -20.555 1.00 94.44 688 THR A C 1
ATOM 5176 O O . THR A 1 688 ? 22.021 4.275 -21.721 1.00 94.44 688 THR A O 1
ATOM 5179 N N . ALA A 1 689 ? 21.836 3.848 -19.529 1.00 93.94 689 ALA A N 1
ATOM 5180 C CA . ALA A 1 689 ? 21.168 2.560 -19.711 1.00 93.94 689 ALA A CA 1
ATOM 5181 C C . ALA A 1 689 ? 19.810 2.695 -20.423 1.00 93.94 689 ALA A C 1
ATOM 5183 O O . ALA A 1 689 ? 19.458 1.849 -21.247 1.00 93.94 689 ALA A O 1
ATOM 5184 N N . GLN A 1 690 ? 19.064 3.772 -20.155 1.00 93.94 690 GLN A N 1
ATOM 5185 C CA . GLN A 1 690 ? 17.831 4.085 -20.879 1.00 93.94 690 GLN A CA 1
ATOM 5186 C C . GLN A 1 690 ? 18.101 4.420 -22.348 1.00 93.94 690 GLN A C 1
ATOM 5188 O O . GLN A 1 690 ? 17.399 3.903 -23.214 1.00 93.94 690 GLN A O 1
ATOM 5193 N N . ALA A 1 691 ? 19.135 5.210 -22.652 1.00 96.94 691 ALA A N 1
ATOM 5194 C CA . ALA A 1 691 ? 19.508 5.513 -24.032 1.00 96.94 691 ALA A CA 1
ATOM 5195 C C . ALA A 1 691 ? 19.860 4.240 -24.817 1.00 96.94 691 ALA A C 1
ATOM 5197 O O . ALA A 1 691 ? 19.391 4.078 -25.941 1.00 96.94 691 ALA A O 1
ATOM 5198 N N . VAL A 1 692 ? 20.583 3.292 -24.204 1.00 97.25 692 VAL A N 1
ATOM 5199 C CA . VAL A 1 692 ? 20.840 1.964 -24.794 1.00 97.25 692 VAL A CA 1
ATOM 5200 C C . VAL A 1 692 ? 19.533 1.221 -25.075 1.00 97.25 692 VAL A C 1
ATOM 5202 O O . VAL A 1 692 ? 19.352 0.682 -26.164 1.00 97.25 692 VAL A O 1
ATOM 5205 N N . ALA A 1 693 ? 18.589 1.225 -24.131 1.00 95.62 693 ALA A N 1
ATOM 5206 C CA . ALA A 1 693 ? 17.294 0.577 -24.326 1.00 95.62 693 ALA A CA 1
ATOM 5207 C C . ALA A 1 693 ? 16.461 1.215 -25.454 1.00 95.62 693 ALA A C 1
ATOM 5209 O O . ALA A 1 693 ? 15.723 0.507 -26.139 1.00 95.62 693 ALA A O 1
ATOM 5210 N N . VAL A 1 694 ? 16.583 2.529 -25.676 1.00 96.62 694 VAL A N 1
ATOM 5211 C CA . VAL A 1 694 ? 15.959 3.224 -26.815 1.00 96.62 694 VAL A CA 1
ATOM 5212 C C . VAL A 1 694 ? 16.664 2.863 -28.122 1.00 96.62 694 VAL A C 1
ATOM 5214 O O . VAL A 1 694 ? 15.999 2.463 -29.077 1.00 96.62 694 VAL A O 1
ATOM 5217 N N . LEU A 1 695 ? 17.997 2.951 -28.164 1.00 97.19 695 LEU A N 1
ATOM 5218 C CA . LEU A 1 695 ? 18.806 2.623 -29.343 1.00 97.19 695 LEU A CA 1
ATOM 5219 C C . LEU A 1 695 ? 18.594 1.180 -29.803 1.00 97.19 695 LEU A C 1
ATOM 5221 O O . LEU A 1 695 ? 18.510 0.933 -31.004 1.00 97.19 695 LEU A O 1
ATOM 5225 N N . ALA A 1 696 ? 18.417 0.246 -28.869 1.00 95.62 696 ALA A N 1
ATOM 5226 C CA . ALA A 1 696 ? 18.156 -1.162 -29.155 1.00 95.62 696 ALA A CA 1
ATOM 5227 C C . ALA A 1 696 ? 16.837 -1.408 -29.922 1.00 95.62 696 ALA A C 1
ATOM 5229 O O . ALA A 1 696 ? 16.665 -2.462 -30.534 1.00 95.62 696 ALA A O 1
ATOM 5230 N N . LYS A 1 697 ? 15.904 -0.443 -29.926 1.00 94.44 697 LYS A N 1
ATOM 5231 C CA . LYS A 1 697 ? 14.678 -0.485 -30.747 1.00 94.44 697 LYS A CA 1
ATOM 5232 C C . LYS A 1 697 ? 14.916 -0.038 -32.197 1.00 94.44 697 LYS A C 1
ATOM 5234 O O . LYS A 1 697 ? 14.025 -0.190 -33.030 1.00 94.44 697 LYS A O 1
ATOM 5239 N N . THR A 1 698 ? 16.076 0.544 -32.498 1.00 94.75 698 THR A N 1
ATOM 5240 C CA . THR A 1 698 ? 16.399 1.139 -33.803 1.00 94.75 698 THR A CA 1
ATOM 5241 C C . THR A 1 698 ? 17.240 0.204 -34.662 1.00 94.75 698 THR A C 1
ATOM 5243 O O . THR A 1 698 ? 17.941 -0.666 -34.153 1.00 94.75 698 THR A O 1
ATOM 5246 N N . ASP A 1 699 ? 17.194 0.402 -35.978 1.00 94.06 699 ASP A N 1
ATOM 5247 C CA . ASP A 1 699 ? 18.049 -0.309 -36.931 1.00 94.06 699 ASP A CA 1
ATOM 5248 C C . ASP A 1 699 ? 19.274 0.542 -37.303 1.00 94.06 699 ASP A C 1
ATOM 5250 O O . ASP A 1 699 ? 19.465 0.938 -38.450 1.00 94.06 699 ASP A O 1
ATOM 5254 N N . SER A 1 700 ? 20.052 0.930 -36.290 1.00 95.56 700 SER A N 1
ATOM 5255 C CA . SER A 1 700 ? 21.182 1.850 -36.441 1.00 95.56 700 SER A CA 1
ATOM 5256 C C . SER A 1 700 ? 22.504 1.169 -36.110 1.00 95.56 700 SER A C 1
ATOM 5258 O O . SER A 1 700 ? 22.712 0.709 -34.983 1.00 95.56 700 SER A O 1
ATOM 5260 N N . ALA A 1 701 ? 23.429 1.171 -37.073 1.00 95.31 701 ALA A N 1
ATOM 5261 C CA . ALA A 1 701 ? 24.794 0.696 -36.861 1.00 95.31 701 ALA A CA 1
ATOM 5262 C C . ALA A 1 701 ? 25.534 1.570 -35.831 1.00 95.31 701 ALA A C 1
ATOM 5264 O O . ALA A 1 701 ? 26.147 1.045 -34.903 1.00 95.31 701 ALA A O 1
ATOM 5265 N N . ASP A 1 702 ? 25.406 2.900 -35.933 1.00 95.44 702 ASP A N 1
ATOM 5266 C CA . ASP A 1 702 ? 25.988 3.829 -34.954 1.00 95.44 702 ASP A CA 1
ATOM 5267 C C . ASP A 1 702 ? 25.374 3.633 -33.561 1.00 95.44 702 ASP A C 1
ATOM 5269 O O . ASP A 1 702 ? 26.088 3.578 -32.564 1.00 95.44 702 ASP A O 1
ATOM 5273 N N . GLY A 1 703 ? 24.053 3.434 -33.498 1.00 96.25 703 GLY A N 1
ATOM 5274 C CA . GLY A 1 703 ? 23.348 3.133 -32.253 1.00 96.25 703 GLY A CA 1
ATOM 5275 C C . GLY A 1 703 ? 23.804 1.822 -31.611 1.00 96.25 703 GLY A C 1
ATOM 5276 O O . GLY A 1 703 ? 23.939 1.745 -30.388 1.00 96.25 703 GLY A O 1
ATOM 5277 N N . SER A 1 704 ? 24.094 0.807 -32.427 1.00 96.38 704 SER A N 1
ATOM 5278 C CA . SER A 1 704 ? 24.629 -0.477 -31.967 1.00 96.38 704 SER A CA 1
ATOM 5279 C C . SER A 1 704 ? 26.045 -0.338 -31.406 1.00 96.38 704 SER A C 1
ATOM 5281 O O . SER A 1 704 ? 26.316 -0.849 -30.320 1.00 96.38 704 SER A O 1
ATOM 5283 N N . LEU A 1 705 ? 26.927 0.410 -32.078 1.00 95.62 705 LEU A N 1
ATOM 5284 C CA . LEU A 1 705 ? 28.274 0.700 -31.566 1.00 95.62 705 LEU A CA 1
ATOM 5285 C C . LEU A 1 705 ? 28.227 1.515 -30.272 1.00 95.62 705 LEU A C 1
ATOM 5287 O O . LEU A 1 705 ? 28.839 1.123 -29.280 1.00 95.62 705 LEU A O 1
ATOM 5291 N N . ALA A 1 706 ? 27.441 2.593 -30.246 1.00 96.88 706 ALA A N 1
ATOM 5292 C CA . ALA A 1 706 ? 27.267 3.424 -29.058 1.00 96.88 706 ALA A CA 1
ATOM 5293 C C . ALA A 1 706 ? 26.725 2.6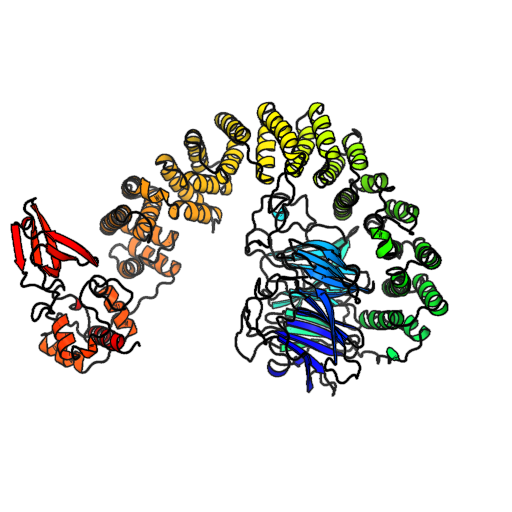14 -27.866 1.00 96.88 706 ALA A C 1
ATOM 5295 O O . ALA A 1 706 ? 27.106 2.853 -26.720 1.00 96.88 706 ALA A O 1
ATOM 5296 N N . SER A 1 707 ? 25.874 1.615 -28.127 1.00 97.31 707 SER A N 1
ATOM 5297 C CA . SER A 1 707 ? 25.363 0.705 -27.096 1.00 97.31 707 SER A CA 1
ATOM 5298 C C . SER A 1 707 ? 26.449 -0.209 -26.522 1.00 97.31 707 SER A C 1
ATOM 5300 O O . SER A 1 707 ? 26.512 -0.383 -25.305 1.00 97.31 707 SER A O 1
ATOM 5302 N N . LEU A 1 708 ? 27.341 -0.754 -27.360 1.00 95.44 708 LEU A N 1
ATOM 5303 C CA . LEU A 1 708 ? 28.496 -1.534 -26.895 1.00 95.44 708 LEU A CA 1
ATOM 5304 C C . LEU A 1 708 ? 29.463 -0.675 -26.066 1.00 95.44 708 LEU A C 1
ATOM 5306 O O . LEU A 1 708 ? 29.926 -1.115 -25.013 1.00 95.44 708 LEU A O 1
ATOM 5310 N N . GLU A 1 709 ? 29.727 0.559 -26.501 1.00 95.38 709 GLU A N 1
ATOM 5311 C CA . GLU A 1 709 ? 30.560 1.532 -25.780 1.00 95.38 709 GLU A CA 1
ATOM 5312 C C . GLU A 1 709 ? 29.968 1.875 -24.406 1.00 95.38 709 GLU A C 1
ATOM 5314 O O . GLU A 1 709 ? 30.679 1.875 -23.397 1.00 95.38 709 GLU A O 1
ATOM 5319 N N . ALA A 1 710 ? 28.654 2.105 -24.347 1.00 95.25 710 ALA A N 1
ATOM 5320 C CA . ALA A 1 710 ? 27.936 2.350 -23.104 1.00 95.25 710 ALA A CA 1
ATOM 5321 C C . ALA A 1 710 ? 28.018 1.153 -22.146 1.00 95.25 710 ALA A C 1
ATOM 5323 O O . ALA A 1 710 ? 28.340 1.329 -20.972 1.00 95.25 710 ALA A O 1
ATOM 5324 N N . ILE A 1 711 ? 27.772 -0.071 -22.632 1.00 94.12 711 ILE A N 1
ATOM 5325 C CA . ILE A 1 711 ? 27.863 -1.296 -21.820 1.00 94.12 711 ILE A CA 1
ATOM 5326 C C . ILE A 1 711 ? 29.291 -1.500 -21.295 1.00 94.12 711 ILE A C 1
ATOM 5328 O O . ILE A 1 711 ? 29.467 -1.856 -20.126 1.00 94.12 711 ILE A O 1
ATOM 5332 N N . ALA A 1 712 ? 30.307 -1.238 -22.123 1.00 91.25 712 ALA A N 1
ATOM 5333 C CA . ALA A 1 712 ? 31.703 -1.302 -21.708 1.00 91.25 712 ALA A CA 1
ATOM 5334 C C . ALA A 1 712 ? 31.998 -0.326 -20.568 1.00 91.25 712 ALA A C 1
ATOM 5336 O O . ALA A 1 712 ? 32.496 -0.757 -19.528 1.00 91.25 712 ALA A O 1
ATOM 5337 N N . ARG A 1 713 ? 31.602 0.943 -20.721 1.00 90.25 713 ARG A N 1
ATOM 5338 C CA . ARG A 1 713 ? 31.788 1.981 -19.698 1.00 90.25 713 ARG A CA 1
ATOM 5339 C C . ARG A 1 713 ? 31.044 1.663 -18.403 1.00 90.25 713 ARG A C 1
ATOM 5341 O O . ARG A 1 713 ? 31.616 1.769 -17.326 1.00 90.25 713 ARG A O 1
ATOM 5348 N N . LEU A 1 714 ? 29.783 1.236 -18.485 1.00 89.94 714 LEU A N 1
ATOM 5349 C CA . LEU A 1 714 ? 29.002 0.841 -17.305 1.00 89.94 714 LEU A CA 1
ATOM 5350 C C . LEU A 1 714 ? 29.647 -0.342 -16.559 1.00 89.94 714 LEU A C 1
ATOM 5352 O O . LEU A 1 714 ? 29.439 -0.504 -15.360 1.00 89.94 714 LEU A O 1
ATOM 5356 N N . GLY A 1 715 ? 30.446 -1.160 -17.250 1.00 83.00 715 GLY A N 1
ATOM 5357 C CA . GLY A 1 715 ? 31.251 -2.229 -16.659 1.00 83.00 715 GLY A CA 1
ATOM 5358 C C . GLY A 1 715 ? 32.501 -1.777 -15.902 1.00 83.00 715 GLY A C 1
ATOM 5359 O O . GLY A 1 715 ? 33.044 -2.588 -15.155 1.00 83.00 715 GLY A O 1
ATOM 5360 N N . GLU A 1 716 ? 32.946 -0.529 -16.066 1.00 83.81 716 GLU A N 1
ATOM 5361 C CA . GLU A 1 716 ? 34.080 0.052 -15.326 1.00 83.81 716 GLU A CA 1
ATOM 5362 C C . GLU A 1 716 ? 33.669 0.553 -13.931 1.00 83.81 716 GLU A C 1
ATOM 5364 O O . GLU A 1 716 ? 34.524 0.775 -13.073 1.00 83.81 716 GLU A O 1
ATOM 5369 N N . ILE A 1 717 ? 32.364 0.708 -13.679 1.00 79.62 717 ILE A N 1
ATOM 5370 C CA . ILE A 1 717 ? 31.829 1.117 -12.378 1.00 79.62 717 ILE A CA 1
ATOM 5371 C C . ILE A 1 717 ? 32.080 -0.006 -11.363 1.00 79.62 717 ILE A C 1
ATOM 5373 O O . ILE A 1 717 ? 31.706 -1.159 -11.582 1.00 79.62 717 ILE A O 1
ATOM 5377 N N . ALA A 1 718 ? 32.720 0.326 -10.239 1.00 69.69 718 ALA A N 1
ATOM 5378 C CA . ALA A 1 718 ? 33.064 -0.647 -9.208 1.00 69.69 718 ALA A CA 1
ATOM 5379 C C . ALA A 1 718 ? 31.810 -1.283 -8.575 1.00 69.69 718 ALA A C 1
ATOM 5381 O O . ALA A 1 718 ? 30.919 -0.587 -8.091 1.00 69.69 718 ALA A O 1
ATOM 5382 N N . GLY A 1 719 ? 31.782 -2.618 -8.515 1.00 63.84 719 GLY A N 1
ATOM 5383 C CA . GLY A 1 719 ? 30.690 -3.396 -7.920 1.00 63.84 719 GLY A CA 1
ATOM 5384 C C . GLY A 1 719 ? 29.587 -3.807 -8.911 1.00 63.84 719 GLY A C 1
ATOM 5385 O O . GLY A 1 719 ? 29.698 -3.583 -10.115 1.00 63.84 719 GLY A O 1
ATOM 5386 N N . PRO A 1 720 ? 28.526 -4.488 -8.441 1.00 62.31 720 PRO A N 1
ATOM 5387 C CA . PRO A 1 720 ? 27.383 -4.842 -9.282 1.00 62.31 720 PRO A CA 1
ATOM 5388 C C . PRO A 1 720 ? 26.607 -3.587 -9.718 1.00 62.31 720 PRO A C 1
ATOM 5390 O O . PRO A 1 720 ? 26.049 -2.892 -8.873 1.00 62.31 720 PRO A O 1
ATOM 5393 N N . SER A 1 721 ? 26.526 -3.320 -11.026 1.00 78.50 721 SER A N 1
ATOM 5394 C CA . SER A 1 721 ? 25.709 -2.228 -11.583 1.00 78.50 721 SER A CA 1
ATOM 5395 C C . SER A 1 721 ? 24.398 -2.769 -12.159 1.00 78.50 721 SER A C 1
ATOM 5397 O O . SER A 1 721 ? 24.396 -3.498 -13.155 1.00 78.50 721 SER A O 1
ATOM 5399 N N . LYS A 1 722 ? 23.267 -2.374 -11.555 1.00 82.88 722 LYS A N 1
ATOM 5400 C CA . LYS A 1 722 ? 21.920 -2.689 -12.064 1.00 82.88 722 LYS A CA 1
ATOM 5401 C C . LYS A 1 722 ? 21.693 -2.068 -13.448 1.00 82.88 722 LYS A C 1
ATOM 5403 O O . LYS A 1 722 ? 20.995 -2.642 -14.279 1.00 82.88 722 LYS A O 1
ATOM 5408 N N . GLU A 1 723 ? 22.282 -0.906 -13.700 1.00 88.69 723 GLU A N 1
ATOM 5409 C CA . GLU A 1 723 ? 22.180 -0.128 -14.935 1.00 88.69 723 GLU A CA 1
ATOM 5410 C C . GLU A 1 723 ? 22.875 -0.854 -16.085 1.00 88.69 723 GLU A C 1
ATOM 5412 O O . GLU A 1 723 ? 22.308 -0.962 -17.172 1.00 88.69 723 GLU A O 1
ATOM 5417 N N . ARG A 1 724 ? 24.052 -1.437 -15.829 1.00 89.94 724 ARG A N 1
ATOM 5418 C CA . ARG A 1 724 ? 24.738 -2.297 -16.795 1.00 89.94 724 ARG A CA 1
ATOM 5419 C C . ARG A 1 724 ? 23.888 -3.508 -17.159 1.00 89.94 724 ARG A C 1
ATOM 5421 O O . ARG A 1 724 ? 23.691 -3.776 -18.340 1.00 89.94 724 ARG A O 1
ATOM 5428 N N . ASP A 1 725 ? 23.358 -4.211 -16.161 1.00 88.69 725 ASP A N 1
ATOM 5429 C CA . ASP A 1 725 ? 22.548 -5.408 -16.394 1.00 88.69 725 ASP A CA 1
ATOM 5430 C C . ASP A 1 725 ? 21.255 -5.065 -17.165 1.00 88.69 725 ASP A C 1
ATOM 5432 O O . ASP A 1 725 ? 20.849 -5.811 -18.058 1.00 88.69 725 ASP A O 1
ATOM 5436 N N . ARG A 1 726 ? 20.648 -3.895 -16.904 1.00 89.69 726 ARG A N 1
ATOM 5437 C CA . ARG A 1 726 ? 19.524 -3.353 -17.694 1.00 89.69 726 ARG A CA 1
ATOM 5438 C C . ARG A 1 726 ? 19.923 -3.048 -19.138 1.00 89.69 726 ARG A C 1
ATOM 5440 O O . ARG A 1 726 ? 19.211 -3.465 -20.048 1.00 89.69 726 ARG A O 1
ATOM 5447 N N . ALA A 1 727 ? 21.039 -2.353 -19.353 1.00 94.31 727 ALA A N 1
ATOM 5448 C CA . ALA A 1 727 ? 21.531 -2.011 -20.687 1.00 94.31 727 ALA A CA 1
ATOM 5449 C C . ALA A 1 727 ? 21.843 -3.272 -21.510 1.00 94.31 727 ALA A C 1
ATOM 5451 O O . ALA A 1 727 ? 21.378 -3.408 -22.640 1.00 94.31 727 ALA A O 1
ATOM 5452 N N . MET A 1 728 ? 22.550 -4.238 -20.912 1.00 94.12 728 MET A N 1
ATOM 5453 C CA . MET A 1 728 ? 22.838 -5.542 -21.514 1.00 94.12 728 MET A CA 1
ATOM 5454 C C . MET A 1 728 ? 21.555 -6.308 -21.839 1.00 94.12 728 MET A C 1
ATOM 5456 O O . MET A 1 728 ? 21.404 -6.820 -22.947 1.00 94.12 728 MET A O 1
ATOM 5460 N N . GLY A 1 729 ? 20.620 -6.369 -20.887 1.00 93.19 729 GLY A N 1
ATOM 5461 C CA . GLY A 1 729 ? 19.340 -7.042 -21.064 1.00 93.19 729 GLY A CA 1
ATOM 5462 C C . GLY A 1 729 ? 18.499 -6.429 -22.182 1.00 93.19 729 GLY A C 1
ATOM 5463 O O . GLY A 1 729 ? 17.888 -7.174 -22.943 1.00 93.19 729 GLY A O 1
ATOM 5464 N N . ALA A 1 730 ? 18.494 -5.102 -22.316 1.00 94.56 730 ALA A N 1
ATOM 5465 C CA . ALA A 1 730 ? 17.781 -4.414 -23.386 1.00 94.56 730 ALA A CA 1
ATOM 5466 C C . ALA A 1 730 ? 18.449 -4.626 -24.752 1.00 94.56 730 ALA A C 1
ATOM 5468 O O . ALA A 1 730 ? 17.769 -4.955 -25.718 1.00 94.56 730 ALA A O 1
ATOM 5469 N N . PHE A 1 731 ? 19.774 -4.484 -24.827 1.00 96.75 731 PHE A N 1
ATOM 5470 C CA . PHE A 1 731 ? 20.514 -4.552 -26.085 1.00 96.75 731 PHE A CA 1
ATOM 5471 C C . PHE A 1 731 ? 20.631 -5.980 -26.635 1.00 96.75 731 PHE A C 1
ATOM 5473 O O . PHE A 1 731 ? 20.221 -6.248 -27.763 1.00 96.75 731 PHE A O 1
ATOM 5480 N N . PHE A 1 732 ? 21.130 -6.934 -25.840 1.00 95.19 732 PHE A N 1
ATOM 5481 C CA . PHE A 1 732 ? 21.402 -8.289 -26.335 1.00 95.19 732 PHE A CA 1
ATOM 5482 C C . PHE A 1 732 ? 20.126 -9.095 -26.628 1.00 95.19 732 PHE A C 1
ATOM 5484 O O . PHE A 1 732 ? 20.130 -9.974 -27.493 1.00 95.19 732 PHE A O 1
ATOM 5491 N N . ASN A 1 733 ? 19.004 -8.772 -25.980 1.00 92.69 733 ASN A N 1
ATOM 5492 C CA . ASN A 1 733 ? 17.720 -9.426 -26.256 1.00 92.69 733 ASN A CA 1
ATOM 5493 C C . ASN A 1 733 ? 16.887 -8.713 -27.334 1.00 92.69 733 ASN A C 1
ATOM 5495 O O . ASN A 1 733 ? 15.831 -9.221 -27.708 1.00 92.69 733 ASN A O 1
ATOM 5499 N N . ALA A 1 734 ? 17.334 -7.564 -27.855 1.00 93.50 734 ALA A N 1
ATOM 5500 C CA . ALA A 1 734 ? 16.565 -6.814 -28.841 1.00 93.50 734 ALA A CA 1
ATOM 5501 C C . ALA A 1 734 ? 16.466 -7.559 -30.182 1.00 93.50 734 ALA A C 1
ATOM 5503 O O . ALA A 1 734 ? 17.490 -8.027 -30.695 1.00 93.50 734 ALA A O 1
ATOM 5504 N N . PRO A 1 735 ? 15.279 -7.625 -30.818 1.00 92.06 735 PRO A N 1
ATOM 5505 C CA . PRO A 1 735 ? 15.126 -8.246 -32.133 1.00 92.06 735 PRO A CA 1
ATOM 5506 C C . PRO A 1 735 ? 16.113 -7.686 -33.165 1.00 92.06 735 PRO A C 1
ATOM 5508 O O . PRO A 1 735 ? 16.807 -8.455 -33.820 1.00 92.06 735 PRO A O 1
ATOM 5511 N N . LYS A 1 736 ? 16.280 -6.355 -33.192 1.00 93.44 736 LYS A N 1
ATOM 5512 C CA . LYS A 1 736 ? 17.146 -5.616 -34.126 1.00 93.44 736 LYS A CA 1
ATOM 5513 C C . LYS A 1 736 ? 18.647 -5.895 -34.009 1.00 93.44 736 LYS A C 1
ATOM 5515 O O . LYS A 1 736 ? 19.389 -5.495 -34.898 1.00 93.44 736 LYS A O 1
ATOM 5520 N N . LEU A 1 737 ? 19.096 -6.623 -32.984 1.00 94.25 737 LEU A N 1
ATOM 5521 C CA . LEU A 1 737 ? 20.494 -7.051 -32.879 1.00 94.25 737 LEU A CA 1
ATOM 5522 C C . LEU A 1 737 ? 20.940 -7.849 -34.119 1.00 94.25 737 LEU A C 1
ATOM 5524 O O . LEU A 1 737 ? 22.068 -7.696 -34.573 1.00 94.25 737 LEU A O 1
ATOM 5528 N N . GLU A 1 738 ? 20.065 -8.679 -34.698 1.00 92.56 738 GLU A N 1
ATOM 5529 C CA . GLU A 1 738 ? 20.437 -9.529 -35.840 1.00 92.56 738 GLU A CA 1
ATOM 5530 C C . GLU A 1 738 ? 20.754 -8.731 -37.117 1.00 92.56 738 GLU A C 1
ATOM 5532 O O . GLU A 1 738 ? 21.575 -9.187 -37.914 1.00 92.56 738 GLU A O 1
ATOM 5537 N N . SER A 1 739 ? 20.191 -7.521 -37.265 1.00 93.25 739 SER A N 1
ATOM 5538 C CA . SER A 1 739 ? 20.444 -6.624 -38.404 1.00 93.25 739 SER A CA 1
ATOM 5539 C C . SER A 1 739 ? 21.910 -6.181 -38.509 1.00 93.25 739 SER A C 1
ATOM 5541 O O . SER A 1 739 ? 22.342 -5.741 -39.571 1.00 93.25 739 SER A O 1
ATOM 5543 N N . HIS A 1 740 ? 22.686 -6.293 -37.424 1.00 94.06 740 HIS A N 1
ATOM 5544 C CA . HIS A 1 740 ? 24.048 -5.753 -37.324 1.00 94.06 740 HIS A CA 1
ATOM 5545 C C . HIS A 1 740 ? 25.109 -6.845 -37.109 1.00 94.06 740 HIS A C 1
ATOM 5547 O O . HIS A 1 740 ? 26.185 -6.571 -36.587 1.00 94.06 740 HIS A O 1
ATOM 5553 N N . HIS A 1 741 ? 24.853 -8.095 -37.517 1.00 92.19 741 HIS A N 1
ATOM 5554 C CA . HIS A 1 741 ? 25.799 -9.196 -37.268 1.00 92.19 741 HIS A CA 1
ATOM 5555 C C . HIS A 1 741 ? 27.194 -8.952 -37.884 1.00 92.19 741 HIS A C 1
ATOM 5557 O O . HIS A 1 741 ? 28.197 -9.189 -37.212 1.00 92.19 741 HIS A O 1
ATOM 5563 N N . LEU A 1 742 ? 27.269 -8.444 -39.126 1.00 93.12 742 LEU A N 1
ATOM 5564 C CA . LEU A 1 742 ? 28.542 -8.168 -39.814 1.00 93.12 742 LEU A CA 1
ATOM 5565 C C . LEU A 1 742 ? 29.366 -7.115 -39.070 1.00 93.12 742 LEU A C 1
ATOM 5567 O O . LEU A 1 742 ? 30.590 -7.202 -39.000 1.00 93.12 742 LEU A O 1
ATOM 5571 N N . LEU A 1 743 ? 28.683 -6.131 -38.482 1.00 95.25 743 LEU A N 1
ATOM 5572 C CA . LEU A 1 743 ? 29.303 -5.105 -37.655 1.00 95.25 743 LEU A CA 1
ATOM 5573 C C . LEU A 1 743 ? 29.934 -5.725 -36.402 1.00 95.25 743 LEU A C 1
ATOM 5575 O O . LEU A 1 743 ? 31.074 -5.405 -36.073 1.00 95.25 743 LEU A O 1
ATOM 5579 N N . PHE A 1 744 ? 29.222 -6.629 -35.722 1.00 96.12 744 PHE A N 1
ATOM 5580 C CA . PHE A 1 744 ? 29.750 -7.308 -34.536 1.00 96.12 744 PHE A CA 1
ATOM 5581 C C . PHE A 1 744 ? 30.890 -8.265 -34.870 1.00 96.12 744 PHE A C 1
ATOM 5583 O O . PHE A 1 744 ? 31.848 -8.346 -34.110 1.00 96.12 744 PHE A O 1
ATOM 5590 N N . GLU A 1 745 ? 30.834 -8.954 -36.008 1.00 94.94 745 GLU A N 1
ATOM 5591 C CA . GLU A 1 745 ? 31.941 -9.787 -36.477 1.00 94.94 745 GLU A CA 1
ATOM 5592 C C . GLU A 1 745 ? 33.206 -8.950 -36.698 1.00 94.94 745 GLU A C 1
ATOM 5594 O O . GLU A 1 745 ? 34.242 -9.248 -36.097 1.00 94.94 745 GLU A O 1
ATOM 5599 N N . ALA A 1 746 ? 33.096 -7.853 -37.453 1.00 95.25 746 ALA A N 1
ATOM 5600 C CA . ALA A 1 746 ? 34.207 -6.941 -37.712 1.00 95.25 746 ALA A CA 1
ATOM 5601 C C . ALA A 1 746 ? 34.755 -6.293 -36.427 1.00 95.25 746 ALA A C 1
ATOM 5603 O O . ALA A 1 746 ? 35.964 -6.113 -36.283 1.00 95.25 746 ALA A O 1
ATOM 5604 N N . GLU A 1 747 ? 33.893 -5.947 -35.467 1.00 95.81 747 GLU A N 1
ATOM 5605 C CA . GLU A 1 747 ? 34.330 -5.375 -34.189 1.00 95.81 747 GLU A CA 1
ATOM 5606 C C . GLU A 1 747 ? 34.992 -6.425 -33.283 1.00 95.81 747 GLU A C 1
ATOM 5608 O O . GLU A 1 747 ? 36.009 -6.147 -32.648 1.00 95.81 747 GLU A O 1
ATOM 5613 N N . ALA A 1 748 ? 34.492 -7.662 -33.272 1.00 95.38 748 ALA A N 1
ATOM 5614 C CA . ALA A 1 748 ? 35.086 -8.767 -32.523 1.00 95.38 748 ALA A CA 1
ATOM 5615 C C . ALA A 1 748 ? 36.476 -9.171 -33.050 1.00 95.38 748 ALA A C 1
ATOM 5617 O O . ALA A 1 748 ? 37.262 -9.784 -32.322 1.00 95.38 748 ALA A O 1
ATOM 5618 N N . GLU A 1 749 ? 36.794 -8.879 -34.316 1.00 94.38 749 GLU A N 1
ATOM 5619 C CA . GLU A 1 749 ? 38.137 -9.071 -34.890 1.00 94.38 749 GLU A CA 1
ATOM 5620 C C . GLU A 1 749 ? 39.170 -8.064 -34.367 1.00 94.38 749 GLU A C 1
ATOM 5622 O O . GLU A 1 749 ? 40.364 -8.372 -34.345 1.00 94.38 749 GLU A O 1
ATOM 5627 N N . LYS A 1 750 ? 38.739 -6.900 -33.863 1.00 93.06 750 LYS A N 1
ATOM 5628 C CA . LYS A 1 750 ? 39.612 -5.866 -33.280 1.00 93.06 750 LYS A CA 1
ATOM 5629 C C . LYS A 1 750 ? 40.022 -6.226 -31.849 1.00 93.06 750 LYS A C 1
ATOM 5631 O O . LYS A 1 750 ? 39.775 -5.483 -30.895 1.00 93.06 750 LYS A O 1
ATOM 5636 N N . SER A 1 751 ? 40.631 -7.400 -31.698 1.00 84.19 751 SER A N 1
ATOM 5637 C CA . SER A 1 751 ? 41.051 -7.965 -30.416 1.00 84.19 751 SER A CA 1
ATOM 5638 C C . SER A 1 751 ? 41.909 -6.977 -29.620 1.00 84.19 751 SER A C 1
ATOM 5640 O O . SER A 1 751 ? 42.822 -6.352 -30.155 1.00 84.19 751 SER A O 1
ATOM 5642 N N . GLY A 1 752 ? 41.634 -6.862 -28.320 1.00 81.25 752 GLY A N 1
ATOM 5643 C CA . GLY A 1 752 ? 42.332 -5.935 -27.419 1.00 81.25 752 GLY A CA 1
ATOM 5644 C C . GLY A 1 752 ? 41.685 -4.553 -27.294 1.00 81.25 752 GLY A C 1
ATOM 5645 O O . GLY A 1 752 ? 42.105 -3.770 -26.444 1.00 81.25 752 GLY A O 1
ATOM 5646 N N . THR A 1 753 ? 40.638 -4.258 -28.069 1.00 87.38 753 THR A N 1
ATOM 5647 C CA . THR A 1 753 ? 39.803 -3.070 -27.845 1.00 87.38 753 THR A CA 1
ATOM 5648 C C . THR A 1 753 ? 38.766 -3.315 -26.736 1.00 87.38 753 THR A C 1
ATOM 5650 O O . THR A 1 753 ? 38.351 -4.459 -26.517 1.00 87.38 753 THR A O 1
ATOM 5653 N N . PRO A 1 754 ? 38.289 -2.262 -26.041 1.00 79.75 754 PRO A N 1
ATOM 5654 C CA . PRO A 1 754 ? 37.223 -2.402 -25.045 1.00 79.75 754 PRO A CA 1
ATOM 5655 C C . PRO A 1 754 ? 35.903 -2.959 -25.611 1.00 79.75 754 PRO A C 1
ATOM 5657 O O . PRO A 1 754 ? 35.129 -3.566 -24.867 1.00 79.75 754 PRO A O 1
ATOM 5660 N N . LEU A 1 755 ? 35.646 -2.779 -26.915 1.00 91.06 755 LEU A N 1
ATOM 5661 C CA . LEU A 1 755 ? 34.397 -3.168 -27.579 1.00 91.06 755 LEU A CA 1
ATOM 5662 C C . LEU A 1 755 ? 34.398 -4.627 -28.045 1.00 91.06 755 LEU A C 1
ATOM 5664 O O . LEU A 1 755 ? 33.355 -5.276 -27.973 1.00 91.06 755 LEU A O 1
ATOM 5668 N N . ALA A 1 756 ? 35.543 -5.167 -28.475 1.00 93.75 756 ALA A N 1
ATOM 5669 C CA . ALA A 1 756 ? 35.618 -6.489 -29.103 1.00 93.75 756 ALA A CA 1
ATOM 5670 C C . ALA A 1 756 ? 35.020 -7.617 -28.239 1.00 93.75 756 ALA A C 1
ATOM 5672 O O . ALA A 1 756 ? 34.290 -8.470 -28.742 1.00 93.75 756 ALA A O 1
ATOM 5673 N N . LYS A 1 757 ? 35.218 -7.573 -26.912 1.00 93.81 757 LYS A N 1
ATOM 5674 C CA . LYS A 1 757 ? 34.579 -8.512 -25.967 1.00 93.81 757 LYS A CA 1
ATOM 5675 C C . LYS A 1 757 ? 33.047 -8.445 -26.016 1.00 93.81 757 LYS A C 1
ATOM 5677 O O . LYS A 1 757 ? 32.374 -9.469 -25.937 1.00 93.81 757 LYS A O 1
ATOM 5682 N N . TRP A 1 758 ? 32.478 -7.247 -26.097 1.00 94.88 758 TRP A N 1
ATOM 5683 C CA . TRP A 1 758 ? 31.025 -7.068 -26.122 1.00 94.88 758 TRP A CA 1
ATOM 5684 C C . TRP A 1 758 ? 30.427 -7.365 -27.499 1.00 94.88 758 TRP A C 1
ATOM 5686 O O . TRP A 1 758 ? 29.284 -7.810 -27.580 1.00 94.88 758 TRP A O 1
ATOM 5696 N N . ALA A 1 759 ? 31.213 -7.214 -28.563 1.00 96.62 759 ALA A N 1
ATOM 5697 C CA . ALA A 1 759 ? 30.860 -7.721 -29.880 1.00 96.62 759 ALA A CA 1
ATOM 5698 C C . ALA A 1 759 ? 30.782 -9.264 -29.885 1.00 96.62 759 ALA A C 1
ATOM 5700 O O . ALA A 1 759 ? 29.780 -9.817 -30.337 1.00 96.62 759 ALA A O 1
ATOM 5701 N N . ASP A 1 760 ? 31.737 -9.965 -29.257 1.00 96.56 760 ASP A N 1
ATOM 5702 C CA . ASP A 1 760 ? 31.633 -11.419 -29.034 1.00 96.56 760 ASP A CA 1
ATOM 5703 C C . ASP A 1 760 ? 30.406 -11.791 -28.188 1.00 96.56 760 ASP A C 1
ATOM 5705 O O . ASP A 1 760 ? 29.748 -12.794 -28.459 1.00 96.56 760 ASP A O 1
ATOM 5709 N N . ALA A 1 761 ? 30.046 -10.983 -27.186 1.00 96.00 761 ALA A N 1
ATOM 5710 C CA . ALA A 1 761 ? 28.823 -11.190 -26.408 1.00 96.00 761 ALA A CA 1
ATOM 5711 C C . ALA A 1 761 ? 27.545 -11.083 -27.267 1.00 96.00 761 ALA A C 1
ATOM 5713 O O . ALA A 1 761 ? 26.609 -11.873 -27.085 1.00 96.00 761 ALA A O 1
ATOM 5714 N N . ALA A 1 762 ? 27.511 -10.155 -28.232 1.00 96.62 762 ALA A N 1
ATOM 5715 C CA . ALA A 1 762 ? 26.423 -10.053 -29.203 1.00 96.62 762 ALA A CA 1
ATOM 5716 C C . ALA A 1 762 ? 26.359 -11.300 -30.099 1.00 96.62 762 ALA A C 1
ATOM 5718 O O . ALA A 1 762 ? 25.294 -11.909 -30.211 1.00 96.62 762 ALA A O 1
ATOM 5719 N N . LEU A 1 763 ? 27.496 -11.737 -30.654 1.00 96.69 763 LEU A N 1
ATOM 5720 C CA . LEU A 1 763 ? 27.583 -12.950 -31.477 1.00 96.69 763 LEU A CA 1
ATOM 5721 C C . LEU A 1 763 ? 27.174 -14.207 -30.693 1.00 96.69 763 LEU A C 1
ATOM 5723 O O . LEU A 1 763 ? 26.413 -15.029 -31.201 1.00 96.69 763 LEU A O 1
ATOM 5727 N N . LEU A 1 764 ? 27.614 -14.349 -29.435 1.00 96.12 764 LEU A N 1
ATOM 5728 C CA . LEU A 1 764 ? 27.227 -15.460 -28.553 1.00 96.12 764 LEU A CA 1
ATOM 5729 C C . LEU A 1 764 ? 25.713 -15.489 -28.360 1.00 96.12 764 LEU A C 1
ATOM 5731 O O . LEU A 1 764 ? 25.092 -16.549 -28.453 1.00 96.12 764 LEU A O 1
ATOM 5735 N N . THR A 1 765 ? 25.112 -14.320 -28.140 1.00 94.94 765 THR A N 1
ATOM 5736 C CA . THR A 1 765 ? 23.663 -14.198 -27.992 1.00 94.94 765 THR A CA 1
ATOM 5737 C C . THR A 1 765 ? 22.943 -14.598 -29.278 1.00 94.94 765 THR A C 1
ATOM 5739 O O . THR A 1 765 ? 22.053 -15.445 -29.220 1.00 94.94 765 THR A O 1
ATOM 5742 N N . LEU A 1 766 ? 23.355 -14.069 -30.437 1.00 94.38 766 LEU A N 1
ATOM 5743 C CA . LEU A 1 766 ? 22.776 -14.405 -31.744 1.00 94.38 766 LEU A CA 1
ATOM 5744 C C . LEU A 1 766 ? 22.907 -15.901 -32.072 1.00 94.38 766 LEU A C 1
ATOM 5746 O O . LEU A 1 766 ? 21.932 -16.522 -32.492 1.00 94.38 766 LEU A O 1
ATOM 5750 N N . SER A 1 767 ? 24.065 -16.511 -31.800 1.00 93.62 767 SER A N 1
ATOM 5751 C CA . SER A 1 767 ? 24.327 -17.935 -32.072 1.00 93.62 767 SER A CA 1
ATOM 5752 C C . SER A 1 767 ? 23.428 -18.899 -31.280 1.00 93.62 767 SER A C 1
ATOM 5754 O O . SER A 1 767 ? 23.153 -20.008 -31.737 1.00 93.62 767 SER A O 1
ATOM 5756 N N . ALA A 1 768 ? 22.924 -18.479 -30.115 1.00 90.06 768 ALA A N 1
ATOM 5757 C CA . ALA A 1 768 ? 22.050 -19.288 -29.263 1.00 90.06 768 ALA A CA 1
ATOM 5758 C C . ALA A 1 768 ? 20.567 -18.899 -29.339 1.00 90.06 768 ALA A C 1
ATOM 5760 O O . ALA A 1 768 ? 19.738 -19.493 -28.638 1.00 90.06 768 ALA A O 1
ATOM 5761 N N . ARG A 1 769 ? 20.199 -17.918 -30.174 1.00 87.38 769 ARG A N 1
ATOM 5762 C CA . ARG A 1 769 ? 18.798 -17.525 -30.331 1.00 87.38 769 ARG A CA 1
ATOM 5763 C C . ARG A 1 769 ? 17.968 -18.671 -30.912 1.00 87.38 769 ARG A C 1
ATOM 5765 O O . ARG A 1 769 ? 18.353 -19.358 -31.859 1.00 87.38 769 ARG A O 1
ATOM 5772 N N . LYS A 1 770 ? 16.781 -18.852 -30.329 1.00 83.31 770 LYS A N 1
ATOM 5773 C CA . LYS A 1 770 ? 15.756 -19.797 -30.804 1.00 83.31 770 LYS A CA 1
ATOM 5774 C C . LYS A 1 770 ? 14.792 -19.164 -31.813 1.00 83.31 770 LYS A C 1
ATOM 5776 O O . LYS A 1 770 ? 14.065 -19.886 -32.483 1.00 83.31 770 LYS A O 1
ATOM 5781 N N . THR A 1 771 ? 14.782 -17.836 -31.893 1.00 76.62 771 THR A N 1
ATOM 5782 C CA . THR A 1 771 ? 13.919 -17.007 -32.742 1.00 76.62 771 THR A CA 1
ATOM 5783 C C . THR A 1 771 ? 14.784 -16.065 -33.586 1.00 76.62 771 THR A C 1
ATOM 5785 O O . THR A 1 771 ? 15.876 -15.701 -33.154 1.00 76.62 771 THR A O 1
ATOM 5788 N N . GLY A 1 772 ? 14.312 -15.667 -34.770 1.00 76.38 772 GLY A N 1
ATOM 5789 C CA . GLY A 1 772 ? 15.074 -14.838 -35.719 1.00 76.38 772 GLY A CA 1
ATOM 5790 C C . GLY A 1 772 ? 15.591 -15.620 -36.930 1.00 76.38 772 GLY A C 1
ATOM 5791 O O . GLY A 1 772 ? 15.245 -16.790 -37.121 1.00 76.38 772 GLY A O 1
ATOM 5792 N N . GLY A 1 773 ? 16.391 -14.962 -37.769 1.00 81.44 773 GLY A N 1
ATOM 5793 C CA . GLY A 1 773 ? 16.896 -15.543 -39.017 1.00 81.44 773 GLY A CA 1
ATOM 5794 C C . GLY A 1 773 ? 17.929 -16.661 -38.782 1.00 81.44 773 GLY A C 1
ATOM 5795 O O . GLY A 1 773 ? 18.891 -16.445 -38.039 1.00 81.44 773 GLY A O 1
ATOM 5796 N N . PRO A 1 774 ? 17.804 -17.848 -39.419 1.00 84.88 774 PRO A N 1
ATOM 5797 C CA . PRO A 1 774 ? 18.779 -18.934 -39.261 1.00 84.88 774 PRO A CA 1
ATOM 5798 C C . PRO A 1 774 ? 20.184 -18.539 -39.739 1.00 84.88 774 PRO A C 1
ATOM 5800 O O . PRO A 1 774 ? 21.167 -19.006 -39.168 1.00 84.88 774 PRO A O 1
ATOM 5803 N N . GLU A 1 775 ? 20.263 -17.640 -40.720 1.00 87.31 775 GLU A N 1
ATOM 5804 C CA . GLU A 1 775 ? 21.503 -17.101 -41.280 1.00 87.31 775 GLU A CA 1
ATOM 5805 C C . GLU A 1 775 ? 22.331 -16.338 -40.236 1.00 87.31 775 GLU A C 1
ATOM 5807 O O . GLU A 1 775 ? 23.495 -16.666 -40.024 1.00 87.31 775 GLU A O 1
ATOM 5812 N N . SER A 1 776 ? 21.731 -15.390 -39.503 1.00 87.44 776 SER A N 1
ATOM 5813 C CA . SER A 1 776 ? 22.439 -14.617 -38.465 1.00 87.44 776 SER A CA 1
ATOM 5814 C C . SER A 1 776 ? 23.023 -15.527 -37.379 1.00 87.44 776 SER A C 1
ATOM 5816 O O . SER A 1 776 ? 24.155 -15.337 -36.926 1.00 87.44 776 SER A O 1
ATOM 5818 N N . ARG A 1 777 ? 22.278 -16.572 -36.999 1.00 90.00 777 ARG A N 1
ATOM 5819 C CA . ARG A 1 777 ? 22.716 -17.575 -36.025 1.00 90.00 777 ARG A CA 1
ATOM 5820 C C . ARG A 1 777 ? 23.909 -18.383 -36.534 1.00 90.00 777 ARG A C 1
ATOM 5822 O O . ARG A 1 777 ? 24.878 -18.561 -35.798 1.00 90.00 777 ARG A O 1
ATOM 5829 N N . GLU A 1 778 ? 23.830 -18.877 -37.767 1.00 89.94 778 GLU A N 1
ATOM 5830 C CA . GLU A 1 778 ? 24.880 -19.688 -38.387 1.00 89.94 778 GLU A CA 1
ATOM 5831 C C . GLU A 1 778 ? 26.159 -18.878 -38.618 1.00 89.94 778 GLU A C 1
ATOM 5833 O O . GLU A 1 778 ? 27.245 -19.323 -38.244 1.00 89.94 778 GLU A O 1
ATOM 5838 N N . LEU A 1 779 ? 26.033 -17.657 -39.143 1.00 91.19 779 LEU A N 1
ATOM 5839 C CA . LEU A 1 779 ? 27.161 -16.748 -39.345 1.00 91.19 779 LEU A CA 1
ATOM 5840 C C . LEU A 1 779 ? 27.812 -16.360 -38.013 1.00 91.19 779 LEU A C 1
ATOM 5842 O O . LEU A 1 779 ? 29.034 -16.429 -37.891 1.00 91.19 779 LEU A O 1
ATOM 5846 N N . SER A 1 780 ? 27.019 -16.062 -36.978 1.00 93.94 780 SER A N 1
ATOM 5847 C CA . SER A 1 780 ? 27.554 -15.767 -35.640 1.00 93.94 780 SER A CA 1
ATOM 5848 C C . SER A 1 780 ? 28.291 -16.966 -35.037 1.00 93.94 780 SER A C 1
ATOM 5850 O O . SER A 1 780 ? 29.382 -16.807 -34.487 1.00 93.94 780 SER A O 1
ATOM 5852 N N . ALA A 1 781 ? 27.740 -18.179 -35.167 1.00 91.94 781 ALA A N 1
ATOM 5853 C CA . ALA A 1 781 ? 28.403 -19.401 -34.712 1.00 91.94 781 ALA A CA 1
ATOM 5854 C C . ALA A 1 781 ? 29.730 -19.634 -35.455 1.00 91.94 781 ALA A C 1
ATOM 5856 O O . ALA A 1 781 ? 30.751 -19.912 -34.826 1.00 91.94 781 ALA A O 1
ATOM 5857 N N . LYS A 1 782 ? 29.742 -19.438 -36.779 1.00 92.94 782 LYS A N 1
ATOM 5858 C CA . LYS A 1 782 ? 30.942 -19.563 -37.616 1.00 92.94 782 LYS A CA 1
ATOM 5859 C C . LYS A 1 782 ? 32.021 -18.547 -37.232 1.00 92.94 782 LYS A C 1
ATOM 5861 O O . LYS A 1 782 ? 33.187 -18.929 -37.103 1.00 92.94 782 LYS A O 1
ATOM 5866 N N . ALA A 1 783 ? 31.645 -17.288 -37.004 1.00 93.19 783 ALA A N 1
ATOM 5867 C CA . ALA A 1 783 ? 32.555 -16.236 -36.555 1.00 93.19 783 ALA A CA 1
ATOM 5868 C C . ALA A 1 783 ? 33.185 -16.580 -35.193 1.00 93.19 783 ALA A C 1
ATOM 5870 O O . ALA A 1 783 ? 34.401 -16.455 -35.011 1.00 93.19 783 ALA A O 1
ATOM 5871 N N . LEU A 1 784 ? 32.383 -17.086 -34.251 1.00 95.88 784 LEU A N 1
ATOM 5872 C CA . LEU A 1 784 ? 32.859 -17.516 -32.937 1.00 95.88 784 LEU A CA 1
ATOM 5873 C C . LEU A 1 784 ? 33.754 -18.758 -33.006 1.00 95.88 784 LEU A C 1
ATOM 5875 O O . LEU A 1 784 ? 34.743 -18.826 -32.280 1.00 95.88 784 LEU A O 1
ATOM 5879 N N . ASP A 1 785 ? 33.452 -19.730 -33.867 1.00 92.62 785 ASP A N 1
ATOM 5880 C CA . ASP A 1 785 ? 34.289 -20.919 -34.071 1.00 92.62 785 ASP A CA 1
ATOM 5881 C C . ASP A 1 785 ? 35.638 -20.568 -34.704 1.00 92.62 785 ASP A C 1
ATOM 5883 O O . ASP A 1 785 ? 36.676 -21.081 -34.276 1.00 92.62 785 ASP A O 1
ATOM 5887 N N . ALA A 1 786 ? 35.647 -19.659 -35.684 1.00 91.56 786 ALA A N 1
ATOM 5888 C CA . ALA A 1 786 ? 36.879 -19.102 -36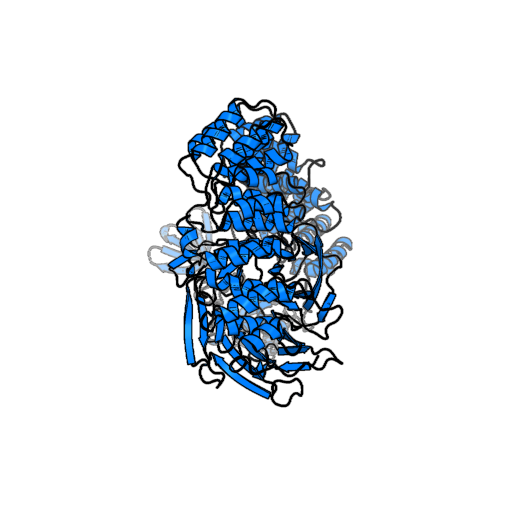.233 1.00 91.56 786 ALA A CA 1
ATOM 5889 C C . ALA A 1 786 ? 37.678 -18.376 -35.140 1.00 91.56 786 ALA A C 1
ATOM 5891 O O . ALA A 1 786 ? 38.881 -18.597 -34.988 1.00 91.56 786 ALA A O 1
ATOM 5892 N N . GLY A 1 787 ? 36.987 -17.587 -34.316 1.00 91.94 787 GLY A N 1
ATOM 5893 C CA . GLY A 1 787 ? 37.564 -16.904 -33.169 1.00 91.94 787 GLY A CA 1
ATOM 5894 C C . GLY A 1 787 ? 38.188 -17.831 -32.135 1.00 91.94 787 GLY A C 1
ATOM 5895 O O . GLY A 1 787 ? 39.314 -17.610 -31.697 1.00 91.94 787 GLY A O 1
ATOM 5896 N N . TRP A 1 788 ? 37.500 -18.918 -31.800 1.00 93.44 788 TRP A N 1
ATOM 5897 C CA . TRP A 1 788 ? 37.944 -19.898 -30.813 1.00 93.44 788 TRP A CA 1
ATOM 5898 C C . TRP A 1 788 ? 39.270 -20.578 -31.191 1.00 93.44 788 TRP A C 1
ATOM 5900 O O . TRP A 1 788 ? 39.975 -21.101 -30.325 1.00 93.44 788 TRP A O 1
ATOM 5910 N N . ARG A 1 789 ? 39.656 -20.571 -32.474 1.00 91.38 789 ARG A N 1
ATOM 5911 C CA . ARG A 1 789 ? 40.946 -21.109 -32.943 1.00 91.38 789 ARG A CA 1
ATOM 5912 C C . ARG A 1 789 ? 42.129 -20.194 -32.615 1.00 91.38 789 ARG A C 1
ATOM 5914 O O . ARG A 1 789 ? 43.240 -20.695 -32.474 1.00 91.38 789 ARG A O 1
ATOM 5921 N N . ASN A 1 790 ? 41.906 -18.891 -32.440 1.00 90.38 790 ASN A N 1
ATOM 5922 C CA . ASN A 1 790 ? 42.933 -17.926 -32.049 1.00 90.38 790 ASN A CA 1
ATOM 5923 C C . ASN A 1 790 ? 43.003 -17.813 -30.508 1.00 90.38 790 ASN A C 1
ATOM 5925 O O . ASN A 1 790 ? 41.982 -17.495 -29.905 1.00 90.38 790 ASN A O 1
ATOM 5929 N N . PRO A 1 791 ? 44.160 -18.021 -29.846 1.00 86.44 791 PRO A N 1
ATOM 5930 C CA . PRO A 1 791 ? 44.254 -17.971 -28.378 1.00 86.44 791 PRO A CA 1
ATOM 5931 C C . PRO A 1 791 ? 43.805 -16.639 -27.750 1.00 86.44 791 PRO A C 1
ATOM 5933 O O . PRO A 1 791 ? 43.071 -16.636 -26.762 1.00 86.44 791 PRO A O 1
ATOM 5936 N N . GLY A 1 792 ? 44.168 -15.503 -28.358 1.00 88.62 792 GLY A N 1
ATOM 5937 C CA . GLY A 1 792 ? 43.782 -14.175 -27.871 1.00 88.62 792 GLY A CA 1
ATOM 5938 C C . GLY A 1 792 ? 42.275 -13.932 -27.971 1.00 88.62 792 GLY A C 1
ATOM 5939 O O . GLY A 1 792 ? 41.645 -13.493 -27.006 1.00 88.62 792 GLY A O 1
ATOM 5940 N N . ARG A 1 793 ? 41.667 -14.305 -29.104 1.00 92.38 793 ARG A N 1
ATOM 5941 C CA . ARG A 1 793 ? 40.210 -14.200 -29.283 1.00 92.38 793 ARG A CA 1
ATOM 5942 C C . ARG A 1 793 ? 39.453 -15.252 -28.459 1.00 92.38 793 ARG A C 1
ATOM 5944 O O . ARG A 1 793 ? 38.384 -14.962 -27.943 1.00 92.38 793 ARG A O 1
ATOM 5951 N N . ARG A 1 794 ? 40.011 -16.446 -28.231 1.00 94.12 794 ARG A N 1
ATOM 5952 C CA . ARG A 1 794 ? 39.449 -17.464 -27.319 1.00 94.12 794 ARG A CA 1
ATOM 5953 C C . ARG A 1 794 ? 39.336 -16.935 -25.890 1.00 94.12 794 ARG A C 1
ATOM 5955 O O . ARG A 1 794 ? 38.283 -17.082 -25.271 1.00 94.12 794 ARG A O 1
ATOM 5962 N N . LEU A 1 795 ? 40.383 -16.276 -25.386 1.00 94.75 795 LEU A N 1
ATOM 5963 C CA . LEU A 1 795 ? 40.347 -15.597 -24.088 1.00 94.75 795 LEU A CA 1
ATOM 5964 C C . LEU A 1 795 ? 39.253 -14.516 -24.047 1.00 94.75 795 LEU A C 1
ATOM 5966 O O . LEU A 1 795 ? 38.533 -14.404 -23.056 1.00 94.75 795 LEU A O 1
ATOM 5970 N N . GLN A 1 796 ? 39.108 -13.734 -25.120 1.00 94.94 796 GLN A N 1
ATOM 5971 C CA . GLN A 1 796 ? 38.060 -12.717 -25.255 1.00 94.94 796 GLN A CA 1
ATOM 5972 C C . GLN A 1 796 ? 36.647 -13.328 -25.198 1.00 94.94 796 GLN A C 1
ATOM 5974 O O . GLN A 1 796 ? 35.822 -12.873 -24.402 1.00 94.94 796 GLN A O 1
ATOM 5979 N N . ILE A 1 797 ? 36.399 -14.404 -25.952 1.00 96.38 797 ILE A N 1
ATOM 5980 C CA . ILE A 1 797 ? 35.119 -15.126 -25.961 1.00 96.38 797 ILE A CA 1
ATOM 5981 C C . ILE A 1 797 ? 34.813 -15.702 -24.572 1.00 96.38 797 ILE A C 1
ATOM 5983 O O . ILE A 1 797 ? 33.685 -15.582 -24.101 1.00 96.38 797 ILE A O 1
ATOM 5987 N N . LEU A 1 798 ? 35.798 -16.278 -23.870 1.00 95.50 798 LEU A N 1
ATOM 5988 C CA . LEU A 1 798 ? 35.604 -16.787 -22.503 1.00 95.50 798 LEU A CA 1
ATOM 5989 C C . LEU A 1 798 ? 35.150 -15.690 -21.531 1.00 95.50 798 LEU A C 1
ATOM 5991 O O . LEU A 1 798 ? 34.200 -15.899 -20.772 1.00 95.50 798 LEU A O 1
ATOM 5995 N N . LYS A 1 799 ? 35.766 -14.503 -21.592 1.00 93.81 799 LYS A N 1
ATOM 5996 C CA . LYS A 1 799 ? 35.339 -13.351 -20.781 1.00 93.81 799 LYS A CA 1
ATOM 5997 C C . LYS A 1 799 ? 33.892 -12.961 -21.094 1.00 93.81 799 LYS A C 1
ATOM 5999 O O . LYS A 1 799 ? 33.099 -12.764 -20.173 1.00 93.81 799 LYS A O 1
ATOM 6004 N N . ALA A 1 800 ? 33.531 -12.905 -22.379 1.00 94.31 800 ALA A N 1
ATOM 6005 C CA . ALA A 1 800 ? 32.167 -12.611 -22.818 1.00 94.31 800 ALA A CA 1
ATOM 6006 C C . ALA A 1 800 ? 31.155 -13.654 -22.305 1.00 94.31 800 ALA A C 1
ATOM 6008 O O . ALA A 1 800 ? 30.120 -13.277 -21.755 1.00 94.31 800 ALA A O 1
ATOM 6009 N N . VAL A 1 801 ? 31.482 -14.953 -22.389 1.00 95.31 801 VAL A N 1
ATOM 6010 C CA . VAL A 1 801 ? 30.672 -16.061 -21.845 1.00 95.31 801 VAL A CA 1
ATOM 6011 C C . VAL A 1 801 ? 30.407 -15.871 -20.350 1.00 95.31 801 VAL A C 1
ATOM 6013 O O . VAL A 1 801 ? 29.269 -16.034 -19.903 1.00 95.31 801 VAL A O 1
ATOM 6016 N N . GLY A 1 802 ? 31.434 -15.507 -19.579 1.00 91.94 802 GLY A N 1
ATOM 6017 C CA . GLY A 1 802 ? 31.308 -15.258 -18.144 1.00 91.94 802 GLY A CA 1
ATOM 6018 C C . GLY A 1 802 ? 30.431 -14.050 -17.809 1.00 91.94 802 GLY A C 1
ATOM 6019 O O . GLY A 1 802 ? 29.634 -14.125 -16.873 1.00 91.94 802 GLY A O 1
ATOM 6020 N N . ASP A 1 803 ? 30.561 -12.954 -18.559 1.00 88.38 803 ASP A N 1
ATOM 6021 C CA . ASP A 1 803 ? 29.840 -11.704 -18.292 1.00 88.38 803 ASP A CA 1
ATOM 6022 C C . ASP A 1 803 ? 28.349 -11.790 -18.646 1.00 88.38 803 ASP A C 1
ATOM 6024 O O . ASP A 1 803 ? 27.520 -11.304 -17.876 1.00 88.38 803 ASP A O 1
ATOM 6028 N N . ILE A 1 804 ? 27.982 -12.464 -19.743 1.00 90.94 804 ILE A N 1
ATOM 6029 C CA . ILE A 1 804 ? 26.567 -12.669 -20.119 1.00 90.94 804 ILE A CA 1
ATOM 6030 C C . ILE A 1 804 ? 25.964 -13.969 -19.565 1.00 90.94 804 ILE A C 1
ATOM 6032 O O . ILE A 1 804 ? 24.808 -14.284 -19.837 1.00 90.94 804 ILE A O 1
ATOM 6036 N N . ARG A 1 805 ? 26.744 -14.739 -18.795 1.00 90.94 805 ARG A N 1
ATOM 6037 C CA . ARG A 1 805 ? 26.372 -16.051 -18.239 1.00 90.94 805 ARG A CA 1
ATOM 6038 C C . ARG A 1 805 ? 25.880 -17.051 -19.299 1.00 90.94 805 ARG A C 1
ATOM 6040 O O . ARG A 1 805 ? 24.878 -17.742 -19.110 1.00 90.94 805 ARG A O 1
ATOM 6047 N N . HIS A 1 806 ? 26.592 -17.139 -20.419 1.00 91.44 806 HIS A N 1
ATOM 6048 C CA . HIS A 1 806 ? 26.196 -17.963 -21.560 1.00 91.44 806 HIS A CA 1
ATOM 6049 C C . HIS A 1 806 ? 26.409 -19.466 -21.304 1.00 91.44 806 HIS A C 1
ATOM 6051 O O . HIS A 1 806 ? 27.534 -19.962 -21.311 1.00 91.44 806 HIS A O 1
ATOM 6057 N N . THR A 1 807 ? 25.329 -20.229 -21.132 1.00 86.31 807 THR A N 1
ATOM 6058 C CA . THR A 1 807 ? 25.409 -21.671 -20.826 1.00 86.31 807 THR A CA 1
ATOM 6059 C C . THR A 1 807 ? 25.677 -22.558 -22.043 1.00 86.31 807 THR A C 1
ATOM 6061 O O . THR A 1 807 ? 26.176 -23.668 -21.876 1.00 86.31 807 THR A O 1
ATOM 6064 N N . GLY A 1 808 ? 25.428 -22.075 -23.267 1.00 84.94 808 GLY A N 1
ATOM 6065 C CA . GLY A 1 808 ? 25.661 -22.832 -24.507 1.00 84.94 808 GLY A CA 1
ATOM 6066 C C . GLY A 1 808 ? 27.127 -23.207 -24.760 1.00 84.94 808 GLY A C 1
ATOM 6067 O O . GLY A 1 808 ? 27.404 -24.104 -25.547 1.00 84.94 808 GLY A O 1
ATOM 6068 N N . TYR A 1 809 ? 28.071 -22.565 -24.062 1.00 91.12 809 TYR A N 1
ATOM 6069 C CA . TYR A 1 809 ? 29.512 -22.820 -24.177 1.00 91.12 809 TYR A CA 1
ATOM 6070 C C . TYR A 1 809 ? 30.068 -23.697 -23.047 1.00 91.12 809 TYR A C 1
ATOM 6072 O O . TYR A 1 809 ? 31.282 -23.851 -22.956 1.00 91.12 809 TYR A O 1
ATOM 6080 N N . ALA A 1 810 ? 29.224 -24.290 -22.194 1.00 86.75 810 ALA A N 1
ATOM 6081 C CA . ALA A 1 810 ? 29.672 -25.050 -21.023 1.00 86.75 810 ALA A CA 1
ATOM 6082 C C . ALA A 1 810 ? 30.744 -26.111 -21.346 1.00 86.75 810 ALA A C 1
ATOM 6084 O O . ALA A 1 810 ? 31.769 -26.162 -20.670 1.00 86.75 810 ALA A O 1
ATOM 6085 N N . ASP A 1 811 ? 30.562 -26.895 -22.414 1.00 84.56 811 ASP A N 1
ATOM 6086 C CA . ASP A 1 811 ? 31.543 -27.904 -22.841 1.00 84.56 811 ASP A CA 1
ATOM 6087 C C . ASP A 1 811 ? 32.869 -27.274 -23.301 1.00 84.56 811 ASP A C 1
ATOM 6089 O O . ASP A 1 811 ? 33.944 -27.744 -22.927 1.00 84.56 811 ASP A O 1
ATOM 6093 N N . LYS A 1 812 ? 32.810 -26.174 -24.065 1.00 89.38 812 LYS A N 1
ATOM 6094 C CA . LYS A 1 812 ? 33.996 -25.427 -24.517 1.00 89.38 812 LYS A CA 1
ATOM 6095 C C . LYS A 1 812 ? 34.754 -24.799 -23.339 1.00 89.38 812 LYS A C 1
ATOM 6097 O O . LYS A 1 812 ? 35.980 -24.824 -23.326 1.00 89.38 812 LYS A O 1
ATOM 6102 N N . VAL A 1 813 ? 34.036 -24.285 -22.337 1.00 91.94 813 VAL A N 1
ATOM 6103 C CA . VAL A 1 813 ? 34.609 -23.739 -21.094 1.00 91.94 813 VAL A CA 1
ATOM 6104 C C . VAL A 1 813 ? 35.308 -24.834 -20.289 1.00 91.94 813 VAL A C 1
ATOM 6106 O O . VAL A 1 813 ? 36.435 -24.635 -19.850 1.00 91.94 813 VAL A O 1
ATOM 6109 N N . LEU A 1 814 ? 34.667 -25.994 -20.112 1.00 87.06 814 LEU A N 1
ATOM 6110 C CA . LEU A 1 814 ? 35.259 -27.121 -19.386 1.00 87.06 814 LEU A CA 1
ATOM 6111 C C . LEU A 1 814 ? 36.498 -27.670 -20.103 1.00 87.06 814 LEU A C 1
ATOM 6113 O O . LEU A 1 814 ? 37.493 -27.959 -19.448 1.00 87.06 814 LEU A O 1
ATOM 6117 N N . ALA A 1 815 ? 36.469 -27.768 -21.435 1.00 87.19 815 ALA A N 1
ATOM 6118 C CA . ALA A 1 815 ? 37.629 -28.183 -22.223 1.00 87.19 815 ALA A CA 1
ATOM 6119 C C . ALA A 1 815 ? 38.796 -27.183 -22.129 1.00 87.19 815 ALA A C 1
ATOM 6121 O O . ALA A 1 815 ? 39.955 -27.586 -22.127 1.00 87.19 815 ALA A O 1
ATOM 6122 N N . ALA A 1 816 ? 38.499 -25.885 -22.010 1.00 91.38 816 ALA A N 1
ATOM 6123 C CA . ALA A 1 816 ? 39.507 -24.837 -21.882 1.00 91.38 816 ALA A CA 1
ATOM 6124 C C . ALA A 1 816 ? 40.219 -24.816 -20.512 1.00 91.38 816 ALA A C 1
ATOM 6126 O O . ALA A 1 816 ? 41.169 -24.057 -20.348 1.00 91.38 816 ALA A O 1
ATOM 6127 N N . LEU A 1 817 ? 39.814 -25.641 -19.534 1.00 88.62 817 LEU A N 1
ATOM 6128 C CA . LEU A 1 817 ? 40.541 -25.784 -18.262 1.00 88.62 817 LEU A CA 1
ATOM 6129 C C . LEU A 1 817 ? 41.974 -26.303 -18.454 1.00 88.62 817 LEU A C 1
ATOM 6131 O O . LEU A 1 817 ? 42.856 -25.932 -17.676 1.00 88.62 817 LEU A O 1
ATOM 6135 N N . ASP A 1 818 ? 42.181 -27.110 -19.496 1.00 88.56 818 ASP A N 1
ATOM 6136 C CA . ASP A 1 818 ? 43.461 -27.721 -19.868 1.00 88.56 818 ASP A CA 1
ATOM 6137 C C . ASP A 1 818 ? 44.107 -27.019 -21.082 1.00 88.56 818 ASP A C 1
ATOM 6139 O O . ASP A 1 818 ? 44.936 -27.603 -21.782 1.00 88.56 818 ASP A O 1
ATOM 6143 N N . ASP A 1 819 ? 43.712 -25.774 -21.379 1.00 91.06 819 ASP A N 1
ATOM 6144 C CA . ASP A 1 819 ? 44.239 -25.033 -22.530 1.00 91.06 819 ASP A CA 1
ATOM 6145 C C . ASP A 1 819 ? 45.757 -24.771 -22.385 1.00 91.06 819 ASP A C 1
ATOM 6147 O O . ASP A 1 819 ? 46.214 -24.394 -21.298 1.00 91.06 819 ASP A O 1
ATOM 6151 N N . PRO A 1 820 ? 46.564 -24.945 -23.456 1.00 89.31 820 PRO A N 1
ATOM 6152 C CA . PRO A 1 820 ? 48.002 -24.669 -23.411 1.00 89.31 820 PRO A CA 1
ATOM 6153 C C . PRO A 1 820 ? 48.327 -23.197 -23.111 1.00 89.31 820 PRO A C 1
ATOM 6155 O O . PRO A 1 820 ? 49.408 -22.905 -22.591 1.00 89.31 820 PRO A O 1
ATOM 6158 N N . ASP A 1 821 ? 47.415 -22.267 -23.413 1.00 93.19 821 ASP A N 1
ATOM 6159 C CA . ASP A 1 821 ? 47.534 -20.876 -22.993 1.00 93.19 821 ASP A CA 1
ATOM 6160 C C . ASP A 1 821 ? 47.052 -20.716 -21.540 1.00 93.19 821 ASP A C 1
ATOM 6162 O O . ASP A 1 821 ? 45.870 -20.851 -21.210 1.00 93.19 821 ASP A O 1
ATOM 6166 N N . LYS A 1 822 ? 47.985 -20.370 -20.647 1.00 93.25 822 LYS A N 1
ATOM 6167 C CA . LYS A 1 822 ? 47.706 -20.212 -19.212 1.00 93.25 822 LYS A CA 1
ATOM 6168 C C . LYS A 1 822 ? 46.657 -19.137 -18.917 1.00 93.25 822 LYS A C 1
ATOM 6170 O O . LYS A 1 822 ? 45.949 -19.266 -17.918 1.00 93.25 822 LYS A O 1
ATOM 6175 N N . ALA A 1 823 ? 46.558 -18.086 -19.733 1.00 93.69 823 ALA A N 1
ATOM 6176 C CA . ALA A 1 823 ? 45.563 -17.035 -19.545 1.00 93.69 823 ALA A CA 1
ATOM 6177 C C . ALA A 1 823 ? 44.159 -17.543 -19.896 1.00 93.69 823 ALA A C 1
ATOM 6179 O O . ALA A 1 823 ? 43.205 -17.260 -19.169 1.00 93.69 823 ALA A O 1
ATOM 6180 N N . VAL A 1 824 ? 44.042 -18.351 -20.954 1.00 93.94 824 VAL A N 1
ATOM 6181 C CA . VAL A 1 824 ? 42.792 -19.026 -21.329 1.00 93.94 824 VAL A CA 1
ATOM 6182 C C . VAL A 1 824 ? 42.364 -20.004 -20.234 1.00 93.94 824 VAL A C 1
ATOM 6184 O O . VAL A 1 824 ? 41.226 -19.932 -19.772 1.00 93.94 824 VAL A O 1
ATOM 6187 N N . ALA A 1 825 ? 43.276 -20.853 -19.754 1.00 92.19 825 ALA A N 1
ATOM 6188 C CA . ALA A 1 825 ? 42.983 -21.811 -18.688 1.00 92.19 825 ALA A CA 1
ATOM 6189 C C . ALA A 1 825 ? 42.581 -21.133 -17.367 1.00 92.19 825 ALA A C 1
ATOM 6191 O O . ALA A 1 825 ? 41.681 -21.598 -16.662 1.00 92.19 825 ALA A O 1
ATOM 6192 N N . ALA A 1 826 ? 43.220 -20.010 -17.023 1.00 95.56 826 ALA A N 1
ATOM 6193 C CA . ALA A 1 826 ? 42.854 -19.217 -15.853 1.00 95.56 826 ALA A CA 1
ATOM 6194 C C . ALA A 1 826 ? 41.447 -18.613 -15.987 1.00 95.56 826 ALA A C 1
ATOM 6196 O O . ALA A 1 826 ? 40.648 -18.708 -15.054 1.00 95.56 826 ALA A O 1
ATOM 6197 N N . GLU A 1 827 ? 41.110 -18.045 -17.147 1.00 95.62 827 GLU A N 1
ATOM 6198 C CA . GLU A 1 827 ? 39.778 -17.480 -17.361 1.00 95.62 827 GLU A CA 1
ATOM 6199 C C . GLU A 1 827 ? 38.693 -18.562 -17.425 1.00 95.62 827 GLU A C 1
ATOM 6201 O O . GLU A 1 827 ? 37.620 -18.385 -16.852 1.00 95.62 827 GLU A O 1
ATOM 6206 N N . ALA A 1 828 ? 38.973 -19.725 -18.018 1.00 94.25 828 ALA A N 1
ATOM 6207 C CA . ALA A 1 828 ? 38.058 -20.864 -18.007 1.00 94.25 828 ALA A CA 1
ATOM 6208 C C . ALA A 1 828 ? 37.677 -21.274 -16.572 1.00 94.25 828 ALA A C 1
ATOM 6210 O O . ALA A 1 828 ? 36.496 -21.475 -16.283 1.00 94.25 828 ALA A O 1
ATOM 6211 N N . LYS A 1 829 ? 38.641 -21.298 -15.637 1.00 93.81 829 LYS A N 1
ATOM 6212 C CA . LYS A 1 829 ? 38.375 -21.541 -14.204 1.00 93.81 829 LYS A CA 1
ATOM 6213 C C . LYS A 1 829 ? 37.446 -20.484 -13.602 1.00 93.81 829 LYS A C 1
ATOM 6215 O O . LYS A 1 829 ? 36.503 -20.838 -12.892 1.00 93.81 829 LYS A O 1
ATOM 6220 N N . ASN A 1 830 ? 37.662 -19.204 -13.915 1.00 93.94 830 ASN A N 1
ATOM 6221 C CA . ASN A 1 830 ? 36.787 -18.117 -13.460 1.00 93.94 830 ASN A CA 1
ATOM 6222 C C . ASN A 1 830 ? 35.351 -18.299 -13.972 1.00 93.94 830 ASN A C 1
ATOM 6224 O O . ASN A 1 830 ? 34.388 -18.146 -13.216 1.00 93.94 830 ASN A O 1
ATOM 6228 N N . VAL A 1 831 ? 35.195 -18.658 -15.248 1.00 94.25 831 VAL A N 1
ATOM 6229 C CA . VAL A 1 831 ? 33.885 -18.869 -15.875 1.00 94.25 831 VAL A CA 1
ATOM 6230 C C . VAL A 1 831 ? 33.178 -20.099 -15.294 1.00 94.25 831 VAL A C 1
ATOM 6232 O O . VAL A 1 831 ? 31.981 -20.022 -15.020 1.00 94.25 831 VAL A O 1
ATOM 6235 N N . VAL A 1 832 ? 33.895 -21.197 -15.015 1.00 91.81 832 VAL A N 1
ATOM 6236 C CA . VAL A 1 832 ? 33.342 -22.379 -14.322 1.00 91.81 832 VAL A CA 1
ATOM 6237 C C . VAL A 1 832 ? 32.734 -21.998 -12.973 1.00 91.81 832 VAL A C 1
ATOM 6239 O O . VAL A 1 832 ? 31.616 -22.421 -12.674 1.00 91.81 832 VAL A O 1
ATOM 6242 N N . LEU A 1 833 ? 33.420 -21.162 -12.184 1.00 90.06 833 LEU A N 1
ATOM 6243 C CA . LEU A 1 833 ? 32.909 -20.673 -10.899 1.00 90.06 833 LEU A CA 1
ATOM 6244 C C . LEU A 1 833 ? 31.675 -19.777 -11.077 1.00 90.06 833 LEU A C 1
ATOM 6246 O O . LEU A 1 833 ? 30.672 -19.980 -10.391 1.00 90.06 833 LEU A O 1
ATOM 6250 N N . LYS A 1 834 ? 31.715 -18.825 -12.024 1.00 87.94 834 LYS A N 1
ATOM 6251 C CA . LYS A 1 834 ? 30.583 -17.926 -12.328 1.00 87.94 834 LYS A CA 1
ATOM 6252 C C . LYS A 1 834 ? 29.329 -18.696 -12.764 1.00 87.94 834 LYS A C 1
ATOM 6254 O O . LYS A 1 834 ? 28.225 -18.355 -12.342 1.00 87.94 834 LYS A O 1
ATOM 6259 N N . LEU A 1 835 ? 29.497 -19.727 -13.594 1.00 87.81 835 LEU A N 1
ATOM 6260 C CA . LEU A 1 835 ? 28.410 -20.535 -14.160 1.00 87.81 835 LEU A CA 1
ATOM 6261 C C . LEU A 1 835 ? 28.037 -21.762 -13.313 1.00 87.81 835 LEU A C 1
ATOM 6263 O O . LEU A 1 835 ? 27.056 -22.434 -13.625 1.00 87.81 835 LEU A O 1
ATOM 6267 N N . LYS A 1 836 ? 28.791 -22.057 -12.247 1.00 89.44 836 LYS A N 1
ATOM 6268 C CA . LYS A 1 836 ? 28.633 -23.258 -11.407 1.00 89.44 836 LYS A CA 1
ATOM 6269 C C . LYS A 1 836 ? 28.666 -24.566 -12.218 1.00 89.44 836 LYS A C 1
ATOM 6271 O O . LYS A 1 836 ? 27.885 -25.483 -11.956 1.00 89.44 836 LYS A O 1
ATOM 6276 N N . LEU A 1 837 ? 29.556 -24.654 -13.210 1.00 84.06 837 LEU A N 1
ATOM 6277 C CA . LEU A 1 837 ? 29.689 -25.849 -14.053 1.00 84.06 837 LEU A CA 1
ATOM 6278 C C . LEU A 1 837 ? 30.322 -27.004 -13.263 1.00 84.06 837 LEU A C 1
ATOM 6280 O O . LEU A 1 837 ? 31.246 -26.796 -12.478 1.00 84.06 837 LEU A O 1
ATOM 6284 N N . LYS A 1 838 ? 29.841 -28.232 -13.488 1.00 77.81 838 LYS A N 1
ATOM 6285 C CA . LYS A 1 838 ? 30.409 -29.457 -12.906 1.00 77.81 838 LYS A CA 1
ATOM 6286 C C . LYS A 1 838 ? 31.128 -30.256 -13.989 1.00 77.81 838 LYS A C 1
ATOM 6288 O O . LYS A 1 838 ? 30.545 -30.530 -15.034 1.00 77.81 838 LYS A O 1
ATOM 6293 N N . GLN A 1 839 ? 32.369 -30.656 -13.725 1.00 62.75 839 GLN A N 1
ATOM 6294 C CA . GLN A 1 839 ? 33.106 -31.570 -14.592 1.00 62.75 839 GLN A CA 1
ATOM 6295 C C . GLN A 1 839 ? 32.571 -32.990 -14.370 1.00 62.75 839 GLN A C 1
ATOM 6297 O O . GLN A 1 839 ? 32.712 -33.549 -13.285 1.00 62.75 839 GLN A O 1
ATOM 6302 N N . VAL A 1 840 ? 31.919 -33.565 -15.380 1.00 56.78 840 VAL A N 1
ATOM 6303 C CA . VAL A 1 840 ? 31.557 -34.988 -15.370 1.00 56.78 840 VAL A CA 1
ATOM 6304 C C . VAL A 1 840 ? 32.814 -35.768 -15.759 1.00 56.78 840 VAL A C 1
ATOM 6306 O O . VAL A 1 840 ? 33.339 -35.586 -16.858 1.00 56.78 840 VAL A O 1
ATOM 6309 N N . THR A 1 841 ? 33.347 -36.579 -14.847 1.00 54.47 841 THR A N 1
ATOM 6310 C CA . THR A 1 841 ? 34.526 -37.427 -15.085 1.00 54.47 841 THR A CA 1
ATOM 6311 C C . THR A 1 841 ? 34.231 -38.474 -16.161 1.00 54.47 841 THR A C 1
ATOM 6313 O O . THR A 1 841 ? 33.269 -39.227 -16.026 1.00 54.47 841 THR A O 1
ATOM 6316 N N . ARG A 1 842 ? 35.063 -38.525 -17.212 1.00 55.59 842 ARG A N 1
ATOM 6317 C CA . ARG A 1 842 ? 35.060 -39.594 -18.228 1.00 55.59 842 ARG A CA 1
ATOM 6318 C C . ARG A 1 842 ? 35.361 -40.952 -17.586 1.00 55.59 842 ARG A C 1
ATOM 6320 O O . ARG A 1 842 ? 36.180 -41.026 -16.671 1.00 55.59 842 ARG A O 1
ATOM 6327 N N . ASP A 1 843 ? 34.721 -42.007 -18.081 1.00 64.38 843 ASP A N 1
ATOM 6328 C CA . ASP A 1 843 ? 34.996 -43.383 -17.656 1.00 64.38 843 ASP A CA 1
ATOM 6329 C C . ASP A 1 843 ? 36.401 -43.824 -18.120 1.00 64.38 843 ASP A C 1
ATOM 6331 O O . ASP A 1 843 ? 36.835 -43.482 -19.218 1.00 64.38 843 ASP A O 1
ATOM 6335 N N . ALA A 1 844 ? 37.136 -44.568 -17.287 1.00 63.94 844 ALA A N 1
ATOM 6336 C CA . ALA A 1 844 ? 38.538 -44.947 -17.543 1.00 63.94 844 ALA A CA 1
ATOM 6337 C C . ALA A 1 844 ? 38.693 -46.264 -18.338 1.00 63.94 844 ALA A C 1
ATOM 6339 O O . ALA A 1 844 ? 39.785 -46.833 -18.406 1.00 63.94 844 ALA A O 1
ATOM 6340 N N . GLY A 1 845 ? 37.596 -46.789 -18.891 1.00 74.12 845 GLY A N 1
ATOM 6341 C CA . GLY A 1 845 ? 37.566 -48.056 -19.618 1.00 74.12 845 GLY A CA 1
ATOM 6342 C C . GLY A 1 845 ? 38.237 -48.017 -21.001 1.00 74.12 845 GLY A C 1
ATOM 6343 O O . GLY A 1 845 ? 38.545 -46.946 -21.529 1.00 74.12 845 GLY A O 1
ATOM 6344 N N . PRO A 1 846 ? 38.454 -49.189 -21.627 1.00 78.31 846 PRO A N 1
ATOM 6345 C CA . PRO A 1 846 ? 38.987 -49.270 -22.982 1.00 78.31 846 PRO A CA 1
ATOM 6346 C C . PRO A 1 846 ? 38.038 -48.597 -23.980 1.00 78.31 846 PRO A C 1
ATOM 6348 O O . PRO A 1 846 ? 36.824 -48.812 -23.951 1.00 78.31 846 PRO A O 1
ATOM 6351 N N . VAL A 1 847 ? 38.617 -47.777 -24.857 1.00 87.12 847 VAL A N 1
ATOM 6352 C CA . VAL A 1 847 ? 37.911 -47.041 -25.912 1.00 87.12 847 VAL A CA 1
ATOM 6353 C C . VAL A 1 847 ? 37.611 -47.975 -27.083 1.00 87.12 847 VAL A C 1
ATOM 6355 O O . VAL A 1 847 ? 38.520 -48.617 -27.612 1.00 87.12 847 VAL A O 1
ATOM 6358 N N . ILE A 1 848 ? 36.350 -48.022 -27.513 1.00 90.06 848 ILE A N 1
ATOM 6359 C CA . ILE A 1 848 ? 35.857 -49.020 -28.469 1.00 90.06 848 ILE A CA 1
ATOM 6360 C C . ILE A 1 848 ? 36.473 -48.879 -29.864 1.00 90.06 848 ILE A C 1
ATOM 6362 O O . ILE A 1 848 ? 36.647 -49.880 -30.546 1.00 90.06 848 ILE A O 1
ATOM 6366 N N . GLY A 1 849 ? 36.889 -47.674 -30.272 1.00 84.81 849 GLY A N 1
ATOM 6367 C CA . GLY A 1 849 ? 37.556 -47.454 -31.561 1.00 84.81 849 GLY A CA 1
ATOM 6368 C C . GLY A 1 849 ? 38.948 -48.090 -31.683 1.00 84.81 849 GLY A C 1
ATOM 6369 O O . GLY A 1 849 ? 39.538 -48.050 -32.758 1.00 84.81 849 GLY A O 1
ATOM 6370 N N . LYS A 1 850 ? 39.493 -48.652 -30.593 1.00 87.00 850 LYS A N 1
ATOM 6371 C CA . LYS A 1 850 ? 40.761 -49.406 -30.572 1.00 87.00 850 LYS A CA 1
ATOM 6372 C C . LYS A 1 850 ? 40.554 -50.924 -30.490 1.00 87.00 850 LYS A C 1
ATOM 6374 O O . LYS A 1 850 ? 41.512 -51.653 -30.246 1.00 87.00 850 LYS A O 1
ATOM 6379 N N . MET A 1 851 ? 39.316 -51.387 -30.618 1.00 89.12 851 MET A N 1
ATOM 6380 C CA . MET A 1 851 ? 38.923 -52.786 -30.479 1.00 89.12 851 MET A CA 1
ATOM 6381 C C . MET A 1 851 ? 38.275 -53.273 -31.777 1.00 89.12 851 MET A C 1
ATOM 6383 O O . MET A 1 851 ? 37.664 -52.492 -32.503 1.00 89.12 851 MET A O 1
ATOM 6387 N N . GLU A 1 852 ? 38.359 -54.573 -32.050 1.00 90.00 852 GLU A N 1
ATOM 6388 C CA . GLU A 1 852 ? 37.615 -55.179 -33.157 1.00 90.00 852 GLU A CA 1
ATOM 6389 C C . GLU A 1 852 ? 36.106 -55.141 -32.864 1.00 90.00 852 GLU A C 1
ATOM 6391 O O . GLU A 1 852 ? 35.681 -55.416 -31.739 1.00 90.00 852 GLU A O 1
ATOM 6396 N N . ILE A 1 853 ? 35.274 -54.865 -33.877 1.00 89.38 853 ILE A N 1
ATOM 6397 C CA . ILE A 1 853 ? 33.808 -54.725 -33.730 1.00 89.38 853 ILE A CA 1
ATOM 6398 C C . ILE A 1 853 ? 33.187 -55.934 -33.010 1.00 89.38 853 ILE A C 1
ATOM 6400 O O . ILE A 1 853 ? 32.367 -55.768 -32.106 1.00 89.38 853 ILE A O 1
ATOM 6404 N N . LYS A 1 854 ? 33.628 -57.155 -33.344 1.00 90.19 854 LYS A N 1
ATOM 6405 C CA . LYS A 1 854 ? 33.169 -58.400 -32.700 1.00 90.19 854 LYS A CA 1
ATOM 6406 C C . LYS A 1 854 ? 33.442 -58.431 -31.189 1.00 90.19 854 LYS A C 1
ATOM 6408 O O . LYS A 1 854 ? 32.612 -58.926 -30.428 1.00 90.19 854 LYS A O 1
ATOM 6413 N N . ASP A 1 855 ? 34.570 -57.870 -30.753 1.00 91.19 855 ASP A N 1
ATOM 6414 C CA . ASP A 1 855 ? 34.986 -57.848 -29.350 1.00 91.19 855 ASP A CA 1
ATOM 6415 C C . ASP A 1 855 ? 34.238 -56.751 -28.589 1.00 91.19 855 ASP A C 1
ATOM 6417 O O . ASP A 1 855 ? 33.828 -56.964 -27.446 1.00 91.19 855 ASP A O 1
ATOM 6421 N N . VAL A 1 856 ? 33.983 -55.608 -29.239 1.00 91.19 856 VAL A N 1
ATOM 6422 C CA . VAL A 1 856 ? 33.115 -54.553 -28.696 1.00 91.19 856 VAL A CA 1
ATOM 6423 C C . VAL A 1 856 ? 31.713 -55.106 -28.456 1.00 91.19 856 VAL A C 1
ATOM 6425 O O . VAL A 1 856 ? 31.222 -55.014 -27.331 1.00 91.19 856 VAL A O 1
ATOM 6428 N N . ILE A 1 857 ? 31.097 -55.741 -29.463 1.00 92.81 857 ILE A N 1
ATOM 6429 C CA . ILE A 1 857 ? 29.754 -56.339 -29.361 1.00 92.81 857 ILE A CA 1
ATOM 6430 C C . ILE A 1 857 ? 29.710 -57.379 -28.233 1.00 92.81 857 ILE A C 1
ATOM 6432 O O . ILE A 1 857 ? 28.824 -57.326 -27.377 1.00 92.81 857 ILE A O 1
ATOM 6436 N N . ALA A 1 858 ? 30.693 -58.285 -28.166 1.00 91.75 858 ALA A N 1
ATOM 6437 C CA . ALA A 1 858 ? 30.759 -59.309 -27.123 1.00 91.75 858 ALA A CA 1
ATOM 6438 C C . ALA A 1 858 ? 30.825 -58.724 -25.698 1.00 91.75 858 ALA A C 1
ATOM 6440 O O . ALA A 1 858 ? 30.290 -59.328 -24.761 1.00 91.75 858 ALA A O 1
ATOM 6441 N N . GLN A 1 859 ? 31.458 -57.558 -25.523 1.00 92.56 859 GLN A N 1
ATOM 6442 C CA . GLN A 1 859 ? 31.569 -56.884 -24.229 1.00 92.56 859 GLN A CA 1
ATOM 6443 C C . GLN A 1 859 ? 30.343 -56.028 -23.884 1.00 92.56 859 GLN A C 1
ATOM 6445 O O . GLN A 1 859 ? 29.853 -56.108 -22.754 1.00 92.56 859 GLN A O 1
ATOM 6450 N N . VAL A 1 860 ? 29.792 -55.250 -24.822 1.00 91.62 860 VAL A N 1
ATOM 6451 C CA . VAL A 1 860 ? 28.626 -54.381 -24.544 1.00 91.62 860 VAL A CA 1
ATOM 6452 C C . VAL A 1 860 ? 27.327 -55.153 -24.341 1.00 91.62 860 VAL A C 1
ATOM 6454 O O . VAL A 1 860 ? 26.433 -54.679 -23.642 1.00 91.62 860 VAL A O 1
ATOM 6457 N N . VAL A 1 861 ? 27.225 -56.374 -24.875 1.00 90.00 861 VAL A N 1
ATOM 6458 C CA . VAL A 1 861 ? 26.107 -57.285 -24.579 1.00 90.00 861 VAL A CA 1
ATOM 6459 C C . VAL A 1 861 ? 26.120 -57.737 -23.114 1.00 90.00 861 VAL A C 1
ATOM 6461 O O . VAL A 1 861 ? 25.064 -57.969 -22.533 1.00 90.00 861 VAL A O 1
ATOM 6464 N N . LYS A 1 862 ? 27.304 -57.823 -22.494 1.00 89.44 862 LYS A N 1
ATOM 6465 C CA . LYS A 1 862 ? 27.487 -58.230 -21.089 1.00 89.44 862 LYS A CA 1
ATOM 6466 C C . LYS A 1 862 ? 27.562 -57.049 -20.116 1.00 89.44 862 LYS A C 1
ATOM 6468 O O . LYS A 1 862 ? 27.645 -57.263 -18.910 1.00 89.44 862 LYS A O 1
ATOM 6473 N N . THR A 1 863 ? 27.548 -55.819 -20.625 1.00 90.00 863 THR A N 1
ATOM 6474 C CA . THR A 1 863 ? 27.762 -54.603 -19.835 1.00 90.00 863 THR A CA 1
ATOM 6475 C C . THR A 1 863 ? 26.486 -53.770 -19.799 1.00 90.00 863 THR A C 1
ATOM 6477 O O . THR A 1 863 ? 25.898 -53.479 -20.840 1.00 90.00 863 THR A O 1
ATOM 6480 N N . ARG A 1 864 ? 26.079 -53.356 -18.595 1.00 87.31 864 ARG A N 1
ATOM 6481 C CA . ARG A 1 864 ? 25.086 -52.295 -18.385 1.00 87.31 864 ARG A CA 1
ATOM 6482 C C . ARG A 1 864 ? 25.807 -50.972 -18.137 1.00 87.31 864 ARG A C 1
ATOM 6484 O O . ARG A 1 864 ? 26.812 -50.940 -17.424 1.00 87.31 864 ARG A O 1
ATOM 6491 N N . GLY A 1 865 ? 25.310 -49.907 -18.743 1.00 84.69 865 GLY A N 1
ATOM 6492 C CA . GLY A 1 865 ? 25.730 -48.533 -18.526 1.00 84.69 865 GLY A CA 1
ATOM 6493 C C . GLY A 1 865 ? 24.646 -47.700 -17.844 1.00 84.69 865 GLY A C 1
ATOM 6494 O O . GLY A 1 865 ? 23.603 -48.199 -17.424 1.00 84.69 865 GLY A O 1
ATOM 6495 N N . ASP A 1 866 ? 24.930 -46.409 -17.705 1.00 83.44 866 ASP A N 1
ATOM 6496 C CA . ASP A 1 866 ? 24.023 -45.429 -17.111 1.00 83.44 866 ASP A CA 1
ATOM 6497 C C . ASP A 1 866 ? 23.137 -44.806 -18.203 1.00 83.44 866 ASP A C 1
ATOM 6499 O O . ASP A 1 866 ? 23.639 -44.304 -19.211 1.00 83.44 866 ASP A O 1
ATOM 6503 N N . VAL A 1 867 ? 21.816 -44.844 -18.008 1.00 85.31 867 VAL A N 1
ATOM 6504 C CA . VAL A 1 867 ? 20.823 -44.351 -18.980 1.00 85.31 867 VAL A CA 1
ATOM 6505 C C . VAL A 1 867 ? 20.877 -42.828 -19.133 1.00 85.31 867 VAL A C 1
ATOM 6507 O O . VAL A 1 867 ? 20.739 -42.324 -20.246 1.00 85.31 867 VAL A O 1
ATOM 6510 N N . ALA A 1 868 ? 21.102 -42.084 -18.045 1.00 77.44 868 ALA A N 1
ATOM 6511 C CA . ALA A 1 868 ? 21.195 -40.625 -18.083 1.00 77.44 868 ALA A CA 1
ATOM 6512 C C . ALA A 1 868 ? 22.478 -40.177 -18.799 1.00 77.44 868 ALA A C 1
ATOM 6514 O O . ALA A 1 868 ? 22.457 -39.228 -19.584 1.00 77.44 868 ALA A O 1
ATOM 6515 N N . LEU A 1 869 ? 23.585 -40.895 -18.590 1.00 81.25 869 LEU A N 1
ATOM 6516 C CA . LEU A 1 869 ? 24.799 -40.718 -19.383 1.00 81.25 869 LEU A CA 1
ATOM 6517 C C . LEU A 1 869 ? 24.555 -41.087 -20.852 1.00 81.25 869 LEU A C 1
ATOM 6519 O O . LEU A 1 869 ? 24.974 -40.351 -21.739 1.00 81.25 869 LEU A O 1
ATOM 6523 N N . GLY A 1 870 ? 23.836 -42.179 -21.122 1.00 87.81 870 GLY A N 1
ATOM 6524 C CA . GLY A 1 870 ? 23.448 -42.593 -22.471 1.00 87.81 870 GLY A CA 1
ATOM 6525 C C . GLY A 1 870 ? 22.660 -41.527 -23.237 1.00 87.81 870 GLY A C 1
ATOM 6526 O O . GLY A 1 870 ? 22.965 -41.257 -24.397 1.00 87.81 870 GLY A O 1
ATOM 6527 N N . GLU A 1 871 ? 21.711 -40.855 -22.580 1.00 88.62 871 GLU A N 1
ATOM 6528 C CA . GLU A 1 871 ? 20.952 -39.731 -23.149 1.00 88.62 871 GLU A CA 1
ATOM 6529 C C . GLU A 1 871 ? 21.852 -38.527 -23.477 1.00 88.62 871 GLU A C 1
ATOM 6531 O O . GLU A 1 871 ? 21.746 -37.913 -24.546 1.00 88.62 871 GLU A O 1
ATOM 6536 N N . GLN A 1 872 ? 22.797 -38.207 -22.589 1.00 80.31 872 GLN A N 1
ATOM 6537 C CA . GLN A 1 872 ? 23.786 -37.156 -22.840 1.00 80.31 872 GLN A CA 1
ATOM 6538 C C . GLN A 1 872 ? 24.695 -37.515 -24.019 1.00 80.31 872 GLN A C 1
ATOM 6540 O O . GLN A 1 872 ? 24.963 -36.669 -24.875 1.00 80.31 872 GLN A O 1
ATOM 6545 N N . LEU A 1 873 ? 25.147 -38.768 -24.095 1.00 85.00 873 LEU A N 1
ATOM 6546 C CA . LEU A 1 873 ? 25.980 -39.271 -25.185 1.00 85.00 873 LEU A CA 1
ATOM 6547 C C . LEU A 1 873 ? 25.227 -39.285 -26.519 1.00 85.00 873 LEU A C 1
ATOM 6549 O O . LEU A 1 873 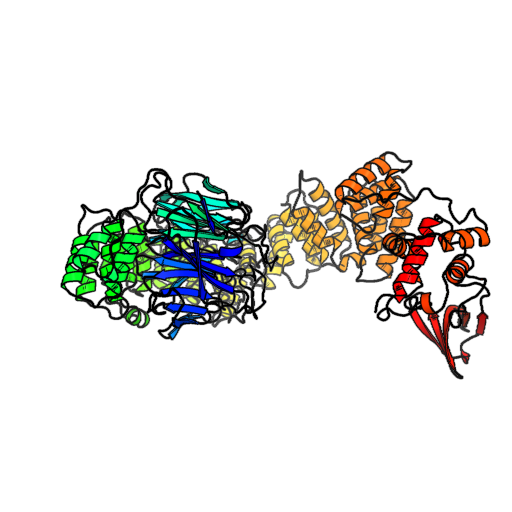? 25.814 -38.929 -27.534 1.00 85.00 873 LEU A O 1
ATOM 6553 N N . PHE A 1 874 ? 23.927 -39.588 -26.527 1.00 88.75 874 PHE A N 1
ATOM 6554 C CA . PHE A 1 874 ? 23.081 -39.489 -27.720 1.00 88.75 874 PHE A CA 1
ATOM 6555 C C . PHE A 1 874 ? 23.065 -38.064 -28.303 1.00 88.75 874 PHE A C 1
ATOM 6557 O O . PHE A 1 874 ? 23.082 -37.873 -29.520 1.00 88.75 874 PHE A O 1
ATOM 6564 N N . THR A 1 875 ? 23.092 -37.050 -27.436 1.00 79.25 875 THR A N 1
ATOM 6565 C CA . THR A 1 875 ? 23.203 -35.646 -27.856 1.00 79.25 875 THR A CA 1
ATOM 6566 C C . THR A 1 875 ? 24.630 -35.303 -28.291 1.00 79.25 875 THR A C 1
ATOM 6568 O O . THR A 1 875 ? 24.823 -34.735 -29.364 1.00 79.25 875 THR A O 1
ATOM 6571 N N . ARG A 1 876 ? 25.642 -35.686 -27.499 1.00 82.81 876 ARG A N 1
ATOM 6572 C CA . ARG A 1 876 ? 27.061 -35.368 -27.750 1.00 82.81 876 ARG A CA 1
ATOM 6573 C C . ARG A 1 876 ? 27.619 -36.014 -29.015 1.00 82.81 876 ARG A C 1
ATOM 6575 O O . ARG A 1 876 ? 28.356 -35.361 -29.745 1.00 82.81 876 ARG A O 1
ATOM 6582 N N . GLN A 1 877 ? 27.217 -37.247 -29.311 1.00 85.69 877 GLN A N 1
ATOM 6583 C CA . GLN A 1 877 ? 27.574 -37.945 -30.549 1.00 85.69 877 GLN A CA 1
ATOM 6584 C C . GLN A 1 877 ? 26.688 -37.534 -31.729 1.00 85.69 877 GLN A C 1
ATOM 6586 O O . GLN A 1 877 ? 26.731 -38.155 -32.782 1.00 85.69 877 GLN A O 1
ATOM 6591 N N . THR A 1 878 ? 25.899 -36.461 -31.589 1.00 83.19 878 THR A N 1
ATOM 6592 C CA . THR A 1 878 ? 25.113 -35.860 -32.678 1.00 83.19 878 THR A CA 1
ATOM 6593 C C . THR A 1 878 ? 24.008 -36.781 -33.226 1.00 83.19 878 THR A C 1
ATOM 6595 O O . THR A 1 878 ? 23.382 -36.476 -34.240 1.00 83.19 878 THR A O 1
ATOM 6598 N N . CYS A 1 879 ? 23.655 -37.863 -32.521 1.00 87.06 879 CYS A N 1
ATOM 6599 C CA . CYS A 1 879 ? 22.572 -38.762 -32.931 1.00 87.06 879 CYS A CA 1
ATOM 6600 C C . CYS A 1 879 ? 21.224 -38.020 -33.013 1.00 87.06 879 CYS A C 1
ATOM 6602 O O . CYS A 1 879 ? 20.437 -38.259 -33.928 1.00 87.06 879 CYS A O 1
ATOM 6604 N N . VAL A 1 880 ? 20.994 -37.041 -32.126 1.00 85.56 880 VAL A N 1
ATOM 6605 C CA . VAL A 1 880 ? 19.797 -36.169 -32.116 1.00 85.56 880 VAL A CA 1
ATOM 6606 C C . VAL A 1 880 ? 19.642 -35.297 -33.374 1.00 85.56 880 VAL A C 1
ATOM 6608 O O . VAL A 1 880 ? 18.541 -34.829 -33.697 1.00 85.56 880 VAL A O 1
ATOM 6611 N N . ALA A 1 881 ? 20.728 -35.068 -34.118 1.00 80.75 881 ALA A N 1
ATOM 6612 C CA . ALA A 1 881 ? 20.664 -34.310 -35.361 1.00 80.75 881 ALA A CA 1
ATOM 6613 C C . ALA A 1 881 ? 19.924 -35.090 -36.450 1.00 80.75 881 ALA A C 1
ATOM 6615 O O . ALA A 1 881 ? 19.193 -34.471 -37.215 1.00 80.75 881 ALA A O 1
ATOM 6616 N N . CYS A 1 882 ? 20.053 -36.421 -36.468 1.00 84.06 882 CYS A N 1
ATOM 6617 C CA . CYS A 1 882 ? 19.527 -37.274 -37.534 1.00 84.06 882 CYS A CA 1
ATOM 6618 C C . CYS A 1 882 ? 18.392 -38.203 -37.085 1.00 84.06 882 CYS A C 1
ATOM 6620 O O . CYS A 1 882 ? 17.619 -38.642 -37.928 1.00 84.06 882 CYS A O 1
ATOM 6622 N N . HIS A 1 883 ? 18.245 -38.496 -35.793 1.00 88.69 883 HIS A N 1
ATOM 6623 C CA . HIS A 1 883 ? 17.228 -39.422 -35.292 1.00 88.69 883 HIS A CA 1
ATOM 6624 C C . HIS A 1 883 ? 16.105 -38.729 -34.527 1.00 88.69 883 HIS A C 1
ATOM 6626 O O . HIS A 1 883 ? 16.315 -37.752 -33.808 1.00 88.69 883 HIS A O 1
ATOM 6632 N N . THR A 1 884 ? 14.908 -39.294 -34.664 1.00 86.19 884 THR A N 1
ATOM 6633 C CA . THR A 1 884 ? 13.695 -38.857 -33.971 1.00 86.19 884 THR A CA 1
ATOM 6634 C C . THR A 1 884 ? 13.380 -39.849 -32.851 1.00 86.19 884 THR A C 1
ATOM 6636 O O . THR A 1 884 ? 13.314 -41.051 -33.102 1.00 86.19 884 THR A O 1
ATOM 6639 N N . THR A 1 885 ? 13.186 -39.374 -31.617 1.00 87.62 885 THR A N 1
ATOM 6640 C CA . THR A 1 885 ? 12.966 -40.242 -30.437 1.00 87.62 885 THR A CA 1
ATOM 6641 C C . THR A 1 885 ? 11.563 -40.122 -29.838 1.00 87.62 885 THR A C 1
ATOM 6643 O O . THR A 1 885 ? 11.139 -41.013 -29.107 1.00 87.62 885 THR A O 1
ATOM 6646 N N . ALA A 1 886 ? 10.801 -39.082 -30.197 1.00 83.50 886 ALA A N 1
ATOM 6647 C CA . ALA A 1 886 ? 9.419 -38.868 -29.756 1.00 83.50 886 ALA A CA 1
ATOM 6648 C C . ALA A 1 886 ? 8.462 -38.706 -30.950 1.00 83.50 886 ALA A C 1
ATOM 6650 O O . ALA A 1 886 ? 8.840 -38.144 -31.974 1.00 83.50 886 ALA A O 1
ATOM 6651 N N . GLN A 1 887 ? 7.218 -39.180 -30.823 1.00 80.31 887 GLN A N 1
ATOM 6652 C CA . GLN A 1 887 ? 6.239 -39.164 -31.925 1.00 80.31 887 GLN A CA 1
ATOM 6653 C C . GLN A 1 887 ? 5.790 -37.753 -32.338 1.00 80.31 887 GLN A C 1
ATOM 6655 O O . GLN A 1 887 ? 5.358 -37.549 -33.466 1.00 80.31 887 GLN A O 1
ATOM 6660 N N . ASN A 1 888 ? 5.900 -36.771 -31.440 1.00 78.75 888 ASN A N 1
ATOM 6661 C CA . ASN A 1 888 ? 5.536 -35.376 -31.704 1.00 78.75 888 ASN A CA 1
ATOM 6662 C C . ASN A 1 888 ? 6.647 -34.567 -32.402 1.00 78.75 888 ASN A C 1
ATOM 6664 O O . ASN A 1 888 ? 6.478 -33.371 -32.634 1.00 78.75 888 ASN A O 1
ATOM 6668 N N . GLN A 1 889 ? 7.789 -35.186 -32.708 1.00 78.06 889 GLN A N 1
ATOM 6669 C CA . GLN A 1 889 ? 8.891 -34.549 -33.422 1.00 78.06 889 GLN A CA 1
ATOM 6670 C C . GLN A 1 889 ? 8.807 -34.856 -34.927 1.00 78.06 889 GLN A C 1
ATOM 6672 O O . GLN A 1 889 ? 8.497 -35.991 -35.297 1.00 78.06 889 GLN A O 1
ATOM 6677 N N . PRO A 1 890 ? 9.153 -33.899 -35.811 1.00 79.25 890 PRO A N 1
ATOM 6678 C CA . PRO A 1 890 ? 9.308 -34.172 -37.236 1.00 79.25 890 PRO A CA 1
ATOM 6679 C C . PRO A 1 890 ? 10.288 -35.327 -37.475 1.00 79.25 890 PRO A C 1
ATOM 6681 O O . PRO A 1 890 ? 11.371 -35.382 -36.880 1.00 79.25 890 PRO A O 1
ATOM 6684 N N . GLN A 1 891 ? 9.907 -36.267 -38.337 1.00 81.25 891 GLN A N 1
ATOM 6685 C CA . GLN A 1 891 ? 10.714 -37.450 -38.617 1.00 81.25 891 GLN A CA 1
ATOM 6686 C C . GLN A 1 891 ? 11.900 -37.085 -39.516 1.00 81.25 891 GLN A C 1
ATOM 6688 O O . GLN A 1 891 ? 11.708 -36.782 -40.692 1.00 81.25 891 GLN A O 1
ATOM 6693 N N . LYS A 1 892 ? 13.120 -37.153 -38.975 1.00 83.50 892 LYS A N 1
ATOM 6694 C CA . LYS A 1 892 ? 14.368 -36.886 -39.708 1.00 83.50 892 LYS A CA 1
ATOM 6695 C C . LYS A 1 892 ? 14.863 -38.164 -40.399 1.00 83.50 892 LYS A C 1
ATOM 6697 O O . LYS A 1 892 ? 14.624 -38.363 -41.585 1.00 83.50 892 LYS A O 1
ATOM 6702 N N . GLY A 1 893 ? 15.494 -39.047 -39.632 1.00 83.06 893 GLY A N 1
ATOM 6703 C CA . GLY A 1 893 ? 15.873 -40.415 -39.982 1.00 83.06 893 GLY A CA 1
ATOM 6704 C C . GLY A 1 893 ? 14.961 -41.450 -39.307 1.00 83.06 893 GLY A C 1
ATOM 6705 O O . GLY A 1 893 ? 13.819 -41.124 -38.964 1.00 83.06 893 GLY A O 1
ATOM 6706 N N . PRO A 1 894 ? 15.433 -42.697 -39.106 1.00 85.69 894 PRO A N 1
ATOM 6707 C CA . PRO A 1 894 ? 14.651 -43.738 -38.447 1.00 85.69 894 PRO A CA 1
ATOM 6708 C C . PRO A 1 894 ? 14.151 -43.289 -37.073 1.00 85.69 894 PRO A C 1
ATOM 6710 O O . PRO A 1 894 ? 14.928 -42.776 -36.259 1.00 85.69 894 PRO A O 1
ATOM 6713 N N . TYR A 1 895 ? 12.857 -43.497 -36.823 1.00 88.00 895 TYR A N 1
ATOM 6714 C CA . TYR A 1 895 ? 12.263 -43.295 -35.508 1.00 88.00 895 TYR A CA 1
ATOM 6715 C C . TYR A 1 895 ? 12.804 -44.348 -34.541 1.00 88.00 895 TYR A C 1
ATOM 6717 O O . TYR A 1 895 ? 12.723 -45.543 -34.815 1.00 88.00 895 TYR A O 1
ATOM 6725 N N . LEU A 1 896 ? 13.368 -43.901 -33.419 1.00 90.81 896 LEU A N 1
ATOM 6726 C CA . LEU A 1 896 ? 14.026 -44.788 -32.461 1.00 90.81 896 LEU A CA 1
ATOM 6727 C C . LEU A 1 896 ? 13.144 -45.179 -31.270 1.00 90.81 896 LEU A C 1
ATOM 6729 O O . LEU A 1 896 ? 13.547 -46.016 -30.469 1.00 90.81 896 LEU A O 1
ATOM 6733 N N . GLY A 1 897 ? 11.938 -44.620 -31.138 1.00 86.00 897 GLY A N 1
ATOM 6734 C CA . GLY A 1 897 ? 11.076 -44.900 -29.982 1.00 86.00 897 GLY A CA 1
ATOM 6735 C C . GLY A 1 897 ? 10.537 -46.333 -29.915 1.00 86.00 897 GLY A C 1
ATOM 6736 O O . GLY A 1 897 ? 10.072 -46.756 -28.868 1.00 86.00 897 GLY A O 1
ATOM 6737 N N . ASN A 1 898 ? 10.642 -47.115 -30.991 1.00 85.25 898 ASN A N 1
ATOM 6738 C CA . ASN A 1 898 ? 10.360 -48.555 -30.997 1.00 85.25 898 ASN A CA 1
ATOM 6739 C C . ASN A 1 898 ? 11.597 -49.403 -31.343 1.00 85.25 898 ASN A C 1
ATOM 6741 O O . ASN A 1 898 ? 11.464 -50.591 -31.629 1.00 85.25 898 ASN A O 1
ATOM 6745 N N . ILE A 1 899 ? 12.805 -48.829 -31.317 1.00 87.62 899 ILE A N 1
ATOM 6746 C CA . ILE A 1 899 ? 13.988 -49.479 -31.898 1.00 87.62 899 ILE A CA 1
ATOM 6747 C C . ILE A 1 899 ? 14.341 -50.811 -31.223 1.00 87.62 899 ILE A C 1
ATOM 6749 O O . ILE A 1 899 ? 14.712 -51.765 -31.901 1.00 87.62 899 ILE A O 1
ATOM 6753 N N . ALA A 1 900 ? 14.139 -50.913 -29.909 1.00 84.62 900 ALA A N 1
ATOM 6754 C CA . ALA A 1 900 ? 14.400 -52.129 -29.138 1.00 84.62 900 ALA A CA 1
ATOM 6755 C C . ALA A 1 900 ? 13.349 -53.240 -29.340 1.00 84.62 900 ALA A C 1
ATOM 6757 O O . ALA A 1 900 ? 13.548 -54.374 -28.901 1.00 84.62 900 ALA A O 1
ATOM 6758 N N . GLN A 1 901 ? 12.229 -52.930 -30.005 1.00 84.50 901 GLN A N 1
ATOM 6759 C CA . GLN A 1 901 ? 11.267 -53.928 -30.482 1.00 84.50 901 GLN A CA 1
ATOM 6760 C C . GLN A 1 901 ? 11.699 -54.506 -31.839 1.00 84.50 901 GLN A C 1
ATOM 6762 O O . GLN A 1 901 ? 11.391 -55.661 -32.125 1.00 84.50 901 GLN A O 1
ATOM 6767 N N . THR A 1 902 ? 12.439 -53.725 -32.635 1.00 82.31 902 THR A N 1
ATOM 6768 C CA . THR A 1 902 ? 12.896 -54.081 -33.988 1.00 82.31 902 THR A CA 1
ATOM 6769 C C . THR A 1 902 ? 14.239 -54.812 -33.992 1.00 82.31 902 THR A C 1
ATOM 6771 O O . THR A 1 902 ? 14.380 -55.794 -34.712 1.00 82.31 902 THR A O 1
ATOM 6774 N N . TYR A 1 903 ? 15.209 -54.369 -33.186 1.00 87.25 903 TYR A N 1
ATOM 6775 C CA . TYR A 1 903 ? 16.559 -54.942 -33.131 1.00 87.25 903 TYR A CA 1
ATOM 6776 C C . TYR A 1 903 ? 16.948 -55.313 -31.700 1.00 87.25 903 TYR A C 1
ATOM 6778 O O . TYR A 1 903 ? 16.670 -54.582 -30.746 1.00 87.25 903 TYR A O 1
ATOM 6786 N N . LYS A 1 904 ? 17.634 -56.446 -31.539 1.00 89.56 904 LYS A N 1
ATOM 6787 C CA . LYS A 1 904 ? 18.248 -56.848 -30.269 1.00 89.56 904 LYS A CA 1
ATOM 6788 C C . LYS A 1 904 ? 19.563 -56.100 -30.055 1.00 89.56 904 LYS A C 1
ATOM 6790 O O . LYS A 1 904 ? 20.219 -55.674 -30.999 1.00 89.56 904 LYS A O 1
ATOM 6795 N N . ARG A 1 905 ? 19.996 -55.984 -28.796 1.00 90.94 905 ARG A N 1
ATOM 6796 C CA . ARG A 1 905 ? 21.220 -55.261 -28.398 1.00 90.94 905 ARG A CA 1
ATOM 6797 C C . ARG A 1 905 ? 22.466 -55.548 -29.264 1.00 90.94 905 ARG A C 1
ATOM 6799 O O . ARG A 1 905 ? 23.141 -54.579 -29.603 1.00 90.94 905 ARG A O 1
ATOM 6806 N N . PRO A 1 906 ? 22.788 -56.802 -29.659 1.00 92.81 906 PRO A N 1
ATOM 6807 C CA . PRO A 1 906 ? 23.933 -57.066 -30.537 1.00 92.81 906 PRO A CA 1
ATOM 6808 C C . PRO A 1 906 ? 23.771 -56.457 -31.938 1.00 92.81 906 PRO A C 1
ATOM 6810 O O . PRO A 1 906 ? 24.728 -55.916 -32.481 1.00 92.81 906 PRO A O 1
ATOM 6813 N N . GLU A 1 907 ? 22.560 -56.502 -32.495 1.00 90.06 907 GLU A N 1
ATOM 6814 C CA . GLU A 1 907 ? 22.220 -55.964 -33.821 1.00 90.06 907 GLU A CA 1
ATOM 6815 C C . GLU A 1 907 ? 22.212 -54.429 -33.804 1.00 90.06 907 GLU A C 1
ATOM 6817 O O . GLU A 1 907 ? 22.688 -53.791 -34.741 1.00 90.06 907 GLU A O 1
ATOM 6822 N N . LEU A 1 908 ? 21.738 -53.830 -32.704 1.00 90.50 908 LEU A N 1
ATOM 6823 C CA . LEU A 1 908 ? 21.826 -52.387 -32.457 1.00 90.50 908 LEU A CA 1
ATOM 6824 C C . LEU A 1 908 ? 23.277 -51.922 -32.362 1.00 90.50 908 LEU A C 1
ATOM 6826 O O . LEU A 1 908 ? 23.654 -50.940 -32.997 1.00 90.50 908 LEU A O 1
ATOM 6830 N N . ALA A 1 909 ? 24.093 -52.633 -31.581 1.00 93.06 909 ALA A N 1
ATOM 6831 C CA . ALA A 1 909 ? 25.508 -52.327 -31.438 1.00 93.06 909 ALA A CA 1
ATOM 6832 C C . ALA A 1 909 ? 26.234 -52.436 -32.786 1.00 93.06 909 ALA A C 1
ATOM 6834 O O . ALA A 1 909 ? 26.991 -51.538 -33.141 1.00 93.06 909 ALA A O 1
ATOM 6835 N N . GLU A 1 910 ? 25.961 -53.489 -33.559 1.00 91.75 910 GLU A N 1
ATOM 6836 C CA . GLU A 1 910 ? 26.540 -53.675 -34.889 1.00 91.75 910 GLU A CA 1
ATOM 6837 C C . GLU A 1 910 ? 26.116 -52.576 -35.868 1.00 91.75 910 GLU A C 1
ATOM 6839 O O . GLU A 1 910 ? 26.972 -51.999 -36.529 1.00 91.75 910 GLU A O 1
ATOM 6844 N N . SER A 1 911 ? 24.831 -52.216 -35.900 1.00 90.00 911 SER A N 1
ATOM 6845 C CA . SER A 1 911 ? 24.316 -51.156 -36.781 1.00 90.00 911 SER A CA 1
ATOM 6846 C C . SER A 1 911 ? 24.928 -49.785 -36.474 1.00 90.00 911 SER A C 1
ATOM 6848 O O . SER A 1 911 ? 25.041 -48.945 -37.363 1.00 90.00 911 SER A O 1
ATOM 6850 N N . ILE A 1 912 ? 25.327 -49.544 -35.218 1.00 92.19 912 ILE A N 1
ATOM 6851 C CA . ILE A 1 912 ? 25.987 -48.298 -34.809 1.00 92.19 912 ILE A CA 1
ATOM 6852 C C . ILE A 1 912 ? 27.495 -48.325 -35.122 1.00 92.19 912 ILE A C 1
ATOM 6854 O O . ILE A 1 912 ? 28.069 -47.301 -35.498 1.00 92.19 912 ILE A O 1
ATOM 6858 N N . LEU A 1 913 ? 28.145 -49.480 -34.957 1.00 91.38 913 LEU A N 1
ATOM 6859 C CA . LEU A 1 913 ? 29.581 -49.654 -35.203 1.00 91.38 913 LEU A CA 1
ATOM 6860 C C . LEU A 1 913 ? 29.917 -49.751 -36.699 1.00 91.38 913 LEU A C 1
ATOM 6862 O O . LEU A 1 913 ? 30.964 -49.260 -37.116 1.00 91.38 913 LEU A O 1
ATOM 6866 N N . ASP A 1 914 ? 29.025 -50.342 -37.494 1.00 89.50 914 ASP A N 1
ATOM 6867 C CA . ASP A 1 914 ? 29.157 -50.517 -38.940 1.00 89.50 914 ASP A CA 1
ATOM 6868 C C . ASP A 1 914 ? 27.861 -50.106 -39.677 1.00 89.50 914 ASP A C 1
ATOM 6870 O O . ASP A 1 914 ? 27.112 -50.950 -40.181 1.00 89.50 914 ASP A O 1
ATOM 6874 N N . PRO A 1 915 ? 27.566 -48.792 -39.760 1.00 87.62 915 PRO A N 1
ATOM 6875 C CA . PRO A 1 915 ? 26.322 -48.285 -40.351 1.00 87.62 915 PRO A CA 1
ATOM 6876 C C . PRO A 1 915 ? 26.156 -48.572 -41.845 1.00 87.62 915 PRO A C 1
ATOM 6878 O O . PRO A 1 915 ? 25.056 -48.421 -42.376 1.00 87.62 915 PRO A O 1
ATOM 6881 N N . ASN A 1 916 ? 27.232 -48.948 -42.542 1.00 84.62 916 ASN A N 1
ATOM 6882 C CA . ASN A 1 916 ? 27.197 -49.259 -43.970 1.00 84.62 916 ASN A CA 1
ATOM 6883 C C . ASN A 1 916 ? 26.880 -50.738 -44.237 1.00 84.62 916 ASN A C 1
ATOM 6885 O O . ASN A 1 916 ? 26.530 -51.083 -45.364 1.00 84.62 916 ASN A O 1
ATOM 6889 N N . LYS A 1 917 ? 26.967 -51.609 -43.219 1.00 83.69 917 LYS A N 1
ATOM 6890 C CA . LYS A 1 917 ? 26.702 -53.049 -43.351 1.00 83.69 917 LYS A CA 1
ATOM 6891 C C . LYS A 1 917 ? 25.261 -53.350 -43.742 1.00 83.69 917 LYS A C 1
ATOM 6893 O O . LYS A 1 917 ? 24.993 -54.271 -44.510 1.00 83.69 917 LYS A O 1
ATOM 6898 N N . THR A 1 918 ? 24.309 -52.616 -43.176 1.00 78.69 918 THR A N 1
ATOM 6899 C CA . THR A 1 918 ? 22.884 -52.735 -43.495 1.00 78.69 918 THR A CA 1
ATOM 6900 C C . THR A 1 918 ? 22.229 -51.372 -43.315 1.00 78.69 918 THR A C 1
ATOM 6902 O O . THR A 1 918 ? 22.192 -50.837 -42.211 1.00 78.69 918 THR A O 1
ATOM 6905 N N . ILE A 1 919 ? 21.698 -50.806 -44.398 1.00 79.69 919 ILE A N 1
ATOM 6906 C CA . ILE A 1 919 ? 20.980 -49.528 -44.361 1.00 79.69 919 ILE A CA 1
ATOM 6907 C C . ILE A 1 919 ? 19.486 -49.815 -44.196 1.00 79.69 919 ILE A C 1
ATOM 6909 O O . ILE A 1 919 ? 18.917 -50.611 -44.944 1.00 79.69 919 ILE A O 1
ATOM 6913 N N . ALA A 1 920 ? 18.843 -49.168 -43.222 1.00 77.88 920 ALA A N 1
ATOM 6914 C CA . ALA A 1 920 ? 17.423 -49.365 -42.946 1.00 77.88 920 ALA A CA 1
ATOM 6915 C C . ALA A 1 920 ? 16.551 -49.070 -44.183 1.00 77.88 920 ALA A C 1
ATOM 6917 O O . ALA A 1 920 ? 16.733 -48.059 -44.871 1.00 77.88 920 ALA A O 1
ATOM 6918 N N . GLN A 1 921 ? 15.570 -49.940 -44.446 1.00 74.88 921 GLN A N 1
ATOM 6919 C CA . GLN A 1 921 ? 14.630 -49.780 -45.557 1.00 74.88 921 GLN A CA 1
ATOM 6920 C C . GLN A 1 921 ? 13.903 -48.428 -45.453 1.00 74.88 921 GLN A C 1
ATOM 6922 O O . GLN A 1 921 ? 13.403 -48.062 -44.392 1.00 74.88 921 GLN A O 1
ATOM 6927 N N . GLY A 1 922 ? 13.870 -47.671 -46.554 1.00 78.00 922 GLY A N 1
ATOM 6928 C CA . GLY A 1 922 ? 13.307 -46.312 -46.592 1.00 78.00 922 GLY A CA 1
ATOM 6929 C C . GLY A 1 922 ? 14.278 -45.191 -46.195 1.00 78.00 922 GLY A C 1
ATOM 6930 O O . GLY A 1 922 ? 13.935 -44.026 -46.354 1.00 78.00 922 GLY A O 1
ATOM 6931 N N . PHE A 1 923 ? 15.499 -45.515 -45.753 1.00 84.75 923 PHE A N 1
ATOM 6932 C CA . PHE A 1 923 ? 16.537 -44.538 -45.382 1.00 84.75 923 PHE A CA 1
ATOM 6933 C C . PHE A 1 923 ? 17.822 -44.685 -46.206 1.00 84.75 923 PHE A C 1
ATOM 6935 O O . PHE A 1 923 ? 18.892 -44.232 -45.805 1.00 84.75 923 PHE A O 1
ATOM 6942 N N . VAL A 1 924 ? 17.725 -45.302 -47.385 1.00 85.62 924 VAL A N 1
ATOM 6943 C CA . VAL A 1 924 ? 18.827 -45.328 -48.350 1.00 85.62 924 VAL A CA 1
ATOM 6944 C C . VAL A 1 924 ? 19.001 -43.931 -48.939 1.00 85.62 924 VAL A C 1
ATOM 6946 O O . VAL A 1 924 ? 18.055 -43.353 -49.485 1.00 85.62 924 VAL A O 1
ATOM 6949 N N . THR A 1 925 ? 20.209 -43.382 -48.831 1.00 87.06 925 THR A N 1
ATOM 6950 C CA . THR A 1 925 ? 20.518 -42.043 -49.333 1.00 87.06 925 THR A CA 1
ATOM 6951 C C . THR A 1 925 ? 20.491 -42.038 -50.859 1.00 87.06 925 THR A C 1
ATOM 6953 O O . THR A 1 925 ? 21.229 -42.773 -51.515 1.00 87.06 925 THR A O 1
ATOM 6956 N N . ASN A 1 926 ? 19.642 -41.191 -51.431 1.00 88.81 926 ASN A N 1
ATOM 6957 C CA . ASN A 1 926 ? 19.583 -40.940 -52.863 1.00 88.81 926 ASN A CA 1
ATOM 6958 C C . ASN A 1 926 ? 20.049 -39.510 -53.138 1.00 88.81 926 ASN A C 1
ATOM 6960 O O . ASN A 1 926 ? 19.644 -38.578 -52.442 1.00 88.81 926 ASN A O 1
ATOM 6964 N N . VAL A 1 927 ? 20.879 -39.350 -54.164 1.00 89.25 927 VAL A N 1
ATOM 6965 C CA . VAL A 1 927 ? 21.311 -38.064 -54.706 1.00 89.25 927 VAL A CA 1
ATOM 6966 C C . VAL A 1 927 ? 20.590 -37.844 -56.028 1.00 89.25 927 VAL A C 1
ATOM 6968 O O . VAL A 1 927 ? 20.690 -38.657 -56.949 1.00 89.25 927 VAL A O 1
ATOM 6971 N N . PHE A 1 928 ? 19.854 -36.743 -56.113 1.00 90.25 928 PHE A N 1
ATOM 6972 C CA . PHE A 1 928 ? 19.159 -36.305 -57.313 1.00 90.25 928 PHE A CA 1
ATOM 6973 C C . PHE A 1 928 ? 19.852 -35.070 -57.880 1.00 90.25 928 PHE A C 1
ATOM 6975 O O . PHE A 1 928 ? 19.991 -34.059 -57.192 1.00 90.25 928 PHE A O 1
ATOM 6982 N N . THR A 1 929 ? 20.260 -35.154 -59.143 1.00 90.06 929 THR A N 1
ATOM 6983 C CA . THR A 1 929 ? 20.718 -34.011 -59.937 1.00 90.06 929 THR A CA 1
ATOM 6984 C C . THR A 1 929 ? 19.588 -33.603 -60.872 1.00 90.06 929 THR A C 1
ATOM 6986 O O . THR A 1 929 ? 19.134 -34.414 -61.684 1.00 90.06 929 THR A O 1
ATOM 6989 N N . LEU A 1 930 ? 19.118 -32.364 -60.749 1.00 91.00 930 LEU A N 1
ATOM 6990 C CA . LEU A 1 930 ? 18.102 -31.780 -61.622 1.00 91.00 930 LEU A CA 1
ATOM 6991 C C . LEU A 1 930 ? 18.735 -31.216 -62.899 1.00 91.00 930 LEU A C 1
ATOM 6993 O O . LEU A 1 930 ? 19.935 -30.947 -62.958 1.00 91.00 930 LEU A O 1
ATOM 6997 N N . LYS A 1 931 ? 17.917 -31.026 -63.939 1.00 89.62 931 LYS A N 1
ATOM 6998 C CA . LYS A 1 931 ? 18.363 -30.483 -65.236 1.00 89.62 931 LYS A CA 1
ATOM 6999 C C . LYS A 1 931 ? 18.887 -29.044 -65.166 1.00 89.62 931 LYS A C 1
ATOM 7001 O O . LYS A 1 931 ? 19.635 -28.644 -66.051 1.00 89.62 931 LYS A O 1
ATOM 7006 N N . ASP A 1 932 ? 18.519 -28.290 -64.134 1.00 86.25 932 ASP A N 1
ATOM 7007 C CA . ASP A 1 932 ? 19.009 -26.930 -63.873 1.00 86.25 932 ASP A CA 1
ATOM 7008 C C . ASP A 1 932 ? 20.361 -26.893 -63.131 1.00 86.25 932 ASP A C 1
ATOM 7010 O O . ASP A 1 932 ? 20.888 -25.818 -62.858 1.00 86.25 932 ASP A O 1
ATOM 7014 N N . GLY A 1 933 ? 20.936 -28.062 -62.823 1.00 82.12 933 GLY A N 1
ATOM 7015 C CA . GLY A 1 933 ? 22.204 -28.198 -62.108 1.00 82.12 933 GLY A CA 1
ATOM 7016 C C . GLY A 1 933 ? 22.069 -28.315 -60.588 1.00 82.12 933 GLY A C 1
ATOM 7017 O O . GLY A 1 933 ? 23.073 -28.548 -59.916 1.00 82.12 933 GLY A O 1
ATOM 7018 N N . THR A 1 934 ? 20.860 -28.216 -60.026 1.00 87.38 934 THR A N 1
ATOM 7019 C CA . THR A 1 934 ? 20.637 -28.379 -58.583 1.00 87.38 934 THR A CA 1
ATOM 7020 C C . THR A 1 934 ? 20.882 -29.827 -58.153 1.00 87.38 934 THR A C 1
ATOM 7022 O O . THR A 1 934 ? 20.372 -30.764 -58.771 1.00 87.38 934 THR A O 1
ATOM 7025 N N . VAL A 1 935 ? 21.620 -30.027 -57.058 1.00 88.56 935 VAL A N 1
ATOM 7026 C CA . VAL A 1 935 ? 21.898 -31.350 -56.477 1.00 88.56 935 VAL A CA 1
ATOM 7027 C C . VAL A 1 935 ? 21.312 -31.429 -55.073 1.00 88.56 935 VAL A C 1
ATOM 7029 O O . VAL A 1 935 ? 21.626 -30.597 -54.228 1.00 88.56 935 VAL A O 1
ATOM 7032 N N . ASN A 1 936 ? 20.487 -32.443 -54.808 1.00 86.44 936 ASN A N 1
ATOM 7033 C CA . ASN A 1 936 ? 19.887 -32.676 -53.494 1.00 86.44 936 ASN A CA 1
ATOM 7034 C C . ASN A 1 936 ? 20.079 -34.128 -53.051 1.00 86.44 936 ASN A C 1
ATOM 7036 O O . ASN A 1 936 ? 19.905 -35.050 -53.845 1.00 86.44 936 ASN A O 1
ATOM 7040 N N . ALA A 1 937 ? 20.404 -34.327 -51.773 1.00 87.38 937 ALA A N 1
ATOM 7041 C CA . ALA A 1 937 ? 20.580 -35.642 -51.164 1.00 87.38 937 ALA A CA 1
ATOM 7042 C C . ALA A 1 937 ? 19.561 -35.865 -50.038 1.00 87.38 937 ALA A C 1
ATOM 7044 O O . ALA A 1 937 ? 19.314 -34.968 -49.229 1.00 87.38 937 ALA A O 1
ATOM 7045 N N . GLY A 1 938 ? 18.975 -37.059 -49.970 1.00 88.31 938 GLY A N 1
ATOM 7046 C CA . GLY A 1 938 ? 17.998 -37.395 -48.934 1.00 88.31 938 GLY A CA 1
ATOM 7047 C C . GLY A 1 938 ? 17.367 -38.773 -49.104 1.00 88.31 938 GLY A C 1
ATOM 7048 O O . GLY A 1 938 ? 17.841 -39.605 -49.879 1.00 88.31 938 GLY A O 1
ATOM 7049 N N . PHE A 1 939 ? 16.281 -39.012 -48.375 1.00 89.25 939 PHE A N 1
ATOM 7050 C CA . PHE A 1 939 ? 15.534 -40.267 -48.379 1.00 89.25 939 PHE A CA 1
ATOM 7051 C C . PHE A 1 939 ? 14.269 -40.138 -49.224 1.00 89.25 939 PHE A C 1
ATOM 7053 O O . PHE A 1 939 ? 13.525 -39.166 -49.082 1.00 89.25 939 PHE A O 1
ATOM 7060 N N . VAL A 1 940 ? 14.009 -41.106 -50.103 1.00 89.19 940 VAL A N 1
ATOM 7061 C CA . VAL A 1 940 ? 12.768 -41.124 -50.888 1.00 89.19 940 VAL A CA 1
ATOM 7062 C C . VAL A 1 940 ? 11.628 -41.566 -49.976 1.00 89.19 940 VAL A C 1
ATOM 7064 O O . VAL A 1 940 ? 11.588 -42.716 -49.547 1.00 89.19 940 VAL A O 1
ATOM 7067 N N . VAL A 1 941 ? 10.711 -40.645 -49.674 1.00 87.62 941 VAL A N 1
ATOM 7068 C CA . VAL A 1 941 ? 9.556 -40.903 -48.792 1.00 87.62 941 VAL A CA 1
ATOM 7069 C C . VAL A 1 941 ? 8.274 -41.180 -49.574 1.00 87.62 941 VAL A C 1
ATOM 7071 O O . VAL A 1 941 ? 7.356 -41.806 -49.049 1.00 87.62 941 VAL A O 1
ATOM 7074 N N . ARG A 1 942 ? 8.213 -40.751 -50.841 1.00 86.88 942 ARG A N 1
ATOM 7075 C CA . ARG A 1 942 ? 7.118 -41.056 -51.767 1.00 86.88 942 ARG A CA 1
ATOM 7076 C C . ARG A 1 942 ? 7.628 -41.062 -53.203 1.00 86.88 942 ARG A C 1
ATOM 7078 O O . ARG A 1 942 ? 8.329 -40.139 -53.609 1.00 86.88 942 ARG A O 1
ATOM 7085 N N . GLU A 1 943 ? 7.235 -42.065 -53.975 1.00 88.81 943 GLU A N 1
ATOM 7086 C CA . GLU A 1 943 ? 7.573 -42.197 -55.394 1.00 88.81 943 GLU A CA 1
ATOM 7087 C C . GLU A 1 943 ? 6.306 -42.583 -56.166 1.00 88.81 943 GLU A C 1
ATOM 7089 O O . GLU A 1 943 ? 5.610 -43.529 -55.797 1.00 88.81 943 GLU A O 1
ATOM 7094 N N . GLY A 1 944 ? 5.969 -41.803 -57.193 1.00 86.69 944 GLY A N 1
ATOM 7095 C CA . GLY A 1 944 ? 4.820 -42.026 -58.070 1.00 86.69 944 GLY A CA 1
ATOM 7096 C C . GLY A 1 944 ? 5.150 -41.666 -59.519 1.00 86.69 944 GLY A C 1
ATOM 7097 O O . GLY A 1 944 ? 6.225 -41.143 -59.801 1.00 86.69 944 GLY A O 1
ATOM 7098 N N . ALA A 1 945 ? 4.221 -41.929 -60.444 1.00 80.69 945 ALA A N 1
ATOM 7099 C CA . ALA A 1 945 ? 4.470 -41.803 -61.886 1.00 80.69 945 ALA A CA 1
ATOM 7100 C C . ALA A 1 945 ? 4.905 -40.391 -62.334 1.00 80.69 945 ALA A C 1
ATOM 7102 O O . ALA A 1 945 ? 5.674 -40.260 -63.282 1.00 80.69 945 ALA A O 1
ATOM 7103 N N . GLU A 1 946 ? 4.439 -39.342 -61.648 1.00 84.25 946 GLU A N 1
ATOM 7104 C CA . GLU A 1 946 ? 4.696 -37.947 -62.034 1.00 84.25 946 GLU A CA 1
ATOM 7105 C C . GLU A 1 946 ? 5.687 -37.217 -61.114 1.00 84.25 946 GLU A C 1
ATOM 7107 O O . GLU A 1 946 ? 6.287 -36.226 -61.535 1.00 84.25 946 GLU A O 1
ATOM 7112 N N . GLY A 1 947 ? 5.935 -37.711 -59.894 1.00 90.12 947 GLY A N 1
ATOM 7113 C CA . GLY A 1 947 ? 6.780 -37.011 -58.925 1.00 90.12 947 GLY A CA 1
ATOM 7114 C C . GLY A 1 947 ? 7.406 -37.885 -57.840 1.00 90.12 947 GLY A C 1
ATOM 7115 O O . GLY A 1 947 ? 6.872 -38.927 -57.453 1.00 90.12 947 GLY A O 1
ATOM 7116 N N . ILE A 1 948 ? 8.546 -37.414 -57.334 1.00 91.38 948 ILE A N 1
ATOM 7117 C CA . ILE A 1 948 ? 9.345 -38.032 -56.271 1.00 91.38 948 ILE A CA 1
ATOM 7118 C C . ILE A 1 948 ? 9.493 -37.027 -55.129 1.00 91.38 948 ILE A C 1
ATOM 7120 O O . ILE A 1 948 ? 9.944 -35.903 -55.344 1.00 91.38 948 ILE A O 1
ATOM 7124 N N . THR A 1 949 ? 9.137 -37.433 -53.912 1.00 91.00 949 THR A N 1
ATOM 7125 C CA . THR A 1 949 ? 9.325 -36.638 -52.693 1.00 91.00 949 THR A CA 1
ATOM 7126 C C . THR A 1 949 ? 10.562 -37.127 -51.943 1.00 91.00 949 THR A C 1
ATOM 7128 O O . THR A 1 949 ? 10.644 -38.291 -51.539 1.00 91.00 949 THR A O 1
ATOM 7131 N N . LEU A 1 950 ? 11.514 -36.218 -51.744 1.00 89.69 950 LEU A N 1
ATOM 7132 C CA . LEU A 1 950 ? 12.764 -36.431 -51.029 1.00 89.69 950 LEU A CA 1
ATOM 7133 C C . LEU A 1 950 ? 12.708 -35.726 -49.672 1.00 89.69 950 LEU A C 1
ATOM 7135 O O . LEU A 1 950 ? 12.383 -34.541 -49.615 1.00 89.69 950 LEU A O 1
ATOM 7139 N N . ARG A 1 951 ? 13.071 -36.420 -48.592 1.00 89.19 951 ARG A N 1
ATOM 7140 C CA . ARG A 1 951 ? 13.253 -35.822 -47.265 1.00 89.19 951 ARG A CA 1
ATOM 7141 C C . ARG A 1 951 ? 14.735 -35.696 -46.927 1.00 89.19 951 ARG A C 1
ATOM 7143 O O . ARG A 1 951 ? 15.465 -36.682 -47.006 1.00 89.19 951 ARG A O 1
ATOM 7150 N N . ASN A 1 952 ? 15.182 -34.506 -46.534 1.00 83.44 952 ASN A N 1
ATOM 7151 C CA . ASN A 1 952 ? 16.564 -34.278 -46.102 1.00 83.44 952 ASN A CA 1
ATOM 7152 C C . ASN A 1 952 ? 16.743 -34.482 -44.579 1.00 83.44 952 ASN A C 1
ATOM 7154 O O . ASN A 1 952 ? 15.781 -34.658 -43.829 1.00 83.44 952 ASN A O 1
ATOM 7158 N N . VAL A 1 953 ? 17.990 -34.425 -44.101 1.00 77.62 953 VAL A N 1
ATOM 7159 C CA . VAL A 1 953 ? 18.333 -34.587 -42.669 1.00 77.62 953 VAL A CA 1
ATOM 7160 C C . VAL A 1 953 ? 17.762 -33.495 -41.755 1.00 77.62 953 VAL A C 1
ATOM 7162 O O . VAL A 1 953 ? 17.671 -33.698 -40.546 1.00 77.62 953 VAL A O 1
ATOM 7165 N N . ALA A 1 954 ? 17.321 -32.365 -42.316 1.00 77.12 954 ALA A N 1
ATOM 7166 C CA . ALA A 1 954 ? 16.626 -31.298 -41.597 1.00 77.12 954 ALA A CA 1
ATOM 7167 C C . ALA A 1 954 ? 15.102 -31.537 -41.484 1.00 77.12 954 ALA A C 1
ATOM 7169 O O . ALA A 1 954 ? 14.380 -30.640 -41.056 1.00 77.12 954 ALA A O 1
ATOM 7170 N N . ALA A 1 955 ? 14.615 -32.733 -41.852 1.00 81.56 955 ALA A N 1
ATOM 7171 C CA . ALA A 1 955 ? 13.196 -33.097 -41.949 1.00 81.56 955 ALA A CA 1
ATOM 7172 C C . ALA A 1 955 ? 12.381 -32.240 -42.937 1.00 81.56 955 ALA A C 1
ATOM 7174 O O . ALA A 1 955 ? 11.158 -32.176 -42.834 1.00 81.56 955 ALA A O 1
ATOM 7175 N N . GLN A 1 956 ? 13.037 -31.605 -43.911 1.00 83.06 956 GLN A N 1
ATOM 7176 C CA . GLN A 1 956 ? 12.348 -30.891 -44.982 1.00 83.06 956 GLN A CA 1
ATOM 7177 C C . GLN A 1 956 ? 12.054 -31.848 -46.130 1.00 83.06 956 GLN A C 1
ATOM 7179 O O . GLN A 1 956 ? 12.939 -32.583 -46.575 1.00 83.06 956 GLN A O 1
ATOM 7184 N N . GLU A 1 957 ? 10.817 -31.819 -46.613 1.00 88.81 957 GLU A N 1
ATOM 7185 C CA . GLU A 1 957 ? 10.389 -32.567 -47.788 1.00 88.81 957 GLU A CA 1
ATOM 7186 C C . GLU A 1 957 ? 10.348 -31.656 -49.008 1.00 88.81 957 GLU A C 1
ATOM 7188 O O . GLU A 1 957 ? 9.759 -30.576 -48.973 1.00 88.81 957 GLU A O 1
ATOM 7193 N N . VAL A 1 958 ? 10.949 -32.110 -50.102 1.00 86.25 958 VAL A N 1
ATOM 7194 C CA . VAL A 1 958 ? 10.900 -31.437 -51.399 1.00 86.25 958 VAL A CA 1
ATOM 7195 C C . VAL A 1 958 ? 10.394 -32.435 -52.427 1.00 86.25 958 VAL A C 1
ATOM 7197 O O . VAL A 1 958 ? 10.873 -33.566 -52.493 1.00 86.25 958 VAL A O 1
ATOM 7200 N N . THR A 1 959 ? 9.398 -32.036 -53.216 1.00 90.94 959 THR A N 1
ATOM 7201 C CA . THR A 1 959 ? 8.861 -32.869 -54.298 1.00 90.94 959 THR A CA 1
ATOM 7202 C C . THR A 1 959 ? 9.363 -32.358 -55.639 1.00 90.94 959 THR A C 1
ATOM 7204 O O . THR A 1 959 ? 9.200 -31.182 -55.952 1.00 90.94 959 THR A O 1
ATOM 7207 N N . TYR A 1 960 ? 9.936 -33.257 -56.432 1.00 87.06 960 TYR A N 1
ATOM 7208 C CA . TYR A 1 960 ? 10.399 -32.998 -57.792 1.00 87.06 960 TYR A CA 1
ATOM 7209 C C . TYR A 1 960 ? 9.520 -33.752 -58.787 1.00 87.06 960 TYR A C 1
ATOM 7211 O O . TYR A 1 960 ? 9.131 -34.890 -58.516 1.00 87.06 960 TYR A O 1
ATOM 7219 N N . ASN A 1 961 ? 9.240 -33.168 -59.956 1.00 90.31 961 ASN A N 1
ATOM 7220 C CA . ASN A 1 961 ? 8.638 -33.944 -61.039 1.00 90.31 961 ASN A CA 1
ATOM 7221 C C . ASN A 1 961 ? 9.694 -34.852 -61.666 1.00 90.31 961 ASN A C 1
ATOM 7223 O O . ASN A 1 961 ? 10.833 -34.433 -61.882 1.00 90.31 961 ASN A O 1
ATOM 7227 N N . VAL A 1 962 ? 9.301 -36.067 -62.052 1.00 87.56 962 VAL A N 1
ATOM 7228 C CA . VAL A 1 962 ? 10.222 -37.047 -62.660 1.00 87.56 962 VAL A CA 1
ATOM 7229 C C . VAL A 1 962 ? 10.911 -36.479 -63.910 1.00 87.56 962 VAL A C 1
ATOM 7231 O O . VAL A 1 962 ? 12.096 -36.714 -64.131 1.00 87.56 962 VAL A O 1
ATOM 7234 N N . LYS A 1 963 ? 10.200 -35.657 -64.695 1.00 90.56 963 LYS A N 1
ATOM 7235 C CA . LYS A 1 963 ? 10.718 -35.027 -65.923 1.00 90.56 963 LYS A CA 1
ATOM 7236 C C . LYS A 1 963 ? 11.873 -34.037 -65.698 1.00 90.56 963 LYS A C 1
ATOM 7238 O O . LYS A 1 963 ? 12.617 -33.773 -66.646 1.00 90.56 963 LYS A O 1
ATOM 7243 N N . ASP A 1 964 ? 12.012 -33.495 -64.488 1.00 90.00 964 ASP A N 1
ATOM 7244 C CA . ASP A 1 964 ? 13.000 -32.463 -64.147 1.00 90.00 964 ASP A CA 1
ATOM 7245 C C . ASP A 1 964 ? 14.307 -33.076 -63.603 1.00 90.00 964 ASP A C 1
ATOM 7247 O O . ASP A 1 964 ? 15.328 -32.394 -63.487 1.00 90.00 964 ASP A O 1
ATOM 7251 N N . ILE A 1 965 ? 14.304 -34.386 -63.332 1.00 90.94 965 ILE A N 1
ATOM 7252 C CA . ILE A 1 965 ? 15.449 -35.141 -62.823 1.00 90.94 965 ILE A CA 1
ATOM 7253 C C . ILE A 1 965 ? 16.357 -35.538 -63.992 1.00 90.94 965 ILE A C 1
ATOM 7255 O O . ILE A 1 965 ? 15.934 -36.212 -64.930 1.00 90.94 965 ILE A O 1
ATOM 7259 N N . ALA A 1 966 ? 17.623 -35.126 -63.934 1.00 89.31 966 ALA A N 1
ATOM 7260 C CA . ALA A 1 966 ? 18.647 -35.493 -64.910 1.00 89.31 966 ALA A CA 1
ATOM 7261 C C . ALA A 1 966 ? 19.375 -36.790 -64.525 1.00 89.31 966 ALA A C 1
ATOM 7263 O O . ALA A 1 966 ? 19.686 -37.604 -65.392 1.00 89.31 966 ALA A O 1
ATOM 7264 N N . LYS A 1 967 ? 19.646 -36.993 -63.230 1.00 91.44 967 LYS A N 1
ATOM 7265 C CA . LYS A 1 967 ? 20.346 -38.176 -62.711 1.00 91.44 967 LYS A CA 1
ATOM 7266 C C . LYS A 1 967 ? 19.835 -38.526 -61.313 1.00 91.44 967 LYS A C 1
ATOM 7268 O O . LYS A 1 967 ? 19.673 -37.638 -60.478 1.00 91.44 967 LYS A O 1
ATOM 7273 N N . ARG A 1 968 ? 19.629 -39.820 -61.054 1.00 91.50 968 ARG A N 1
ATOM 7274 C CA . ARG A 1 968 ? 19.447 -40.393 -59.712 1.00 91.50 968 ARG A CA 1
ATOM 7275 C C . ARG A 1 968 ? 20.623 -41.309 -59.424 1.00 91.50 968 ARG A C 1
ATOM 7277 O O . ARG A 1 968 ? 20.972 -42.145 -60.253 1.00 91.50 968 ARG A O 1
ATOM 7284 N N . GLU A 1 969 ? 21.199 -41.168 -58.244 1.00 91.88 969 GLU A N 1
ATOM 7285 C CA . GLU A 1 969 ? 22.273 -42.022 -57.762 1.00 91.88 969 GLU A CA 1
ATOM 7286 C C . GLU A 1 969 ? 21.948 -42.489 -56.347 1.00 91.88 969 GLU A C 1
ATOM 7288 O O . GLU A 1 969 ? 21.600 -41.693 -55.478 1.00 91.88 969 GLU A O 1
ATOM 7293 N N . THR A 1 970 ? 22.019 -43.794 -56.119 1.00 87.88 970 THR A N 1
ATOM 7294 C CA . THR A 1 970 ? 21.830 -44.380 -54.794 1.00 87.88 970 THR A CA 1
ATOM 7295 C C . THR A 1 970 ? 23.201 -44.578 -54.170 1.00 87.88 970 THR A C 1
ATOM 7297 O O . THR A 1 970 ? 24.041 -45.270 -54.744 1.00 87.88 970 THR A O 1
ATOM 7300 N N . LEU A 1 971 ? 23.445 -43.956 -53.016 1.00 83.75 971 LEU A N 1
ATOM 7301 C CA . LEU A 1 971 ? 24.742 -44.065 -52.358 1.00 83.75 971 LEU A CA 1
ATOM 7302 C C . LEU A 1 971 ? 24.848 -45.407 -51.621 1.00 83.75 971 LEU A C 1
ATOM 7304 O O . LEU A 1 971 ? 23.919 -45.775 -50.898 1.00 83.75 971 LEU A O 1
ATOM 7308 N N . PRO A 1 972 ? 25.982 -46.121 -51.746 1.00 78.75 972 PRO A N 1
ATOM 7309 C CA . PRO A 1 972 ? 26.227 -47.352 -50.997 1.00 78.75 972 PRO A CA 1
ATOM 7310 C C . PRO A 1 972 ? 26.530 -47.085 -49.513 1.00 78.75 972 PRO A C 1
ATOM 7312 O O . PRO A 1 972 ? 26.598 -48.017 -48.719 1.00 78.75 972 PRO A O 1
ATOM 7315 N N . THR A 1 973 ? 26.731 -45.820 -49.135 1.00 80.50 973 THR A N 1
ATOM 7316 C CA . THR A 1 973 ? 27.060 -45.387 -47.777 1.00 80.50 973 THR A CA 1
ATOM 7317 C C . THR A 1 973 ? 25.848 -44.789 -47.070 1.00 80.50 973 THR A C 1
ATOM 7319 O O . THR A 1 973 ? 25.135 -43.947 -47.625 1.00 80.50 973 THR A O 1
ATOM 7322 N N . SER A 1 974 ? 25.659 -45.176 -45.812 1.00 83.12 974 SER A N 1
ATOM 7323 C CA . SER A 1 974 ? 24.695 -44.572 -44.900 1.00 83.12 974 SER A CA 1
ATOM 7324 C C . SER A 1 974 ? 25.019 -43.100 -44.653 1.00 83.12 974 SER A C 1
ATOM 7326 O O . SER A 1 974 ? 26.178 -42.685 -44.681 1.00 83.12 974 SER A O 1
ATOM 7328 N N . ILE A 1 975 ? 23.988 -42.304 -44.362 1.00 83.38 975 ILE A N 1
ATOM 7329 C CA . ILE A 1 975 ? 24.188 -40.939 -43.861 1.00 83.38 975 ILE A CA 1
ATOM 7330 C C . ILE A 1 975 ? 24.700 -40.927 -42.416 1.00 83.38 975 ILE A C 1
ATOM 7332 O O . ILE A 1 975 ? 25.207 -39.907 -41.958 1.00 83.38 975 ILE A O 1
ATOM 7336 N N . MET A 1 976 ? 24.552 -42.046 -41.692 1.00 86.88 976 MET A N 1
ATOM 7337 C CA . MET A 1 976 ? 25.139 -42.221 -40.371 1.00 86.88 976 MET A CA 1
ATOM 7338 C C . MET A 1 976 ? 26.650 -42.456 -40.537 1.00 86.88 976 MET A C 1
ATOM 7340 O O . MET A 1 976 ? 27.035 -43.479 -41.108 1.00 86.88 976 MET A O 1
ATOM 7344 N N . PRO A 1 977 ? 27.520 -41.541 -40.069 1.00 82.00 977 PRO A N 1
ATOM 7345 C CA . PRO A 1 977 ? 28.950 -41.648 -40.331 1.00 82.00 977 PRO A CA 1
ATOM 7346 C C . PRO A 1 977 ? 29.575 -42.859 -39.620 1.00 82.00 977 PRO A C 1
ATOM 7348 O O . PRO A 1 977 ? 29.297 -43.073 -38.434 1.00 82.00 977 PRO A O 1
ATOM 7351 N N . PRO A 1 978 ? 30.457 -43.632 -40.284 1.00 81.69 978 PRO A N 1
ATOM 7352 C CA . PRO A 1 978 ? 31.226 -44.664 -39.603 1.00 81.69 978 PRO A CA 1
ATOM 7353 C C . PRO A 1 978 ? 32.145 -44.033 -38.549 1.00 81.69 978 PRO A C 1
ATOM 7355 O O . PRO A 1 978 ? 32.689 -42.944 -38.736 1.00 81.69 978 PRO A O 1
ATOM 7358 N N . GLY A 1 979 ? 32.324 -44.727 -37.427 1.00 83.44 979 GLY A N 1
ATOM 7359 C CA . GLY A 1 979 ? 33.209 -44.293 -36.346 1.00 83.44 979 GLY A CA 1
ATOM 7360 C C . GLY A 1 979 ? 32.646 -43.226 -35.400 1.00 83.44 979 GLY A C 1
ATOM 7361 O O . GLY A 1 979 ? 33.385 -42.730 -34.550 1.00 83.44 979 GLY A O 1
ATOM 7362 N N . LEU A 1 980 ? 31.348 -42.909 -35.486 1.00 84.88 980 LEU A N 1
ATOM 7363 C CA . LEU A 1 980 ? 30.665 -41.914 -34.643 1.00 84.88 980 LEU A CA 1
ATOM 7364 C C . LEU A 1 980 ? 30.858 -42.145 -33.134 1.00 84.88 980 LEU A C 1
ATOM 7366 O O . LEU A 1 980 ? 30.932 -41.205 -32.348 1.00 84.88 980 LEU A O 1
ATOM 7370 N N . VAL A 1 981 ? 30.961 -43.411 -32.732 1.00 90.38 981 VAL A N 1
ATOM 7371 C CA . VAL A 1 981 ? 31.101 -43.831 -31.334 1.00 90.38 981 VAL A CA 1
ATOM 7372 C C . VAL A 1 981 ? 32.530 -44.230 -30.958 1.00 90.38 981 VAL A C 1
ATOM 7374 O O . VAL A 1 981 ? 32.768 -44.609 -29.817 1.00 90.38 981 VAL A O 1
ATOM 7377 N N . ASN A 1 982 ? 33.508 -44.104 -31.864 1.00 88.31 982 ASN A N 1
ATOM 7378 C CA . ASN A 1 982 ? 34.872 -44.614 -31.658 1.00 88.31 982 ASN A CA 1
ATOM 7379 C C . ASN A 1 982 ? 35.592 -44.013 -30.449 1.00 88.31 982 ASN A C 1
ATOM 7381 O O . ASN A 1 982 ? 36.542 -44.616 -29.962 1.00 88.31 982 ASN A O 1
ATOM 7385 N N . SER A 1 983 ? 35.169 -42.837 -29.983 1.00 84.25 983 SER A N 1
ATOM 7386 C CA . SER A 1 983 ? 35.727 -42.158 -28.812 1.00 84.25 983 SER A CA 1
ATOM 7387 C C . SER A 1 983 ? 35.162 -42.643 -27.472 1.00 84.25 983 SER A C 1
ATOM 7389 O O . SER A 1 983 ? 35.696 -42.243 -26.439 1.00 84.25 983 SER A O 1
ATOM 7391 N N . LEU A 1 984 ? 34.116 -43.479 -27.475 1.00 90.12 984 LEU A N 1
ATOM 7392 C CA . LEU A 1 984 ? 33.454 -43.972 -26.264 1.00 90.12 984 LEU A CA 1
ATOM 7393 C C . LEU A 1 984 ? 34.192 -45.160 -25.645 1.00 90.12 984 LEU A C 1
ATOM 7395 O O . LEU A 1 984 ? 34.774 -45.978 -26.360 1.00 90.12 984 LEU A O 1
ATOM 7399 N N . THR A 1 985 ? 34.105 -45.311 -24.324 1.00 91.56 985 THR A N 1
ATOM 7400 C CA . THR A 1 985 ? 34.458 -46.574 -23.656 1.00 91.56 985 THR A CA 1
ATOM 7401 C C . THR A 1 985 ? 33.386 -47.645 -23.866 1.00 91.56 985 THR A C 1
ATOM 7403 O O . THR A 1 985 ? 32.245 -47.355 -24.230 1.00 91.56 985 THR A O 1
ATOM 7406 N N . VAL A 1 986 ? 33.722 -48.907 -23.583 1.00 90.50 986 VAL A N 1
ATOM 7407 C CA . VAL A 1 986 ? 32.752 -50.021 -23.593 1.00 90.50 986 VAL A CA 1
ATOM 7408 C C . VAL A 1 986 ? 31.529 -49.730 -22.708 1.00 90.50 986 VAL A C 1
ATOM 7410 O O . VAL A 1 986 ? 30.401 -50.020 -23.101 1.00 90.50 986 VAL A O 1
ATOM 7413 N N . ARG A 1 987 ? 31.720 -49.130 -21.525 1.00 88.94 987 ARG A N 1
ATOM 7414 C CA . ARG A 1 987 ? 30.621 -48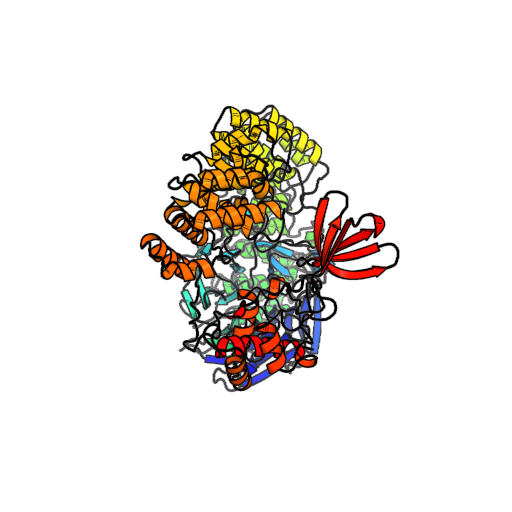.813 -20.597 1.00 88.94 987 ARG A CA 1
ATOM 7415 C C . ARG A 1 987 ? 29.818 -47.591 -21.046 1.00 88.94 987 ARG A C 1
ATOM 7417 O O . ARG A 1 987 ? 28.599 -47.596 -20.900 1.00 88.94 987 ARG A O 1
ATOM 7424 N N . GLU A 1 988 ? 30.466 -46.576 -21.613 1.00 89.88 988 GLU A N 1
ATOM 7425 C CA . GLU A 1 988 ? 29.780 -45.424 -22.216 1.00 89.88 988 GLU A CA 1
ATOM 7426 C C . GLU A 1 988 ? 28.909 -45.859 -23.402 1.00 89.88 988 GLU A C 1
ATOM 7428 O O . GLU A 1 988 ? 27.745 -45.469 -23.498 1.00 89.88 988 GLU A O 1
ATOM 7433 N N . PHE A 1 989 ? 29.432 -46.736 -24.264 1.00 94.75 989 PHE A N 1
ATOM 7434 C CA . PHE A 1 989 ? 28.670 -47.284 -25.381 1.00 94.75 989 PHE A CA 1
ATOM 7435 C C . PHE A 1 989 ? 27.532 -48.201 -24.910 1.00 94.75 989 PHE A C 1
ATOM 7437 O O . PHE A 1 989 ? 26.422 -48.110 -25.429 1.00 94.75 989 PHE A O 1
ATOM 7444 N N . ALA A 1 990 ? 27.750 -49.004 -23.863 1.00 93.81 990 ALA A N 1
ATOM 7445 C CA . ALA A 1 990 ? 26.676 -49.750 -23.208 1.00 93.81 990 ALA A CA 1
ATOM 7446 C C . ALA A 1 990 ? 25.577 -48.829 -22.644 1.00 93.81 990 ALA A C 1
ATOM 7448 O O . ALA A 1 990 ? 24.399 -49.147 -22.781 1.00 93.81 990 ALA A O 1
ATOM 7449 N N . GLY A 1 991 ? 25.940 -47.675 -22.071 1.00 93.44 991 GLY A N 1
ATOM 7450 C CA . GLY A 1 991 ? 24.986 -46.669 -21.593 1.00 93.44 991 GLY A CA 1
ATOM 7451 C C . GLY A 1 991 ? 24.160 -46.051 -22.723 1.00 93.44 991 GLY A C 1
ATOM 7452 O O . GLY A 1 991 ? 22.946 -45.920 -22.591 1.00 93.44 991 GLY A O 1
ATOM 7453 N N . LEU A 1 992 ? 24.786 -45.748 -23.867 1.00 94.25 992 LEU A N 1
ATOM 7454 C CA . LEU A 1 992 ? 24.072 -45.309 -25.072 1.00 94.25 992 LEU A CA 1
ATOM 7455 C C . LEU A 1 992 ? 23.063 -46.370 -25.546 1.00 94.25 992 LEU A C 1
ATOM 7457 O O . LEU A 1 992 ? 21.923 -46.030 -25.854 1.00 94.25 992 LEU A O 1
ATOM 7461 N N . LEU A 1 993 ? 23.448 -47.651 -25.556 1.00 94.69 993 LEU A N 1
ATOM 7462 C CA . LEU A 1 993 ? 22.542 -48.754 -25.898 1.00 94.69 993 LEU A CA 1
ATOM 7463 C C . LEU A 1 993 ? 21.404 -48.910 -24.875 1.00 94.69 993 LEU A C 1
ATOM 7465 O O . LEU A 1 993 ? 20.259 -49.099 -25.276 1.00 94.69 993 LEU A O 1
ATOM 7469 N N . ASP A 1 994 ? 21.680 -48.774 -23.574 1.00 93.69 994 ASP A N 1
ATOM 7470 C CA . ASP A 1 994 ? 20.651 -48.815 -22.523 1.00 93.69 994 ASP A CA 1
ATOM 7471 C C . ASP A 1 994 ? 19.662 -47.643 -22.636 1.00 93.69 994 ASP A C 1
ATOM 7473 O O . ASP A 1 994 ? 18.463 -47.824 -22.419 1.00 93.69 994 ASP A O 1
ATOM 7477 N N . TYR A 1 995 ? 20.122 -46.455 -23.044 1.00 94.31 995 TYR A N 1
ATOM 7478 C CA . TYR A 1 995 ? 19.230 -45.342 -23.369 1.00 94.31 995 TYR A CA 1
ATOM 7479 C C . TYR A 1 995 ? 18.314 -45.676 -24.548 1.00 94.31 995 TYR A C 1
ATOM 7481 O O . TYR A 1 995 ? 17.099 -45.523 -24.422 1.00 94.31 995 TYR A O 1
ATOM 7489 N N . LEU A 1 996 ? 18.860 -46.191 -25.655 1.00 93.06 996 LEU A N 1
ATOM 7490 C CA . LEU A 1 996 ? 18.064 -46.594 -26.820 1.00 93.06 996 LEU A CA 1
ATOM 7491 C C . LEU A 1 996 ? 17.046 -47.694 -26.478 1.00 93.06 996 LEU A C 1
ATOM 7493 O O . LEU A 1 996 ? 15.911 -47.645 -26.949 1.00 93.06 996 LEU A O 1
ATOM 7497 N N . GLU A 1 997 ? 17.412 -48.643 -25.613 1.00 91.31 997 GLU A N 1
ATOM 7498 C CA . GLU A 1 997 ? 16.488 -49.648 -25.073 1.00 91.31 997 GLU A CA 1
ATOM 7499 C C . GLU A 1 997 ? 15.374 -49.012 -24.227 1.00 91.31 997 GLU A C 1
ATOM 7501 O O . GLU A 1 997 ? 14.204 -49.378 -24.364 1.00 91.31 997 GLU A O 1
ATOM 7506 N N . SER A 1 998 ? 15.708 -48.016 -23.400 1.00 90.12 998 SER A N 1
ATOM 7507 C CA . SER A 1 998 ? 14.742 -47.316 -22.543 1.00 90.12 998 SER A CA 1
ATOM 7508 C C . SER A 1 998 ? 13.702 -46.499 -23.318 1.00 90.12 998 SER A C 1
ATOM 7510 O O . SER A 1 998 ? 12.594 -46.292 -22.816 1.00 90.12 998 SER A O 1
ATOM 7512 N N . LEU A 1 999 ? 14.013 -46.068 -24.550 1.00 86.62 999 LEU A N 1
ATOM 7513 C CA . LEU A 1 999 ? 13.078 -45.316 -25.394 1.00 86.62 999 LEU A CA 1
ATOM 7514 C C . LEU A 1 999 ? 11.811 -46.121 -25.714 1.00 86.62 999 LEU A C 1
ATOM 7516 O O . LEU A 1 999 ? 10.738 -45.533 -25.805 1.00 86.62 999 LEU A O 1
ATOM 7520 N N . ALA A 1 1000 ? 11.914 -47.452 -25.800 1.00 75.38 1000 ALA A N 1
ATOM 7521 C CA . ALA A 1 1000 ? 10.778 -48.339 -26.054 1.00 75.38 1000 ALA A CA 1
ATOM 7522 C C . ALA A 1 1000 ? 9.905 -48.620 -24.815 1.00 75.38 1000 ALA A C 1
ATOM 7524 O O . ALA A 1 1000 ? 8.824 -49.194 -24.949 1.00 75.38 1000 ALA A O 1
ATOM 7525 N N . ALA A 1 1001 ? 10.363 -48.243 -23.613 1.00 58.34 1001 ALA A N 1
ATOM 7526 C CA . ALA A 1 1001 ? 9.671 -48.496 -22.346 1.00 58.34 1001 ALA A CA 1
ATOM 7527 C C . ALA A 1 1001 ? 8.789 -47.323 -21.873 1.00 58.34 1001 ALA A C 1
ATOM 7529 O O . ALA A 1 1001 ? 7.985 -47.496 -20.955 1.00 58.34 1001 ALA A O 1
ATOM 7530 N N . LYS A 1 1002 ? 8.913 -46.137 -22.483 1.00 53.91 1002 LYS A N 1
ATOM 7531 C CA . LYS A 1 1002 ? 8.041 -44.985 -22.207 1.00 53.91 1002 LYS A CA 1
ATOM 7532 C C . LYS A 1 1002 ? 6.743 -45.134 -23.014 1.00 53.91 1002 LYS A C 1
ATOM 7534 O O . LYS A 1 1002 ? 6.760 -44.936 -24.225 1.00 53.91 1002 LYS A O 1
ATOM 7539 N N . LYS A 1 1003 ? 5.649 -45.526 -22.349 1.00 40.66 1003 LYS A N 1
ATOM 7540 C CA . LYS A 1 1003 ? 4.284 -45.387 -22.885 1.00 40.66 1003 LYS A CA 1
ATOM 7541 C C . LYS A 1 1003 ? 3.792 -43.958 -22.735 1.00 40.66 1003 LYS A C 1
ATOM 7543 O O . LYS A 1 1003 ? 4.051 -43.380 -21.655 1.00 40.66 1003 LYS A O 1
#

Nearest PDB structures (foldseek):
  8aw4-assembly1_A  TM=6.954E-01  e=9.083E-03  synthetic construct
  4xl5-assembly1_C  TM=5.655E-01  e=3.361E-03  synthetic construct
  6veh-assembly1_A  TM=6.822E-01  e=4.193E-02  synthetic construct
  7p0h-assembly2_B  TM=4.168E-01  e=2.293E-03  synthetic construct
  7z0f-assembly1_C  TM=7.001E-01  e=8.031E-02  synthetic construct